Protein AF-A0A7C6DZV4-F1 (afdb_monomer)

Secondary structure (DSSP, 8-state):
-HHHHHHHHHHHHHHHHHHHHHHHHHHHHHHHHHHHHTHHHHT-TTS-HHHHHHHHHHHHHHHHHHHHHHHHHHHHHHHHHHHHHTTHHHHHHHTT--HHHHHHHHHHHHHHHHHHHHHIIIIIHHHHHHHHHHHHHHHHHHHHHSPPPTTS-B--STT-EEEEEEEETTTTEEEEEEEEEEETTTTEEEEEEEEEEEEE-SSSS-EEEEEEEEEEEEEEETTEEEEEEEEEEEEEEE----HHHHHHHHHHSPPPGGG--HHHHHHHHHHS-THHHHHHHHHHHHHHHHHHHHHHHHHHHHHHHHH-TT--HHHHHHHHHHHHHHHHHHHHHHHHHHHTTSS-HHHHTHHHHHHHHHHHHHHHHS---THHHHHHHHHHHHHHHHHHHSTT--S---SS--SS-HHHHHHHHHHHHHHHHHHHHHHHHHHHHHHHHHHHHHTTSTTHHHHHHHHHHHHHHHHHHHHHHHHHHHHHHHHHHHHHHTTHHHHHHHTT--HHHHHHHHHHHHHHHHHHHHHIIIIIHHHHHHHHHHHHHHHHTTTPPP-TTPEEEEEETTEEEEEE-----SSS--EEEEEEEEEE-SSSS-EEEEEEEEEEEEETTEEEEPSPEEEEEEETTEEEEEEES--EEE-SS-TTTTS---GGGS-HHHHHHHHHH---HHHHHHHHHHHHHHHHHHHHHHHHHHHHHHHHHHGGGS-HHHHHHHHHHHHHHHHHHHHHHHHHHHTTSS-HHHHHHHHHHHHHHHHHHHHHHS--

Foldseek 3Di:
DVVLVVLLVVLLVQLVLLLVLQLLVQLVLVLVLVVVVCVVLLLDPQADVVLVVLLSQLVNLVSLLQSLLLSLQLSLLLSLLVCLQVVVVVVCVVVVDALVSSCVSLLVSLLVSLVVSLCSLQPSQLVSLVSNLVSVLVSLLVVQVDQDFAQDFDPLQPQKTKHFPDDDPVVQKTAFIWIWGADPVQRKIKIKTAGMWHFDPPDPFTKIKGAQMKIWIFGDDDPDTDIFIDGDGIDIDGSPRCSVVVCVVSVVPDDPLSNDGLVRLCVQLVVPDDLSVLVSLLSSLQSSLSSNSSSLSSLLLSLVSVQPSDDRSCVSNVVSLVLSLVLLVQLLVLSLCSSVVVDPSNCSSVRSSVVSNVVSCCSRPPDSDCVVVVVVVVVVVVVVVVVVVVPDPDPDDDDDDDDDCPVLVVLLVQLVVQLCVQLVSSLSSSLSVVCVVLVSLLSLADCSVVLSVLLSVLCVLVSCLSCNLVSLLRSLLVRLLVCLQVCVVVVCVVVVHDPVVVLVSSLVSLLVQLVVNLCSQFPRQLVSVVSSVVSSVCSNVSNDDDPQADWDWDDFQQKIKIFGDDDPDPDDFPKTAFIWIWGADPVDSHTAKIKTAGIWTDDQFKIKGAPFIWMWGDDPRDTDTDTDNIDIDGGNDDVVVVPPRQLSNHHLVRLVVCLVPRSGPLSNLNSLLSNLVSVCSSCSSSLSSLQSNLLSNVCNPDDPSVSSVVSVVVVCVLVVQLVVLSSCSSSVVDPSNCSRVVSSVVSNVNSVVSVVVRDD

Nearest PDB structures (foldseek):
  6mjp-assembly1_G  TM=8.714E-01  e=2.049E-13  Vibrio cholerae
  6mit-assembly1_G  TM=8.720E-01  e=1.355E-11  Enterobacter cloacae subsp. cloacae ATCC 13047
  6mit-assembly1_F  TM=6.282E-01  e=1.895E-11  Enterobacter cloacae
  8frn-assembly1_F  TM=7.595E-01  e=9.032E-07  Acinetobacter baylyi ADP1
  6s8g-assembly1_G  TM=7.608E-01  e=4.669E-03  Shigella flexneri

Structure (mmCIF, N/CA/C/O backbone):
data_AF-A0A7C6DZV4-F1
#
_entry.id   AF-A0A7C6DZV4-F1
#
loop_
_atom_site.group_PDB
_atom_site.id
_atom_site.type_symbol
_atom_site.label_atom_id
_atom_site.label_alt_id
_atom_site.label_comp_id
_atom_site.label_asym_id
_atom_site.label_entity_id
_atom_site.label_seq_id
_atom_site.pdbx_PDB_ins_code
_atom_site.Cartn_x
_atom_site.Cartn_y
_atom_site.Cartn_z
_atom_site.occupancy
_atom_site.B_iso_or_equiv
_atom_site.auth_seq_id
_atom_site.auth_comp_id
_atom_site.auth_asym_id
_atom_site.auth_atom_id
_atom_site.pdbx_PDB_model_num
ATOM 1 N N . MET A 1 1 ? -21.980 -21.804 36.982 1.00 50.66 1 MET A N 1
ATOM 2 C CA . MET A 1 1 ? -21.487 -22.069 35.603 1.00 50.66 1 MET A CA 1
ATOM 3 C C . MET A 1 1 ? -22.303 -21.397 34.490 1.00 50.66 1 MET A C 1
ATOM 5 O O . MET A 1 1 ? -21.708 -21.025 33.489 1.00 50.66 1 MET A O 1
ATOM 9 N N . GLN A 1 2 ? -23.626 -21.212 34.608 1.00 54.94 2 GLN A N 1
ATOM 10 C CA . GLN A 1 2 ? -24.410 -20.553 33.543 1.00 54.94 2 GLN A CA 1
ATOM 11 C C . GLN A 1 2 ? -24.094 -19.050 33.392 1.00 54.94 2 GLN A C 1
ATOM 13 O O . GLN A 1 2 ? -23.938 -18.576 32.270 1.00 54.94 2 GLN A O 1
ATOM 18 N N . PHE A 1 3 ? -23.880 -18.328 34.502 1.00 58.84 3 PHE A N 1
ATOM 19 C CA . PHE A 1 3 ? -23.531 -16.898 34.488 1.00 58.84 3 PHE A CA 1
ATOM 20 C C . PHE A 1 3 ? -22.233 -16.597 33.713 1.00 58.84 3 PHE A C 1
ATOM 22 O O . PHE A 1 3 ? -22.189 -15.662 32.915 1.00 58.84 3 PHE A O 1
ATOM 29 N N . SER A 1 4 ? -21.199 -17.438 33.857 1.00 73.50 4 SER A N 1
ATOM 30 C CA . SER A 1 4 ? -19.937 -17.273 33.121 1.00 73.50 4 SER A CA 1
ATOM 31 C C . SER A 1 4 ? -20.082 -17.558 31.623 1.00 73.50 4 SER A C 1
ATOM 33 O O . SER A 1 4 ? -19.454 -16.883 30.813 1.00 73.50 4 SER A O 1
ATOM 35 N N . ARG A 1 5 ? -20.950 -18.499 31.220 1.00 79.81 5 ARG A N 1
ATOM 36 C CA . ARG A 1 5 ? -21.214 -18.782 29.796 1.00 79.81 5 ARG A CA 1
ATOM 37 C C . ARG A 1 5 ? -21.943 -17.630 29.106 1.00 79.81 5 ARG A C 1
ATOM 39 O O . ARG A 1 5 ? -21.552 -17.246 28.004 1.00 79.81 5 ARG A O 1
ATOM 46 N N . THR A 1 6 ? -22.961 -17.057 29.749 1.00 85.38 6 THR A N 1
ATOM 47 C CA . THR A 1 6 ? -23.709 -15.919 29.192 1.00 85.38 6 THR A CA 1
ATOM 48 C C . THR A 1 6 ? -22.819 -14.686 29.060 1.00 85.38 6 THR A C 1
ATOM 50 O O . THR A 1 6 ? -22.813 -14.050 28.006 1.00 85.38 6 THR A O 1
ATOM 53 N N . LEU A 1 7 ? -22.002 -14.400 30.080 1.00 86.75 7 LEU A N 1
ATOM 54 C CA . LEU A 1 7 ? -21.044 -13.296 30.055 1.00 86.75 7 LEU A CA 1
ATOM 55 C C . LEU A 1 7 ? -20.004 -13.462 28.938 1.00 86.75 7 LEU A C 1
ATOM 57 O O . LEU A 1 7 ? -19.790 -12.539 28.153 1.00 86.75 7 LEU A O 1
ATOM 61 N N . ASN A 1 8 ? -19.408 -14.651 28.815 1.00 88.62 8 ASN A N 1
ATOM 62 C CA . ASN A 1 8 ? -18.423 -14.937 27.771 1.00 88.62 8 ASN A CA 1
ATOM 63 C C . ASN A 1 8 ? -19.022 -14.763 26.371 1.00 88.62 8 ASN A C 1
ATOM 65 O O . ASN A 1 8 ? -18.412 -14.126 25.512 1.00 88.62 8 ASN A O 1
ATOM 69 N N . ARG A 1 9 ? -20.241 -15.273 26.148 1.00 89.69 9 ARG A N 1
ATOM 70 C CA . ARG A 1 9 ? -20.955 -15.116 24.873 1.00 89.69 9 ARG A CA 1
ATOM 71 C C . ARG A 1 9 ? -21.269 -13.651 24.574 1.00 89.69 9 ARG A C 1
ATOM 73 O O . ARG A 1 9 ? -21.179 -13.239 23.420 1.00 89.69 9 ARG A O 1
ATOM 80 N N . TYR A 1 10 ? -21.618 -12.868 25.591 1.00 90.94 10 TYR A N 1
ATOM 81 C CA . TYR A 1 10 ? -21.894 -11.443 25.442 1.00 90.94 10 TYR A CA 1
ATOM 82 C C . TYR A 1 10 ? -20.636 -10.644 25.072 1.00 90.94 10 TYR A C 1
ATOM 84 O O . TYR A 1 10 ? -20.668 -9.874 24.109 1.00 90.94 10 TYR A O 1
ATOM 92 N N . ILE A 1 11 ? -19.515 -10.871 25.768 1.00 90.19 11 ILE A N 1
ATOM 93 C CA . ILE A 1 11 ? -18.227 -10.232 25.448 1.00 90.19 11 ILE A CA 1
ATOM 94 C C . ILE A 1 11 ? -17.807 -10.599 24.020 1.00 90.19 11 ILE A C 1
ATOM 96 O O . ILE A 1 11 ? -17.493 -9.713 23.227 1.00 90.19 11 ILE A O 1
ATOM 100 N N . LEU A 1 12 ? -17.890 -11.883 23.655 1.00 90.38 12 LEU A N 1
ATOM 101 C CA . LEU A 1 12 ? -17.569 -12.362 22.310 1.00 90.38 12 LEU A CA 1
ATOM 102 C C . LEU A 1 12 ? -18.432 -11.672 21.243 1.00 90.38 12 LEU A C 1
ATOM 104 O O . LEU A 1 12 ? -17.896 -11.106 20.295 1.00 90.38 12 LEU A O 1
ATOM 108 N N . LYS A 1 13 ? -19.760 -11.645 21.425 1.00 89.94 13 LYS A N 1
ATOM 109 C CA . LYS A 1 13 ? -20.700 -10.994 20.494 1.00 89.94 13 LYS A CA 1
ATOM 110 C C . LYS A 1 13 ? -20.461 -9.486 20.375 1.00 89.94 13 LYS A C 1
ATOM 112 O O . LYS A 1 13 ? -20.758 -8.904 19.336 1.00 89.94 13 LYS A O 1
ATOM 117 N N . THR A 1 14 ? -19.922 -8.862 21.420 1.00 88.06 14 THR A N 1
ATOM 118 C CA . THR A 1 14 ? -19.616 -7.429 21.425 1.00 88.06 14 THR A CA 1
ATOM 119 C C . THR A 1 14 ? -18.292 -7.125 20.734 1.00 88.06 14 THR A C 1
ATOM 121 O O . THR A 1 14 ? -18.221 -6.152 19.992 1.00 88.06 14 THR A O 1
ATOM 124 N N . VAL A 1 15 ? -17.256 -7.943 20.938 1.00 90.31 15 VAL A N 1
ATOM 125 C CA . VAL A 1 15 ? -15.906 -7.711 20.393 1.00 90.31 15 VAL A CA 1
ATOM 126 C C . VAL A 1 15 ? -15.774 -8.174 18.940 1.00 90.31 15 VAL A C 1
ATOM 128 O O . VAL A 1 15 ? -15.169 -7.469 18.132 1.00 90.31 15 VAL A O 1
ATOM 131 N N . LEU A 1 16 ? -16.363 -9.321 18.586 1.00 90.75 16 LEU A N 1
ATOM 132 C CA . LEU A 1 16 ? -16.208 -9.954 17.270 1.00 90.75 16 LEU A CA 1
ATOM 133 C C . LEU A 1 16 ? -16.513 -9.014 16.087 1.00 90.75 16 LEU A C 1
ATOM 135 O O . LEU A 1 16 ? -15.729 -9.001 15.140 1.00 90.75 16 LEU A O 1
ATOM 139 N N . PRO A 1 17 ? -17.568 -8.175 16.120 1.00 87.69 17 PRO A N 1
ATOM 140 C CA . PRO A 1 17 ? -17.861 -7.281 15.007 1.00 87.69 17 PRO A CA 1
ATOM 141 C C . PRO A 1 17 ? -16.800 -6.178 14.824 1.00 87.69 17 PRO A C 1
ATOM 143 O O . PRO A 1 17 ? -16.475 -5.828 13.693 1.00 87.69 17 PRO A O 1
ATOM 146 N N . TYR A 1 18 ? -16.223 -5.649 15.913 1.00 87.56 18 TYR A N 1
ATOM 147 C CA . TYR A 1 18 ? -15.127 -4.668 15.833 1.00 87.56 18 TYR A CA 1
ATOM 148 C C . TYR A 1 18 ? -13.833 -5.297 15.326 1.00 87.56 18 TYR A C 1
ATOM 150 O O . TYR A 1 18 ? -13.059 -4.641 14.632 1.00 87.56 18 TYR A O 1
ATOM 158 N N . LEU A 1 19 ? -13.610 -6.567 15.655 1.00 91.12 19 LEU A N 1
ATOM 159 C CA . LEU A 1 19 ? -12.477 -7.326 15.153 1.00 91.12 19 LEU A CA 1
ATOM 160 C C . LEU A 1 19 ? -12.601 -7.627 13.667 1.00 91.12 19 LEU A C 1
ATOM 162 O O . LEU A 1 19 ? -11.675 -7.329 12.922 1.00 91.12 19 LEU A O 1
ATOM 166 N N . ALA A 1 20 ? -13.747 -8.147 13.228 1.00 90.12 20 ALA A N 1
ATOM 167 C CA . ALA A 1 20 ? -14.018 -8.381 11.813 1.00 90.12 20 ALA A CA 1
ATOM 168 C C . ALA A 1 20 ? -13.895 -7.079 11.006 1.00 90.12 20 ALA A C 1
ATOM 170 O O . ALA A 1 20 ? -13.308 -7.074 9.928 1.00 90.12 20 ALA A O 1
ATOM 171 N N . PHE A 1 21 ? -14.376 -5.964 11.568 1.00 84.62 21 PHE A N 1
ATOM 172 C CA . PHE A 1 21 ? -14.192 -4.636 10.992 1.00 84.62 21 PHE A CA 1
ATOM 173 C C . PHE A 1 21 ? -12.713 -4.259 10.842 1.00 84.62 21 PHE A C 1
ATOM 175 O O . PHE A 1 21 ? -12.281 -3.921 9.742 1.00 84.62 21 PHE A O 1
ATOM 182 N N . ALA A 1 22 ? -11.942 -4.311 11.933 1.00 87.94 22 ALA A N 1
ATOM 183 C CA . ALA A 1 22 ? -10.529 -3.949 11.903 1.00 87.94 22 ALA A CA 1
ATOM 184 C C . ALA A 1 22 ? -9.748 -4.852 10.938 1.00 87.94 22 ALA A C 1
ATOM 186 O O . ALA A 1 22 ? -8.861 -4.377 10.238 1.00 87.94 22 ALA A O 1
ATOM 187 N N . TRP A 1 23 ? -10.104 -6.136 10.869 1.00 92.38 23 TRP A N 1
ATOM 188 C CA . TRP A 1 23 ? -9.473 -7.088 9.966 1.00 92.38 23 TRP A CA 1
ATOM 189 C C . TRP A 1 23 ? -9.761 -6.747 8.511 1.00 92.38 23 TRP A C 1
ATOM 191 O O . TRP A 1 23 ? -8.818 -6.525 7.761 1.00 92.38 23 TRP A O 1
ATOM 201 N N . LEU A 1 24 ? -11.032 -6.591 8.138 1.00 88.75 24 LEU A N 1
ATOM 202 C CA . LEU A 1 24 ? -11.417 -6.267 6.767 1.00 88.75 24 LEU A CA 1
ATOM 203 C C . LEU A 1 24 ? -10.803 -4.938 6.312 1.00 88.75 24 LEU A C 1
ATOM 205 O O . LEU A 1 24 ? -10.200 -4.886 5.245 1.00 88.75 24 LEU A O 1
ATOM 209 N N . LEU A 1 25 ? -10.883 -3.885 7.133 1.00 84.56 25 LEU A N 1
ATOM 210 C CA . LEU A 1 25 ? -10.317 -2.575 6.799 1.00 84.56 25 LEU A CA 1
ATOM 211 C C . LEU A 1 25 ? -8.815 -2.657 6.516 1.00 84.56 25 LEU A C 1
ATOM 213 O O . LEU A 1 25 ? -8.345 -2.166 5.492 1.00 84.56 25 LEU A O 1
ATOM 217 N N . LEU A 1 26 ? -8.063 -3.289 7.417 1.00 88.81 26 LEU A N 1
ATOM 218 C CA . LEU A 1 26 ? -6.618 -3.412 7.270 1.00 88.81 26 LEU A CA 1
ATOM 219 C C . LEU A 1 26 ? -6.247 -4.331 6.103 1.00 88.81 26 LEU A C 1
ATOM 221 O O . LEU A 1 26 ? -5.292 -4.033 5.388 1.00 88.81 26 LEU A O 1
ATOM 225 N N . SER A 1 27 ? -7.002 -5.412 5.874 1.00 90.38 27 SER A N 1
ATOM 226 C CA . SER A 1 27 ? -6.769 -6.328 4.753 1.00 90.38 27 SER A CA 1
ATOM 227 C C . SER A 1 27 ? -6.941 -5.639 3.410 1.00 90.38 27 SER A C 1
ATOM 229 O O . SER A 1 27 ? -6.092 -5.801 2.543 1.00 90.38 27 SER A O 1
ATOM 231 N N . VAL A 1 28 ? -7.976 -4.818 3.243 1.00 85.19 28 VAL A N 1
ATOM 232 C CA . VAL A 1 28 ? -8.182 -4.055 2.005 1.00 85.19 28 VAL A CA 1
ATOM 233 C C . VAL A 1 28 ? -7.020 -3.104 1.744 1.00 85.19 28 VAL A C 1
ATOM 235 O O . VAL A 1 28 ? -6.507 -3.039 0.631 1.00 85.19 28 VAL A O 1
ATOM 238 N N . ILE A 1 29 ? -6.571 -2.393 2.776 1.00 83.12 29 ILE A N 1
ATOM 239 C CA . ILE A 1 29 ? -5.516 -1.387 2.637 1.00 83.12 29 ILE A CA 1
ATOM 240 C C . ILE A 1 29 ? -4.173 -2.042 2.307 1.00 83.12 29 ILE A C 1
ATOM 242 O O . ILE A 1 29 ? -3.512 -1.628 1.354 1.00 83.12 29 ILE A O 1
ATOM 246 N N . LEU A 1 30 ? -3.795 -3.101 3.031 1.00 87.69 30 LEU A N 1
ATOM 247 C CA . LEU A 1 30 ? -2.570 -3.840 2.718 1.00 87.69 30 LEU A CA 1
ATOM 248 C C . LEU A 1 30 ? -2.671 -4.594 1.387 1.00 87.69 30 LEU A C 1
ATOM 250 O O . LEU A 1 30 ? -1.658 -4.765 0.716 1.00 87.69 30 LEU A O 1
ATOM 254 N N . PHE A 1 31 ? -3.863 -5.030 0.973 1.00 87.50 31 PHE A N 1
ATOM 255 C CA . PHE A 1 31 ? -4.047 -5.631 -0.344 1.00 87.50 31 PHE A CA 1
ATOM 256 C C . PHE A 1 31 ? -3.781 -4.626 -1.458 1.00 87.50 31 PHE A C 1
ATOM 258 O O . PHE A 1 31 ? -3.006 -4.932 -2.356 1.00 87.50 31 PHE A O 1
ATOM 265 N N . VAL A 1 32 ? -4.358 -3.423 -1.379 1.00 82.12 32 VAL A N 1
ATOM 266 C CA . VAL A 1 32 ? -4.106 -2.363 -2.366 1.00 82.12 32 VAL A CA 1
ATOM 267 C C . VAL A 1 32 ? -2.615 -2.026 -2.415 1.00 82.12 32 VAL A C 1
ATOM 269 O O . VAL A 1 32 ? -2.042 -1.955 -3.500 1.00 82.12 32 VAL A O 1
ATOM 272 N N . GLN A 1 33 ? -1.960 -1.901 -1.257 1.00 84.06 33 GLN A N 1
ATOM 273 C CA . GLN A 1 33 ? -0.510 -1.712 -1.181 1.00 84.06 33 GLN A CA 1
ATOM 274 C C . GLN A 1 33 ? 0.268 -2.838 -1.881 1.00 84.06 33 GLN A C 1
ATOM 276 O O . GLN A 1 33 ? 1.181 -2.571 -2.662 1.00 84.06 33 GLN A O 1
ATOM 281 N N . GLN A 1 34 ? -0.066 -4.101 -1.602 1.00 83.19 34 GLN A N 1
ATOM 282 C CA . GLN A 1 34 ? 0.625 -5.239 -2.208 1.00 83.19 34 GLN A CA 1
ATOM 283 C C . GLN A 1 34 ? 0.334 -5.369 -3.702 1.00 83.19 34 GLN A C 1
ATOM 285 O O . GLN A 1 34 ? 1.231 -5.732 -4.455 1.00 83.19 34 GLN A O 1
ATOM 290 N N . ALA A 1 35 ? -0.880 -5.051 -4.146 1.00 80.56 35 ALA A N 1
ATOM 291 C CA . ALA A 1 35 ? -1.242 -5.061 -5.556 1.00 80.56 35 ALA A CA 1
ATOM 292 C C . ALA A 1 35 ? -0.417 -4.028 -6.338 1.00 80.56 35 ALA A C 1
ATOM 294 O O . ALA A 1 35 ? 0.140 -4.362 -7.382 1.00 80.56 35 ALA A O 1
ATOM 295 N N . TRP A 1 36 ? -0.228 -2.824 -5.782 1.00 73.50 36 TRP A N 1
ATOM 296 C CA . TRP A 1 36 ? 0.632 -1.788 -6.367 1.00 73.50 36 TRP A CA 1
ATOM 297 C C . TRP A 1 36 ? 2.075 -2.249 -6.588 1.00 73.50 36 TRP A C 1
ATOM 299 O O . TRP A 1 36 ? 2.686 -1.880 -7.588 1.00 73.50 36 TRP A O 1
ATOM 309 N N . ARG A 1 37 ? 2.626 -3.098 -5.709 1.00 70.06 37 ARG A N 1
ATOM 310 C CA . ARG A 1 37 ? 3.973 -3.671 -5.894 1.00 70.06 37 ARG A CA 1
ATOM 311 C C . ARG A 1 37 ? 4.103 -4.456 -7.199 1.00 70.06 37 ARG A C 1
ATOM 313 O O . ARG A 1 37 ? 5.197 -4.509 -7.753 1.00 70.06 37 ARG A O 1
ATOM 320 N N . PHE A 1 38 ? 3.015 -5.061 -7.658 1.00 70.94 38 PHE A N 1
ATOM 321 C CA . PHE A 1 38 ? 2.962 -5.853 -8.881 1.00 70.94 38 PHE A CA 1
ATOM 322 C C . PHE A 1 38 ? 2.216 -5.130 -10.006 1.00 70.94 38 PHE A C 1
ATOM 324 O O . PHE A 1 38 ? 1.798 -5.782 -10.957 1.00 70.94 38 PHE A O 1
ATOM 331 N N . ALA A 1 39 ? 2.055 -3.803 -9.914 1.00 65.81 39 ALA A N 1
ATOM 332 C CA . ALA A 1 39 ? 1.373 -2.990 -10.919 1.00 65.81 39 ALA A CA 1
ATOM 333 C C . ALA A 1 39 ? 1.899 -3.270 -12.336 1.00 65.81 39 ALA A C 1
ATOM 335 O O . ALA A 1 39 ? 1.104 -3.521 -13.233 1.00 65.81 39 ALA A O 1
ATOM 336 N N . ASP A 1 40 ? 3.222 -3.339 -12.513 1.00 62.38 40 ASP A N 1
ATOM 337 C CA . ASP A 1 40 ? 3.850 -3.602 -13.816 1.00 62.38 40 ASP A CA 1
ATOM 338 C C . ASP A 1 40 ? 3.406 -4.957 -14.423 1.00 62.38 40 ASP A C 1
ATOM 340 O O . ASP A 1 40 ? 3.288 -5.084 -15.637 1.00 62.38 40 ASP A O 1
ATOM 344 N N . ILE A 1 41 ? 3.090 -5.955 -13.584 1.00 65.06 41 ILE A N 1
ATOM 345 C CA . ILE A 1 41 ? 2.499 -7.231 -14.018 1.00 65.06 41 ILE A CA 1
ATOM 346 C C . ILE A 1 41 ? 1.005 -7.022 -14.305 1.00 65.06 41 ILE A C 1
ATOM 348 O O . ILE A 1 41 ? 0.552 -7.295 -15.411 1.00 65.06 41 ILE A O 1
ATOM 352 N N . PHE A 1 42 ? 0.247 -6.474 -13.349 1.00 61.84 42 PHE A N 1
ATOM 353 C CA . PHE A 1 42 ? -1.206 -6.260 -13.454 1.00 61.84 42 PHE A CA 1
ATOM 354 C C . PHE A 1 42 ? -1.648 -5.414 -14.659 1.00 61.84 42 PHE A C 1
ATOM 356 O O . PHE A 1 42 ? -2.770 -5.587 -15.127 1.00 61.84 42 PHE A O 1
ATOM 363 N N . PHE A 1 43 ? -0.803 -4.497 -15.131 1.00 56.34 43 PHE A N 1
ATOM 364 C CA . PHE A 1 43 ? -1.103 -3.590 -16.242 1.00 56.34 43 PHE A CA 1
ATOM 365 C C . PHE A 1 43 ? -0.476 -4.013 -17.573 1.00 56.34 43 PHE A C 1
ATOM 367 O O . PHE A 1 43 ? -0.632 -3.306 -18.567 1.00 56.34 43 PHE A O 1
ATOM 374 N N . SER A 1 44 ? 0.215 -5.154 -17.627 1.00 59.16 44 SER A N 1
ATOM 375 C CA . SER A 1 44 ? 0.720 -5.666 -18.900 1.00 59.16 44 SER A CA 1
ATOM 376 C C . SER A 1 44 ? -0.430 -6.258 -19.726 1.00 59.16 44 SER A C 1
ATOM 378 O O . SER A 1 44 ? -1.158 -7.146 -19.282 1.00 59.16 44 SER A O 1
ATOM 380 N N . ILE A 1 45 ? -0.608 -5.728 -20.940 1.00 53.16 45 ILE A N 1
ATOM 381 C CA . ILE A 1 45 ? -1.778 -5.954 -21.814 1.00 53.16 45 ILE A CA 1
ATOM 382 C C . ILE A 1 45 ? -1.966 -7.431 -22.203 1.00 53.16 45 ILE A C 1
ATOM 384 O O . ILE A 1 45 ? -3.064 -7.850 -22.560 1.00 53.16 45 ILE A O 1
ATOM 388 N N . HIS A 1 46 ? -0.916 -8.239 -22.074 1.00 58.78 46 HIS A N 1
ATOM 389 C CA . HIS A 1 46 ? -0.863 -9.613 -22.564 1.00 58.78 46 HIS A CA 1
ATOM 390 C C . HIS A 1 46 ? -1.174 -10.681 -21.500 1.00 58.78 46 HIS A C 1
ATOM 392 O O . HIS A 1 46 ? -1.094 -11.873 -21.797 1.00 58.78 46 HIS A O 1
ATOM 398 N N . ILE A 1 47 ? -1.535 -10.305 -20.264 1.00 64.19 47 ILE A N 1
ATOM 399 C CA . ILE A 1 47 ? -1.837 -11.296 -19.219 1.00 64.19 47 ILE A CA 1
ATOM 400 C C . ILE A 1 47 ? -3.298 -11.760 -19.311 1.00 64.19 47 ILE A C 1
ATOM 402 O O . ILE A 1 47 ? -4.214 -10.938 -19.222 1.00 64.19 47 ILE A O 1
ATOM 406 N N . PRO A 1 48 ? -3.562 -13.081 -19.392 1.00 68.88 48 PRO A N 1
ATOM 407 C CA . PRO A 1 48 ? -4.924 -13.592 -19.339 1.00 68.88 48 PRO A CA 1
ATOM 408 C C . PRO A 1 48 ? -5.577 -13.210 -18.006 1.00 68.88 48 PRO A C 1
ATOM 410 O O . PRO A 1 48 ? -4.985 -13.379 -16.940 1.00 68.88 48 PRO A O 1
ATOM 413 N N . GLY A 1 49 ? -6.833 -12.754 -18.036 1.00 69.88 49 GLY A N 1
ATOM 414 C CA . GLY A 1 49 ? -7.545 -12.315 -16.826 1.00 69.88 49 GLY A CA 1
ATOM 415 C C . GLY A 1 49 ? -7.578 -13.362 -15.698 1.00 69.88 49 GLY A C 1
ATOM 416 O O . GLY A 1 49 ? -7.631 -13.008 -14.521 1.00 69.88 49 GLY A O 1
ATOM 417 N N . SER A 1 50 ? -7.462 -14.654 -16.024 1.00 75.75 50 SER A N 1
ATOM 418 C CA . SER A 1 50 ? -7.300 -15.735 -15.044 1.00 75.75 50 SER A CA 1
ATOM 419 C C . SER A 1 50 ? -6.018 -15.615 -14.208 1.00 75.75 50 SER A C 1
ATOM 421 O O . SER A 1 50 ? -6.056 -15.883 -13.009 1.00 75.75 50 SER A O 1
ATOM 423 N N . ALA A 1 51 ? -4.896 -15.195 -14.799 1.00 75.94 51 ALA A N 1
ATOM 424 C CA . ALA A 1 51 ? -3.625 -15.015 -14.100 1.00 75.94 51 ALA A CA 1
ATOM 425 C C . ALA A 1 51 ? -3.655 -13.785 -13.178 1.00 75.94 51 ALA A C 1
ATOM 427 O O . ALA A 1 51 ? -3.119 -13.843 -12.073 1.00 75.94 51 ALA A O 1
ATOM 428 N N . ILE A 1 52 ? -4.371 -12.723 -13.565 1.00 77.44 52 ILE A N 1
ATOM 429 C CA . ILE A 1 52 ? -4.648 -11.560 -12.704 1.00 77.44 52 ILE A CA 1
ATOM 430 C C . ILE A 1 52 ? -5.397 -11.995 -11.437 1.00 77.44 52 ILE A C 1
ATOM 432 O O . ILE A 1 52 ? -5.005 -11.634 -10.325 1.00 77.44 52 ILE A O 1
ATOM 436 N N . TRP A 1 53 ? -6.440 -12.821 -11.581 1.00 81.44 53 TRP A N 1
ATOM 437 C CA . TRP A 1 53 ? -7.182 -13.364 -10.438 1.00 81.44 53 TRP A CA 1
ATOM 438 C C . TRP A 1 53 ? -6.334 -14.294 -9.567 1.00 81.44 53 TRP A C 1
ATOM 440 O O . TRP A 1 53 ? -6.384 -14.197 -8.340 1.00 81.44 53 TRP A O 1
ATOM 450 N N . GLN A 1 54 ? -5.523 -15.163 -10.176 1.00 85.25 54 GLN A N 1
ATOM 451 C CA . GLN A 1 54 ? -4.586 -16.017 -9.439 1.00 85.25 54 GLN A CA 1
ATOM 452 C C . GLN A 1 54 ? -3.578 -15.186 -8.640 1.00 85.25 54 GLN A C 1
ATOM 454 O O . GLN A 1 54 ? -3.325 -15.494 -7.475 1.00 85.25 54 GLN A O 1
ATOM 459 N N . LEU A 1 55 ? -3.052 -14.110 -9.231 1.00 83.44 55 LEU A N 1
ATOM 460 C CA . LEU A 1 55 ? -2.136 -13.193 -8.566 1.00 83.44 55 LEU A CA 1
ATOM 461 C C . LEU A 1 55 ? -2.830 -12.479 -7.402 1.00 83.44 55 LEU A C 1
ATOM 463 O O . LEU A 1 55 ? -2.306 -12.488 -6.294 1.00 83.44 55 LEU A O 1
ATOM 467 N N . ALA A 1 56 ? -4.037 -11.943 -7.607 1.00 85.44 56 ALA A N 1
ATOM 468 C CA . ALA A 1 56 ? -4.816 -11.295 -6.551 1.00 85.44 56 ALA A CA 1
ATOM 469 C C . ALA A 1 56 ? -5.073 -12.232 -5.354 1.00 85.44 56 ALA A C 1
ATOM 471 O O . ALA A 1 56 ? -4.866 -11.840 -4.203 1.00 85.44 56 ALA A O 1
ATOM 472 N N . ILE A 1 57 ? -5.453 -13.490 -5.613 1.00 89.88 57 ILE A N 1
ATOM 473 C CA . ILE A 1 57 ? -5.634 -14.512 -4.569 1.00 89.88 57 ILE A CA 1
ATOM 474 C C . ILE A 1 57 ? -4.299 -14.836 -3.888 1.00 89.88 57 ILE A C 1
ATOM 476 O O . ILE A 1 57 ? -4.258 -14.971 -2.666 1.00 89.88 57 ILE A O 1
ATOM 480 N N . ALA A 1 58 ? -3.197 -14.903 -4.636 1.00 90.62 58 ALA A N 1
ATOM 481 C CA . ALA A 1 58 ? -1.869 -15.155 -4.082 1.00 90.62 58 ALA A CA 1
ATOM 482 C C . ALA A 1 58 ? -1.358 -14.013 -3.181 1.00 90.62 58 ALA A C 1
ATOM 484 O O . ALA A 1 58 ? -0.509 -14.245 -2.327 1.00 90.62 58 ALA A O 1
ATOM 485 N N . LEU A 1 59 ? -1.888 -12.792 -3.281 1.00 88.25 59 LEU A N 1
ATOM 486 C CA . LEU A 1 59 ? -1.534 -11.714 -2.346 1.00 88.25 59 LEU A CA 1
ATOM 487 C C . LEU A 1 59 ? -2.252 -11.842 -0.989 1.00 88.25 59 LEU A C 1
ATOM 489 O O . LEU A 1 59 ? -1.734 -11.380 0.030 1.00 88.25 59 LEU A O 1
ATOM 493 N N . MET A 1 60 ? -3.415 -12.505 -0.939 1.00 91.88 60 MET A N 1
ATOM 494 C CA . MET A 1 60 ? -4.237 -12.607 0.277 1.00 91.88 60 MET A CA 1
ATOM 495 C C . MET A 1 60 ? -3.514 -13.248 1.475 1.00 91.88 60 MET A C 1
ATOM 497 O O . MET A 1 60 ? -3.619 -12.691 2.569 1.00 91.88 60 MET A O 1
ATOM 501 N N . PRO A 1 61 ? -2.756 -14.356 1.341 1.00 93.38 61 PRO A N 1
ATOM 502 C CA . PRO A 1 61 ? -2.055 -14.956 2.477 1.00 93.38 61 PRO A CA 1
ATOM 503 C C . PRO A 1 61 ? -1.094 -13.995 3.183 1.00 93.38 61 PRO A C 1
ATOM 505 O O . PRO A 1 61 ? -1.118 -13.894 4.409 1.00 93.38 61 PRO A O 1
ATOM 508 N N . ASN A 1 62 ? -0.312 -13.225 2.421 1.00 88.44 62 ASN A N 1
ATOM 509 C CA . ASN A 1 62 ? 0.599 -12.226 2.983 1.00 88.44 62 ASN A CA 1
ATOM 510 C C . ASN A 1 62 ? -0.168 -11.099 3.679 1.00 88.44 62 ASN A C 1
ATOM 512 O O . ASN A 1 62 ? 0.207 -10.663 4.764 1.00 88.44 62 ASN A O 1
ATOM 516 N N . VAL A 1 63 ? -1.270 -10.639 3.085 1.00 91.31 63 VAL A N 1
ATOM 517 C CA . VAL A 1 63 ? -2.150 -9.640 3.706 1.00 91.31 63 VAL A CA 1
ATOM 518 C C . VAL A 1 63 ? -2.714 -10.159 5.033 1.00 91.31 63 VAL A C 1
ATOM 520 O O . VAL A 1 63 ? -2.652 -9.466 6.050 1.00 91.31 63 VAL A O 1
ATOM 523 N N . ILE A 1 64 ? -3.237 -11.384 5.067 1.00 93.31 64 ILE A N 1
ATOM 524 C CA . ILE A 1 64 ? -3.830 -11.981 6.270 1.00 93.31 64 ILE A CA 1
ATOM 525 C C . ILE A 1 64 ? -2.780 -12.158 7.374 1.00 93.31 64 ILE A C 1
ATOM 527 O O . ILE A 1 64 ? -3.063 -11.824 8.525 1.00 93.31 64 ILE A O 1
ATOM 531 N N . ALA A 1 65 ? -1.567 -12.603 7.026 1.00 90.88 65 ALA A N 1
ATOM 532 C CA . ALA A 1 65 ? -0.483 -12.843 7.979 1.00 90.88 65 ALA A CA 1
ATOM 533 C C . ALA A 1 65 ? -0.145 -11.612 8.842 1.00 90.88 65 ALA A C 1
ATOM 535 O O . ALA A 1 65 ? 0.112 -11.755 10.036 1.00 90.88 65 ALA A O 1
ATOM 536 N N . PHE A 1 66 ? -0.200 -10.405 8.266 1.00 88.88 66 PHE A N 1
ATOM 537 C CA . PHE A 1 66 ? 0.057 -9.154 8.990 1.00 88.88 66 PHE A CA 1
ATOM 538 C C . PHE A 1 66 ? -1.210 -8.520 9.573 1.00 88.88 66 PHE A C 1
ATOM 540 O O . PHE A 1 66 ? -1.176 -7.947 10.664 1.00 88.88 66 PHE A O 1
ATOM 547 N N . THR A 1 67 ? -2.352 -8.632 8.891 1.00 92.88 67 THR A N 1
ATOM 548 C CA . THR A 1 67 ? -3.589 -7.955 9.321 1.00 92.88 67 THR A CA 1
ATOM 549 C C . THR A 1 67 ? -4.332 -8.674 10.437 1.00 92.88 67 THR A C 1
ATOM 551 O O . THR A 1 67 ? -4.994 -8.010 11.236 1.00 92.88 67 THR A O 1
ATOM 554 N N . ALA A 1 68 ? -4.196 -9.996 10.570 1.00 93.88 68 ALA A N 1
ATOM 555 C CA . ALA A 1 68 ? -4.809 -10.740 11.669 1.00 93.88 68 ALA A CA 1
ATOM 556 C C . ALA A 1 68 ? -4.260 -10.317 13.055 1.00 93.88 68 ALA A C 1
ATOM 558 O O . ALA A 1 68 ? -5.067 -9.971 13.920 1.00 93.88 68 ALA A O 1
ATOM 559 N N . PRO A 1 69 ? -2.935 -10.213 13.294 1.00 93.25 69 PRO A N 1
ATOM 560 C CA . PRO A 1 69 ? -2.421 -9.674 14.556 1.00 93.25 69 PRO A CA 1
ATOM 561 C C . PRO A 1 69 ? -2.795 -8.205 14.806 1.00 93.25 69 PRO A C 1
ATOM 563 O O . PRO A 1 69 ? -3.133 -7.821 15.927 1.00 93.25 69 PRO A O 1
ATOM 566 N N . MET A 1 70 ? -2.768 -7.371 13.763 1.00 92.25 70 MET A N 1
ATOM 567 C CA . MET A 1 70 ? -3.120 -5.952 13.885 1.00 92.25 70 MET A CA 1
ATOM 568 C C . MET A 1 70 ? -4.593 -5.770 14.273 1.00 92.25 70 MET A C 1
ATOM 570 O O . MET A 1 70 ? -4.921 -5.017 15.193 1.00 92.25 70 MET A O 1
ATOM 574 N N . SER A 1 71 ? -5.484 -6.504 13.608 1.00 93.44 71 SER A N 1
ATOM 575 C CA . SER A 1 71 ? -6.920 -6.490 13.889 1.00 93.44 71 SER A CA 1
ATOM 576 C C . SER A 1 71 ? -7.272 -7.132 15.225 1.00 93.44 71 SER A C 1
ATOM 578 O O . SER A 1 71 ? -8.200 -6.664 15.883 1.00 93.44 71 SER A O 1
ATOM 580 N N . ALA A 1 72 ? -6.504 -8.125 15.680 1.00 94.62 72 ALA A N 1
ATOM 581 C CA . ALA A 1 72 ? -6.627 -8.694 17.015 1.00 94.62 72 ALA A CA 1
ATOM 582 C C . ALA A 1 72 ? -6.449 -7.624 18.103 1.00 94.62 72 ALA A C 1
ATOM 584 O O . ALA A 1 72 ? -7.291 -7.511 18.995 1.00 94.62 72 ALA A O 1
ATOM 585 N N . LEU A 1 73 ? -5.411 -6.784 18.001 1.00 94.31 73 LEU A N 1
ATOM 586 C CA . LEU A 1 73 ? -5.188 -5.685 18.944 1.00 94.31 73 LEU A CA 1
ATOM 587 C C . LEU A 1 73 ? -6.277 -4.612 18.829 1.00 94.31 73 LEU A C 1
ATOM 589 O O . LEU A 1 73 ? -6.945 -4.282 19.808 1.00 94.31 73 LEU A O 1
ATOM 593 N N . VAL A 1 74 ? -6.451 -4.063 17.626 1.00 90.25 74 VAL A N 1
ATOM 594 C CA . VAL A 1 74 ? -7.326 -2.909 17.375 1.00 90.25 74 VAL A CA 1
ATOM 595 C C . VAL A 1 74 ? -8.787 -3.270 17.638 1.00 90.25 74 VAL A C 1
ATOM 597 O O . VAL A 1 74 ? -9.496 -2.537 18.324 1.00 90.25 74 VAL A O 1
ATOM 600 N N . GLY A 1 75 ? -9.233 -4.431 17.162 1.00 90.44 75 GLY A N 1
ATOM 601 C CA . GLY A 1 75 ? -10.595 -4.931 17.320 1.00 90.44 75 GLY A CA 1
ATOM 602 C C . GLY A 1 75 ? -10.976 -5.219 18.767 1.00 90.44 75 GLY A C 1
ATOM 603 O O . GLY A 1 75 ? -12.034 -4.776 19.220 1.00 90.44 75 GLY A O 1
ATOM 604 N N . VAL A 1 76 ? -10.102 -5.903 19.518 1.00 92.62 76 VAL A N 1
ATOM 605 C CA . VAL A 1 76 ? -10.309 -6.141 20.957 1.00 92.62 76 VAL A CA 1
ATOM 606 C C . VAL A 1 76 ? -10.364 -4.820 21.705 1.00 92.62 76 VAL A C 1
ATOM 608 O O . VAL A 1 76 ? -11.300 -4.586 22.468 1.00 92.62 76 VAL A O 1
ATOM 611 N N . VAL A 1 77 ? -9.405 -3.925 21.466 1.00 91.00 77 VAL A N 1
ATOM 612 C CA . VAL A 1 77 ? -9.370 -2.638 22.159 1.00 91.00 77 VAL A CA 1
ATOM 613 C C . VAL A 1 77 ? -10.617 -1.814 21.850 1.00 91.00 77 VAL A C 1
ATOM 615 O O . VAL A 1 77 ? -11.212 -1.275 22.780 1.00 91.00 77 VAL A O 1
ATOM 618 N N . LEU A 1 78 ? -11.072 -1.759 20.596 1.00 85.69 78 LEU A N 1
ATOM 619 C CA . LEU A 1 78 ? -12.302 -1.062 20.207 1.00 85.69 78 LEU A CA 1
ATOM 620 C C . LEU A 1 78 ? -13.545 -1.654 20.882 1.00 85.69 78 LEU A C 1
ATOM 622 O O . LEU A 1 78 ? -14.332 -0.912 21.479 1.00 85.69 78 LEU A O 1
ATOM 626 N N . GLY A 1 79 ? -13.707 -2.978 20.830 1.00 87.06 79 GLY A N 1
ATOM 627 C CA . GLY A 1 79 ? -14.850 -3.668 21.427 1.00 87.06 79 GLY A CA 1
ATOM 628 C C . GLY A 1 79 ? -14.913 -3.487 22.942 1.00 87.06 79 GLY A C 1
ATOM 629 O O . GLY A 1 79 ? -15.952 -3.113 23.489 1.00 87.06 79 GLY A O 1
ATOM 630 N N . LEU A 1 80 ? -13.780 -3.652 23.626 1.00 88.44 80 LEU A N 1
ATOM 631 C CA . LEU A 1 80 ? -13.697 -3.459 25.071 1.00 88.44 80 LEU A CA 1
ATOM 632 C C . LEU A 1 80 ? -13.818 -1.979 25.470 1.00 88.44 80 LEU A C 1
ATOM 634 O O . LEU A 1 80 ? -14.463 -1.668 26.472 1.00 88.44 80 LEU A O 1
ATOM 638 N N . SER A 1 81 ? -13.269 -1.049 24.680 1.00 85.31 81 SER A N 1
ATOM 639 C CA . SER A 1 81 ? -13.414 0.397 24.920 1.00 85.31 81 SER A CA 1
ATOM 640 C C . SER A 1 81 ? -14.864 0.852 24.786 1.00 85.31 81 SER A C 1
ATOM 642 O O . SER A 1 81 ? -15.303 1.726 25.534 1.00 85.31 81 SER A O 1
ATOM 644 N N . LYS A 1 82 ? -15.645 0.241 23.882 1.00 82.31 82 LYS A N 1
ATOM 645 C CA . LYS A 1 82 ? -17.097 0.457 23.815 1.00 82.31 82 LYS A CA 1
ATOM 646 C C . LYS A 1 82 ? -17.750 0.036 25.125 1.00 82.31 82 LYS A C 1
ATOM 648 O O . LYS A 1 82 ? -18.458 0.844 25.719 1.00 82.31 82 LYS A O 1
ATOM 653 N N . MET A 1 83 ? -17.497 -1.191 25.586 1.00 84.94 83 MET A N 1
ATOM 654 C CA . MET A 1 83 ? -18.084 -1.704 26.830 1.00 84.94 83 MET A CA 1
ATOM 655 C C . MET A 1 83 ? -17.707 -0.839 28.039 1.00 84.94 83 MET A C 1
ATOM 657 O O . MET A 1 83 ? -18.535 -0.592 28.912 1.00 84.94 83 MET A O 1
ATOM 661 N N . GLN A 1 84 ? -16.470 -0.336 28.090 1.00 83.31 84 GLN A N 1
ATOM 662 C CA . GLN A 1 84 ? -16.056 0.619 29.119 1.00 83.31 84 GLN A CA 1
ATOM 663 C C . GLN A 1 84 ? -16.782 1.958 29.006 1.00 83.31 84 GLN A C 1
ATOM 665 O O . GLN A 1 84 ? -17.240 2.490 30.017 1.00 83.31 84 GLN A O 1
ATOM 670 N N . GLY A 1 85 ? -16.911 2.491 27.790 1.00 77.94 85 GLY A N 1
ATOM 671 C CA . GLY A 1 85 ? -17.616 3.742 27.526 1.00 77.94 85 GLY A CA 1
ATOM 672 C C . GLY A 1 85 ? -19.103 3.686 27.879 1.00 77.94 85 GLY A C 1
ATOM 673 O O . GLY A 1 85 ? -19.671 4.710 28.246 1.00 77.94 85 GLY A O 1
ATOM 674 N N . ASP A 1 86 ? -19.709 2.502 27.812 1.00 83.25 86 ASP A N 1
ATOM 675 C CA . ASP A 1 86 ? -21.100 2.254 28.204 1.00 83.25 86 ASP A CA 1
ATOM 676 C C . ASP A 1 86 ? -21.210 1.766 29.670 1.00 83.25 86 ASP A C 1
ATOM 678 O O . ASP A 1 86 ? -22.271 1.352 30.119 1.00 83.25 86 ASP A O 1
ATOM 682 N N . ARG A 1 87 ? -20.110 1.844 30.441 1.00 86.06 87 ARG A N 1
ATOM 683 C CA . ARG A 1 87 ? -19.979 1.449 31.860 1.00 86.06 87 ARG A CA 1
ATOM 684 C C . ARG A 1 87 ? -20.281 -0.026 32.172 1.00 86.06 87 ARG A C 1
ATOM 686 O O . ARG A 1 87 ? -20.289 -0.410 33.340 1.00 86.06 87 ARG A O 1
ATOM 693 N N . GLU A 1 88 ? -20.409 -0.879 31.160 1.00 88.56 88 GLU A N 1
ATOM 694 C CA . GLU A 1 88 ? -20.693 -2.313 31.303 1.00 88.56 88 GLU A CA 1
ATOM 695 C C . GLU A 1 88 ? -19.570 -3.040 32.063 1.00 88.56 88 GLU A C 1
ATOM 697 O O . GLU A 1 88 ? -19.826 -3.846 32.953 1.00 88.56 88 GLU A O 1
ATOM 702 N N . VAL A 1 89 ? -18.307 -2.692 31.785 1.00 85.75 89 VAL A N 1
ATOM 703 C CA . VAL A 1 89 ? -17.139 -3.283 32.472 1.00 85.75 89 VAL A CA 1
ATOM 704 C C . VAL A 1 89 ? -17.107 -2.923 33.962 1.00 85.75 89 VAL A C 1
ATOM 706 O O . VAL A 1 89 ? -16.659 -3.722 34.784 1.00 85.75 89 VAL A O 1
ATOM 709 N N . ILE A 1 90 ? -17.573 -1.723 34.324 1.00 84.00 90 ILE A N 1
ATOM 710 C CA . ILE A 1 90 ? -17.638 -1.280 35.723 1.00 84.00 90 ILE A CA 1
ATOM 711 C C . ILE A 1 90 ? -18.726 -2.074 36.451 1.00 84.00 90 ILE A C 1
ATOM 713 O O . ILE A 1 90 ? -18.448 -2.625 37.511 1.00 84.00 90 ILE A O 1
ATOM 717 N N . ALA A 1 91 ? -19.909 -2.213 35.845 1.00 88.31 91 ALA A N 1
ATOM 718 C CA . ALA A 1 91 ? -21.010 -2.998 36.402 1.00 88.31 91 ALA A CA 1
ATOM 719 C C . ALA A 1 91 ? -20.630 -4.475 36.616 1.00 88.31 91 ALA A C 1
ATOM 721 O O . ALA A 1 91 ? -20.875 -5.026 37.686 1.00 88.31 91 ALA A O 1
ATOM 722 N N . MET A 1 92 ? -19.957 -5.101 35.642 1.00 87.44 92 MET A N 1
ATOM 723 C CA . MET A 1 92 ? -19.467 -6.482 35.768 1.00 87.44 92 MET A CA 1
ATOM 724 C C . MET A 1 92 ? -18.499 -6.645 36.944 1.00 87.44 92 MET A C 1
ATOM 726 O O . MET A 1 92 ? -18.607 -7.600 37.709 1.00 87.44 92 MET A O 1
ATOM 730 N N . ARG A 1 93 ? -17.570 -5.697 37.120 1.00 83.94 93 ARG A N 1
ATOM 731 C CA . ARG A 1 93 ? -16.630 -5.714 38.250 1.00 83.94 93 ARG A CA 1
ATOM 732 C C . ARG A 1 93 ? -17.340 -5.533 39.591 1.00 83.94 93 ARG A C 1
ATOM 734 O O . ARG A 1 93 ? -16.987 -6.218 40.544 1.00 83.94 93 ARG A O 1
ATOM 741 N N . SER A 1 94 ? -18.349 -4.665 39.658 1.00 87.19 94 SER A N 1
ATOM 742 C CA . SER A 1 94 ? -19.188 -4.504 40.853 1.00 87.19 94 SER A CA 1
ATOM 743 C C . SER A 1 94 ? -19.984 -5.770 41.192 1.00 87.19 94 SER A C 1
ATOM 745 O O . SER A 1 94 ? -20.238 -6.018 42.363 1.00 87.19 94 SER A O 1
ATOM 747 N N . ALA A 1 95 ? -20.309 -6.602 40.198 1.00 87.19 95 ALA A N 1
ATOM 748 C CA . ALA A 1 95 ? -20.944 -7.910 40.378 1.00 87.19 95 ALA A CA 1
ATOM 749 C C . ALA A 1 95 ? -19.955 -9.051 40.718 1.00 87.19 95 ALA A C 1
ATOM 751 O O . ALA A 1 95 ? -20.330 -10.221 40.683 1.00 87.19 95 ALA A O 1
ATOM 752 N N . GLY A 1 96 ? -18.687 -8.739 41.016 1.00 84.75 96 GLY A N 1
ATOM 753 C CA . GLY A 1 96 ? -17.679 -9.724 41.421 1.00 84.75 96 GLY A CA 1
ATOM 754 C C . GLY A 1 96 ? -16.953 -10.434 40.272 1.00 84.75 96 GLY A C 1
ATOM 755 O O . GLY A 1 96 ? -16.219 -11.391 40.518 1.00 84.75 96 GLY A O 1
ATOM 756 N N . VAL A 1 97 ? -17.105 -9.984 39.019 1.00 85.00 97 VAL A N 1
ATOM 757 C CA . VAL A 1 97 ? -16.369 -10.565 37.882 1.00 85.00 97 VAL A CA 1
ATOM 758 C C . VAL A 1 97 ? -14.887 -10.187 37.965 1.00 85.00 97 VAL A C 1
ATOM 760 O O . VAL A 1 97 ? -14.510 -9.019 37.827 1.00 85.00 97 VAL A O 1
ATOM 763 N N . GLY A 1 98 ? -14.035 -11.195 38.158 1.00 81.69 98 GLY A N 1
ATOM 764 C CA . GLY A 1 98 ? -12.580 -11.035 38.193 1.00 81.69 98 GLY A CA 1
ATOM 765 C C . GLY A 1 98 ? -11.965 -10.747 36.816 1.00 81.69 98 GLY A C 1
ATOM 766 O O . GLY A 1 98 ? -12.532 -11.080 35.774 1.00 81.69 98 GLY A O 1
ATOM 767 N N . ASN A 1 99 ? -10.751 -10.178 36.794 1.00 79.31 99 ASN A N 1
ATOM 768 C CA . ASN A 1 99 ? -10.027 -9.892 35.544 1.00 79.31 99 ASN A CA 1
ATOM 769 C C . ASN A 1 99 ? -9.788 -11.158 34.699 1.00 79.31 99 ASN A C 1
ATOM 771 O O . ASN A 1 99 ? -9.855 -11.091 33.477 1.00 79.31 99 ASN A O 1
ATOM 775 N N . SER A 1 100 ? -9.550 -12.311 35.332 1.00 80.75 100 SER A N 1
ATOM 776 C CA . SER A 1 100 ? -9.325 -13.587 34.641 1.00 80.75 100 SER A CA 1
ATOM 777 C C . SER A 1 100 ? -10.559 -14.060 33.870 1.00 80.75 100 SER A C 1
ATOM 779 O O . SER A 1 100 ? -10.442 -14.438 32.709 1.00 80.75 100 SER A O 1
ATOM 781 N N . GLN A 1 101 ? -11.751 -13.960 34.466 1.00 83.00 101 GLN A N 1
ATOM 782 C CA . GLN A 1 101 ? -13.014 -14.328 33.813 1.00 83.00 101 GLN A CA 1
ATOM 783 C C . GLN A 1 101 ? -13.307 -13.450 32.592 1.00 83.00 101 GLN A C 1
ATOM 785 O O . GLN A 1 101 ? -13.827 -13.936 31.593 1.00 83.00 101 GLN A O 1
ATOM 790 N N . PHE A 1 102 ? -12.918 -12.175 32.648 1.00 83.44 102 PHE A N 1
ATOM 791 C CA . PHE A 1 102 ? -13.064 -11.243 31.534 1.00 83.44 102 PHE A CA 1
ATOM 792 C C . PHE A 1 102 ? -12.118 -11.552 30.358 1.00 83.44 102 PHE A C 1
ATOM 794 O O . PHE A 1 102 ? -12.466 -11.301 29.206 1.00 83.44 102 PHE A O 1
ATOM 801 N N . LEU A 1 103 ? -10.931 -12.108 30.630 1.00 88.06 103 LEU A N 1
ATOM 802 C CA . LEU A 1 103 ? -9.918 -12.412 29.611 1.00 88.06 103 LEU A CA 1
ATOM 803 C C . LEU A 1 103 ? -10.215 -13.687 28.814 1.00 88.06 103 LEU A C 1
ATOM 805 O O . LEU A 1 103 ? -9.855 -13.749 27.642 1.00 88.06 103 LEU A O 1
ATOM 809 N N . ILE A 1 104 ? -10.889 -14.679 29.405 1.00 90.12 104 ILE A N 1
ATOM 810 C CA . ILE A 1 104 ? -11.206 -15.966 28.754 1.00 90.12 104 ILE A CA 1
ATOM 811 C C . ILE A 1 104 ? -11.821 -15.802 27.350 1.00 90.12 104 ILE A C 1
ATOM 813 O O . ILE A 1 104 ? -11.266 -16.366 26.407 1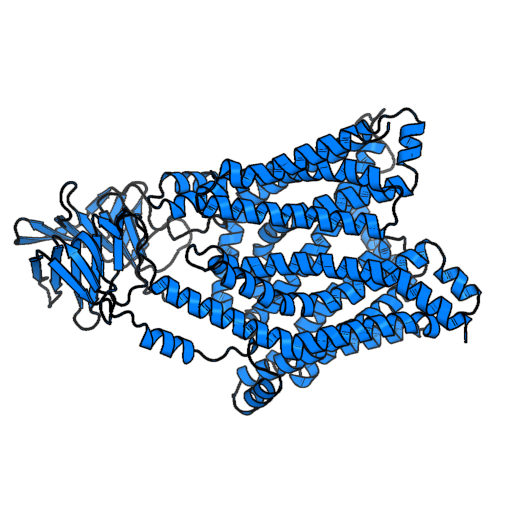.00 90.12 104 ILE A O 1
ATOM 817 N N . PRO A 1 105 ? -12.920 -15.045 27.144 1.00 90.25 105 PRO A N 1
ATOM 818 C CA . PRO A 1 105 ? -13.512 -14.910 25.811 1.00 90.25 105 PRO A CA 1
ATOM 819 C C . PRO A 1 105 ? -12.561 -14.249 24.806 1.00 90.25 105 PRO A C 1
ATOM 821 O O . PRO A 1 105 ? -12.601 -14.580 23.624 1.00 90.25 105 PRO A O 1
ATOM 824 N N . VAL A 1 106 ? -11.677 -13.358 25.259 1.00 91.62 106 VAL A N 1
ATOM 825 C CA . VAL A 1 106 ? -10.691 -12.702 24.392 1.00 91.62 106 VAL A CA 1
ATOM 826 C C . VAL A 1 106 ? -9.528 -13.636 24.045 1.00 91.62 106 VAL A C 1
ATOM 828 O O . VAL A 1 106 ? -9.047 -13.616 22.915 1.00 91.62 106 VAL A O 1
ATOM 831 N N . ILE A 1 107 ? -9.118 -14.509 24.968 1.00 92.94 107 ILE A N 1
ATOM 832 C CA . ILE A 1 107 ? -8.140 -15.574 24.700 1.00 92.94 107 ILE A CA 1
ATOM 833 C C . ILE A 1 107 ? -8.669 -16.524 23.627 1.00 92.94 107 ILE A C 1
ATOM 835 O O . ILE A 1 107 ? -7.924 -16.879 22.722 1.00 92.94 107 ILE A O 1
ATOM 839 N N . VAL A 1 108 ? -9.952 -16.896 23.682 1.00 93.88 108 VAL A N 1
ATOM 840 C CA . VAL A 1 108 ? -10.575 -17.764 22.667 1.00 93.88 108 VAL A CA 1
ATOM 841 C C . VAL A 1 108 ? -10.526 -17.117 21.279 1.00 93.88 108 VAL A C 1
ATOM 843 O O . VAL A 1 108 ? -10.154 -17.780 20.313 1.00 93.88 108 VAL A O 1
ATOM 846 N N . ILE A 1 109 ? -10.834 -15.818 21.179 1.00 93.69 109 ILE A N 1
ATOM 847 C CA . ILE A 1 109 ? -10.689 -15.049 19.930 1.00 93.69 109 ILE A CA 1
ATOM 848 C C . ILE A 1 109 ? -9.234 -15.065 19.448 1.00 93.69 109 ILE A C 1
ATOM 850 O O . ILE A 1 109 ? -8.969 -15.348 18.281 1.00 93.69 109 ILE A O 1
ATOM 854 N N . GLY A 1 110 ? -8.293 -14.771 20.348 1.00 95.12 110 GLY A N 1
ATOM 855 C CA . GLY A 1 110 ? -6.868 -14.729 20.038 1.00 95.12 110 GLY A CA 1
ATOM 856 C C . GLY A 1 110 ? -6.328 -16.076 19.566 1.00 95.12 110 GLY A C 1
ATOM 857 O O . GLY A 1 110 ? -5.571 -16.119 18.603 1.00 95.12 110 GLY A O 1
ATOM 858 N N . LEU A 1 111 ? -6.756 -17.175 20.191 1.00 96.12 111 LEU A N 1
ATOM 859 C CA . LEU A 1 111 ? -6.376 -18.538 19.823 1.00 96.12 111 LEU A CA 1
ATOM 860 C C . LEU A 1 111 ? -6.948 -18.923 18.454 1.00 96.12 111 LEU A C 1
ATOM 862 O O . LEU A 1 111 ? -6.231 -19.482 17.630 1.00 96.12 111 LEU A O 1
ATOM 866 N N . PHE A 1 112 ? -8.201 -18.558 18.173 1.00 95.44 112 PHE A N 1
ATOM 867 C CA . PHE A 1 112 ? -8.810 -18.769 16.860 1.00 95.44 112 PHE A CA 1
ATOM 868 C C . PHE A 1 112 ? -8.069 -18.010 15.745 1.00 95.44 112 PHE A C 1
ATOM 870 O O . PHE A 1 112 ? -7.727 -18.595 14.718 1.00 95.44 112 PHE A O 1
ATOM 877 N N . LEU A 1 113 ? -7.751 -16.728 15.956 1.00 95.56 113 LEU A N 1
ATOM 878 C CA . LEU A 1 113 ? -6.975 -15.936 14.991 1.00 95.56 113 LEU A CA 1
ATOM 879 C C . LEU A 1 113 ? -5.539 -16.430 14.852 1.00 95.56 113 LEU A C 1
ATOM 881 O O . LEU A 1 113 ? -5.000 -16.433 13.748 1.00 95.56 113 LEU A O 1
ATOM 885 N N . SER A 1 114 ? -4.929 -16.855 15.956 1.00 96.62 114 SER A N 1
ATOM 886 C CA . SER A 1 114 ? -3.598 -17.453 15.969 1.00 96.62 114 SER A CA 1
ATOM 887 C C . SER A 1 114 ? -3.574 -18.723 15.123 1.00 96.62 114 SER A C 1
ATOM 889 O O . SER A 1 114 ? -2.711 -18.846 14.262 1.00 96.62 114 SER A O 1
ATOM 891 N N . LEU A 1 115 ? -4.579 -19.597 15.251 1.00 96.31 115 LEU A N 1
ATOM 892 C CA . LEU A 1 115 ? -4.706 -20.805 14.433 1.00 96.31 115 LEU A CA 1
ATOM 893 C C . LEU A 1 115 ? -4.814 -20.482 12.936 1.00 96.31 115 LEU A C 1
ATOM 895 O O . LEU A 1 115 ? -4.073 -21.051 12.136 1.00 96.31 115 LEU A O 1
ATOM 899 N N . ILE A 1 116 ? -5.682 -19.536 12.556 1.00 95.31 116 ILE A N 1
ATOM 900 C CA . ILE A 1 116 ? -5.805 -19.087 11.158 1.00 95.31 116 ILE A CA 1
ATOM 901 C C . ILE A 1 116 ? -4.462 -18.557 10.651 1.00 95.31 116 ILE A C 1
ATOM 903 O O . ILE A 1 116 ? -3.992 -18.950 9.586 1.00 95.31 116 ILE A O 1
ATOM 907 N N . THR A 1 117 ? -3.824 -17.686 11.430 1.00 94.56 117 THR A N 1
ATOM 908 C CA . THR A 1 117 ? -2.562 -17.040 11.052 1.00 94.56 117 THR A CA 1
ATOM 909 C C . THR A 1 117 ? -1.428 -18.056 10.940 1.00 94.56 117 THR A C 1
ATOM 911 O O . THR A 1 117 ? -0.590 -17.940 10.051 1.00 94.56 117 THR A O 1
ATOM 914 N N . PHE A 1 118 ? -1.413 -19.078 11.794 1.00 94.44 118 PHE A N 1
ATOM 915 C CA . PHE A 1 118 ? -0.444 -20.168 11.749 1.00 94.44 118 PHE A CA 1
ATOM 916 C C . PHE A 1 118 ? -0.607 -20.991 10.465 1.00 94.44 118 PHE A C 1
ATOM 918 O O . PHE A 1 118 ? 0.355 -21.159 9.722 1.00 94.44 118 PHE A O 1
ATOM 925 N N . ILE A 1 119 ? -1.835 -21.404 10.125 1.00 94.62 119 ILE A N 1
ATOM 926 C CA . ILE A 1 119 ? -2.124 -22.130 8.874 1.00 94.62 119 ILE A CA 1
ATOM 927 C C . ILE A 1 119 ? -1.706 -21.299 7.652 1.00 94.62 119 ILE A C 1
ATOM 929 O O . ILE A 1 119 ? -1.042 -21.804 6.742 1.00 94.62 119 ILE A O 1
ATOM 933 N N . VAL A 1 120 ? -2.050 -20.009 7.646 1.00 94.12 120 VAL A N 1
ATOM 934 C CA . VAL A 1 120 ? -1.704 -19.089 6.558 1.00 94.12 120 VAL A CA 1
ATOM 935 C C . VAL A 1 120 ? -0.190 -18.917 6.428 1.00 94.12 120 VAL A C 1
ATOM 937 O O . VAL A 1 120 ? 0.312 -18.968 5.314 1.00 94.12 120 VAL A O 1
ATOM 940 N N . ASN A 1 121 ? 0.561 -18.765 7.520 1.00 91.75 121 ASN A N 1
ATOM 941 C CA . ASN A 1 121 ? 2.016 -18.587 7.446 1.00 91.75 121 ASN A CA 1
ATOM 942 C C . ASN A 1 121 ? 2.768 -19.865 7.045 1.00 91.75 121 ASN A C 1
ATOM 944 O O . ASN A 1 121 ? 3.790 -19.776 6.367 1.00 91.75 121 ASN A O 1
ATOM 948 N N . ILE A 1 122 ? 2.285 -21.043 7.453 1.00 91.00 122 ILE A N 1
ATOM 949 C CA . ILE A 1 122 ? 2.945 -22.321 7.148 1.00 91.00 122 ILE A CA 1
ATOM 950 C C . ILE A 1 122 ? 2.676 -22.767 5.716 1.00 91.00 122 ILE A C 1
ATOM 952 O O . ILE A 1 122 ? 3.605 -23.181 5.027 1.00 91.00 122 ILE A O 1
ATOM 956 N N . TYR A 1 123 ? 1.420 -22.693 5.275 1.00 91.19 123 TYR A N 1
ATOM 957 C CA . TYR A 1 123 ? 1.000 -23.242 3.985 1.00 91.19 123 TYR A CA 1
ATOM 958 C C . TYR A 1 123 ? 0.626 -22.150 2.985 1.00 91.19 123 TYR A C 1
ATOM 960 O O . TYR A 1 123 ? 1.040 -22.203 1.830 1.00 91.19 123 TYR A O 1
ATOM 968 N N . GLY A 1 124 ? -0.124 -21.138 3.427 1.00 91.50 124 GLY A N 1
ATOM 969 C CA . GLY A 1 124 ? -0.650 -20.086 2.556 1.00 91.50 124 GLY A CA 1
ATOM 970 C C . GLY A 1 124 ? 0.433 -19.194 1.948 1.00 91.50 124 GLY A C 1
ATOM 971 O O . GLY A 1 124 ? 0.438 -18.996 0.738 1.00 91.50 124 GLY A O 1
ATOM 972 N N . VAL A 1 125 ? 1.353 -18.674 2.764 1.00 90.19 125 VAL A N 1
ATOM 973 C CA . VAL A 1 125 ? 2.419 -17.753 2.337 1.00 90.19 125 VAL A CA 1
ATOM 974 C C . VAL A 1 125 ? 3.386 -18.419 1.346 1.00 90.19 125 VAL A C 1
ATOM 976 O O . VAL A 1 125 ? 3.581 -17.850 0.273 1.00 90.19 125 VAL A O 1
ATOM 979 N N . PRO A 1 126 ? 3.934 -19.627 1.597 1.00 90.62 126 PRO A N 1
ATOM 980 C CA . PRO A 1 126 ? 4.812 -20.287 0.624 1.00 90.62 126 PRO A CA 1
ATOM 981 C C . PRO A 1 126 ? 4.095 -20.623 -0.682 1.00 90.62 126 PRO A C 1
ATOM 983 O O . PRO A 1 126 ? 4.634 -20.406 -1.766 1.00 90.62 126 PRO A O 1
ATOM 986 N N . TYR A 1 127 ? 2.857 -21.117 -0.589 1.00 90.31 127 TYR A N 1
ATOM 987 C CA . TYR A 1 127 ? 2.048 -21.441 -1.760 1.00 90.31 127 TYR A CA 1
ATOM 988 C C . TYR A 1 127 ? 1.766 -20.198 -2.616 1.00 90.31 127 TYR A C 1
ATOM 990 O O . TYR A 1 127 ? 1.939 -20.229 -3.835 1.00 90.31 127 TYR A O 1
ATOM 998 N N . ALA A 1 128 ? 1.416 -19.084 -1.971 1.00 89.38 128 ALA A N 1
ATOM 999 C CA . ALA A 1 128 ? 1.269 -17.782 -2.607 1.00 89.38 128 ALA A CA 1
ATOM 1000 C C . ALA A 1 128 ? 2.549 -17.333 -3.320 1.00 89.38 128 ALA A C 1
ATOM 1002 O O . ALA A 1 128 ? 2.492 -16.974 -4.495 1.00 89.38 128 ALA A O 1
ATOM 1003 N N . SER A 1 129 ? 3.702 -17.393 -2.649 1.00 86.19 129 SER A N 1
ATOM 1004 C CA . SER A 1 129 ? 4.992 -17.009 -3.236 1.00 86.19 129 SER A CA 1
ATOM 1005 C C . SER A 1 129 ? 5.316 -17.825 -4.493 1.00 86.19 129 SER A C 1
ATOM 1007 O O . SER A 1 129 ? 5.751 -17.258 -5.496 1.00 86.19 129 SER A O 1
ATOM 1009 N N . ARG A 1 130 ? 5.023 -19.135 -4.493 1.00 86.62 130 ARG A N 1
ATOM 1010 C CA . ARG A 1 130 ? 5.201 -20.007 -5.669 1.00 86.62 130 ARG A CA 1
ATOM 1011 C C . ARG A 1 130 ? 4.285 -19.609 -6.833 1.00 86.62 130 ARG A C 1
ATOM 1013 O O . ARG A 1 130 ? 4.728 -19.634 -7.981 1.00 86.62 130 ARG A O 1
ATOM 1020 N N . ILE A 1 131 ? 3.032 -19.221 -6.564 1.00 85.94 131 ILE A N 1
ATOM 1021 C CA . ILE A 1 131 ? 2.113 -18.708 -7.599 1.00 85.94 131 ILE A CA 1
ATOM 1022 C C . ILE A 1 131 ? 2.617 -17.378 -8.151 1.00 85.94 131 ILE A C 1
ATOM 1024 O O . ILE A 1 131 ? 2.700 -17.235 -9.366 1.00 85.94 131 ILE A O 1
ATOM 1028 N N . VAL A 1 132 ? 2.986 -16.429 -7.284 1.00 82.38 132 VAL A N 1
ATOM 1029 C CA . VAL A 1 132 ? 3.519 -15.122 -7.700 1.00 82.38 132 VAL A CA 1
ATOM 1030 C C . VAL A 1 132 ? 4.728 -15.315 -8.609 1.00 82.38 132 VAL A C 1
ATOM 1032 O O . VAL A 1 132 ? 4.763 -14.731 -9.689 1.00 82.38 132 VAL A O 1
ATOM 1035 N N . ARG A 1 133 ? 5.682 -16.176 -8.224 1.00 79.38 133 ARG A N 1
ATOM 1036 C CA . ARG A 1 133 ? 6.831 -16.502 -9.074 1.00 79.38 133 ARG A CA 1
ATOM 1037 C C . ARG A 1 133 ? 6.383 -17.117 -10.393 1.00 79.38 133 ARG A C 1
ATOM 1039 O O . ARG A 1 133 ? 6.798 -16.634 -11.434 1.00 79.38 133 ARG A O 1
ATOM 1046 N N . ARG A 1 134 ? 5.526 -18.143 -10.380 1.00 81.75 134 ARG A N 1
ATOM 1047 C CA . ARG A 1 134 ? 5.047 -18.793 -11.612 1.00 81.75 134 ARG A CA 1
ATOM 1048 C C . ARG A 1 134 ? 4.402 -17.792 -12.571 1.00 81.75 134 ARG A C 1
ATOM 1050 O O . ARG A 1 134 ? 4.742 -17.797 -13.747 1.00 81.75 134 ARG A O 1
ATOM 1057 N N . VAL A 1 135 ? 3.514 -16.933 -12.071 1.00 78.56 135 VAL A N 1
ATOM 1058 C CA . VAL A 1 135 ? 2.845 -15.899 -12.872 1.00 78.56 135 VAL A CA 1
ATOM 1059 C C . VAL A 1 135 ? 3.858 -14.879 -13.384 1.00 78.56 135 VAL A C 1
ATOM 1061 O O . VAL A 1 135 ? 3.826 -14.551 -14.564 1.00 78.56 135 VAL A O 1
ATOM 1064 N N . ALA A 1 136 ? 4.797 -14.421 -12.552 1.00 74.81 136 ALA A N 1
ATOM 1065 C CA . ALA A 1 136 ? 5.850 -13.499 -12.978 1.00 74.81 136 ALA A CA 1
ATOM 1066 C C . ALA A 1 136 ? 6.737 -14.102 -14.080 1.00 74.81 136 ALA A C 1
ATOM 1068 O O . ALA A 1 136 ? 7.062 -13.427 -15.049 1.00 74.81 136 ALA A O 1
ATOM 1069 N N . MET A 1 137 ? 7.074 -15.386 -13.968 1.00 72.56 137 MET A N 1
ATOM 1070 C CA . MET A 1 137 ? 7.876 -16.123 -14.948 1.00 72.56 137 MET A CA 1
ATOM 1071 C C . MET A 1 137 ? 7.124 -16.312 -16.263 1.00 72.56 137 MET A C 1
ATOM 1073 O O . MET A 1 137 ? 7.672 -16.055 -17.328 1.00 72.56 137 MET A O 1
ATOM 1077 N N . GLN A 1 138 ? 5.855 -16.718 -16.191 1.00 72.94 138 GLN A N 1
ATOM 1078 C CA . GLN A 1 138 ? 4.985 -16.818 -17.361 1.00 72.94 138 GLN A CA 1
ATOM 1079 C C . GLN A 1 138 ? 4.820 -15.459 -18.037 1.00 72.94 138 GLN A C 1
ATOM 1081 O O . GLN A 1 138 ? 4.912 -15.384 -19.252 1.00 72.94 138 GLN A O 1
ATOM 1086 N N . THR A 1 139 ? 4.653 -14.391 -17.256 1.00 68.06 139 THR A N 1
ATOM 1087 C CA . THR A 1 139 ? 4.564 -13.019 -17.773 1.00 68.06 139 THR A CA 1
ATOM 1088 C C . THR A 1 139 ? 5.862 -12.615 -18.462 1.00 68.06 139 THR A C 1
ATOM 1090 O O . THR A 1 139 ? 5.812 -12.077 -19.558 1.00 68.06 139 THR A O 1
ATOM 1093 N N . ALA A 1 140 ? 7.022 -12.911 -17.870 1.00 65.88 140 ALA A N 1
ATOM 1094 C CA . ALA A 1 140 ? 8.317 -12.629 -18.485 1.00 65.88 140 ALA A CA 1
ATOM 1095 C C . ALA A 1 140 ? 8.494 -13.378 -19.818 1.00 65.88 140 ALA A C 1
ATOM 1097 O O . ALA A 1 140 ? 8.960 -12.791 -20.787 1.00 65.88 140 ALA A O 1
ATOM 1098 N N . VAL A 1 141 ? 8.068 -14.645 -19.898 1.00 66.31 141 VAL A N 1
ATOM 1099 C CA . VAL A 1 141 ? 8.100 -15.430 -21.146 1.00 66.31 141 VAL A CA 1
ATOM 1100 C C . VAL A 1 141 ? 7.092 -14.906 -22.174 1.00 66.31 141 VAL A C 1
ATOM 1102 O O . VAL A 1 141 ? 7.446 -14.737 -23.332 1.00 66.31 141 VAL A O 1
ATOM 1105 N N . MET A 1 142 ? 5.863 -14.586 -21.765 1.00 63.53 142 MET A N 1
ATOM 1106 C CA . MET A 1 142 ? 4.846 -14.005 -22.652 1.00 63.53 142 MET A CA 1
ATOM 1107 C C . MET A 1 142 ? 5.263 -12.632 -23.180 1.00 63.53 142 MET A C 1
ATOM 1109 O O . MET A 1 142 ? 4.983 -12.313 -24.328 1.00 63.53 142 MET A O 1
ATOM 1113 N N . LYS A 1 143 ? 5.966 -11.831 -22.373 1.00 58.56 143 LYS A N 1
ATOM 1114 C CA . LYS A 1 143 ? 6.519 -10.544 -22.803 1.00 58.56 143 LYS A CA 1
ATOM 1115 C C . LYS A 1 143 ? 7.561 -10.718 -23.916 1.00 58.56 143 LYS A C 1
ATOM 1117 O O . LYS A 1 143 ? 7.578 -9.923 -24.847 1.00 58.56 143 LYS A O 1
ATOM 1122 N N . LEU A 1 144 ? 8.344 -11.800 -23.872 1.00 56.16 144 LEU A N 1
ATOM 1123 C CA . LEU A 1 144 ? 9.296 -12.172 -24.929 1.00 56.16 144 LEU A CA 1
ATOM 1124 C C . LEU A 1 144 ? 8.616 -12.693 -26.210 1.00 56.16 144 LEU A C 1
ATOM 1126 O O . LEU A 1 144 ? 9.204 -12.607 -27.283 1.00 56.16 144 LEU A O 1
ATOM 1130 N N . GLU A 1 145 ? 7.409 -13.255 -26.101 1.00 52.47 145 GLU A N 1
ATOM 1131 C CA . GLU A 1 145 ? 6.597 -13.748 -27.229 1.00 52.47 145 GLU A CA 1
ATOM 1132 C C . GLU A 1 145 ? 5.632 -12.675 -27.779 1.00 52.47 145 GLU A C 1
ATOM 1134 O O . GLU A 1 145 ? 4.979 -12.892 -28.801 1.00 52.47 145 GLU A O 1
ATOM 1139 N N . SER A 1 146 ? 5.539 -11.519 -27.112 1.00 53.56 146 SER A N 1
ATOM 1140 C CA . SER A 1 146 ? 4.650 -10.420 -27.485 1.00 53.56 146 SER A CA 1
ATOM 1141 C C . SER A 1 146 ? 5.039 -9.829 -28.846 1.00 53.56 146 SER A C 1
ATOM 1143 O O . SER A 1 146 ? 6.231 -9.638 -29.109 1.00 53.56 146 SER A O 1
ATOM 1145 N N . PRO A 1 147 ? 4.059 -9.457 -29.695 1.00 56.12 147 PRO A N 1
ATOM 1146 C CA . PRO A 1 147 ? 4.315 -8.625 -30.862 1.00 56.12 147 PRO A CA 1
ATOM 1147 C C . PRO A 1 147 ? 5.091 -7.377 -30.442 1.00 56.12 147 PRO A C 1
ATOM 1149 O O . PRO A 1 147 ? 4.818 -6.790 -29.392 1.00 56.12 147 PRO A O 1
ATOM 1152 N N . ILE A 1 148 ? 6.065 -6.989 -31.257 1.00 62.34 148 ILE A N 1
ATOM 1153 C CA . ILE A 1 148 ? 6.857 -5.783 -31.032 1.00 62.34 148 ILE A CA 1
ATOM 1154 C C . ILE A 1 148 ? 5.901 -4.593 -31.050 1.00 62.34 148 ILE A C 1
ATOM 1156 O O . ILE A 1 148 ? 5.196 -4.380 -32.038 1.00 62.34 148 ILE A O 1
ATOM 1160 N N . GLU A 1 149 ? 5.839 -3.858 -29.939 1.00 59.47 149 GLU A N 1
ATOM 1161 C CA . GLU A 1 149 ? 4.983 -2.680 -29.840 1.00 59.47 149 GLU A CA 1
ATOM 1162 C C . GLU A 1 149 ? 5.512 -1.588 -30.786 1.00 59.47 149 GLU A C 1
ATOM 1164 O O . GLU A 1 149 ? 6.699 -1.250 -30.722 1.00 59.47 149 GLU A O 1
ATOM 1169 N N . PRO A 1 150 ? 4.671 -1.038 -31.681 1.00 62.59 150 PRO A N 1
ATOM 1170 C CA . PRO A 1 150 ? 5.089 0.046 -32.558 1.00 62.59 150 PRO A CA 1
ATOM 1171 C C . PRO A 1 150 ? 5.418 1.301 -31.739 1.00 62.59 150 PRO A C 1
ATOM 1173 O O . PRO A 1 150 ? 4.785 1.572 -30.718 1.00 62.59 150 PRO A O 1
ATOM 1176 N N . GLY A 1 151 ? 6.418 2.061 -32.179 1.00 64.94 151 GLY A N 1
ATOM 1177 C CA . GLY A 1 151 ? 6.870 3.293 -31.529 1.00 64.94 151 GLY A CA 1
ATOM 1178 C C . GLY A 1 151 ? 7.757 3.089 -30.294 1.00 64.94 151 GLY A C 1
ATOM 1179 O O . GLY A 1 151 ? 8.192 4.072 -29.699 1.00 64.94 151 GLY A O 1
ATOM 1180 N N . VAL A 1 152 ? 8.070 1.845 -29.904 1.00 64.44 152 VAL A N 1
ATOM 1181 C CA . VAL A 1 152 ? 8.926 1.534 -28.744 1.00 64.44 152 VAL A CA 1
ATOM 1182 C C . VAL A 1 152 ? 10.120 0.681 -29.178 1.00 64.44 152 VAL A C 1
ATOM 1184 O O . VAL A 1 152 ? 9.976 -0.271 -29.944 1.00 64.44 152 VAL A O 1
ATOM 1187 N N . PHE A 1 153 ? 11.321 1.001 -28.683 1.00 64.62 153 PHE A N 1
ATOM 1188 C CA . PHE A 1 153 ? 12.487 0.136 -28.877 1.00 64.62 153 PHE A CA 1
ATOM 1189 C C . PHE A 1 153 ? 12.353 -1.117 -28.023 1.00 64.62 153 PHE A C 1
ATOM 1191 O O . PHE A 1 153 ? 12.336 -1.044 -26.794 1.00 64.62 153 PHE A O 1
ATOM 1198 N N . ASN A 1 154 ? 12.319 -2.270 -28.679 1.00 65.06 154 ASN A N 1
ATOM 1199 C CA . ASN A 1 154 ? 12.335 -3.556 -28.015 1.00 65.06 154 ASN A CA 1
ATOM 1200 C C . ASN A 1 154 ? 13.761 -4.122 -28.025 1.00 65.06 154 ASN A C 1
ATOM 1202 O O . ASN A 1 154 ? 14.291 -4.515 -29.066 1.00 65.06 154 ASN A O 1
ATOM 1206 N N . THR A 1 155 ? 14.393 -4.123 -26.853 1.00 62.75 155 THR A N 1
ATOM 1207 C CA . THR A 1 155 ? 15.740 -4.664 -26.612 1.00 62.75 155 THR A CA 1
ATOM 1208 C C . THR A 1 155 ? 15.707 -6.052 -25.965 1.00 62.75 155 THR A C 1
ATOM 1210 O O . THR A 1 155 ? 16.757 -6.630 -25.690 1.00 62.75 155 THR A O 1
ATOM 1213 N N . GLU A 1 156 ? 14.515 -6.607 -25.713 1.00 55.97 156 GLU A N 1
ATOM 1214 C CA . GLU A 1 156 ? 14.344 -7.884 -25.005 1.00 55.97 156 GLU A CA 1
ATOM 1215 C C . GLU A 1 156 ? 14.617 -9.101 -25.916 1.00 55.97 156 GLU A C 1
ATOM 1217 O O . GLU A 1 156 ? 14.828 -10.217 -25.434 1.00 55.97 156 GLU A O 1
ATOM 1222 N N . VAL A 1 157 ? 14.687 -8.891 -27.236 1.00 58.94 157 VAL A N 1
ATOM 1223 C CA . VAL A 1 157 ? 15.013 -9.926 -28.223 1.00 58.94 157 VAL A CA 1
ATOM 1224 C C . VAL A 1 157 ? 16.531 -10.131 -28.286 1.00 58.94 157 VAL A C 1
ATOM 1226 O O . VAL A 1 157 ? 17.288 -9.274 -28.732 1.00 58.94 157 VAL A O 1
ATOM 1229 N N . ALA A 1 158 ? 17.000 -11.292 -27.818 1.00 54.41 158 ALA A N 1
ATOM 1230 C CA . ALA A 1 158 ? 18.425 -11.581 -27.647 1.00 54.41 158 ALA A CA 1
ATOM 1231 C C . ALA A 1 158 ? 19.256 -11.324 -28.924 1.00 54.41 158 ALA A C 1
ATOM 1233 O O . ALA A 1 158 ? 19.150 -12.054 -29.908 1.00 54.41 158 ALA A O 1
ATOM 1234 N N . GLY A 1 159 ? 20.129 -10.311 -28.866 1.00 62.34 159 GLY A N 1
ATOM 1235 C CA . GLY A 1 159 ? 21.071 -9.962 -29.933 1.00 62.34 159 GLY A CA 1
ATOM 1236 C C . GLY A 1 159 ? 20.543 -8.979 -30.982 1.00 62.34 159 GLY A C 1
ATOM 1237 O O . GLY A 1 159 ? 21.317 -8.620 -31.867 1.00 62.34 159 GLY A O 1
ATOM 1238 N N . TYR A 1 160 ? 19.286 -8.527 -30.881 1.00 71.69 160 TYR A N 1
ATOM 1239 C CA . TYR A 1 160 ? 18.692 -7.544 -31.789 1.00 71.69 160 TYR A CA 1
ATOM 1240 C C . TYR A 1 160 ? 17.929 -6.456 -31.020 1.00 71.69 160 TYR A C 1
ATOM 1242 O O . TYR A 1 160 ? 17.007 -6.751 -30.269 1.00 71.69 160 TYR A O 1
ATOM 1250 N N . THR A 1 161 ? 18.257 -5.190 -31.262 1.00 74.25 161 THR A N 1
ATOM 1251 C CA . THR A 1 161 ? 17.385 -4.061 -30.920 1.00 74.25 161 THR A CA 1
ATOM 1252 C C . THR A 1 161 ? 16.425 -3.838 -32.076 1.00 74.25 161 THR A C 1
ATOM 1254 O O . THR A 1 161 ? 16.878 -3.560 -33.188 1.00 74.25 161 THR A O 1
ATOM 1257 N N . ILE A 1 162 ? 15.122 -3.950 -31.823 1.00 75.81 162 ILE A N 1
ATOM 1258 C CA . ILE A 1 162 ? 14.082 -3.816 -32.847 1.00 75.81 162 ILE A CA 1
ATOM 1259 C C . ILE A 1 162 ? 13.251 -2.566 -32.579 1.00 75.81 162 ILE A C 1
ATOM 1261 O O . ILE A 1 162 ? 12.795 -2.348 -31.460 1.00 75.81 162 ILE A O 1
ATOM 1265 N N . TYR A 1 163 ? 13.026 -1.763 -33.609 1.00 75.62 163 TYR A N 1
ATOM 1266 C CA . TYR A 1 163 ? 12.098 -0.641 -33.595 1.00 75.62 163 TYR A CA 1
ATOM 1267 C C . TYR A 1 163 ? 11.174 -0.758 -34.799 1.00 75.62 163 TYR A C 1
ATOM 1269 O O . TYR A 1 163 ? 11.623 -0.933 -35.931 1.00 75.62 163 TYR A O 1
ATOM 1277 N N . VAL A 1 164 ? 9.874 -0.689 -34.546 1.00 75.50 164 VAL A N 1
ATOM 1278 C CA . VAL A 1 164 ? 8.839 -0.715 -35.578 1.00 75.50 164 VAL A CA 1
ATOM 1279 C C . VAL A 1 164 ? 8.135 0.624 -35.520 1.00 75.50 164 VAL A C 1
ATOM 1281 O O . VAL A 1 164 ? 7.604 0.974 -34.471 1.00 75.50 164 VAL A O 1
ATOM 1284 N N . LYS A 1 165 ? 8.135 1.381 -36.618 1.00 72.75 165 LYS A N 1
ATOM 1285 C CA . LYS A 1 165 ? 7.498 2.701 -36.623 1.00 72.75 165 LYS A CA 1
ATOM 1286 C C . LYS A 1 165 ? 5.976 2.592 -36.629 1.00 72.75 165 LYS A C 1
ATOM 1288 O O . LYS A 1 165 ? 5.313 3.191 -35.797 1.00 72.75 165 LYS A O 1
ATOM 1293 N N . ASP A 1 166 ? 5.442 1.778 -37.536 1.00 71.06 166 ASP A N 1
ATOM 1294 C CA . ASP A 1 166 ? 4.005 1.594 -37.711 1.00 71.06 166 ASP A CA 1
ATOM 1295 C C . ASP A 1 166 ? 3.677 0.098 -37.746 1.00 71.06 166 ASP A C 1
ATOM 1297 O O . ASP A 1 166 ? 4.376 -0.689 -38.386 1.00 71.06 166 ASP A O 1
ATOM 1301 N N . ALA A 1 167 ? 2.589 -0.317 -37.102 1.00 69.06 167 ALA A N 1
ATOM 1302 C CA . ALA A 1 167 ? 2.101 -1.690 -37.180 1.00 69.06 167 ALA A CA 1
ATOM 1303 C C . ALA A 1 167 ? 0.596 -1.712 -37.434 1.00 69.06 167 ALA A C 1
ATOM 1305 O O . ALA A 1 167 ? -0.172 -1.018 -36.769 1.00 69.06 167 ALA A O 1
ATOM 1306 N N . ASP A 1 168 ? 0.163 -2.554 -38.370 1.00 67.81 168 ASP A N 1
ATOM 1307 C CA . ASP A 1 168 ? -1.243 -2.911 -38.490 1.00 67.81 168 ASP A CA 1
ATOM 1308 C C . ASP A 1 168 ? -1.528 -4.088 -37.549 1.00 67.81 168 ASP A C 1
ATOM 1310 O O . ASP A 1 168 ? -1.257 -5.251 -37.859 1.00 67.81 168 ASP A O 1
ATOM 1314 N N . LEU A 1 169 ? -2.076 -3.764 -36.375 1.00 59.56 169 LEU A N 1
ATOM 1315 C CA . LEU A 1 169 ? -2.425 -4.724 -35.324 1.00 59.56 169 LEU A CA 1
ATOM 1316 C C . LEU A 1 169 ? -3.469 -5.763 -35.772 1.00 59.56 169 LEU A C 1
ATOM 1318 O O . LEU A 1 169 ? -3.550 -6.828 -35.165 1.00 59.56 169 LEU A O 1
ATOM 1322 N N . LYS A 1 170 ? -4.272 -5.482 -36.810 1.00 58.47 170 LYS A N 1
ATOM 1323 C CA . LYS A 1 170 ? -5.285 -6.422 -37.320 1.00 58.47 170 LYS A CA 1
ATOM 1324 C C . LYS A 1 170 ? -4.709 -7.382 -38.354 1.00 58.47 170 LYS A C 1
ATOM 1326 O O . LYS A 1 170 ? -5.119 -8.538 -38.391 1.00 58.47 170 LYS A O 1
ATOM 1331 N N . ALA A 1 171 ? -3.784 -6.904 -39.185 1.00 60.09 171 ALA A N 1
ATOM 1332 C CA . ALA A 1 171 ? -3.129 -7.709 -40.214 1.00 60.09 171 ALA A CA 1
ATOM 1333 C C . ALA A 1 171 ? -1.868 -8.437 -39.709 1.00 60.09 171 ALA A C 1
ATOM 1335 O O . ALA A 1 171 ? -1.370 -9.331 -40.389 1.00 60.09 171 ALA A O 1
ATOM 1336 N N . GLY A 1 172 ? -1.338 -8.064 -38.536 1.00 64.69 172 GLY A N 1
ATOM 1337 C CA . GLY A 1 172 ? -0.094 -8.624 -37.997 1.00 64.69 172 GLY A CA 1
ATOM 1338 C C . GLY A 1 172 ? 1.147 -8.223 -38.802 1.00 64.69 172 GLY A C 1
ATOM 1339 O O . GLY A 1 172 ? 2.178 -8.887 -38.717 1.00 64.69 172 GLY A O 1
ATOM 1340 N N . THR A 1 173 ? 1.045 -7.155 -39.599 1.00 73.31 173 THR A N 1
ATOM 1341 C CA . THR A 1 173 ? 2.120 -6.656 -40.462 1.00 73.31 173 THR A CA 1
ATOM 1342 C C . THR A 1 173 ? 2.696 -5.363 -39.909 1.00 73.31 173 THR A C 1
ATOM 1344 O O . THR A 1 173 ? 1.968 -4.413 -39.614 1.00 73.31 173 THR A O 1
ATOM 1347 N N . TRP A 1 174 ? 4.011 -5.305 -39.823 1.00 79.12 174 TRP A N 1
ATOM 1348 C CA . TRP A 1 174 ? 4.797 -4.145 -39.439 1.00 79.12 174 TRP A CA 1
ATOM 1349 C C . TRP A 1 174 ? 5.242 -3.375 -40.670 1.00 79.12 174 TRP A C 1
ATOM 1351 O O . TRP A 1 174 ? 5.401 -3.955 -41.743 1.00 79.12 174 TRP A O 1
ATOM 1361 N N . ARG A 1 175 ? 5.458 -2.073 -40.513 1.00 78.12 175 ARG A N 1
ATOM 1362 C CA . ARG A 1 175 ? 5.974 -1.179 -41.544 1.00 78.12 175 ARG A CA 1
ATOM 1363 C C . ARG A 1 175 ? 7.123 -0.352 -40.988 1.00 78.12 175 ARG A C 1
ATOM 1365 O O . ARG A 1 175 ? 7.061 0.101 -39.846 1.00 78.12 175 ARG A O 1
ATOM 1372 N N . ARG A 1 176 ? 8.144 -0.127 -41.822 1.00 76.94 176 ARG A N 1
ATOM 1373 C CA . ARG A 1 176 ? 9.363 0.631 -41.482 1.00 76.94 176 ARG A CA 1
ATOM 1374 C C . ARG A 1 176 ? 10.019 0.094 -40.212 1.00 76.94 176 ARG A C 1
ATOM 1376 O O . ARG A 1 176 ? 9.932 0.676 -39.130 1.00 76.94 176 ARG A O 1
ATOM 1383 N N . ILE A 1 177 ? 10.653 -1.056 -40.374 1.00 81.12 177 ILE A N 1
ATOM 1384 C CA . ILE A 1 177 ? 11.322 -1.787 -39.305 1.00 81.12 177 ILE A CA 1
ATOM 1385 C C . ILE A 1 177 ? 12.791 -1.391 -39.304 1.00 81.12 177 ILE A C 1
ATOM 1387 O O . ILE A 1 177 ? 13.426 -1.325 -40.354 1.00 81.12 177 ILE A O 1
ATOM 1391 N N . PHE A 1 178 ? 13.326 -1.168 -38.115 1.00 81.81 178 PHE A N 1
ATOM 1392 C CA . PHE A 1 178 ? 14.734 -0.966 -37.846 1.00 81.81 178 PHE A CA 1
ATOM 1393 C C . PHE A 1 178 ? 15.221 -2.048 -36.888 1.00 81.81 178 PHE A C 1
ATOM 1395 O O . PHE A 1 178 ? 14.606 -2.315 -35.858 1.00 81.81 178 PHE A O 1
ATOM 1402 N N . LEU A 1 179 ? 16.334 -2.675 -37.236 1.00 81.00 179 LEU A N 1
ATOM 1403 C CA . LEU A 1 179 ? 16.950 -3.776 -36.516 1.00 81.00 179 LEU A CA 1
ATOM 1404 C C . LEU A 1 179 ? 18.441 -3.504 -36.393 1.00 81.00 179 LEU A C 1
ATOM 1406 O O . LEU A 1 179 ? 19.109 -3.260 -37.394 1.00 81.00 179 LEU A O 1
ATOM 1410 N N . VAL A 1 180 ? 18.986 -3.602 -35.186 1.00 80.56 180 VAL A N 1
ATOM 1411 C CA . VAL A 1 180 ? 20.437 -3.561 -34.973 1.00 80.56 180 VAL A CA 1
ATOM 1412 C C . VAL A 1 180 ? 20.883 -4.770 -34.184 1.00 80.56 180 VAL A C 1
ATOM 1414 O O . VAL A 1 180 ? 20.362 -5.036 -33.109 1.00 80.56 180 VAL A O 1
ATOM 1417 N N . SER A 1 181 ? 21.892 -5.462 -34.701 1.00 75.94 181 SER A N 1
ATOM 1418 C CA . SER A 1 181 ? 22.622 -6.508 -34.001 1.00 75.94 181 SER A CA 1
ATOM 1419 C C . SER A 1 181 ? 24.078 -6.098 -33.840 1.00 75.94 181 SER A C 1
ATOM 1421 O O . SER A 1 181 ? 24.720 -5.661 -34.796 1.00 75.94 181 SER A O 1
ATOM 1423 N N . GLU A 1 182 ? 24.599 -6.229 -32.627 1.00 70.50 182 GLU A N 1
ATOM 1424 C CA . GLU A 1 182 ? 26.005 -5.990 -32.321 1.00 70.50 182 GLU A CA 1
ATOM 1425 C C . GLU A 1 182 ? 26.646 -7.310 -31.904 1.00 70.50 182 GLU A C 1
ATOM 1427 O O . GLU A 1 182 ? 26.300 -7.884 -30.869 1.00 70.50 182 GLU A O 1
ATOM 1432 N N . ASP A 1 183 ? 27.572 -7.803 -32.724 1.00 63.88 183 ASP A N 1
ATOM 1433 C CA . ASP A 1 183 ? 28.339 -8.998 -32.392 1.00 63.88 183 ASP A CA 1
ATOM 1434 C C . ASP A 1 183 ? 29.547 -8.603 -31.534 1.00 63.88 183 ASP A C 1
ATOM 1436 O O . ASP A 1 183 ? 30.524 -8.020 -32.018 1.00 63.88 183 ASP A O 1
ATOM 1440 N N . GLY A 1 184 ? 29.463 -8.900 -30.235 1.00 53.09 184 GLY A N 1
ATOM 1441 C CA . GLY A 1 184 ? 30.471 -8.530 -29.241 1.00 53.09 184 GLY A CA 1
ATOM 1442 C C . GLY A 1 184 ? 31.837 -9.197 -29.434 1.00 53.09 184 GLY A C 1
ATOM 1443 O O . GLY A 1 184 ? 32.805 -8.749 -28.826 1.00 53.09 184 GLY A O 1
ATOM 1444 N N . VAL A 1 185 ? 31.940 -10.238 -30.271 1.00 51.84 185 VAL A N 1
ATOM 1445 C CA . VAL A 1 185 ? 33.206 -10.955 -30.515 1.00 51.84 185 VAL A CA 1
ATOM 1446 C C . VAL A 1 185 ? 34.036 -10.290 -31.618 1.00 51.84 185 VAL A C 1
ATOM 1448 O O . VAL A 1 185 ? 35.256 -10.216 -31.500 1.00 51.84 185 VAL A O 1
ATOM 1451 N N . ASN A 1 186 ? 33.384 -9.761 -32.659 1.00 52.09 186 ASN A N 1
ATOM 1452 C CA . ASN A 1 186 ? 34.052 -9.198 -33.841 1.00 52.09 186 ASN A CA 1
ATOM 1453 C C . ASN A 1 186 ? 33.881 -7.677 -33.995 1.00 52.09 186 ASN A C 1
ATOM 1455 O O . ASN A 1 186 ? 34.440 -7.095 -34.924 1.00 52.09 186 ASN A O 1
ATOM 1459 N N . GLY A 1 187 ? 33.094 -7.020 -33.132 1.00 57.22 187 GLY A N 1
ATOM 1460 C CA . GLY A 1 187 ? 32.821 -5.581 -33.242 1.00 57.22 187 GLY A CA 1
ATOM 1461 C C . GLY A 1 187 ? 32.091 -5.202 -34.537 1.00 57.22 187 GLY A C 1
ATOM 1462 O O . GLY A 1 187 ? 32.191 -4.064 -35.005 1.00 57.22 187 GLY A O 1
ATOM 1463 N N . THR A 1 188 ? 31.395 -6.164 -35.149 1.00 65.38 188 THR A N 1
ATOM 1464 C CA . THR A 1 188 ? 30.596 -5.966 -36.359 1.00 65.38 188 THR A CA 1
ATOM 1465 C C . THR A 1 188 ? 29.187 -5.545 -35.969 1.00 65.38 188 THR A C 1
ATOM 1467 O O . THR A 1 188 ? 28.477 -6.288 -35.289 1.00 65.38 188 THR A O 1
ATOM 1470 N N . LEU A 1 189 ? 28.779 -4.361 -36.420 1.00 73.19 189 LEU A N 1
ATOM 1471 C CA . LEU A 1 189 ? 27.420 -3.861 -36.262 1.00 73.19 189 LEU A CA 1
ATOM 1472 C C . LEU A 1 189 ? 26.631 -4.195 -37.529 1.00 73.19 189 LEU A C 1
ATOM 1474 O O . LEU A 1 189 ? 26.976 -3.742 -38.620 1.00 73.19 189 LEU A O 1
ATOM 1478 N N . ARG A 1 190 ? 25.572 -4.989 -37.393 1.00 78.06 190 ARG A N 1
ATOM 1479 C CA . ARG A 1 190 ? 24.632 -5.282 -38.473 1.00 78.06 190 ARG A CA 1
ATOM 1480 C C . ARG A 1 190 ? 23.371 -4.466 -38.265 1.00 78.06 190 ARG A C 1
ATOM 1482 O O . ARG A 1 190 ? 22.665 -4.661 -37.284 1.00 78.06 190 ARG A O 1
ATOM 1489 N N . LEU A 1 191 ? 23.089 -3.581 -39.203 1.00 79.88 191 LEU A N 1
ATOM 1490 C CA . LEU A 1 191 ? 21.888 -2.767 -39.242 1.00 79.88 191 LEU A CA 1
ATOM 1491 C C . LEU A 1 191 ? 21.001 -3.298 -40.364 1.00 79.88 191 LEU A C 1
ATOM 1493 O O . LEU A 1 191 ? 21.467 -3.489 -41.481 1.00 79.88 191 LEU A O 1
ATOM 1497 N N . ILE A 1 192 ? 19.747 -3.596 -40.064 1.00 83.12 192 ILE A N 1
ATOM 1498 C CA . ILE A 1 192 ? 18.765 -4.077 -41.028 1.00 83.12 192 ILE A CA 1
ATOM 1499 C C . ILE A 1 192 ? 17.592 -3.107 -40.989 1.00 83.12 192 ILE A C 1
ATOM 1501 O O . ILE A 1 192 ? 17.022 -2.860 -39.929 1.00 83.12 192 ILE A O 1
ATOM 1505 N N . THR A 1 193 ? 17.226 -2.551 -42.135 1.00 84.00 193 THR A N 1
ATOM 1506 C CA . THR A 1 193 ? 15.985 -1.790 -42.289 1.00 84.00 193 THR A CA 1
ATOM 1507 C C . THR A 1 193 ? 15.062 -2.493 -43.263 1.00 84.00 193 THR A C 1
ATOM 1509 O O . THR A 1 193 ? 15.542 -3.129 -44.192 1.00 84.00 193 THR A O 1
ATOM 1512 N N . ALA A 1 194 ? 13.749 -2.430 -43.059 1.00 84.88 194 ALA A N 1
ATOM 1513 C CA . ALA A 1 194 ? 12.787 -3.074 -43.954 1.00 84.88 194 ALA A CA 1
ATOM 1514 C C . ALA A 1 194 ? 11.500 -2.261 -44.093 1.00 84.88 194 ALA A C 1
ATOM 1516 O O . ALA A 1 194 ? 11.071 -1.600 -43.143 1.00 84.88 194 ALA A O 1
ATOM 1517 N N . ASP A 1 195 ? 10.873 -2.329 -45.267 1.00 82.38 195 ASP A N 1
ATOM 1518 C CA . ASP A 1 195 ? 9.614 -1.628 -45.533 1.00 82.38 195 ASP A CA 1
ATOM 1519 C C . ASP A 1 195 ? 8.430 -2.299 -44.847 1.00 82.38 195 ASP A C 1
ATOM 1521 O O . ASP A 1 195 ? 7.585 -1.603 -44.281 1.00 82.38 195 ASP A O 1
ATOM 1525 N N . ALA A 1 196 ? 8.389 -3.631 -44.868 1.00 80.94 196 ALA A N 1
ATOM 1526 C CA . ALA A 1 196 ? 7.363 -4.415 -44.205 1.00 80.94 196 ALA A CA 1
ATOM 1527 C C . ALA A 1 196 ? 7.961 -5.625 -43.486 1.00 80.94 196 ALA A C 1
ATOM 1529 O O . ALA A 1 196 ? 9.064 -6.076 -43.789 1.00 80.94 196 ALA A O 1
ATOM 1530 N N . GLY A 1 197 ? 7.231 -6.166 -42.520 1.00 81.38 197 GLY A N 1
ATOM 1531 C CA . GLY A 1 197 ? 7.609 -7.429 -41.906 1.00 81.38 197 GLY A CA 1
ATOM 1532 C C . GLY A 1 197 ? 6.488 -8.058 -41.106 1.00 81.38 197 GLY A C 1
ATOM 1533 O O . GLY A 1 197 ? 5.483 -7.423 -40.799 1.00 81.38 197 GLY A O 1
ATOM 1534 N N . ARG A 1 198 ? 6.648 -9.337 -40.801 1.00 79.19 198 ARG A N 1
ATOM 1535 C CA . ARG A 1 198 ? 5.686 -10.151 -40.062 1.00 79.19 198 ARG A CA 1
ATOM 1536 C C . ARG A 1 198 ? 6.427 -11.181 -39.223 1.00 79.19 198 ARG A C 1
ATOM 1538 O O . ARG A 1 198 ? 7.516 -11.618 -39.595 1.00 79.19 198 ARG A O 1
ATOM 1545 N N . ILE A 1 199 ? 5.816 -11.600 -38.123 1.00 74.12 199 ILE A N 1
ATOM 1546 C CA . ILE A 1 199 ? 6.283 -12.776 -37.387 1.00 74.12 199 ILE A CA 1
ATOM 1547 C C . ILE A 1 199 ? 5.579 -13.996 -37.973 1.00 74.12 199 ILE A C 1
ATOM 1549 O O . ILE A 1 199 ? 4.354 -14.093 -37.921 1.00 74.12 199 ILE A O 1
ATOM 1553 N N . ASP A 1 200 ? 6.356 -14.936 -38.495 1.00 72.38 200 ASP A N 1
ATOM 1554 C CA . ASP A 1 200 ? 5.881 -16.265 -38.843 1.00 72.38 200 ASP A CA 1
ATOM 1555 C C . ASP A 1 200 ? 6.117 -17.209 -37.654 1.00 72.38 200 ASP A C 1
ATOM 1557 O O . ASP A 1 200 ? 7.245 -17.417 -37.209 1.00 72.38 200 ASP A O 1
ATOM 1561 N N . THR A 1 201 ? 5.032 -17.746 -37.097 1.00 65.19 201 THR A N 1
ATOM 1562 C CA . THR A 1 201 ? 5.044 -18.687 -35.959 1.00 65.19 201 THR A CA 1
ATOM 1563 C C . THR A 1 201 ? 4.731 -20.123 -36.383 1.00 65.19 201 THR A C 1
ATOM 1565 O O . THR A 1 201 ? 4.563 -20.993 -35.534 1.00 65.19 201 THR A O 1
ATOM 1568 N N . THR A 1 202 ? 4.651 -20.395 -37.690 1.00 63.81 202 THR A N 1
ATOM 1569 C CA . THR A 1 202 ? 4.222 -21.698 -38.227 1.00 63.81 202 THR A CA 1
ATOM 1570 C C . THR A 1 202 ? 5.313 -22.780 -38.116 1.00 63.81 202 THR A C 1
ATOM 1572 O O . THR A 1 202 ? 5.022 -23.969 -38.244 1.00 63.81 202 THR A O 1
ATOM 1575 N N . GLY A 1 203 ? 6.570 -22.383 -37.874 1.00 61.38 203 GLY A N 1
ATOM 1576 C CA . GLY A 1 203 ? 7.725 -23.269 -37.694 1.00 61.38 203 GLY A CA 1
ATOM 1577 C C . GLY A 1 203 ? 8.046 -23.615 -36.231 1.00 61.38 203 GLY A C 1
ATOM 1578 O O . GLY A 1 203 ? 7.378 -23.185 -35.297 1.00 61.38 203 GLY A O 1
ATOM 1579 N N . GLN A 1 204 ? 9.117 -24.390 -36.012 1.00 57.84 204 GLN A N 1
ATOM 1580 C CA . GLN A 1 204 ? 9.607 -24.744 -34.665 1.00 57.84 204 GLN A CA 1
ATOM 1581 C C . GLN A 1 204 ? 10.160 -23.530 -33.887 1.00 57.84 204 GLN A C 1
ATOM 1583 O O . GLN A 1 204 ? 10.215 -23.552 -32.658 1.00 57.84 204 GLN A O 1
ATOM 1588 N N . PHE A 1 205 ? 10.548 -22.470 -34.599 1.00 58.91 205 PHE A N 1
ATOM 1589 C CA . PHE A 1 205 ? 10.986 -21.188 -34.053 1.00 58.91 205 PHE A CA 1
ATOM 1590 C C . PHE A 1 205 ? 10.144 -20.071 -34.671 1.00 58.91 205 PHE A C 1
ATOM 1592 O O . PHE A 1 205 ? 9.747 -20.176 -35.831 1.00 58.91 205 PHE A O 1
ATOM 1599 N N . SER A 1 206 ? 9.909 -18.995 -33.919 1.00 63.97 206 SER A N 1
ATOM 1600 C CA . SER A 1 206 ? 9.334 -17.776 -34.486 1.00 63.97 206 SER A CA 1
ATOM 1601 C C . SER A 1 206 ? 10.360 -17.124 -35.413 1.00 63.97 206 SER A C 1
ATOM 1603 O O . SER A 1 206 ? 11.460 -16.761 -34.985 1.00 63.97 206 SER A O 1
ATOM 1605 N N . GLU A 1 207 ? 10.013 -16.970 -36.684 1.00 72.81 207 GLU A N 1
ATOM 1606 C CA . GLU A 1 207 ? 10.843 -16.293 -37.675 1.00 72.81 207 GLU A CA 1
ATOM 1607 C C . GLU A 1 207 ? 10.318 -14.881 -37.904 1.00 72.81 207 GLU A C 1
ATOM 1609 O O . GLU A 1 207 ? 9.128 -14.655 -38.116 1.00 72.81 207 GLU A O 1
ATOM 1614 N N . LEU A 1 208 ? 11.220 -13.908 -37.871 1.00 78.00 208 LEU A N 1
ATOM 1615 C CA . LEU A 1 208 ? 10.931 -12.568 -38.339 1.00 78.00 208 LEU A CA 1
ATOM 1616 C C . LEU A 1 208 ? 11.166 -12.523 -39.844 1.00 78.00 208 LEU A C 1
ATOM 1618 O O . LEU A 1 208 ? 12.307 -12.613 -40.299 1.00 78.00 208 LEU A O 1
ATOM 1622 N N . VAL A 1 209 ? 10.085 -12.385 -40.602 1.00 82.94 209 VAL A N 1
ATOM 1623 C CA . VAL A 1 209 ? 10.117 -12.238 -42.055 1.00 82.94 209 VAL A CA 1
ATOM 1624 C C . VAL A 1 209 ? 10.042 -10.753 -42.374 1.00 82.94 209 VAL A C 1
ATOM 1626 O O . VAL A 1 209 ? 9.053 -10.099 -42.055 1.00 82.94 209 VAL A O 1
ATOM 1629 N N . LEU A 1 210 ? 11.093 -10.219 -42.982 1.00 84.62 210 LEU A N 1
ATOM 1630 C CA . LEU A 1 210 ? 11.189 -8.830 -43.415 1.00 84.62 210 LEU A CA 1
ATOM 1631 C C . LEU A 1 210 ? 11.148 -8.788 -44.937 1.00 84.62 210 LEU A C 1
ATOM 1633 O O . LEU A 1 210 ? 11.922 -9.480 -45.596 1.00 84.62 210 LEU A O 1
ATOM 1637 N N . GLU A 1 211 ? 10.278 -7.956 -45.486 1.00 84.06 211 GLU A N 1
ATOM 1638 C CA . GLU A 1 211 ? 10.128 -7.742 -46.921 1.00 84.06 211 GLU A CA 1
ATOM 1639 C C . GLU A 1 211 ? 10.832 -6.443 -47.328 1.00 84.06 211 GLU A C 1
ATOM 1641 O O . GLU A 1 211 ? 10.730 -5.418 -46.645 1.00 84.06 211 GLU A O 1
ATOM 1646 N N . SER A 1 212 ? 11.543 -6.492 -48.456 1.00 82.56 212 SER A N 1
ATOM 1647 C CA . SER A 1 212 ? 12.339 -5.383 -48.996 1.00 82.56 212 SER A CA 1
ATOM 1648 C C . SER A 1 212 ? 13.327 -4.829 -47.964 1.00 82.56 212 SER A C 1
ATOM 1650 O O . SER A 1 212 ? 13.316 -3.646 -47.622 1.00 82.56 212 SER A O 1
ATOM 1652 N N . GLY A 1 213 ? 14.168 -5.715 -47.430 1.00 81.44 213 GLY A N 1
ATOM 1653 C CA . GLY A 1 213 ? 15.153 -5.383 -46.412 1.00 81.44 213 GLY A CA 1
ATOM 1654 C C . GLY A 1 213 ? 16.467 -4.854 -46.993 1.00 81.44 213 GLY A C 1
ATOM 1655 O O . GLY A 1 213 ? 16.965 -5.341 -48.005 1.00 81.44 213 GLY A O 1
ATOM 1656 N N . VAL A 1 214 ? 17.089 -3.890 -46.325 1.00 82.12 214 VAL A N 1
ATOM 1657 C CA . VAL A 1 214 ? 18.461 -3.446 -46.582 1.00 82.12 214 VAL A CA 1
ATOM 1658 C C . VAL A 1 214 ? 19.312 -3.837 -45.381 1.00 82.12 214 VAL A C 1
ATOM 1660 O O . VAL A 1 214 ? 19.073 -3.373 -44.271 1.00 82.12 214 VAL A O 1
ATOM 1663 N N . SER A 1 215 ? 20.296 -4.713 -45.588 1.00 81.38 215 SER A N 1
ATOM 1664 C CA . SER A 1 215 ? 21.259 -5.111 -44.558 1.00 81.38 215 SER A CA 1
ATOM 1665 C C . SER A 1 215 ? 22.552 -4.325 -44.748 1.00 81.38 215 SER A C 1
ATOM 1667 O O . SER A 1 215 ? 23.299 -4.569 -45.692 1.00 81.38 215 SER A O 1
ATOM 1669 N N . THR A 1 216 ? 22.847 -3.423 -43.822 1.00 78.25 216 THR A N 1
ATOM 1670 C CA . THR A 1 216 ? 24.100 -2.675 -43.728 1.00 78.25 216 THR A CA 1
ATOM 1671 C C . THR A 1 216 ? 24.996 -3.299 -42.659 1.00 78.25 216 THR A C 1
ATOM 1673 O O . THR A 1 216 ? 24.728 -3.222 -41.462 1.00 78.25 216 THR A O 1
ATOM 1676 N N . LEU A 1 217 ? 26.084 -3.933 -43.086 1.00 75.81 217 LEU A N 1
ATOM 1677 C CA . LEU A 1 217 ? 27.137 -4.455 -42.220 1.00 75.81 217 LEU A CA 1
ATOM 1678 C C . LEU A 1 217 ? 28.240 -3.413 -42.073 1.00 75.81 217 LEU A C 1
ATOM 1680 O O . LEU A 1 217 ? 28.857 -3.025 -43.061 1.00 75.81 217 LEU A O 1
ATOM 1684 N N . ILE A 1 218 ? 28.511 -2.996 -40.842 1.00 72.56 218 ILE A N 1
ATOM 1685 C CA . ILE A 1 218 ? 29.603 -2.096 -40.479 1.00 72.56 218 ILE A CA 1
ATOM 1686 C C . ILE A 1 218 ? 30.633 -2.923 -39.710 1.00 72.56 218 ILE A C 1
ATOM 1688 O O . ILE A 1 218 ? 30.422 -3.287 -38.552 1.00 72.56 218 ILE A O 1
ATOM 1692 N N . ALA A 1 219 ? 31.743 -3.249 -40.368 1.00 67.38 219 ALA A N 1
ATOM 1693 C CA . ALA A 1 219 ? 32.855 -3.974 -39.769 1.00 67.38 219 ALA A CA 1
ATOM 1694 C C . ALA A 1 219 ? 33.984 -3.003 -39.407 1.00 67.38 219 ALA A C 1
ATOM 1696 O O . ALA A 1 219 ? 34.566 -2.347 -40.278 1.00 67.38 219 ALA A O 1
ATOM 1697 N N . THR A 1 220 ? 34.314 -2.942 -38.117 1.00 60.81 220 THR A N 1
ATOM 1698 C CA . THR A 1 220 ? 35.422 -2.130 -37.603 1.00 60.81 220 THR A CA 1
ATOM 1699 C C . THR A 1 220 ? 36.684 -2.992 -37.547 1.00 60.81 220 THR A C 1
ATOM 1701 O O . THR A 1 220 ? 37.006 -3.571 -36.516 1.00 60.81 220 THR A O 1
ATOM 1704 N N . ALA A 1 221 ? 37.387 -3.129 -38.674 1.00 49.91 221 ALA A N 1
ATOM 1705 C CA . ALA A 1 221 ? 38.652 -3.862 -38.747 1.00 49.91 221 ALA A CA 1
ATOM 1706 C C . ALA A 1 221 ? 39.831 -2.876 -38.864 1.00 49.91 221 ALA A C 1
ATOM 1708 O O . ALA A 1 221 ? 40.191 -2.447 -39.960 1.00 49.91 221 ALA A O 1
ATOM 1709 N N . GLY A 1 222 ? 40.434 -2.504 -37.729 1.00 57.09 222 GLY A N 1
ATOM 1710 C CA . GLY A 1 222 ? 41.549 -1.545 -37.680 1.00 57.09 222 GLY A CA 1
ATOM 1711 C C . GLY A 1 222 ? 41.111 -0.088 -37.908 1.00 57.09 222 GLY A C 1
ATOM 1712 O O . GLY A 1 222 ? 40.074 0.330 -37.404 1.00 57.09 222 GLY A O 1
ATOM 1713 N N . GLU A 1 223 ? 41.891 0.700 -38.659 1.00 45.88 223 GLU A N 1
ATOM 1714 C CA . GLU A 1 223 ? 41.612 2.129 -38.932 1.00 45.88 223 GLU A CA 1
ATOM 1715 C C . GLU A 1 223 ? 40.565 2.386 -40.035 1.00 45.88 223 GLU A C 1
ATOM 1717 O O . GLU A 1 223 ? 40.125 3.522 -40.214 1.00 45.88 223 GLU A O 1
ATOM 1722 N N . LYS A 1 224 ? 40.150 1.358 -40.790 1.00 53.91 224 LYS A N 1
ATOM 1723 C CA . LYS A 1 224 ? 39.199 1.500 -41.903 1.00 53.91 224 LYS A CA 1
ATOM 1724 C C . LYS A 1 224 ? 37.899 0.766 -41.595 1.00 53.91 224 LYS A C 1
ATOM 1726 O O . LYS A 1 224 ? 37.856 -0.462 -41.595 1.00 53.91 224 LYS A O 1
ATOM 1731 N N . GLU A 1 225 ? 36.829 1.528 -41.386 1.00 59.69 225 GLU A N 1
ATOM 1732 C CA . GLU A 1 225 ? 35.475 0.979 -41.334 1.00 59.69 225 GLU A CA 1
ATOM 1733 C C . GLU A 1 225 ? 35.069 0.529 -42.740 1.00 59.69 225 GLU A C 1
ATOM 1735 O O . GLU A 1 225 ? 35.050 1.325 -43.682 1.00 59.69 225 GLU A O 1
ATOM 1740 N N . LYS A 1 226 ? 34.778 -0.766 -42.888 1.00 66.38 226 LYS A N 1
ATOM 1741 C CA . LYS A 1 226 ? 34.172 -1.304 -44.105 1.00 66.38 226 LYS A CA 1
ATOM 1742 C C . LYS A 1 226 ? 32.678 -1.384 -43.878 1.00 66.38 226 LYS A C 1
ATOM 1744 O O . LYS A 1 226 ? 32.225 -2.101 -42.988 1.00 66.38 226 LYS A O 1
ATOM 1749 N N . VAL A 1 227 ? 31.935 -0.664 -44.704 1.00 67.88 227 VAL A N 1
ATOM 1750 C CA . VAL A 1 227 ? 30.481 -0.711 -44.698 1.00 67.88 227 VAL A CA 1
ATOM 1751 C C . VAL A 1 227 ? 30.022 -1.375 -45.982 1.00 67.88 227 VAL A C 1
ATOM 1753 O O . VAL A 1 227 ? 30.377 -0.947 -47.078 1.00 67.88 227 VAL A O 1
ATOM 1756 N N . VAL A 1 228 ? 29.247 -2.438 -45.839 1.00 72.69 228 VAL A N 1
ATOM 1757 C CA . VAL A 1 228 ? 28.664 -3.181 -46.953 1.00 72.69 228 VAL A CA 1
ATOM 1758 C C . VAL A 1 228 ? 27.159 -3.096 -46.798 1.00 72.69 228 VAL A C 1
ATOM 1760 O O . VAL A 1 228 ? 26.631 -3.518 -45.776 1.00 72.69 228 VAL A O 1
ATOM 1763 N N . SER A 1 229 ? 26.476 -2.523 -47.786 1.00 71.06 229 SER A N 1
ATOM 1764 C CA . SER A 1 229 ? 25.013 -2.495 -47.821 1.00 71.06 229 SER A CA 1
ATOM 1765 C C . SER A 1 229 ? 24.512 -3.409 -48.924 1.00 71.06 229 SER A C 1
ATOM 1767 O O . SER A 1 229 ? 24.936 -3.287 -50.071 1.00 71.06 229 SER A O 1
ATOM 1769 N N . GLU A 1 230 ? 23.608 -4.310 -48.568 1.00 78.19 230 GLU A N 1
ATOM 1770 C CA . GLU A 1 230 ? 23.002 -5.276 -49.475 1.00 78.19 230 GLU A CA 1
ATOM 1771 C C . GLU A 1 230 ? 21.480 -5.116 -49.448 1.00 78.19 230 GLU A C 1
ATOM 1773 O O . GLU A 1 230 ? 20.875 -5.070 -48.374 1.00 78.19 230 GLU A O 1
ATOM 1778 N N . LYS A 1 231 ? 20.861 -5.023 -50.631 1.00 78.81 231 LYS A N 1
ATOM 1779 C CA . LYS A 1 231 ? 19.401 -5.060 -50.778 1.00 78.81 231 LYS A CA 1
ATOM 1780 C C . LYS A 1 231 ? 18.965 -6.512 -50.893 1.00 78.81 231 LYS A C 1
ATOM 1782 O O . LYS A 1 231 ? 19.368 -7.203 -51.823 1.00 78.81 231 LYS A O 1
ATOM 1787 N N . ILE A 1 232 ? 18.133 -6.953 -49.961 1.00 80.62 232 ILE A N 1
ATOM 1788 C CA . ILE A 1 232 ? 17.651 -8.325 -49.859 1.00 80.62 232 ILE A CA 1
ATOM 1789 C C . ILE A 1 232 ? 16.124 -8.288 -49.955 1.00 80.62 232 ILE A C 1
ATOM 1791 O O . ILE A 1 232 ? 15.459 -7.611 -49.175 1.00 80.62 232 ILE A O 1
ATOM 1795 N N . GLY A 1 233 ? 15.557 -9.009 -50.924 1.00 76.50 233 GLY A N 1
ATOM 1796 C CA . GLY A 1 233 ? 14.107 -9.010 -51.154 1.00 76.50 233 GLY A CA 1
ATOM 1797 C C . GLY A 1 233 ? 13.308 -9.548 -49.965 1.00 76.50 233 GLY A C 1
ATOM 1798 O O . GLY A 1 233 ? 12.306 -8.954 -49.582 1.00 76.50 233 GLY A O 1
ATOM 1799 N N . GLU A 1 234 ? 13.778 -10.628 -49.345 1.00 81.56 234 GLU A N 1
ATOM 1800 C CA . GLU A 1 234 ? 13.163 -11.218 -48.155 1.00 81.56 234 GLU A CA 1
ATOM 1801 C C . GLU A 1 234 ? 14.264 -11.636 -47.175 1.00 81.56 234 GLU A C 1
ATOM 1803 O O . GLU A 1 234 ? 15.139 -12.433 -47.517 1.00 81.56 234 GLU A O 1
ATOM 1808 N N . ILE A 1 235 ? 14.244 -11.089 -45.960 1.00 81.88 235 ILE A N 1
ATOM 1809 C CA . ILE A 1 235 ? 15.166 -11.471 -44.887 1.00 81.88 235 ILE A CA 1
ATOM 1810 C C . ILE A 1 235 ? 14.372 -12.261 -43.856 1.00 81.88 235 ILE A C 1
ATOM 1812 O O . ILE A 1 235 ? 13.481 -11.720 -43.206 1.00 81.88 235 ILE A O 1
ATOM 1816 N N . ARG A 1 236 ? 14.729 -13.533 -43.669 1.00 78.94 236 ARG A N 1
ATOM 1817 C CA . ARG A 1 236 ? 14.210 -14.358 -42.576 1.00 78.94 236 ARG A CA 1
ATOM 1818 C C . ARG A 1 236 ? 15.234 -14.416 -41.460 1.00 78.94 236 ARG A C 1
ATOM 1820 O O . ARG A 1 236 ? 16.304 -15.004 -41.610 1.00 78.94 236 ARG A O 1
ATOM 1827 N N . LEU A 1 237 ? 14.917 -13.778 -40.345 1.00 73.56 237 LEU A N 1
ATOM 1828 C CA . LEU A 1 237 ? 15.710 -13.859 -39.130 1.00 73.56 237 LEU A CA 1
ATOM 1829 C C . LEU A 1 237 ? 15.022 -14.848 -38.202 1.00 73.56 237 LEU A C 1
ATOM 1831 O O . LEU A 1 237 ? 13.952 -14.564 -37.668 1.00 73.56 237 LEU A O 1
ATOM 1835 N N . ALA A 1 238 ? 15.645 -16.003 -37.983 1.00 67.50 238 ALA A N 1
ATOM 1836 C CA . ALA A 1 238 ? 15.223 -16.873 -36.901 1.00 67.50 238 ALA A CA 1
ATOM 1837 C C . ALA A 1 238 ? 15.419 -16.104 -35.593 1.00 67.50 238 ALA A C 1
ATOM 1839 O O . ALA A 1 238 ? 16.558 -15.870 -35.168 1.00 67.50 238 ALA A O 1
ATOM 1840 N N . ILE A 1 239 ? 14.319 -15.708 -34.950 1.00 63.31 239 ILE A N 1
ATOM 1841 C CA . ILE A 1 239 ? 14.391 -15.223 -33.585 1.00 63.31 239 ILE A CA 1
ATOM 1842 C C . ILE A 1 239 ? 14.646 -16.476 -32.761 1.00 63.31 239 ILE A C 1
ATOM 1844 O O . ILE A 1 239 ? 13.728 -17.166 -32.321 1.00 63.31 239 ILE A O 1
ATOM 1848 N N . ARG A 1 240 ? 15.926 -16.795 -32.556 1.00 56.53 240 ARG A N 1
ATOM 1849 C CA . ARG A 1 240 ? 16.327 -17.671 -31.463 1.00 56.53 240 ARG A CA 1
ATOM 1850 C C . ARG A 1 240 ? 16.026 -16.900 -30.191 1.00 56.53 240 ARG A C 1
ATOM 1852 O O . ARG A 1 240 ? 16.916 -16.313 -29.579 1.00 56.53 240 ARG A O 1
ATOM 1859 N N . THR A 1 241 ? 14.752 -16.854 -29.808 1.00 54.97 241 THR A N 1
ATOM 1860 C CA . THR A 1 241 ? 14.405 -16.533 -28.440 1.00 54.97 241 THR A CA 1
ATOM 1861 C C . THR A 1 241 ? 15.256 -17.500 -27.638 1.00 54.97 241 THR A C 1
ATOM 1863 O O . THR A 1 241 ? 15.227 -18.713 -27.855 1.00 54.97 241 THR A O 1
ATOM 1866 N N . ARG A 1 242 ? 16.094 -16.979 -26.745 1.00 54.00 242 ARG A N 1
ATOM 1867 C CA . ARG A 1 242 ? 16.767 -17.783 -25.725 1.00 54.00 242 ARG A CA 1
ATOM 1868 C C . ARG A 1 242 ? 15.706 -18.353 -24.781 1.00 54.00 242 ARG A C 1
ATOM 1870 O O . ARG A 1 242 ? 15.870 -18.278 -23.585 1.00 54.00 242 ARG A O 1
ATOM 1877 N N . ARG A 1 243 ? 14.569 -18.834 -25.278 1.00 55.12 243 ARG A N 1
ATOM 1878 C CA . ARG A 1 243 ? 13.419 -19.288 -24.521 1.00 55.12 243 ARG A CA 1
ATOM 1879 C C . ARG A 1 243 ? 13.869 -20.399 -23.606 1.00 55.12 243 ARG A C 1
ATOM 1881 O O . ARG A 1 243 ? 13.724 -20.259 -22.405 1.00 55.12 243 ARG A O 1
ATOM 1888 N N . ASP A 1 244 ? 14.534 -21.406 -24.156 1.00 56.19 244 ASP A N 1
ATOM 1889 C CA . ASP A 1 244 ? 15.035 -22.526 -23.372 1.00 56.19 244 ASP A CA 1
ATOM 1890 C C . ASP A 1 244 ? 16.164 -22.088 -22.435 1.00 56.19 244 ASP A C 1
ATOM 1892 O O . ASP A 1 244 ? 16.113 -22.420 -21.264 1.00 56.19 244 ASP A O 1
ATOM 1896 N N . GLU A 1 245 ? 17.103 -21.240 -22.872 1.00 56.38 245 GLU A N 1
ATOM 1897 C CA . GLU A 1 245 ? 18.185 -20.723 -22.012 1.00 56.38 245 GLU A CA 1
ATOM 1898 C C . GLU A 1 245 ? 17.707 -19.752 -20.913 1.00 56.38 245 GLU A C 1
ATOM 1900 O O . GLU A 1 245 ? 18.304 -19.693 -19.843 1.00 56.38 245 GLU A O 1
ATOM 1905 N N . ILE A 1 246 ? 16.666 -18.952 -21.157 1.00 55.47 246 ILE A N 1
ATOM 1906 C CA . ILE A 1 246 ? 16.068 -17.984 -20.226 1.00 55.47 246 ILE A CA 1
ATOM 1907 C C . ILE A 1 246 ? 15.140 -18.725 -19.282 1.00 55.47 246 ILE A C 1
ATOM 1909 O O . ILE A 1 246 ? 15.233 -18.498 -18.086 1.00 55.47 246 ILE A O 1
ATOM 1913 N N . ILE A 1 247 ? 14.305 -19.643 -19.774 1.00 59.62 247 ILE A N 1
ATOM 1914 C CA . ILE A 1 247 ? 13.526 -20.563 -18.941 1.00 59.62 247 ILE A CA 1
ATOM 1915 C C . ILE A 1 247 ? 14.4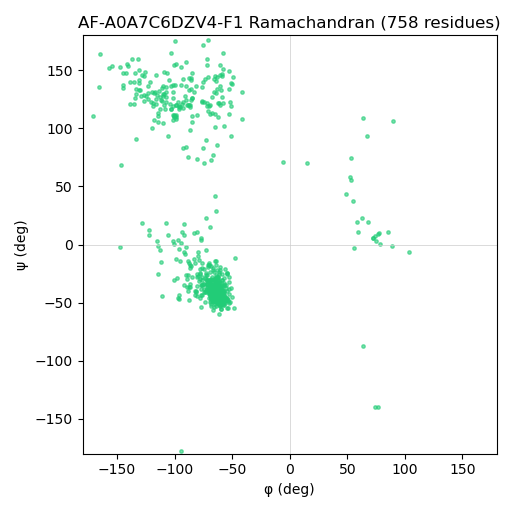81 -21.391 -18.088 1.00 59.62 247 ILE A C 1
ATOM 1917 O O . ILE A 1 247 ? 14.251 -21.524 -16.896 1.00 59.62 247 ILE A O 1
ATOM 1921 N N . GLU A 1 248 ? 15.589 -21.879 -18.637 1.00 57.91 248 GLU A N 1
ATOM 1922 C CA . GLU A 1 248 ? 16.607 -22.604 -17.888 1.00 57.91 248 GLU A CA 1
ATOM 1923 C C . GLU A 1 248 ? 17.330 -21.693 -16.891 1.00 57.91 248 GLU A C 1
ATOM 1925 O O . GLU A 1 248 ? 17.456 -22.075 -15.735 1.00 57.91 248 GLU A O 1
ATOM 1930 N N . LYS A 1 249 ? 17.727 -20.465 -17.250 1.00 56.53 249 LYS A N 1
ATOM 1931 C CA . LYS A 1 249 ? 18.299 -19.479 -16.309 1.00 56.53 249 LYS A CA 1
ATOM 1932 C C . LYS A 1 249 ? 17.317 -19.057 -15.221 1.00 56.53 249 LYS A C 1
ATOM 1934 O O . LYS A 1 249 ? 17.736 -18.857 -14.092 1.00 56.53 249 LYS A O 1
ATOM 1939 N N . LEU A 1 250 ? 16.035 -18.925 -15.534 1.00 57.16 250 LEU A N 1
ATOM 1940 C CA . LEU A 1 250 ? 14.968 -18.544 -14.612 1.00 57.16 250 LEU A CA 1
ATOM 1941 C C . LEU A 1 250 ? 14.523 -19.728 -13.728 1.00 57.16 250 LEU A C 1
ATOM 1943 O O . LEU A 1 250 ? 14.135 -19.539 -12.572 1.00 57.16 250 LEU A O 1
ATOM 1947 N N . ASN A 1 251 ? 14.599 -20.955 -14.246 1.00 56.31 251 ASN A N 1
ATOM 1948 C CA . ASN A 1 251 ? 14.397 -22.189 -13.485 1.00 56.31 251 ASN A CA 1
ATOM 1949 C C . ASN A 1 251 ? 15.613 -22.495 -12.600 1.00 56.31 251 ASN A C 1
ATOM 1951 O O . ASN A 1 251 ? 15.441 -22.992 -11.490 1.00 56.31 251 ASN A O 1
ATOM 1955 N N . ARG A 1 252 ? 16.826 -22.159 -13.063 1.00 52.66 252 ARG A N 1
ATOM 1956 C CA . ARG A 1 252 ? 18.072 -22.175 -12.282 1.00 52.66 252 ARG A CA 1
ATOM 1957 C C . ARG A 1 252 ? 18.180 -20.987 -11.325 1.00 52.66 252 ARG A C 1
ATOM 1959 O O . ARG A 1 252 ? 18.948 -21.079 -10.373 1.00 52.66 252 ARG A O 1
ATOM 1966 N N . ALA A 1 253 ? 17.440 -19.895 -11.552 1.00 50.94 253 ALA A N 1
ATOM 1967 C CA . ALA A 1 253 ? 17.376 -18.779 -10.618 1.00 50.94 253 ALA A CA 1
ATOM 1968 C C . ALA A 1 253 ? 16.880 -19.326 -9.281 1.00 50.94 253 ALA A C 1
ATOM 1970 O O . ALA A 1 253 ? 15.828 -19.975 -9.208 1.00 50.94 253 ALA A O 1
ATOM 1971 N N . GLU A 1 254 ? 17.700 -19.134 -8.251 1.00 55.28 254 GLU A N 1
ATOM 1972 C CA . GLU A 1 254 ? 17.503 -19.777 -6.965 1.00 55.28 254 GLU A CA 1
ATOM 1973 C C . GLU A 1 254 ? 16.091 -19.526 -6.438 1.00 55.28 254 GLU A C 1
ATOM 1975 O O . GLU A 1 254 ? 15.581 -18.404 -6.467 1.00 55.28 254 GLU A O 1
ATOM 1980 N N . VAL A 1 255 ? 15.455 -20.598 -5.956 1.00 59.53 255 VAL A N 1
ATOM 1981 C CA . VAL A 1 255 ? 14.190 -20.517 -5.222 1.00 59.53 255 VAL A CA 1
ATOM 1982 C C . VAL A 1 255 ? 14.359 -19.481 -4.119 1.00 59.53 255 VAL A C 1
ATOM 1984 O O . VAL A 1 255 ? 15.226 -19.631 -3.254 1.00 59.53 255 VAL A O 1
ATOM 1987 N N . THR A 1 256 ? 13.549 -18.423 -4.153 1.00 67.69 256 THR A N 1
ATOM 1988 C CA . THR A 1 256 ? 13.631 -17.400 -3.114 1.00 67.69 256 THR A CA 1
ATOM 1989 C C . THR A 1 256 ? 13.203 -18.015 -1.785 1.00 67.69 256 THR A C 1
ATOM 1991 O O . THR A 1 256 ? 12.271 -18.819 -1.732 1.00 67.69 256 THR A O 1
ATOM 1994 N N . LEU A 1 257 ? 13.861 -17.639 -0.683 1.00 69.88 257 LEU A N 1
ATOM 1995 C CA . LEU A 1 257 ? 13.569 -18.206 0.644 1.00 69.88 257 LEU A CA 1
ATOM 1996 C C . LEU A 1 257 ? 12.086 -18.045 1.057 1.00 69.88 257 LEU A C 1
ATOM 1998 O O . LEU A 1 257 ? 11.575 -18.808 1.875 1.00 69.88 257 LEU A O 1
ATOM 2002 N N . ASP A 1 258 ? 11.361 -17.092 0.459 1.00 70.12 258 ASP A N 1
ATOM 2003 C CA . ASP A 1 258 ? 9.932 -16.866 0.700 1.00 70.12 258 ASP A CA 1
ATOM 2004 C C . ASP A 1 258 ? 9.016 -17.960 0.112 1.00 70.12 258 ASP A C 1
ATOM 2006 O O . ASP A 1 258 ? 7.871 -18.087 0.552 1.00 70.12 258 ASP A O 1
ATOM 2010 N N . GLU A 1 259 ? 9.495 -18.752 -0.853 1.00 78.88 259 GLU A N 1
ATOM 2011 C CA . GLU A 1 259 ? 8.774 -19.873 -1.488 1.00 78.88 259 GLU A CA 1
ATOM 2012 C C . GLU A 1 259 ? 8.903 -21.189 -0.717 1.00 78.88 259 GLU A C 1
ATOM 2014 O O . GLU A 1 259 ? 8.119 -22.122 -0.936 1.00 78.88 259 GLU A O 1
ATOM 2019 N N . LEU A 1 260 ? 9.906 -21.271 0.159 1.00 81.31 260 LEU A N 1
ATOM 2020 C CA . LEU A 1 260 ? 10.246 -22.495 0.865 1.00 81.31 260 LEU A CA 1
ATOM 2021 C C . LEU A 1 260 ? 9.234 -22.776 1.973 1.00 81.31 260 LEU A C 1
ATOM 2023 O O . LEU A 1 260 ? 8.795 -21.859 2.669 1.00 81.31 260 LEU A O 1
ATOM 2027 N N . GLY A 1 261 ? 8.861 -24.042 2.152 1.00 83.62 261 GLY A N 1
ATOM 2028 C CA . GLY A 1 261 ? 8.102 -24.504 3.321 1.00 83.62 261 GLY A CA 1
ATOM 2029 C C . GLY A 1 261 ? 8.953 -24.505 4.600 1.00 83.62 261 GLY A C 1
ATOM 2030 O O . GLY A 1 261 ? 10.149 -24.248 4.555 1.00 83.62 261 GLY A O 1
ATOM 2031 N N . ILE A 1 262 ? 8.370 -24.824 5.763 1.00 83.75 262 ILE A N 1
ATOM 2032 C CA . ILE A 1 262 ? 9.140 -24.883 7.028 1.00 83.75 262 ILE A CA 1
ATOM 2033 C C . ILE A 1 262 ? 10.257 -25.932 6.973 1.00 83.75 262 ILE A C 1
ATOM 2035 O O . ILE A 1 262 ? 11.378 -25.645 7.384 1.00 83.75 262 ILE A O 1
ATOM 2039 N N . ALA A 1 263 ? 9.962 -27.132 6.466 1.00 84.25 263 ALA A N 1
ATOM 2040 C CA . ALA A 1 263 ? 10.951 -28.205 6.369 1.00 84.25 263 ALA A CA 1
ATOM 2041 C C . ALA A 1 263 ? 12.100 -27.825 5.420 1.00 84.25 263 ALA A C 1
ATOM 2043 O O . ALA A 1 263 ? 13.269 -27.979 5.760 1.00 84.25 263 ALA A O 1
ATOM 2044 N N . GLU A 1 264 ? 11.754 -27.243 4.271 1.00 84.56 264 GLU A N 1
ATOM 2045 C CA . GLU A 1 264 ? 12.717 -26.750 3.286 1.00 84.56 264 GLU A CA 1
ATOM 2046 C C . GLU A 1 264 ? 13.548 -25.574 3.838 1.00 84.56 264 GLU A C 1
ATOM 2048 O O . GLU A 1 264 ? 14.741 -25.501 3.568 1.00 84.56 264 GLU A O 1
ATOM 2053 N N . LEU A 1 265 ? 12.966 -24.685 4.659 1.00 83.81 265 LEU A N 1
ATOM 2054 C CA . LEU A 1 265 ? 13.693 -23.605 5.344 1.00 83.81 265 LEU A CA 1
ATOM 2055 C C . LEU A 1 265 ? 14.678 -24.135 6.390 1.00 83.81 265 LEU A C 1
ATOM 2057 O O . LEU A 1 265 ? 15.793 -23.631 6.485 1.00 83.81 265 LEU A O 1
ATOM 2061 N N . ALA A 1 266 ? 14.286 -25.148 7.167 1.00 85.38 266 ALA A N 1
ATOM 2062 C CA . ALA A 1 266 ? 15.175 -25.783 8.139 1.00 85.38 266 ALA A CA 1
ATOM 2063 C C . ALA A 1 266 ? 16.351 -26.493 7.444 1.00 85.38 266 ALA A C 1
ATOM 2065 O O . ALA A 1 266 ? 17.491 -26.424 7.908 1.00 85.38 266 ALA A O 1
ATOM 2066 N N . GLN A 1 267 ? 16.089 -27.119 6.294 1.00 86.25 267 GLN A N 1
ATOM 2067 C CA . GLN A 1 267 ? 17.136 -27.688 5.453 1.00 86.25 267 GLN A CA 1
ATOM 2068 C C . GLN A 1 267 ? 18.026 -26.591 4.857 1.00 86.25 267 GLN A C 1
ATOM 2070 O O . GLN A 1 267 ? 19.241 -26.674 4.979 1.00 86.25 267 GLN A O 1
ATOM 2075 N N . ALA A 1 268 ? 17.451 -25.520 4.305 1.00 82.81 268 ALA A N 1
ATOM 2076 C CA . ALA A 1 268 ? 18.208 -24.395 3.757 1.00 82.81 268 ALA A CA 1
ATOM 2077 C C . ALA A 1 268 ? 19.108 -23.727 4.810 1.00 82.81 268 ALA A C 1
ATOM 2079 O O . ALA A 1 268 ? 20.233 -23.356 4.498 1.00 82.81 268 ALA A O 1
ATOM 2080 N N . ALA A 1 269 ? 18.651 -23.633 6.062 1.00 83.62 269 ALA A N 1
ATOM 2081 C CA . ALA A 1 269 ? 19.433 -23.101 7.176 1.00 83.62 269 ALA A CA 1
ATOM 2082 C C . ALA A 1 269 ? 20.652 -23.961 7.556 1.00 83.62 269 ALA A C 1
ATOM 2084 O O . ALA A 1 269 ? 21.587 -23.448 8.165 1.00 83.62 269 ALA A O 1
ATOM 2085 N N . THR A 1 270 ? 20.640 -25.257 7.235 1.00 84.00 270 THR A N 1
ATOM 2086 C CA . THR A 1 270 ? 21.753 -26.180 7.517 1.00 84.00 270 THR A CA 1
ATOM 2087 C C . THR A 1 270 ? 22.627 -26.433 6.293 1.00 84.00 270 THR A C 1
ATOM 2089 O O . THR A 1 270 ? 23.825 -26.656 6.439 1.00 84.00 270 THR A O 1
ATOM 2092 N N . SER A 1 271 ? 22.050 -26.383 5.090 1.00 79.62 271 SER A N 1
ATOM 2093 C CA . SER A 1 271 ? 22.747 -26.658 3.834 1.00 79.62 271 SER A CA 1
ATOM 2094 C C . SER A 1 271 ? 23.402 -25.425 3.209 1.00 79.62 271 SER A C 1
ATOM 2096 O O . SER A 1 271 ? 24.385 -25.569 2.488 1.00 79.62 271 SER A O 1
ATOM 2098 N N . ARG A 1 272 ? 22.851 -24.222 3.428 1.00 77.56 272 ARG A N 1
ATOM 2099 C CA . ARG A 1 272 ? 23.423 -22.958 2.937 1.00 77.56 272 ARG A CA 1
ATOM 2100 C C . ARG A 1 272 ? 24.334 -22.366 4.015 1.00 77.56 272 ARG A C 1
ATOM 2102 O O . ARG A 1 272 ? 24.037 -22.478 5.198 1.00 77.56 272 ARG A O 1
ATOM 2109 N N . GLY A 1 273 ? 25.451 -21.757 3.621 1.00 75.69 273 GLY A N 1
ATOM 2110 C CA . GLY A 1 273 ? 26.411 -21.129 4.539 1.00 75.69 273 GLY A CA 1
ATOM 2111 C C . GLY A 1 273 ? 26.265 -19.605 4.604 1.00 75.69 273 GLY A C 1
ATOM 2112 O O . GLY A 1 273 ? 25.814 -18.975 3.652 1.00 75.69 273 GLY A O 1
ATOM 2113 N N . GLY A 1 274 ? 26.678 -18.994 5.719 1.00 81.06 274 GLY A N 1
ATOM 2114 C CA . GLY A 1 274 ? 26.760 -17.533 5.861 1.00 81.06 274 GLY A CA 1
ATOM 2115 C C . GLY A 1 274 ? 25.411 -16.832 6.083 1.00 81.06 274 GLY A C 1
ATOM 2116 O O . GLY A 1 274 ? 24.561 -17.316 6.831 1.00 81.06 274 GLY A O 1
ATOM 2117 N N . ASN A 1 275 ? 25.222 -15.667 5.452 1.00 78.00 275 ASN A N 1
ATOM 2118 C CA . ASN A 1 275 ? 24.057 -14.793 5.671 1.00 78.00 275 ASN A CA 1
ATOM 2119 C C . ASN A 1 275 ? 22.728 -15.430 5.236 1.00 78.00 275 ASN A C 1
ATOM 2121 O O . ASN A 1 275 ? 21.693 -15.168 5.846 1.00 78.00 275 ASN A O 1
ATOM 2125 N N . GLU A 1 276 ? 22.738 -16.307 4.230 1.00 79.50 276 GLU A N 1
ATOM 2126 C CA . GLU A 1 276 ? 21.523 -16.991 3.771 1.00 79.50 276 GLU A CA 1
ATOM 2127 C C . GLU A 1 276 ? 20.963 -17.965 4.811 1.00 79.50 276 GLU A C 1
ATOM 2129 O O . GLU A 1 276 ? 19.745 -18.075 4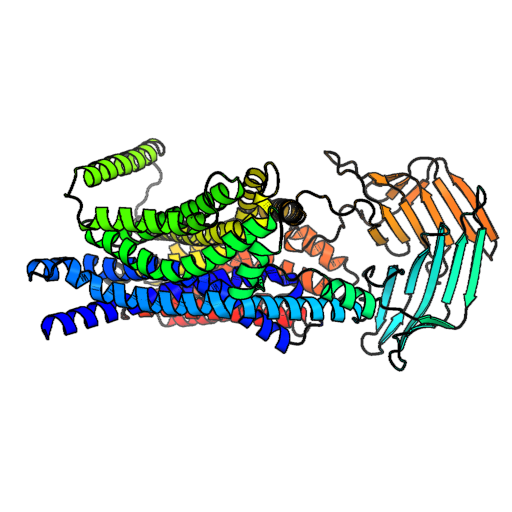.957 1.00 79.50 276 GLU A O 1
ATOM 2134 N N . ALA A 1 277 ? 21.834 -18.626 5.581 1.00 84.31 277 ALA A N 1
ATOM 2135 C CA . ALA A 1 277 ? 21.421 -19.490 6.685 1.00 84.31 277 ALA A CA 1
ATOM 2136 C C . ALA A 1 277 ? 20.724 -18.684 7.787 1.00 84.31 277 ALA A C 1
ATOM 2138 O O . ALA A 1 277 ? 19.676 -19.078 8.303 1.00 84.31 277 ALA A O 1
ATOM 2139 N N . ILE A 1 278 ? 21.294 -17.519 8.115 1.00 84.94 278 ILE A N 1
ATOM 2140 C CA . ILE A 1 278 ? 20.743 -16.587 9.101 1.00 84.94 278 ILE A CA 1
ATOM 2141 C C . ILE A 1 278 ? 19.365 -16.098 8.647 1.00 84.94 278 ILE A C 1
ATOM 2143 O O . ILE A 1 278 ? 18.417 -16.142 9.430 1.00 84.94 278 ILE A O 1
ATOM 2147 N N . GLU A 1 279 ? 19.221 -15.696 7.383 1.00 84.19 279 GLU A N 1
ATOM 2148 C CA . GLU A 1 279 ? 17.932 -15.263 6.836 1.00 84.19 279 GLU A CA 1
ATOM 2149 C C . GLU A 1 279 ? 16.904 -16.401 6.817 1.00 84.19 279 GLU A C 1
ATOM 2151 O O . GLU A 1 279 ? 15.756 -16.186 7.203 1.00 84.19 279 GLU A O 1
ATOM 2156 N N . ALA A 1 280 ? 17.293 -17.630 6.459 1.00 86.50 280 ALA A N 1
ATOM 2157 C CA . ALA A 1 280 ? 16.396 -18.786 6.508 1.00 86.50 280 ALA A CA 1
ATOM 2158 C C . ALA A 1 280 ? 15.870 -19.051 7.933 1.00 86.50 280 ALA A C 1
ATOM 2160 O O . ALA A 1 280 ? 14.670 -19.280 8.117 1.00 86.50 280 ALA A O 1
ATOM 2161 N N . LEU A 1 281 ? 16.734 -18.949 8.952 1.00 88.88 281 LEU A N 1
ATOM 2162 C CA . LEU A 1 281 ? 16.339 -19.076 10.360 1.00 88.88 281 LEU A CA 1
ATOM 2163 C C . LEU A 1 281 ? 15.419 -17.937 10.815 1.00 88.88 281 LEU A C 1
ATOM 2165 O O . LEU A 1 281 ? 14.421 -18.201 11.487 1.00 88.88 281 LEU A O 1
ATOM 2169 N N . ILE A 1 282 ? 15.715 -16.689 10.434 1.00 89.12 282 ILE A N 1
ATOM 2170 C CA . ILE A 1 282 ? 14.859 -15.532 10.742 1.00 89.12 282 ILE A CA 1
ATOM 2171 C C . ILE A 1 282 ? 13.476 -15.721 10.115 1.00 89.12 282 ILE A C 1
ATOM 2173 O O . ILE A 1 282 ? 12.465 -15.523 10.785 1.00 89.12 282 ILE A O 1
ATOM 2177 N N . LEU A 1 283 ? 13.408 -16.156 8.855 1.00 87.44 283 LEU A N 1
ATOM 2178 C CA . LEU A 1 283 ? 12.149 -16.392 8.146 1.00 87.44 283 LEU A CA 1
ATOM 2179 C C . LEU A 1 283 ? 11.323 -17.515 8.774 1.00 87.44 283 LEU A C 1
ATOM 2181 O O . LEU A 1 283 ? 10.110 -17.355 8.949 1.00 87.44 283 LEU A O 1
ATOM 2185 N N . LEU A 1 284 ? 11.966 -18.629 9.136 1.00 89.56 284 LEU A N 1
ATOM 2186 C CA . LEU A 1 284 ? 11.326 -19.733 9.851 1.00 89.56 284 LEU A CA 1
ATOM 2187 C C . LEU A 1 284 ? 10.711 -19.219 11.152 1.00 89.56 284 LEU A C 1
ATOM 2189 O O . LEU A 1 284 ? 9.516 -19.399 11.403 1.00 89.56 284 LEU A O 1
ATOM 2193 N N . GLN A 1 285 ? 11.517 -18.516 11.941 1.00 90.44 285 GLN A N 1
ATOM 2194 C CA . GLN A 1 285 ? 11.117 -17.995 13.234 1.00 90.44 285 GLN A CA 1
ATOM 2195 C C . GLN A 1 285 ? 9.986 -16.966 13.115 1.00 90.44 285 GLN A C 1
ATOM 2197 O O . GLN A 1 285 ? 9.009 -17.037 13.858 1.00 90.44 285 GLN A O 1
ATOM 2202 N N . ARG A 1 286 ? 10.065 -16.060 12.136 1.00 89.25 286 ARG A N 1
ATOM 2203 C CA . ARG A 1 286 ? 9.038 -15.055 11.837 1.00 89.25 286 ARG A CA 1
ATOM 2204 C C . ARG A 1 286 ? 7.688 -15.686 11.515 1.00 89.25 286 ARG A C 1
ATOM 2206 O O . ARG A 1 286 ? 6.660 -15.204 11.981 1.00 89.25 286 ARG A O 1
ATOM 2213 N N . ARG A 1 287 ? 7.657 -16.772 10.738 1.00 89.00 287 ARG A N 1
ATOM 2214 C CA . ARG A 1 287 ? 6.398 -17.458 10.396 1.00 89.00 287 ARG A CA 1
ATOM 2215 C C . ARG A 1 287 ? 5.735 -18.085 11.619 1.00 89.00 287 ARG A C 1
ATOM 2217 O O . ARG A 1 287 ? 4.516 -17.990 11.762 1.00 89.00 287 ARG A O 1
ATOM 2224 N N . LEU A 1 288 ? 6.528 -18.674 12.516 1.00 90.12 288 LEU A N 1
ATOM 2225 C CA . LEU A 1 288 ? 6.025 -19.220 13.779 1.00 90.12 288 LEU A CA 1
ATOM 2226 C C . LEU A 1 288 ? 5.520 -18.107 14.705 1.00 90.12 288 LEU A C 1
ATOM 2228 O O . LEU A 1 288 ? 4.423 -18.206 15.259 1.00 90.12 288 LEU A O 1
ATOM 2232 N N . THR A 1 289 ? 6.290 -17.028 14.850 1.00 92.44 289 THR A N 1
ATOM 2233 C CA . THR A 1 289 ? 5.961 -15.938 15.775 1.00 92.44 289 THR A CA 1
ATOM 2234 C C . THR A 1 289 ? 4.764 -15.135 15.298 1.00 92.44 289 THR A C 1
ATOM 2236 O O . THR A 1 289 ? 3.873 -14.896 16.107 1.00 92.44 289 THR A O 1
ATOM 2239 N N . LEU A 1 290 ? 4.660 -14.813 14.001 1.00 89.62 290 LEU A N 1
ATOM 2240 C CA . LEU A 1 290 ? 3.476 -14.166 13.422 1.00 89.62 290 LEU A CA 1
ATOM 2241 C C . LEU A 1 290 ? 2.202 -14.979 13.665 1.00 89.62 290 LEU A C 1
ATOM 2243 O O . LEU A 1 290 ? 1.154 -14.391 13.922 1.00 89.62 290 LEU A O 1
ATOM 2247 N N . GLY A 1 291 ? 2.297 -16.311 13.664 1.00 92.38 291 GLY A N 1
ATOM 2248 C CA . GLY A 1 291 ? 1.196 -17.188 14.048 1.00 92.38 291 GLY A CA 1
ATOM 2249 C C . GLY A 1 291 ? 0.771 -17.040 15.513 1.00 92.38 291 GLY A C 1
ATOM 2250 O O . GLY A 1 291 ? -0.421 -17.086 15.794 1.00 92.38 291 GLY A O 1
ATOM 2251 N N . LEU A 1 292 ? 1.699 -16.799 16.444 1.00 94.12 292 LEU A N 1
ATOM 2252 C CA . LEU A 1 292 ? 1.426 -16.606 17.881 1.00 94.12 292 LEU A CA 1
ATOM 2253 C C . LEU A 1 292 ? 1.077 -15.156 18.257 1.00 94.12 292 LEU A C 1
ATOM 2255 O O . LEU A 1 292 ? 0.501 -14.900 19.315 1.00 94.12 292 LEU A O 1
ATOM 2259 N N . THR A 1 293 ? 1.393 -14.184 17.408 1.00 94.81 293 THR A N 1
ATOM 2260 C CA . THR A 1 293 ? 1.158 -12.765 17.693 1.00 94.81 293 THR A CA 1
ATOM 2261 C C . THR A 1 293 ? -0.305 -12.409 18.006 1.00 94.81 293 THR A C 1
ATOM 2263 O O . THR A 1 293 ? -0.513 -11.647 18.955 1.00 94.81 293 THR A O 1
ATOM 2266 N N . PRO A 1 294 ? -1.342 -12.933 17.311 1.00 95.88 294 PRO A N 1
ATOM 2267 C CA . PRO A 1 294 ? -2.729 -12.542 17.568 1.00 95.88 294 PRO A CA 1
ATOM 2268 C C . PRO A 1 294 ? -3.182 -12.786 19.009 1.00 95.88 294 PRO A C 1
ATOM 2270 O O . PRO A 1 294 ? -3.823 -11.919 19.598 1.00 95.88 294 PRO A O 1
ATOM 2273 N N . ILE A 1 295 ? -2.813 -13.921 19.614 1.00 95.94 295 ILE A N 1
ATOM 2274 C CA . ILE A 1 295 ? -3.197 -14.226 20.999 1.00 95.94 295 ILE A CA 1
ATOM 2275 C C . ILE A 1 295 ? -2.501 -13.293 21.997 1.00 95.94 295 ILE A C 1
ATOM 2277 O O . ILE A 1 295 ? -3.154 -12.765 22.901 1.00 95.94 295 ILE A O 1
ATOM 2281 N N . VAL A 1 296 ? -1.209 -13.014 21.795 1.00 95.62 296 VAL A N 1
ATOM 2282 C CA . VAL A 1 296 ? -0.445 -12.087 22.645 1.00 95.62 296 VAL A CA 1
ATOM 2283 C C . VAL A 1 296 ? -1.002 -10.669 22.531 1.00 95.62 296 VAL A C 1
ATOM 2285 O O . VAL A 1 296 ? -1.207 -10.006 23.546 1.00 95.62 296 VAL A O 1
ATOM 2288 N N . LEU A 1 297 ? -1.327 -10.214 21.320 1.00 94.94 297 LEU A N 1
ATOM 2289 C CA . LEU A 1 297 ? -1.883 -8.882 21.094 1.00 94.94 297 LEU A CA 1
ATOM 2290 C C . LEU A 1 297 ? -3.335 -8.738 21.574 1.00 94.94 297 LEU A C 1
ATOM 2292 O O . LEU A 1 297 ? -3.693 -7.684 22.099 1.00 94.94 297 LEU A O 1
ATOM 2296 N N . CYS A 1 298 ? -4.161 -9.785 21.487 1.00 94.69 298 CYS A N 1
ATOM 2297 C CA . CYS A 1 298 ? -5.485 -9.811 22.118 1.00 94.69 298 CYS A CA 1
ATOM 2298 C C . CYS A 1 298 ? -5.386 -9.631 23.642 1.00 94.69 298 CYS A C 1
ATOM 2300 O O . CYS A 1 298 ? -6.136 -8.848 24.239 1.00 94.69 298 CYS A O 1
ATOM 2302 N N . LEU A 1 299 ? -4.448 -10.336 24.281 1.00 94.06 299 LEU A N 1
ATOM 2303 C CA . LEU A 1 299 ? -4.195 -10.224 25.717 1.00 94.06 299 LEU A CA 1
ATOM 2304 C C . LEU A 1 299 ? -3.658 -8.839 26.092 1.00 94.06 299 LEU A C 1
ATOM 2306 O O . LEU A 1 299 ? -4.177 -8.208 27.015 1.00 94.06 299 LEU A O 1
ATOM 2310 N N . PHE A 1 300 ? -2.680 -8.338 25.339 1.00 93.81 300 PHE A N 1
ATOM 2311 C CA . PHE A 1 300 ? -2.100 -7.011 25.528 1.00 93.81 300 PHE A CA 1
ATOM 2312 C C . PHE A 1 300 ? -3.150 -5.901 25.392 1.00 93.81 300 PHE A C 1
ATOM 2314 O O . PHE A 1 300 ? -3.275 -5.048 26.274 1.00 93.81 300 PHE A O 1
ATOM 2321 N N . GLY A 1 301 ? -3.979 -5.958 24.345 1.00 91.25 301 GLY A N 1
ATOM 2322 C CA . GLY A 1 301 ? -5.089 -5.031 24.131 1.00 91.25 301 GLY A CA 1
ATOM 2323 C C . GLY A 1 301 ? -6.114 -5.060 25.263 1.00 91.25 301 GLY A C 1
ATOM 2324 O O . GLY A 1 301 ? -6.559 -4.014 25.740 1.00 91.25 301 GLY A O 1
ATOM 2325 N N . SER A 1 302 ? -6.437 -6.254 25.762 1.00 90.62 302 SER A N 1
ATOM 2326 C CA . SER A 1 302 ? -7.323 -6.408 26.919 1.00 90.62 302 SER A CA 1
ATOM 2327 C C . SER A 1 302 ? -6.729 -5.792 28.182 1.00 90.62 302 SER A C 1
ATOM 2329 O O . SER A 1 302 ? -7.422 -5.074 28.904 1.00 90.62 302 SER A O 1
ATOM 2331 N N . ALA A 1 303 ? -5.443 -6.030 28.442 1.00 90.06 303 ALA A N 1
ATOM 2332 C CA . ALA A 1 303 ? -4.746 -5.503 29.608 1.00 90.06 303 ALA A CA 1
ATOM 2333 C C . ALA A 1 303 ? -4.663 -3.968 29.591 1.00 90.06 303 ALA A C 1
ATOM 2335 O O . ALA A 1 303 ? -4.934 -3.328 30.611 1.00 90.06 303 ALA A O 1
ATOM 2336 N N . LEU A 1 304 ? -4.375 -3.378 28.426 1.00 87.38 304 LEU A N 1
ATOM 2337 C CA . LEU A 1 304 ? -4.409 -1.931 28.199 1.00 87.38 304 LEU A CA 1
ATOM 2338 C C . LEU A 1 304 ? -5.768 -1.342 28.592 1.00 87.38 304 LEU A C 1
ATOM 2340 O O . LEU A 1 304 ? -5.842 -0.452 29.441 1.00 87.38 304 LEU A O 1
ATOM 2344 N N . VAL A 1 305 ? -6.854 -1.877 28.031 1.00 84.75 305 VAL A N 1
ATOM 2345 C CA . VAL A 1 305 ? -8.203 -1.367 28.302 1.00 84.75 305 VAL A CA 1
ATOM 2346 C C . VAL A 1 305 ? -8.564 -1.550 29.777 1.00 84.75 305 VAL A C 1
ATOM 2348 O O . VAL A 1 305 ? -8.980 -0.602 30.441 1.00 84.75 305 VAL A O 1
ATOM 2351 N N . LEU A 1 306 ? -8.346 -2.734 30.352 1.00 83.50 306 LEU A N 1
ATOM 2352 C CA . LEU A 1 306 ? -8.723 -3.035 31.738 1.00 83.50 306 LEU A CA 1
ATOM 2353 C C . LEU A 1 306 ? -7.991 -2.192 32.794 1.00 83.50 306 LEU A C 1
ATOM 2355 O O . LEU A 1 306 ? -8.569 -1.966 33.873 1.00 83.50 306 LEU A O 1
ATOM 2359 N N . ARG A 1 307 ? -6.760 -1.745 32.502 1.00 81.62 307 ARG A N 1
ATOM 2360 C CA . ARG A 1 307 ? -5.934 -0.907 33.386 1.00 81.62 307 ARG A CA 1
ATOM 2361 C C . ARG A 1 307 ? -6.305 0.574 33.297 1.00 81.62 307 ARG A C 1
ATOM 2363 O O . ARG A 1 307 ? -6.448 1.226 34.335 1.00 81.62 307 ARG A O 1
ATOM 2370 N N . PHE A 1 308 ? -6.528 1.112 32.100 1.00 75.44 308 PHE A N 1
ATOM 2371 C CA . PHE A 1 308 ? -6.819 2.537 31.904 1.00 75.44 308 PHE A CA 1
ATOM 2372 C C . PHE A 1 308 ? -8.326 2.853 32.004 1.00 75.44 308 PHE A C 1
ATOM 2374 O O . PHE A 1 308 ? -8.997 3.143 31.023 1.00 75.44 308 PHE A O 1
ATOM 2381 N N . ARG A 1 309 ? -8.853 2.858 33.240 1.00 63.09 309 ARG A N 1
ATOM 2382 C CA . ARG A 1 309 ? -10.295 2.985 33.573 1.00 63.09 309 ARG A CA 1
ATOM 2383 C C . ARG A 1 309 ? -10.995 4.308 33.191 1.00 63.09 309 ARG A C 1
ATOM 2385 O O . ARG A 1 309 ? -12.215 4.372 33.295 1.00 63.09 309 ARG A O 1
ATOM 2392 N N . ARG A 1 310 ? -10.265 5.383 32.859 1.00 57.06 310 ARG A N 1
ATOM 2393 C CA . ARG A 1 310 ? -10.818 6.757 32.711 1.00 57.06 310 ARG A CA 1
ATOM 2394 C C . ARG A 1 310 ? -10.466 7.451 31.386 1.00 57.06 310 ARG A C 1
ATOM 2396 O O . ARG A 1 310 ? -10.556 8.672 31.292 1.00 57.06 310 ARG A O 1
ATOM 2403 N N . GLY A 1 311 ? -10.060 6.699 30.366 1.00 52.84 311 GLY A N 1
ATOM 2404 C CA . GLY A 1 311 ? -9.893 7.249 29.021 1.00 52.84 311 GLY A CA 1
ATOM 2405 C C . GLY A 1 311 ? -11.248 7.443 28.337 1.00 52.84 311 GLY A C 1
ATOM 2406 O O . GLY A 1 311 ? -12.095 6.556 28.394 1.00 52.84 311 GLY A O 1
ATOM 2407 N N . GLY A 1 312 ? -11.471 8.585 27.678 1.00 56.00 312 GLY A N 1
ATOM 2408 C CA . GLY A 1 312 ? -12.610 8.735 26.765 1.00 56.00 312 GLY A CA 1
ATOM 2409 C C . GLY A 1 312 ? -12.568 7.684 25.645 1.00 56.00 312 GLY A C 1
ATOM 2410 O O . GLY A 1 312 ? -11.528 7.077 25.398 1.00 56.00 312 GLY A O 1
ATOM 2411 N N . ARG A 1 313 ? -13.679 7.482 24.925 1.00 57.41 313 ARG A N 1
ATOM 2412 C CA . ARG A 1 313 ? -13.834 6.408 23.916 1.00 57.41 313 ARG A CA 1
ATOM 2413 C C . ARG A 1 313 ? -12.718 6.359 22.845 1.00 57.41 313 ARG A C 1
ATOM 2415 O O . ARG A 1 313 ? -12.425 5.281 22.345 1.00 57.41 313 ARG A O 1
ATOM 2422 N N . GLY A 1 314 ? -12.069 7.486 22.526 1.00 63.62 314 GLY A N 1
ATOM 2423 C CA . GLY A 1 314 ? -10.934 7.552 21.586 1.00 63.62 314 GLY A CA 1
ATOM 2424 C C . GLY A 1 314 ? -9.560 7.184 22.173 1.00 63.62 314 GLY A C 1
ATOM 2425 O O . GLY A 1 314 ? -8.631 6.901 21.422 1.00 63.62 314 GLY A O 1
ATOM 2426 N N . PHE A 1 315 ? -9.418 7.149 23.501 1.00 68.38 315 PHE A N 1
ATOM 2427 C CA . PHE A 1 315 ? -8.142 6.873 24.172 1.00 68.38 315 PHE A CA 1
ATOM 2428 C C . PHE A 1 315 ? -7.676 5.426 23.967 1.00 68.38 315 PHE A C 1
ATOM 2430 O O . PHE A 1 315 ? -6.489 5.188 23.762 1.00 68.38 315 PHE A O 1
ATOM 2437 N N . GLY A 1 316 ? -8.610 4.467 23.954 1.00 73.38 316 GLY A N 1
ATOM 2438 C CA . GLY A 1 316 ? -8.300 3.070 23.647 1.00 73.38 316 GLY A CA 1
ATOM 2439 C C . GLY A 1 316 ? -7.718 2.905 22.242 1.00 73.38 316 GLY A C 1
ATOM 2440 O O . GLY A 1 316 ? -6.699 2.246 22.072 1.00 73.38 316 GLY A O 1
ATOM 2441 N N . VAL A 1 317 ? -8.296 3.576 21.242 1.00 73.88 317 VAL A N 1
ATOM 2442 C CA . VAL A 1 317 ? -7.810 3.506 19.852 1.00 73.88 317 VAL A CA 1
ATOM 2443 C C . VAL A 1 317 ? -6.375 4.016 19.747 1.00 73.88 317 VAL A C 1
ATOM 2445 O O . VAL A 1 317 ? -5.526 3.337 19.176 1.00 73.88 317 VAL A O 1
ATOM 2448 N N . LEU A 1 318 ? -6.079 5.158 20.374 1.00 79.56 318 LEU A N 1
ATOM 2449 C CA . LEU A 1 318 ? -4.726 5.715 20.410 1.00 79.56 318 LEU A CA 1
ATOM 2450 C C . LEU A 1 318 ? -3.735 4.754 21.087 1.00 79.56 318 LEU A C 1
ATOM 2452 O O . LEU A 1 318 ? -2.657 4.515 20.551 1.00 79.56 318 LEU A O 1
ATOM 2456 N N . LEU A 1 319 ? -4.107 4.145 22.217 1.00 80.44 319 LEU A N 1
ATOM 2457 C CA . LEU A 1 319 ? -3.272 3.140 22.883 1.00 80.44 319 LEU A CA 1
ATOM 2458 C C . LEU A 1 319 ? -3.025 1.904 22.009 1.00 80.44 319 LEU A C 1
ATOM 2460 O O . LEU A 1 319 ? -1.902 1.407 21.975 1.00 80.44 319 LEU A O 1
ATOM 2464 N N . SER A 1 320 ? -4.046 1.419 21.293 1.00 85.56 320 SER A N 1
ATOM 2465 C CA . SER A 1 320 ? -3.884 0.294 20.364 1.00 85.56 320 SER A CA 1
ATOM 2466 C C . SER A 1 320 ? -2.930 0.642 19.227 1.00 85.56 320 SER A C 1
ATOM 2468 O O . SER A 1 320 ? -2.087 -0.173 18.872 1.00 85.56 320 SER A O 1
ATOM 2470 N N . PHE A 1 321 ? -2.998 1.872 18.718 1.00 86.31 321 PHE A N 1
ATOM 2471 C CA . PHE A 1 321 ? -2.117 2.355 17.668 1.00 86.31 321 PHE A CA 1
ATOM 2472 C C . PHE A 1 321 ? -0.656 2.435 18.126 1.00 86.31 321 PHE A C 1
ATOM 2474 O O . PHE A 1 321 ? 0.221 1.849 17.494 1.00 86.31 321 PHE A O 1
ATOM 2481 N N . VAL A 1 322 ? -0.396 3.089 19.262 1.00 87.25 322 VAL A N 1
ATOM 2482 C CA . VAL A 1 322 ? 0.958 3.196 19.833 1.00 87.25 322 VAL A CA 1
ATOM 2483 C C . VAL A 1 322 ? 1.516 1.816 20.178 1.00 87.25 322 VAL A C 1
ATOM 2485 O O . VAL A 1 322 ? 2.679 1.526 19.895 1.00 87.25 322 VAL A O 1
ATOM 2488 N N . GLY A 1 323 ? 0.682 0.948 20.756 1.00 89.19 323 GLY A N 1
ATOM 2489 C CA . GLY A 1 323 ? 1.039 -0.431 21.071 1.00 89.19 323 GLY A CA 1
ATOM 2490 C C . GLY A 1 323 ? 1.406 -1.245 19.830 1.00 89.19 323 GLY A C 1
ATOM 2491 O O . GLY A 1 323 ? 2.408 -1.954 19.847 1.00 89.19 323 GLY A O 1
ATOM 2492 N N . LEU A 1 324 ? 0.648 -1.092 18.741 1.00 90.62 324 LEU A N 1
ATOM 2493 C CA . LEU A 1 324 ? 0.912 -1.744 17.458 1.00 90.62 324 LEU A CA 1
ATOM 2494 C C . LEU A 1 324 ? 2.243 -1.287 16.862 1.00 90.62 324 LEU A C 1
ATOM 2496 O O . LEU A 1 324 ? 3.072 -2.127 16.520 1.00 90.62 324 LEU A O 1
ATOM 2500 N N . ILE A 1 325 ? 2.474 0.029 16.789 1.00 89.69 325 ILE A N 1
ATOM 2501 C CA . ILE A 1 325 ? 3.740 0.585 16.292 1.00 89.69 325 ILE A CA 1
ATOM 2502 C C . ILE A 1 325 ? 4.907 0.067 17.130 1.00 89.69 325 ILE A C 1
ATOM 2504 O O . ILE A 1 325 ? 5.901 -0.394 16.582 1.00 89.69 325 ILE A O 1
ATOM 2508 N N . THR A 1 326 ? 4.776 0.099 18.456 1.00 90.31 326 THR A N 1
ATOM 2509 C CA . THR A 1 326 ? 5.848 -0.321 19.364 1.00 90.31 326 THR A CA 1
ATOM 2510 C C . THR A 1 326 ? 6.164 -1.805 19.199 1.00 90.31 326 THR A C 1
ATOM 2512 O O . THR A 1 326 ? 7.335 -2.169 19.147 1.00 90.31 326 THR A O 1
ATOM 2515 N N . PHE A 1 327 ? 5.144 -2.658 19.062 1.00 92.69 327 PHE A N 1
ATOM 2516 C CA . PHE A 1 327 ? 5.331 -4.086 18.811 1.00 92.69 327 PHE A CA 1
ATOM 2517 C C . PHE A 1 327 ? 6.110 -4.341 17.515 1.00 92.69 327 PHE A C 1
ATOM 2519 O O . PHE A 1 327 ? 7.106 -5.063 17.523 1.00 92.69 327 PHE A O 1
ATOM 2526 N N . TYR A 1 328 ? 5.684 -3.729 16.409 1.00 89.62 328 TYR A N 1
ATOM 2527 C CA . TYR A 1 328 ? 6.310 -3.953 15.108 1.00 89.62 328 TYR A CA 1
ATOM 2528 C C . TYR A 1 328 ? 7.696 -3.310 14.999 1.00 89.62 328 TYR A C 1
ATOM 2530 O O . TYR A 1 328 ? 8.591 -3.916 14.421 1.00 89.62 328 TYR A O 1
ATOM 2538 N N . LEU A 1 329 ? 7.922 -2.144 15.610 1.00 88.12 329 LEU A N 1
ATOM 2539 C CA . LEU A 1 329 ? 9.266 -1.572 15.724 1.00 88.12 329 LEU A CA 1
ATOM 2540 C C . LEU A 1 329 ? 10.187 -2.466 16.562 1.00 88.12 329 LEU A C 1
ATOM 2542 O O . LEU A 1 329 ? 11.341 -2.662 16.193 1.00 88.12 329 LEU A O 1
ATOM 2546 N N . ALA A 1 330 ? 9.691 -3.047 17.658 1.00 91.00 330 ALA A N 1
ATOM 2547 C CA . ALA A 1 330 ? 10.471 -3.983 18.464 1.00 91.00 330 ALA A CA 1
ATOM 2548 C C . ALA A 1 330 ? 10.816 -5.262 17.685 1.00 91.00 330 ALA A C 1
ATOM 2550 O O . ALA A 1 330 ? 11.952 -5.721 17.766 1.00 91.00 330 ALA A O 1
ATOM 2551 N N . ALA A 1 331 ? 9.870 -5.804 16.911 1.00 90.06 331 ALA A N 1
ATOM 2552 C CA . ALA A 1 331 ? 10.105 -6.965 16.052 1.00 90.06 331 ALA A CA 1
ATOM 2553 C C . ALA A 1 331 ? 11.126 -6.670 14.944 1.00 90.06 331 ALA A C 1
ATOM 2555 O O . ALA A 1 331 ? 12.022 -7.464 14.680 1.00 90.06 331 ALA A O 1
ATOM 2556 N N . PHE A 1 332 ? 11.043 -5.486 14.345 1.00 85.12 332 PHE A N 1
ATOM 2557 C CA . PHE A 1 332 ? 12.002 -5.028 13.348 1.00 85.12 332 PHE A CA 1
ATOM 2558 C C . PHE A 1 332 ? 13.420 -4.890 13.927 1.00 85.12 332 PHE A C 1
ATOM 2560 O O . PHE A 1 332 ? 14.394 -5.385 13.357 1.00 85.12 332 PHE A O 1
ATOM 2567 N N . LEU A 1 333 ? 13.541 -4.259 15.099 1.00 86.19 333 LEU A N 1
ATOM 2568 C CA . LEU A 1 333 ? 14.820 -4.105 15.792 1.00 86.19 333 LEU A CA 1
ATOM 2569 C C . LEU A 1 333 ? 15.406 -5.457 16.218 1.00 86.19 333 LEU A C 1
ATOM 2571 O O . LEU A 1 333 ? 16.617 -5.646 16.123 1.00 86.19 333 LEU A O 1
ATOM 2575 N N . SER A 1 334 ? 14.581 -6.407 16.665 1.00 90.12 334 SER A N 1
ATOM 2576 C CA . SER A 1 334 ? 15.066 -7.721 17.094 1.00 90.12 334 SER A CA 1
ATOM 2577 C C . SER A 1 334 ? 15.569 -8.576 15.929 1.00 90.12 334 SER A C 1
ATOM 2579 O O . SER A 1 334 ? 16.608 -9.223 16.069 1.00 90.12 334 SER A O 1
ATOM 2581 N N . GLU A 1 335 ? 14.909 -8.533 14.768 1.00 87.12 335 GLU A N 1
ATOM 2582 C CA . GLU A 1 335 ? 15.414 -9.162 13.539 1.00 87.12 335 GLU A CA 1
ATOM 2583 C C . GLU A 1 335 ? 16.756 -8.546 13.109 1.00 87.12 335 GLU A C 1
ATOM 2585 O O . GLU A 1 335 ? 17.680 -9.262 12.723 1.00 87.12 335 GLU A O 1
ATOM 2590 N N . GLN A 1 336 ? 16.930 -7.230 13.263 1.00 83.56 336 GLN A N 1
ATOM 2591 C CA . GLN A 1 336 ? 18.196 -6.566 12.931 1.00 83.56 336 GLN A CA 1
ATOM 2592 C C . GLN A 1 336 ? 19.348 -6.934 13.859 1.00 83.56 336 GLN A C 1
ATOM 2594 O O . GLN A 1 336 ? 20.489 -7.114 13.425 1.00 83.56 336 GLN A O 1
ATOM 2599 N N . LEU A 1 337 ? 19.064 -7.047 15.154 1.00 87.19 337 LEU A N 1
ATOM 2600 C CA . LEU A 1 337 ? 20.049 -7.517 16.120 1.00 87.19 337 LEU A CA 1
ATOM 2601 C C . LEU A 1 337 ? 20.481 -8.957 15.816 1.00 87.19 337 LEU A C 1
ATOM 2603 O O . LEU A 1 337 ? 21.633 -9.300 16.066 1.00 87.19 337 LEU A O 1
ATOM 2607 N N . ALA A 1 338 ? 19.604 -9.773 15.227 1.00 88.19 338 ALA A N 1
ATOM 2608 C CA . ALA A 1 338 ? 19.970 -11.112 14.783 1.00 88.19 338 ALA A CA 1
ATOM 2609 C C . ALA A 1 338 ? 20.838 -11.136 13.526 1.00 88.19 338 ALA A C 1
ATOM 2611 O O . ALA A 1 338 ? 21.811 -11.882 13.478 1.00 88.19 338 ALA A O 1
ATOM 2612 N N . ARG A 1 339 ? 20.552 -10.281 12.541 1.00 83.75 339 ARG A N 1
ATOM 2613 C CA . ARG A 1 339 ? 21.386 -10.167 11.332 1.00 83.75 339 ARG A CA 1
ATOM 2614 C C . ARG A 1 339 ? 22.784 -9.647 11.618 1.00 83.75 339 ARG A C 1
ATOM 2616 O O . ARG A 1 339 ? 23.750 -10.121 11.042 1.00 83.75 339 ARG A O 1
ATOM 2623 N N . THR A 1 340 ? 22.896 -8.714 12.560 1.00 83.44 340 THR A N 1
ATOM 2624 C CA . THR A 1 340 ? 24.192 -8.195 13.027 1.00 83.44 340 THR A CA 1
ATOM 2625 C C . THR A 1 340 ? 24.924 -9.154 13.974 1.00 83.44 340 THR A C 1
ATOM 2627 O O . THR A 1 340 ? 25.967 -8.797 14.514 1.00 83.44 340 THR A O 1
ATOM 2630 N N . GLY A 1 341 ? 24.379 -10.353 14.220 1.00 84.12 341 GLY A N 1
ATOM 2631 C CA . GLY A 1 341 ? 24.983 -11.373 15.079 1.00 84.12 341 GLY A CA 1
ATOM 2632 C C . GLY A 1 341 ? 24.950 -11.059 16.579 1.00 84.12 341 GLY A C 1
ATOM 2633 O O . GLY A 1 341 ? 25.508 -11.816 17.367 1.00 84.12 341 GLY A O 1
ATOM 2634 N N . LYS A 1 342 ? 24.293 -9.971 17.008 1.00 87.25 342 LYS A N 1
ATOM 2635 C CA . LYS A 1 342 ? 24.188 -9.588 18.430 1.00 87.25 342 LYS A CA 1
ATOM 2636 C C . LYS A 1 342 ? 23.231 -10.483 19.215 1.00 87.25 342 LYS A C 1
ATOM 2638 O O . LYS A 1 342 ? 23.379 -10.625 20.426 1.00 87.25 342 LYS A O 1
ATOM 2643 N N . ILE A 1 343 ? 22.225 -11.045 18.546 1.00 90.12 343 ILE A N 1
ATOM 2644 C CA . ILE A 1 343 ? 21.249 -11.978 19.119 1.00 90.12 343 ILE A CA 1
ATOM 2645 C C . ILE A 1 343 ? 21.198 -13.224 18.233 1.00 90.12 343 ILE A C 1
ATOM 2647 O O . ILE A 1 343 ? 21.326 -13.132 17.018 1.00 90.12 343 ILE A O 1
ATOM 2651 N N . SER A 1 344 ? 20.987 -14.402 18.821 1.00 90.38 344 SER A N 1
ATOM 2652 C CA . SER A 1 344 ? 20.798 -15.616 18.022 1.00 90.38 344 SER A CA 1
ATOM 2653 C C . SER A 1 344 ? 19.525 -15.515 17.153 1.00 90.38 344 SER A C 1
ATOM 2655 O O . SER A 1 344 ? 18.462 -15.143 17.673 1.00 90.38 344 SER A O 1
ATOM 2657 N N . PRO A 1 345 ? 19.586 -15.882 15.854 1.00 86.44 345 PRO A N 1
ATOM 2658 C CA . PRO A 1 345 ? 18.445 -15.827 14.935 1.00 86.44 345 PRO A CA 1
ATOM 2659 C C . PRO A 1 345 ? 17.192 -16.539 15.450 1.00 86.44 345 PRO A C 1
ATOM 2661 O O . PRO A 1 345 ? 16.080 -16.060 15.228 1.00 86.44 345 PRO A O 1
ATOM 2664 N N . LEU A 1 346 ? 17.369 -17.614 16.224 1.00 86.31 346 LEU A N 1
ATOM 2665 C CA . LEU A 1 346 ? 16.281 -18.402 16.808 1.00 86.31 346 LEU A CA 1
ATOM 2666 C C . LEU A 1 346 ? 15.445 -17.617 17.832 1.00 86.31 346 LEU A C 1
ATOM 2668 O O . LEU A 1 346 ? 14.246 -17.850 17.961 1.00 86.31 346 LEU A O 1
ATOM 2672 N N . PHE A 1 347 ? 16.045 -16.663 18.549 1.00 88.19 347 PHE A N 1
ATOM 2673 C CA . PHE A 1 347 ? 15.346 -15.886 19.584 1.00 88.19 347 PHE A CA 1
ATOM 2674 C C . PHE A 1 347 ? 14.805 -14.547 19.080 1.00 88.19 347 PHE A C 1
ATOM 2676 O O . PHE A 1 347 ? 13.952 -13.940 19.733 1.00 88.19 347 PHE A O 1
ATOM 2683 N N . SER A 1 348 ? 15.259 -14.103 17.907 1.00 88.56 348 SER A N 1
ATOM 2684 C CA . SER A 1 348 ? 14.948 -12.792 17.329 1.00 88.56 348 SER A CA 1
ATOM 2685 C C . SER A 1 348 ? 13.446 -12.497 17.270 1.00 88.56 348 SER A C 1
ATOM 2687 O O . SER A 1 348 ? 12.994 -11.468 17.773 1.00 88.56 348 SER A O 1
ATOM 2689 N N . GLY A 1 349 ? 12.646 -13.428 16.748 1.00 86.62 349 GLY A N 1
ATOM 2690 C CA . GLY A 1 349 ? 11.200 -13.253 16.631 1.00 86.62 349 GLY A CA 1
ATOM 2691 C C . GLY A 1 349 ? 10.422 -13.460 17.939 1.00 86.62 349 GLY A C 1
ATOM 2692 O O . GLY A 1 349 ? 9.304 -12.963 18.061 1.00 86.62 349 GLY A O 1
ATOM 2693 N N . PHE A 1 350 ? 10.976 -14.170 18.932 1.00 93.25 350 PHE A N 1
ATOM 2694 C CA . PHE A 1 350 ? 10.304 -14.366 20.229 1.00 93.25 350 PHE A CA 1
ATOM 2695 C C . PHE A 1 350 ? 10.453 -13.159 21.157 1.00 93.25 350 PHE A C 1
ATOM 2697 O O . PHE A 1 350 ? 9.591 -12.935 22.005 1.00 93.25 350 PHE A O 1
ATOM 2704 N N . LEU A 1 351 ? 11.507 -12.361 20.989 1.00 93.12 351 LEU A N 1
ATOM 2705 C CA . LEU A 1 351 ? 11.783 -11.179 21.803 1.00 93.12 351 LEU A CA 1
ATOM 2706 C C . LEU A 1 351 ? 10.598 -10.184 21.868 1.00 93.12 351 LEU A C 1
ATOM 2708 O O . LEU A 1 351 ? 10.144 -9.898 22.980 1.00 93.12 351 LEU A O 1
ATOM 2712 N N . PRO A 1 352 ? 10.024 -9.687 20.751 1.00 93.81 352 PRO A N 1
ATOM 2713 C CA . PRO A 1 352 ? 8.888 -8.756 20.797 1.00 93.81 352 PRO A CA 1
ATOM 2714 C C . PRO A 1 352 ? 7.630 -9.370 21.435 1.00 93.81 352 PRO A C 1
ATOM 2716 O O . PRO A 1 352 ? 6.891 -8.678 22.143 1.00 93.81 352 PRO A O 1
ATOM 2719 N N . LEU A 1 353 ? 7.394 -10.672 21.234 1.00 94.19 353 LEU A N 1
ATOM 2720 C CA . LEU A 1 353 ? 6.288 -11.399 21.866 1.00 94.19 353 LEU A CA 1
ATOM 2721 C C . LEU A 1 353 ? 6.486 -11.512 23.377 1.00 94.19 353 LEU A C 1
ATOM 2723 O O . LEU A 1 353 ? 5.565 -11.216 24.137 1.00 94.19 353 LEU A O 1
ATOM 2727 N N . GLY A 1 354 ? 7.691 -11.886 23.809 1.00 94.50 354 GLY A N 1
ATOM 2728 C CA . GLY A 1 354 ? 8.067 -11.985 25.215 1.00 94.50 354 GLY A CA 1
ATOM 2729 C C . GLY A 1 354 ? 7.931 -10.645 25.929 1.00 94.50 354 GLY A C 1
ATOM 2730 O O . GLY A 1 354 ? 7.272 -10.573 26.964 1.00 94.50 354 GLY A O 1
ATOM 2731 N N . LEU A 1 355 ? 8.452 -9.561 25.340 1.00 93.81 355 LEU A N 1
ATOM 2732 C CA . LEU A 1 355 ? 8.285 -8.205 25.873 1.00 93.81 355 LEU A CA 1
ATOM 2733 C C . LEU A 1 355 ? 6.807 -7.827 26.009 1.00 93.81 355 LEU A C 1
ATOM 2735 O O . LEU A 1 355 ? 6.384 -7.347 27.060 1.00 93.81 355 LEU A O 1
ATOM 2739 N N . SER A 1 356 ? 6.003 -8.091 24.979 1.00 94.12 356 SER A N 1
ATOM 2740 C CA . SER A 1 356 ? 4.568 -7.792 25.004 1.00 94.12 356 SER A CA 1
ATOM 2741 C C . SER A 1 356 ? 3.839 -8.591 26.081 1.00 94.12 356 SER A C 1
ATOM 2743 O O . SER A 1 356 ? 2.978 -8.049 26.776 1.00 94.12 356 SER A O 1
ATOM 2745 N N . LEU A 1 357 ? 4.204 -9.858 26.276 1.00 94.38 357 LEU A N 1
ATOM 2746 C CA . LEU A 1 357 ? 3.637 -10.714 27.313 1.00 94.38 357 LEU A CA 1
ATOM 2747 C C . LEU A 1 357 ? 4.035 -10.240 28.719 1.00 94.38 357 LEU A C 1
ATOM 2749 O O . LEU A 1 357 ? 3.172 -10.141 29.589 1.00 94.38 357 LEU A O 1
ATOM 2753 N N . ILE A 1 358 ? 5.302 -9.871 28.931 1.00 94.00 358 ILE A N 1
ATOM 2754 C CA . ILE A 1 358 ? 5.794 -9.312 30.200 1.00 94.00 358 ILE A CA 1
ATOM 2755 C C . ILE A 1 358 ? 5.032 -8.031 30.541 1.00 94.00 358 ILE A C 1
ATOM 2757 O O . ILE A 1 358 ? 4.504 -7.898 31.648 1.00 94.00 358 ILE A O 1
ATOM 2761 N N . VAL A 1 359 ? 4.903 -7.110 29.579 1.00 91.88 359 VAL A N 1
ATOM 2762 C CA . VAL A 1 359 ? 4.131 -5.875 29.768 1.00 91.88 359 VAL A CA 1
ATOM 2763 C C . VAL A 1 359 ? 2.665 -6.199 30.045 1.00 91.88 359 VAL A C 1
ATOM 2765 O O . VAL A 1 359 ? 2.069 -5.594 30.928 1.00 91.88 359 VAL A O 1
ATOM 2768 N N . THR A 1 360 ? 2.079 -7.183 29.362 1.00 91.81 360 THR A N 1
ATOM 2769 C CA . THR A 1 360 ? 0.695 -7.622 29.595 1.00 91.81 360 THR A CA 1
ATOM 2770 C C . THR A 1 360 ? 0.489 -8.138 31.021 1.00 91.81 360 THR A C 1
ATOM 2772 O O . THR A 1 360 ? -0.442 -7.708 31.702 1.00 91.81 360 THR A O 1
ATOM 2775 N N . ILE A 1 361 ? 1.368 -9.019 31.504 1.00 90.94 361 ILE A N 1
ATOM 2776 C CA . ILE A 1 361 ? 1.314 -9.568 32.866 1.00 90.94 361 ILE A CA 1
ATOM 2777 C C . ILE A 1 361 ? 1.472 -8.439 33.887 1.00 90.94 361 ILE A C 1
ATOM 2779 O O . ILE A 1 361 ? 0.675 -8.328 34.821 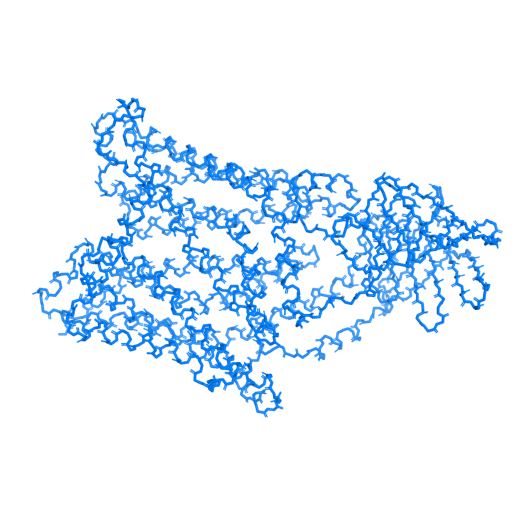1.00 90.94 361 ILE A O 1
ATOM 2783 N N . TRP A 1 362 ? 2.436 -7.542 33.671 1.00 89.75 362 TRP A N 1
ATOM 2784 C CA . TRP A 1 362 ? 2.626 -6.363 34.510 1.00 89.75 362 TRP A CA 1
ATOM 2785 C C . TRP A 1 362 ? 1.403 -5.433 34.494 1.00 89.75 362 TRP A C 1
ATOM 2787 O O . TRP A 1 362 ? 1.022 -4.897 35.536 1.00 89.75 362 TRP A O 1
ATOM 2797 N N . LEU A 1 363 ? 0.741 -5.259 33.345 1.00 87.38 363 LEU A N 1
ATOM 2798 C CA . LEU A 1 363 ? -0.491 -4.480 33.215 1.00 87.38 363 LEU A CA 1
ATOM 2799 C C . LEU A 1 363 ? -1.656 -5.093 34.004 1.00 87.38 363 LEU A C 1
ATOM 2801 O O . LEU A 1 363 ? -2.420 -4.341 34.608 1.00 87.38 363 LEU A O 1
ATOM 2805 N N . LEU A 1 364 ? -1.770 -6.422 34.038 1.00 85.50 364 LEU A N 1
ATOM 2806 C CA . LEU A 1 364 ? -2.869 -7.133 34.698 1.00 85.50 364 LEU A CA 1
ATOM 2807 C C . LEU A 1 364 ? -2.692 -7.297 36.213 1.00 85.50 364 LEU A C 1
ATOM 2809 O O . LEU A 1 364 ? -3.677 -7.167 36.941 1.00 85.50 364 LEU A O 1
ATOM 2813 N N . TYR A 1 365 ? -1.470 -7.584 36.674 1.00 84.00 365 TYR A N 1
ATOM 2814 C CA . TYR A 1 365 ? -1.181 -7.943 38.071 1.00 84.00 365 TYR A CA 1
ATOM 2815 C C . TYR A 1 365 ? -0.370 -6.897 38.838 1.00 84.00 365 TYR A C 1
ATOM 2817 O O . TYR A 1 365 ? -0.307 -6.949 40.066 1.00 84.00 365 TYR A O 1
ATOM 2825 N N . GLY A 1 366 ? 0.257 -5.943 38.147 1.00 75.62 366 GLY A N 1
ATOM 2826 C CA . GLY A 1 366 ? 1.020 -4.891 38.806 1.00 75.62 366 GLY A CA 1
ATOM 2827 C C . GLY A 1 366 ? 0.135 -4.080 39.754 1.00 75.62 366 GLY A C 1
ATOM 2828 O O . GLY A 1 366 ? -0.955 -3.645 39.369 1.00 75.62 366 GLY A O 1
ATOM 2829 N N . LYS A 1 367 ? 0.618 -3.839 40.986 1.00 68.50 367 LYS A N 1
ATOM 2830 C CA . LYS A 1 367 ? -0.006 -2.875 41.910 1.00 68.50 367 LYS A CA 1
ATOM 2831 C C . LYS A 1 367 ? -0.231 -1.563 41.158 1.00 68.50 367 LYS A C 1
ATOM 2833 O O . LYS A 1 367 ? 0.580 -1.195 40.307 1.00 68.50 367 LYS A O 1
ATOM 2838 N N . GLN A 1 368 ? -1.333 -0.876 41.451 1.00 60.25 368 GLN A N 1
ATOM 2839 C CA . GLN A 1 368 ? -1.748 0.361 40.787 1.00 60.25 368 GLN A CA 1
ATOM 2840 C C . GLN A 1 368 ? -0.765 1.495 41.142 1.00 60.25 368 GLN A C 1
ATOM 2842 O O . GLN A 1 368 ? -1.039 2.352 41.970 1.00 60.25 368 GLN A O 1
ATOM 2847 N N . THR A 1 369 ? 0.442 1.443 40.583 1.00 53.19 369 THR A N 1
ATOM 2848 C CA . THR A 1 369 ? 1.537 2.356 40.892 1.00 53.19 369 THR A CA 1
ATOM 2849 C C . THR A 1 369 ? 1.261 3.736 40.302 1.00 53.19 369 THR A C 1
ATOM 2851 O O . THR A 1 369 ? 0.570 3.881 39.283 1.00 53.19 369 THR A O 1
ATOM 2854 N N . HIS A 1 370 ? 1.865 4.757 40.9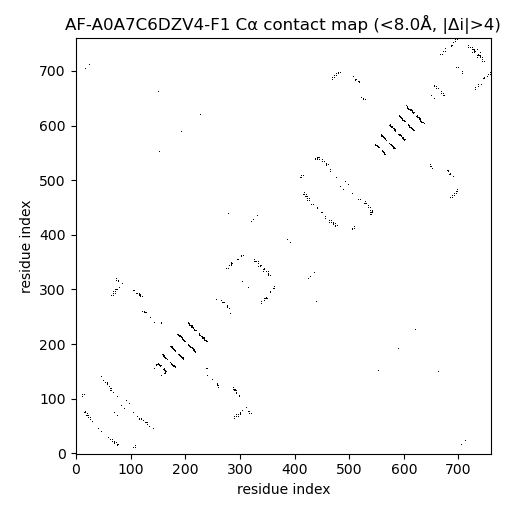20 1.00 54.94 370 HIS A N 1
ATOM 2855 C CA . HIS A 1 370 ? 1.881 6.165 40.495 1.00 54.94 370 HIS A CA 1
ATOM 2856 C C . HIS A 1 370 ? 2.225 6.383 39.005 1.00 54.94 370 HIS A C 1
ATOM 2858 O O . HIS A 1 370 ? 1.997 7.465 38.482 1.00 54.94 370 HIS A O 1
ATOM 2864 N N . PHE A 1 371 ? 2.701 5.368 38.281 1.00 49.22 371 PHE A N 1
ATOM 2865 C CA . PHE A 1 371 ? 3.006 5.402 36.850 1.00 49.22 371 PHE A CA 1
ATOM 2866 C C . PHE A 1 371 ? 1.856 5.910 35.963 1.00 49.22 371 PHE A C 1
ATOM 2868 O O . PHE A 1 371 ? 2.089 6.667 35.026 1.00 49.22 371 PHE A O 1
ATOM 2875 N N . SER A 1 372 ? 0.601 5.554 36.269 1.00 55.22 372 SER A N 1
ATOM 2876 C CA . SER A 1 372 ? -0.551 6.090 35.517 1.00 55.22 372 SER A CA 1
ATOM 2877 C C . SER A 1 372 ? -0.754 7.595 35.733 1.00 55.22 372 SER A C 1
ATOM 2879 O O . SER A 1 372 ? -1.241 8.280 34.835 1.00 55.22 372 SER A O 1
ATOM 2881 N N . ARG A 1 373 ? -0.342 8.110 36.899 1.00 59.56 373 ARG A N 1
ATOM 2882 C CA . ARG A 1 373 ? -0.335 9.535 37.236 1.00 59.56 373 ARG A CA 1
ATOM 2883 C C . ARG A 1 373 ? 0.848 10.247 36.568 1.00 59.56 373 ARG A C 1
ATOM 2885 O O . ARG A 1 373 ? 0.617 11.251 35.916 1.00 59.56 373 ARG A O 1
ATOM 2892 N N . VAL A 1 374 ? 2.046 9.654 36.580 1.00 62.03 374 VAL A N 1
ATOM 2893 C CA . VAL A 1 374 ? 3.253 10.193 35.917 1.00 62.03 374 VAL A CA 1
ATOM 2894 C C . VAL A 1 374 ? 3.102 10.273 34.394 1.00 62.03 374 VAL A C 1
ATOM 2896 O O . VAL A 1 374 ? 3.435 11.294 33.803 1.00 62.03 374 VAL A O 1
ATOM 2899 N N . ILE A 1 375 ? 2.570 9.234 33.733 1.00 57.78 375 ILE A N 1
ATOM 2900 C CA . ILE A 1 375 ? 2.283 9.296 32.286 1.00 57.78 375 ILE A CA 1
ATOM 2901 C C . ILE A 1 375 ? 1.238 10.368 31.998 1.00 57.78 375 ILE A C 1
ATOM 2903 O O . ILE A 1 375 ? 1.373 11.100 31.023 1.00 57.78 375 ILE A O 1
ATOM 2907 N N . ARG A 1 376 ? 0.197 10.471 32.830 1.00 59.62 376 ARG A N 1
ATOM 2908 C CA . ARG A 1 376 ? -0.830 11.500 32.663 1.00 59.62 376 ARG A CA 1
ATOM 2909 C C . ARG A 1 376 ? -0.240 12.900 32.803 1.00 59.62 376 ARG A C 1
ATOM 2911 O O . ARG A 1 376 ? -0.566 13.728 31.969 1.00 59.62 376 ARG A O 1
ATOM 2918 N N . GLU A 1 377 ? 0.628 13.121 33.788 1.00 67.31 377 GLU A N 1
ATOM 2919 C CA . GLU A 1 377 ? 1.326 14.389 34.039 1.00 67.31 377 GLU A CA 1
ATOM 2920 C C . GLU A 1 377 ? 2.330 14.725 32.920 1.00 67.31 377 GLU A C 1
ATOM 2922 O O . GLU A 1 377 ? 2.401 15.870 32.488 1.00 67.31 377 GLU A O 1
ATOM 2927 N N . ARG A 1 378 ? 3.046 13.734 32.364 1.00 65.25 378 ARG A N 1
ATOM 2928 C CA . ARG A 1 378 ? 3.920 13.932 31.191 1.00 65.25 378 ARG A CA 1
ATOM 2929 C C . ARG A 1 378 ? 3.149 14.183 29.901 1.00 65.25 378 ARG A C 1
ATOM 2931 O O . ARG A 1 378 ? 3.557 15.006 29.097 1.00 65.25 378 ARG A O 1
ATOM 2938 N N . ILE A 1 379 ? 2.056 13.463 29.662 1.00 56.06 379 ILE A N 1
ATOM 2939 C CA . ILE A 1 379 ? 1.226 13.689 28.473 1.00 56.06 379 ILE A CA 1
ATOM 2940 C C . ILE A 1 379 ? 0.500 15.027 28.603 1.00 56.06 379 ILE A C 1
ATOM 2942 O O . ILE A 1 379 ? 0.421 15.745 27.614 1.00 56.06 379 ILE A O 1
ATOM 2946 N N . SER A 1 380 ? 0.011 15.399 29.792 1.00 63.06 380 SER A N 1
ATOM 2947 C CA . SER A 1 380 ? -0.575 16.723 30.004 1.00 63.06 380 SER A CA 1
ATOM 2948 C C . SER A 1 380 ? 0.463 17.822 29.837 1.00 63.06 380 SER A C 1
ATOM 2950 O O . SER A 1 380 ? 0.137 18.799 29.189 1.00 63.06 380 SER A O 1
ATOM 2952 N N . SER A 1 381 ? 1.707 17.645 30.296 1.00 60.91 381 SER A N 1
ATOM 2953 C CA . SER A 1 381 ? 2.768 18.638 30.086 1.00 60.91 381 SER A CA 1
ATOM 2954 C C . SER A 1 381 ? 3.266 18.703 28.638 1.00 60.91 381 SER A C 1
ATOM 2956 O O . SER A 1 381 ? 3.639 19.771 28.164 1.00 60.91 381 SER A O 1
ATOM 2958 N N . VAL A 1 382 ? 3.241 17.598 27.883 1.00 60.53 382 VAL A N 1
ATOM 2959 C CA . VAL A 1 382 ? 3.479 17.613 26.426 1.00 60.53 382 VAL A CA 1
ATOM 2960 C C . VAL A 1 382 ? 2.323 18.296 25.692 1.00 60.53 382 VAL A C 1
ATOM 2962 O O . VAL A 1 382 ? 2.552 19.114 24.811 1.00 60.53 382 VAL A O 1
ATOM 2965 N N . ILE A 1 383 ? 1.076 18.016 26.073 1.00 54.78 383 ILE A N 1
ATOM 2966 C CA . ILE A 1 383 ? -0.098 18.699 25.517 1.00 54.78 383 ILE A CA 1
ATOM 2967 C C . ILE A 1 383 ? -0.054 20.185 25.865 1.00 54.78 383 ILE A C 1
ATOM 2969 O O . ILE A 1 383 ? -0.292 20.996 24.983 1.00 54.78 383 ILE A O 1
ATOM 2973 N N . GLU A 1 384 ? 0.284 20.548 27.102 1.00 57.66 384 GLU A N 1
ATOM 2974 C CA . GLU A 1 384 ? 0.451 21.930 27.547 1.00 57.66 384 GLU A CA 1
ATOM 2975 C C . GLU A 1 384 ? 1.631 22.590 26.850 1.00 57.66 384 GLU A C 1
ATOM 2977 O O . GLU A 1 384 ? 1.464 23.690 26.368 1.00 57.66 384 GLU A O 1
ATOM 2982 N N . SER A 1 385 ? 2.780 21.936 26.677 1.00 53.25 385 SER A N 1
ATOM 2983 C CA . SER A 1 385 ? 3.905 22.510 25.921 1.00 53.25 385 SER A CA 1
ATOM 2984 C C . SER A 1 385 ? 3.605 22.672 24.429 1.00 53.25 385 SER A C 1
ATOM 2986 O O . SER A 1 385 ? 4.069 23.635 23.823 1.00 53.25 385 SER A O 1
ATOM 2988 N N . ILE A 1 386 ? 2.773 21.809 23.836 1.00 48.75 386 ILE A N 1
ATOM 2989 C CA . ILE A 1 386 ? 2.206 22.024 22.496 1.00 48.75 386 ILE A CA 1
ATOM 2990 C C . ILE A 1 386 ? 1.227 23.207 22.522 1.00 48.75 386 ILE A C 1
ATOM 2992 O O . ILE A 1 386 ? 1.263 24.035 21.619 1.00 48.75 386 ILE A O 1
ATOM 2996 N N . LYS A 1 387 ? 0.419 23.341 23.580 1.00 49.62 387 LYS A N 1
ATOM 2997 C CA . LYS A 1 387 ? -0.486 24.475 23.841 1.00 49.62 387 LYS A CA 1
ATOM 2998 C C . LYS A 1 387 ? 0.236 25.780 24.212 1.00 49.62 387 LYS A C 1
ATOM 3000 O O . LYS A 1 387 ? -0.385 26.823 24.170 1.00 49.62 387 LYS A O 1
ATOM 3005 N N . ILE A 1 388 ? 1.506 25.710 24.610 1.00 47.81 388 ILE A N 1
ATOM 3006 C CA . ILE A 1 388 ? 2.373 26.839 24.981 1.00 47.81 388 ILE A CA 1
ATOM 3007 C C . ILE A 1 388 ? 3.254 27.230 23.782 1.00 47.81 388 ILE A C 1
ATOM 3009 O O . ILE A 1 388 ? 3.576 28.402 23.623 1.00 47.81 388 ILE A O 1
ATOM 3013 N N . ARG A 1 389 ? 3.602 26.287 22.886 1.00 43.28 389 ARG A N 1
ATOM 3014 C CA . ARG A 1 389 ? 4.204 26.582 21.567 1.00 43.28 389 ARG A CA 1
ATOM 3015 C C . ARG A 1 389 ? 3.187 27.096 20.549 1.00 43.28 389 ARG A C 1
ATOM 3017 O O . ARG A 1 389 ? 3.547 27.889 19.688 1.00 43.28 389 ARG A O 1
ATOM 3024 N N . LEU A 1 390 ? 1.929 26.677 20.658 1.00 40.91 390 LEU A N 1
ATOM 3025 C CA . LEU A 1 390 ? 0.779 27.390 20.105 1.00 40.91 390 LEU A CA 1
ATOM 3026 C C . LEU A 1 390 ? 0.442 28.514 21.083 1.00 40.91 390 LEU A C 1
ATOM 3028 O O . LEU A 1 390 ? -0.482 28.365 21.872 1.00 40.91 390 LEU A O 1
ATOM 3032 N N . GLY A 1 391 ? 1.267 29.564 21.095 1.00 33.62 391 GLY A N 1
ATOM 3033 C CA . GLY A 1 391 ? 1.172 30.665 22.050 1.00 33.62 391 GLY A CA 1
ATOM 3034 C C . GLY A 1 391 ? -0.272 31.091 22.308 1.00 33.62 391 GLY A C 1
ATOM 3035 O O . GLY A 1 391 ? -1.047 31.244 21.368 1.00 33.62 391 GLY A O 1
ATOM 3036 N N . ASP A 1 392 ? -0.591 31.200 23.596 1.00 35.81 392 ASP A N 1
ATOM 3037 C CA . ASP A 1 392 ? -1.717 31.914 24.193 1.00 35.81 392 ASP A CA 1
ATOM 3038 C C . ASP A 1 392 ? -2.842 32.316 23.220 1.00 35.81 392 ASP A C 1
ATOM 3040 O O . ASP A 1 392 ? -3.092 33.492 22.968 1.00 35.81 392 ASP A O 1
ATOM 3044 N N . PHE A 1 393 ? -3.602 31.336 22.721 1.00 36.69 393 PHE A N 1
ATOM 3045 C CA . PHE A 1 393 ? -5.014 31.584 22.427 1.00 36.69 393 PHE A CA 1
ATOM 3046 C C . PHE A 1 393 ? -5.747 31.622 23.766 1.00 36.69 393 PHE A C 1
ATOM 3048 O O . PHE A 1 393 ? -6.484 30.707 24.153 1.00 36.69 393 PHE A O 1
ATOM 3055 N N . GLY A 1 394 ? -5.451 32.694 24.497 1.00 35.16 394 GLY A N 1
ATOM 3056 C CA . GLY A 1 394 ? -6.191 33.134 25.650 1.00 35.16 394 GLY A CA 1
ATOM 3057 C C . GLY A 1 394 ? -7.662 33.252 25.284 1.00 35.16 394 GLY A C 1
ATOM 3058 O O . GLY A 1 394 ? -8.051 33.536 24.150 1.00 35.16 394 GLY A O 1
ATOM 3059 N N . GLN A 1 395 ? -8.495 33.019 26.285 1.00 42.94 395 GLN A N 1
ATOM 3060 C CA . GLN A 1 395 ? -9.945 33.129 26.238 1.00 42.94 395 GLN A CA 1
ATOM 3061 C C . GLN A 1 395 ? -10.459 34.559 25.977 1.00 42.94 395 GLN A C 1
ATOM 3063 O O . GLN A 1 395 ? -11.553 34.883 26.428 1.00 42.94 395 GLN A O 1
ATOM 3068 N N . HIS A 1 396 ? -9.739 35.431 25.271 1.00 34.47 396 HIS A N 1
ATOM 3069 C CA . HIS A 1 396 ? -10.246 36.735 24.847 1.00 34.47 396 HIS A CA 1
ATOM 3070 C C . HIS A 1 396 ? -10.227 36.847 23.325 1.00 34.47 396 HIS A C 1
ATOM 3072 O O . HIS A 1 396 ? -9.209 37.090 22.683 1.00 34.47 396 HIS A O 1
ATOM 3078 N N . SER A 1 397 ? -11.427 36.641 22.787 1.00 41.91 397 SER A N 1
ATOM 3079 C CA . SER A 1 397 ? -11.865 36.929 21.432 1.00 41.91 397 SER A CA 1
ATOM 3080 C C . SER A 1 397 ? -11.529 38.364 21.023 1.00 41.91 397 SER A C 1
ATOM 3082 O O . SER A 1 397 ? -12.327 39.265 21.244 1.00 41.91 397 SER A O 1
ATOM 3084 N N . TYR A 1 398 ? -10.382 38.566 20.381 1.00 41.34 398 TYR A N 1
ATOM 3085 C CA . TYR A 1 398 ? -10.101 39.760 19.584 1.00 41.34 398 TYR A CA 1
ATOM 3086 C C . TYR A 1 398 ? -9.217 39.376 18.405 1.00 41.34 398 TYR A C 1
ATOM 3088 O O . TYR A 1 398 ? -8.042 39.709 18.375 1.00 41.34 398 TYR A O 1
ATOM 3096 N N . LEU A 1 399 ? -9.775 38.620 17.462 1.00 35.09 399 LEU A N 1
ATOM 3097 C CA . LEU A 1 399 ? -9.442 38.702 16.040 1.00 35.09 399 LEU A CA 1
ATOM 3098 C C . LEU A 1 399 ? -10.462 37.844 15.287 1.00 35.09 399 LEU A C 1
ATOM 3100 O O . LEU A 1 399 ? -10.441 36.618 15.366 1.00 35.09 399 LEU A O 1
ATOM 3104 N N . ILE A 1 400 ? -11.319 38.546 14.545 1.00 36.72 400 ILE A N 1
ATOM 3105 C CA . ILE A 1 400 ? -12.474 38.083 13.765 1.00 36.72 400 ILE A CA 1
ATOM 3106 C C . ILE A 1 400 ? -13.762 38.064 14.595 1.00 36.72 400 ILE A C 1
ATOM 3108 O O . ILE A 1 400 ? -13.978 37.229 15.468 1.00 36.72 400 ILE A O 1
ATOM 3112 N N . ASP A 1 401 ? -14.612 39.042 14.297 1.00 33.66 401 ASP A N 1
ATOM 3113 C CA . ASP A 1 401 ? -15.941 39.228 14.861 1.00 33.66 401 ASP A CA 1
ATOM 3114 C C . ASP A 1 401 ? -16.870 38.103 14.359 1.00 33.66 401 ASP A C 1
ATOM 3116 O O . ASP A 1 401 ? -17.134 37.963 13.162 1.00 33.66 401 ASP A O 1
ATOM 3120 N N . VAL A 1 402 ? -17.278 37.228 15.282 1.00 47.88 402 VAL A N 1
ATOM 3121 C CA . VAL A 1 402 ? -18.020 35.980 15.051 1.00 47.88 402 VAL A CA 1
ATOM 3122 C C . VAL A 1 402 ? -19.362 36.085 15.760 1.00 47.88 402 VAL A C 1
ATOM 3124 O O . VAL A 1 402 ? -19.436 35.919 16.975 1.00 47.88 402 VAL A O 1
ATOM 3127 N N . THR A 1 403 ? -20.446 36.257 15.005 1.00 38.97 403 THR A N 1
ATOM 3128 C CA . THR A 1 403 ? -21.812 36.202 15.563 1.00 38.97 403 THR A CA 1
ATOM 3129 C C . THR A 1 403 ? -22.724 35.148 14.916 1.00 38.97 403 THR A C 1
ATOM 3131 O O . THR A 1 403 ? -23.908 35.089 15.227 1.00 38.97 403 THR A O 1
ATOM 3134 N N . ALA A 1 404 ? -22.192 34.204 14.118 1.00 48.78 404 ALA A N 1
ATOM 3135 C CA . ALA A 1 404 ? -22.991 33.069 13.607 1.00 48.78 404 ALA A CA 1
ATOM 3136 C C . ALA A 1 404 ? -22.264 31.711 13.397 1.00 48.78 404 ALA A C 1
ATOM 3138 O O . ALA A 1 404 ? -22.923 30.745 13.013 1.00 48.78 404 ALA A O 1
ATOM 3139 N N . GLY A 1 405 ? -20.943 31.601 13.633 1.00 56.19 405 GLY A N 1
ATOM 3140 C CA . GLY A 1 405 ? -20.101 30.503 13.098 1.00 56.19 405 GLY A CA 1
ATOM 3141 C C . GLY A 1 405 ? -19.452 29.512 14.085 1.00 56.19 405 GLY A C 1
ATOM 3142 O O . GLY A 1 405 ? -18.719 28.624 13.650 1.00 56.19 405 GLY A O 1
ATOM 3143 N N . LEU A 1 406 ? -19.698 29.611 15.400 1.00 64.81 406 LEU A N 1
ATOM 3144 C CA . LEU A 1 406 ? -19.005 28.795 16.423 1.00 64.81 406 LEU A CA 1
ATOM 3145 C C . LEU A 1 406 ? -19.106 27.271 16.206 1.00 64.81 406 LEU A C 1
ATOM 3147 O O . LEU A 1 406 ? -18.158 26.540 16.488 1.00 64.81 406 LEU A O 1
ATOM 3151 N N . ARG A 1 407 ? -20.240 26.779 15.695 1.00 69.75 407 ARG A N 1
ATOM 3152 C CA . ARG A 1 407 ? -20.478 25.334 15.525 1.00 69.75 407 ARG A CA 1
ATOM 3153 C C . ARG A 1 407 ? -19.911 24.779 14.213 1.00 69.75 407 ARG A C 1
ATOM 3155 O O . ARG A 1 407 ? -19.523 23.614 14.172 1.00 69.75 407 ARG A O 1
ATOM 3162 N N . ASP A 1 408 ? -19.805 25.607 13.175 1.00 77.62 408 ASP A N 1
ATOM 3163 C CA . ASP A 1 408 ? -19.231 25.220 11.878 1.00 77.62 408 ASP A CA 1
ATOM 3164 C C . ASP A 1 408 ? -17.718 24.990 12.007 1.00 77.62 408 ASP A C 1
ATOM 3166 O O . ASP A 1 408 ? -17.183 23.993 11.514 1.00 77.62 408 ASP A O 1
ATOM 3170 N N . PHE A 1 409 ? -17.041 25.852 12.775 1.00 79.88 409 PHE A N 1
ATOM 3171 C CA . PHE A 1 409 ? -15.621 25.703 13.093 1.00 79.88 409 PHE A CA 1
ATOM 3172 C C . PHE A 1 409 ? -15.337 24.428 13.899 1.00 79.88 409 PHE A C 1
ATOM 3174 O O . PHE A 1 409 ? -14.363 23.721 13.639 1.00 79.88 409 PHE A O 1
ATOM 3181 N N . GLU A 1 410 ? -16.220 24.077 14.835 1.00 83.69 410 GLU A N 1
ATOM 3182 C CA . GLU A 1 410 ? -16.098 22.842 15.611 1.00 83.69 41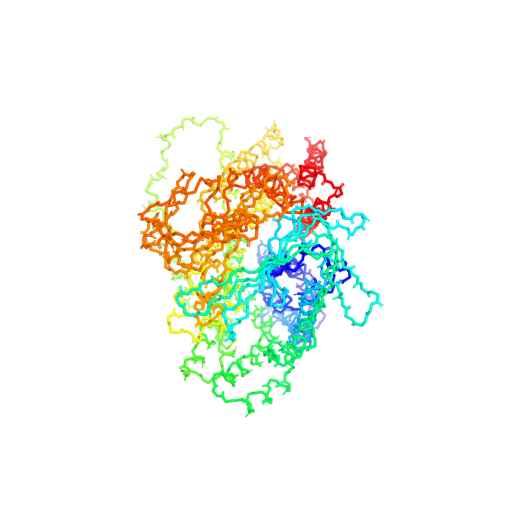0 GLU A CA 1
ATOM 3183 C C . GLU A 1 410 ? -16.229 21.586 14.728 1.00 83.69 410 GLU A C 1
ATOM 3185 O O . GLU A 1 410 ? -15.517 20.598 14.934 1.00 83.69 410 GLU A O 1
ATOM 3190 N N . ILE A 1 411 ? -17.114 21.602 13.722 1.00 87.69 411 ILE A N 1
ATOM 3191 C CA . ILE A 1 411 ? -17.246 20.499 12.756 1.00 87.69 411 ILE A CA 1
ATOM 3192 C C . ILE A 1 411 ? -15.956 20.355 11.940 1.00 87.69 411 ILE A C 1
ATOM 3194 O O . ILE A 1 411 ? -15.430 19.246 11.851 1.00 87.69 411 ILE A O 1
ATOM 3198 N N . ILE A 1 412 ? -15.411 21.455 11.407 1.00 89.38 412 ILE A N 1
ATOM 3199 C CA . ILE A 1 412 ? -14.152 21.438 10.641 1.00 89.38 412 ILE A CA 1
ATOM 3200 C C . ILE A 1 412 ? -12.998 20.933 11.505 1.00 89.38 412 ILE A C 1
ATOM 3202 O O . ILE A 1 412 ? -12.243 20.065 11.073 1.00 89.38 412 ILE A O 1
ATOM 3206 N N . LEU A 1 413 ? -12.877 21.415 12.743 1.00 85.75 413 LEU A N 1
ATOM 3207 C CA . LEU A 1 413 ? -11.810 20.993 13.646 1.00 85.75 413 LEU A CA 1
ATOM 3208 C C . LEU A 1 413 ? -11.882 19.488 13.940 1.00 85.75 413 LEU A C 1
ATOM 3210 O O . LEU A 1 413 ? -10.858 18.802 13.938 1.00 85.75 413 LEU A O 1
ATOM 3214 N N . ASN A 1 414 ? -13.089 18.955 14.151 1.00 86.88 414 ASN A N 1
ATOM 3215 C CA . ASN A 1 414 ? -13.293 17.520 14.333 1.00 86.88 414 ASN A CA 1
ATOM 3216 C C . ASN A 1 414 ? -12.946 16.729 13.059 1.00 86.88 414 ASN A C 1
ATOM 3218 O O . ASN A 1 414 ? -12.250 15.717 13.158 1.00 86.88 414 ASN A O 1
ATOM 3222 N N . LEU A 1 415 ? -13.340 17.214 11.876 1.00 90.69 415 LEU A N 1
ATOM 3223 C CA . LEU A 1 415 ? -12.982 16.606 10.589 1.00 90.69 415 LEU A CA 1
ATOM 3224 C C . LEU A 1 415 ? -11.463 16.572 10.376 1.00 90.69 415 LEU A C 1
ATOM 3226 O O . LEU A 1 415 ? -10.901 15.524 10.058 1.00 90.69 415 LEU A O 1
ATOM 3230 N N . VAL A 1 416 ? -10.766 17.682 10.614 1.00 92.31 416 VAL A N 1
ATOM 3231 C CA . VAL A 1 416 ? -9.301 17.751 10.513 1.00 92.31 416 VAL A CA 1
ATOM 3232 C C . VAL A 1 416 ? -8.656 16.784 11.507 1.00 92.31 416 VAL A C 1
ATOM 3234 O O . VAL A 1 416 ? -7.776 16.005 11.142 1.00 92.31 416 VAL A O 1
ATOM 3237 N N . ARG A 1 417 ? -9.128 16.764 12.759 1.00 86.94 417 ARG A N 1
ATOM 3238 C CA . ARG A 1 417 ? -8.593 15.890 13.810 1.00 86.94 417 ARG A CA 1
ATOM 3239 C C . ARG A 1 417 ? -8.749 14.409 13.471 1.00 86.94 417 ARG A C 1
ATOM 3241 O O . ARG A 1 417 ? -7.789 13.652 13.616 1.00 86.94 417 ARG A O 1
ATOM 3248 N N . TYR A 1 418 ? -9.935 13.977 13.040 1.00 87.00 418 TYR A N 1
ATOM 3249 C CA . TYR A 1 418 ? -10.166 12.580 12.663 1.00 87.00 418 TYR A CA 1
ATOM 3250 C C . TYR A 1 418 ? -9.469 12.212 11.350 1.00 87.00 418 TYR A C 1
ATOM 3252 O O . TYR A 1 418 ? -9.026 11.071 11.207 1.00 87.00 418 TYR A O 1
ATOM 3260 N N . TYR A 1 419 ? -9.300 13.164 10.429 1.00 94.00 419 TYR A N 1
ATOM 3261 C CA . TYR A 1 419 ? -8.523 12.968 9.207 1.00 94.00 419 TYR A CA 1
ATOM 3262 C C . TYR A 1 419 ? -7.050 12.716 9.521 1.00 94.00 419 TYR A C 1
ATOM 3264 O O . TYR A 1 419 ? -6.527 11.676 9.144 1.00 94.00 419 TYR A O 1
ATOM 3272 N N . ILE A 1 420 ? -6.402 13.592 10.297 1.00 91.88 420 ILE A N 1
ATOM 3273 C CA . ILE A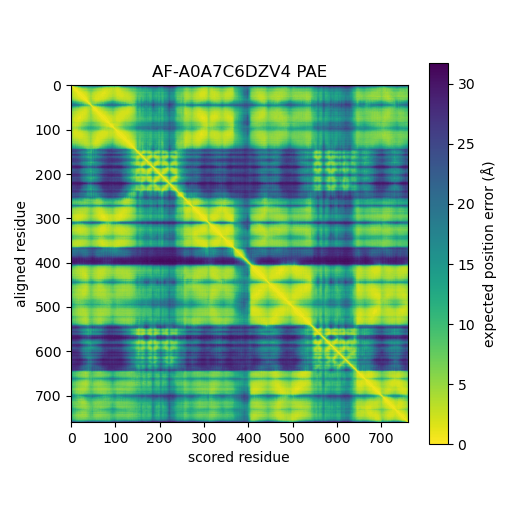 1 420 ? -4.994 13.423 10.690 1.00 91.88 420 ILE A CA 1
ATOM 3274 C C . ILE A 1 420 ? -4.801 12.117 11.467 1.00 91.88 420 ILE A C 1
ATOM 3276 O O . ILE A 1 420 ? -3.842 11.389 11.223 1.00 91.88 420 ILE A O 1
ATOM 3280 N N . PHE A 1 421 ? -5.721 11.792 12.380 1.00 85.75 421 PHE A N 1
ATOM 3281 C CA . PHE A 1 421 ? -5.646 10.554 13.152 1.00 85.75 421 PHE A CA 1
ATOM 3282 C C . PHE A 1 421 ? -5.751 9.304 12.267 1.00 85.75 421 PHE A C 1
ATOM 3284 O O . PHE A 1 421 ? -4.921 8.405 12.383 1.00 85.75 421 PHE A O 1
ATOM 3291 N N . SER A 1 422 ? -6.753 9.241 11.383 1.00 87.81 422 SER A N 1
ATOM 3292 C CA . SER A 1 422 ? -6.941 8.096 10.479 1.00 87.81 422 SER A CA 1
ATOM 3293 C C . SER A 1 422 ? -5.806 7.977 9.462 1.00 87.81 422 SER A C 1
ATOM 3295 O O . SER A 1 422 ? -5.270 6.886 9.285 1.00 87.81 422 SER A O 1
ATOM 3297 N N . LEU A 1 423 ? -5.372 9.093 8.879 1.00 93.25 423 LEU A N 1
ATOM 3298 C CA . LEU A 1 423 ? -4.247 9.152 7.953 1.00 93.25 423 LEU A CA 1
ATOM 3299 C C . LEU A 1 423 ? -2.948 8.686 8.615 1.00 93.25 423 LEU A C 1
ATOM 3301 O O . LEU A 1 423 ? -2.262 7.835 8.063 1.00 93.25 423 LEU A O 1
ATOM 3305 N N . SER A 1 424 ? -2.626 9.190 9.811 1.00 90.44 424 SER A N 1
ATOM 3306 C CA . SER A 1 424 ? -1.434 8.769 10.556 1.00 90.44 424 SER A CA 1
ATOM 3307 C C . SER A 1 424 ? -1.485 7.280 10.892 1.00 90.44 424 SER A C 1
ATOM 3309 O O . SER A 1 424 ? -0.495 6.580 10.688 1.00 90.44 424 SER A O 1
ATOM 3311 N N . PHE A 1 425 ? -2.642 6.782 11.339 1.00 87.69 425 PHE A N 1
ATOM 3312 C CA . PHE A 1 425 ? -2.838 5.368 11.646 1.00 87.69 425 PHE A CA 1
ATOM 3313 C C . PHE A 1 425 ? -2.572 4.472 10.431 1.00 87.69 425 PHE A C 1
ATOM 3315 O O . PHE A 1 425 ? -1.779 3.531 10.508 1.00 87.69 425 PHE A O 1
ATOM 3322 N N . LEU A 1 426 ? -3.199 4.790 9.297 1.00 89.06 426 LEU A N 1
ATOM 3323 C CA . LEU A 1 426 ? -3.064 4.016 8.067 1.00 89.06 426 LEU A CA 1
ATOM 3324 C C . LEU A 1 426 ? -1.665 4.143 7.453 1.00 89.06 426 LEU A C 1
ATOM 3326 O O . LEU A 1 426 ? -1.088 3.134 7.048 1.00 89.06 426 LEU A O 1
ATOM 3330 N N . ALA A 1 427 ? -1.093 5.349 7.439 1.00 92.50 427 ALA A N 1
ATOM 3331 C CA . ALA A 1 427 ? 0.242 5.596 6.905 1.00 92.50 427 ALA A CA 1
ATOM 3332 C C . ALA A 1 427 ? 1.314 4.857 7.711 1.00 92.50 427 ALA A C 1
ATOM 3334 O O . ALA A 1 427 ? 2.188 4.229 7.126 1.00 92.50 427 ALA A O 1
ATOM 3335 N N . SER A 1 428 ? 1.234 4.852 9.046 1.00 89.69 428 SER A N 1
ATOM 3336 C CA . SER A 1 428 ? 2.175 4.088 9.870 1.00 89.69 428 SER A CA 1
ATOM 3337 C C . SER A 1 428 ? 2.117 2.591 9.576 1.00 89.69 428 SER A C 1
ATOM 3339 O O . SER A 1 428 ? 3.166 1.965 9.471 1.00 89.69 428 SER A O 1
ATOM 3341 N N . ILE A 1 429 ? 0.924 2.017 9.396 1.00 86.69 429 ILE A N 1
ATOM 3342 C CA . ILE A 1 429 ? 0.783 0.598 9.037 1.00 86.69 429 ILE A CA 1
ATOM 3343 C C . ILE A 1 429 ? 1.398 0.320 7.661 1.00 86.69 429 ILE A C 1
ATOM 3345 O O . ILE A 1 429 ? 2.178 -0.623 7.525 1.00 86.69 429 ILE A O 1
ATOM 3349 N N . TYR A 1 430 ? 1.109 1.169 6.672 1.00 90.00 430 TYR A N 1
ATOM 3350 C CA . TYR A 1 430 ? 1.678 1.067 5.329 1.00 90.00 430 TYR A CA 1
ATOM 3351 C C . TYR A 1 430 ? 3.216 1.117 5.357 1.00 90.00 430 TYR A C 1
ATOM 3353 O O . TYR A 1 430 ? 3.887 0.279 4.747 1.00 90.00 430 TYR A O 1
ATOM 3361 N N . LEU A 1 431 ? 3.788 2.087 6.080 1.00 90.62 431 LEU A N 1
ATOM 3362 C CA . LEU A 1 431 ? 5.235 2.292 6.176 1.00 90.62 431 LEU A CA 1
ATOM 3363 C C . LEU A 1 431 ? 5.923 1.154 6.924 1.00 90.62 431 LEU A C 1
ATOM 3365 O O . LEU A 1 431 ? 6.946 0.670 6.455 1.00 90.62 431 LEU A O 1
ATOM 3369 N N . ILE A 1 432 ? 5.353 0.694 8.043 1.00 87.38 432 ILE A N 1
ATOM 3370 C CA . ILE A 1 432 ? 5.874 -0.455 8.794 1.00 87.38 432 ILE A CA 1
ATOM 3371 C C . ILE A 1 432 ? 5.911 -1.685 7.892 1.00 87.38 432 ILE A C 1
ATOM 3373 O O . ILE A 1 432 ? 6.947 -2.335 7.793 1.00 87.38 432 ILE A O 1
ATOM 3377 N N . PHE A 1 433 ? 4.810 -1.982 7.196 1.00 85.62 433 PHE A N 1
ATOM 3378 C CA . PHE A 1 433 ? 4.762 -3.120 6.283 1.00 85.62 433 PHE A CA 1
ATOM 3379 C C . PHE A 1 433 ? 5.820 -3.000 5.175 1.00 85.62 433 PHE A C 1
ATOM 3381 O O . PHE A 1 433 ? 6.551 -3.953 4.916 1.00 85.62 433 PHE A O 1
ATOM 3388 N N . THR A 1 434 ? 5.957 -1.813 4.572 1.00 87.50 434 THR A N 1
ATOM 3389 C CA . THR A 1 434 ? 6.969 -1.568 3.531 1.00 87.50 434 THR A CA 1
ATOM 3390 C C . THR A 1 434 ? 8.390 -1.740 4.071 1.00 87.50 434 THR A C 1
ATOM 3392 O O . THR A 1 434 ? 9.236 -2.343 3.412 1.00 87.50 434 THR A O 1
ATOM 3395 N N . ALA A 1 435 ? 8.651 -1.246 5.284 1.00 87.31 435 ALA A N 1
ATOM 3396 C CA . ALA A 1 435 ? 9.937 -1.388 5.949 1.00 87.31 435 ALA A CA 1
ATOM 3397 C C . ALA A 1 435 ? 10.289 -2.867 6.144 1.00 87.31 435 ALA A C 1
ATOM 3399 O O . ALA A 1 435 ? 11.390 -3.268 5.781 1.00 87.31 435 ALA A O 1
ATOM 3400 N N . PHE A 1 436 ? 9.347 -3.683 6.635 1.00 82.50 436 PHE A N 1
ATOM 3401 C CA . PHE A 1 436 ? 9.535 -5.129 6.799 1.00 82.50 436 PHE A CA 1
ATOM 3402 C C . PHE A 1 436 ? 9.819 -5.852 5.477 1.00 82.50 436 PHE A C 1
ATOM 3404 O O . PHE A 1 436 ? 10.682 -6.729 5.443 1.00 82.50 436 PHE A O 1
ATOM 3411 N N . ASP A 1 437 ? 9.129 -5.484 4.392 1.00 80.56 437 ASP A N 1
ATOM 3412 C CA . ASP A 1 437 ? 9.311 -6.109 3.073 1.00 80.56 437 ASP A CA 1
ATOM 3413 C C . ASP A 1 437 ? 10.714 -5.844 2.499 1.00 80.56 437 ASP A C 1
ATOM 3415 O O . ASP A 1 437 ? 11.386 -6.752 2.004 1.00 80.56 437 ASP A O 1
ATOM 3419 N N . LEU A 1 438 ? 11.195 -4.602 2.612 1.00 81.12 438 LEU A N 1
ATOM 3420 C CA . LEU A 1 438 ? 12.505 -4.203 2.091 1.00 81.12 438 LEU A CA 1
ATOM 3421 C C . LEU A 1 438 ? 13.667 -4.524 3.036 1.00 81.12 438 LEU A C 1
ATOM 3423 O O . LEU A 1 438 ? 14.827 -4.491 2.618 1.00 81.12 438 LEU A O 1
ATOM 3427 N N . TRP A 1 439 ? 13.384 -4.868 4.293 1.00 78.62 439 TRP A N 1
ATOM 3428 C CA . TRP A 1 439 ? 14.422 -4.997 5.309 1.00 78.62 439 TRP A CA 1
ATOM 3429 C C . TRP A 1 439 ? 15.461 -6.057 4.985 1.00 78.62 439 TRP A C 1
ATOM 3431 O O . TRP A 1 439 ? 16.637 -5.844 5.250 1.00 78.62 439 TRP A O 1
ATOM 3441 N N . ARG A 1 440 ? 15.064 -7.206 4.426 1.00 75.19 440 ARG A N 1
ATOM 3442 C CA . ARG A 1 440 ? 16.006 -8.287 4.059 1.00 75.19 440 ARG A CA 1
ATOM 3443 C C . ARG A 1 440 ? 17.083 -7.857 3.066 1.00 75.19 440 ARG A C 1
ATOM 3445 O O . ARG A 1 440 ? 18.162 -8.432 3.030 1.00 75.19 440 ARG A O 1
ATOM 3452 N N . PHE A 1 441 ? 16.793 -6.838 2.270 1.00 76.81 441 PHE A N 1
ATOM 3453 C CA . PHE A 1 441 ? 17.741 -6.301 1.311 1.00 76.81 441 PHE A CA 1
ATOM 3454 C C . PHE A 1 441 ? 18.610 -5.235 1.979 1.00 76.81 441 PHE A C 1
ATOM 3456 O O . PHE A 1 441 ? 19.832 -5.309 1.933 1.00 76.81 441 PHE A O 1
ATOM 3463 N N . ALA A 1 442 ? 17.977 -4.311 2.707 1.00 77.88 442 ALA A N 1
ATOM 3464 C CA . ALA A 1 442 ? 18.662 -3.227 3.404 1.00 77.88 442 ALA A CA 1
ATOM 3465 C C . ALA A 1 442 ? 19.603 -3.711 4.525 1.00 77.88 442 ALA A C 1
ATOM 3467 O O . ALA A 1 442 ? 20.651 -3.116 4.745 1.00 77.88 442 ALA A O 1
ATOM 3468 N N . GLY A 1 443 ? 19.257 -4.786 5.236 1.00 71.50 443 GLY A N 1
ATOM 3469 C CA . GLY A 1 443 ? 20.038 -5.289 6.371 1.00 71.50 443 GLY A CA 1
ATOM 3470 C C . GLY A 1 443 ? 21.398 -5.886 5.997 1.00 71.50 443 GLY A C 1
ATOM 3471 O O . GLY A 1 443 ? 22.256 -5.990 6.867 1.00 71.50 443 GLY A O 1
ATOM 3472 N N . ASN A 1 444 ? 21.591 -6.247 4.725 1.00 69.38 444 ASN A N 1
ATOM 3473 C CA . ASN A 1 444 ? 22.825 -6.836 4.198 1.00 69.38 444 ASN A CA 1
ATOM 3474 C C . ASN A 1 444 ? 23.778 -5.793 3.583 1.00 69.38 444 ASN A C 1
ATOM 3476 O O . ASN A 1 444 ? 24.825 -6.161 3.058 1.00 69.38 444 ASN A O 1
ATOM 3480 N N . ILE A 1 445 ? 23.408 -4.508 3.616 1.00 76.19 445 ILE A N 1
ATOM 3481 C CA . ILE A 1 445 ? 24.175 -3.396 3.043 1.00 76.19 445 ILE A CA 1
ATOM 3482 C C . ILE A 1 445 ? 24.720 -2.534 4.185 1.00 76.19 445 ILE A C 1
ATOM 3484 O O . ILE A 1 445 ? 23.972 -2.149 5.091 1.00 76.19 445 ILE A O 1
ATOM 3488 N N . ASP A 1 446 ? 25.994 -2.155 4.114 1.00 71.88 446 ASP A N 1
ATOM 3489 C CA . ASP A 1 446 ? 26.577 -1.178 5.034 1.00 71.88 446 ASP A CA 1
ATOM 3490 C C . ASP A 1 446 ? 25.865 0.177 4.894 1.00 71.88 446 ASP A C 1
ATOM 3492 O O . ASP A 1 446 ? 25.771 0.753 3.813 1.00 71.88 446 ASP A O 1
ATOM 3496 N N . GLY A 1 447 ? 25.288 0.680 5.991 1.00 78.31 447 GLY A N 1
ATOM 3497 C CA . GLY A 1 447 ? 24.445 1.884 5.963 1.00 78.31 447 GLY A CA 1
ATOM 3498 C C . GLY A 1 447 ? 23.046 1.679 5.357 1.00 78.31 447 GLY A C 1
ATOM 3499 O O . GLY A 1 447 ? 22.289 2.642 5.217 1.00 78.31 447 GLY A O 1
ATOM 3500 N N . GLY A 1 448 ? 22.642 0.441 5.055 1.00 81.19 448 GLY A N 1
ATOM 3501 C CA . GLY A 1 448 ? 21.339 0.141 4.459 1.00 81.19 448 GLY A CA 1
ATOM 3502 C C . GLY A 1 448 ? 20.137 0.539 5.322 1.00 81.19 448 GLY A C 1
ATOM 3503 O O . GLY A 1 448 ? 19.068 0.839 4.795 1.00 81.19 448 GLY A O 1
ATOM 3504 N N . THR A 1 449 ? 20.306 0.648 6.644 1.00 83.69 449 THR A N 1
ATOM 3505 C CA . THR A 1 449 ? 19.270 1.177 7.547 1.00 83.69 449 THR A CA 1
ATOM 3506 C C . THR A 1 449 ? 18.956 2.647 7.270 1.00 83.69 449 THR A C 1
ATOM 3508 O O . THR A 1 449 ? 17.786 3.028 7.226 1.00 83.69 449 THR A O 1
ATOM 3511 N N . TYR A 1 450 ? 19.986 3.462 7.036 1.00 87.25 450 TYR A N 1
ATOM 3512 C CA . TYR A 1 450 ? 19.839 4.862 6.656 1.00 87.25 450 TYR A CA 1
ATOM 3513 C C . TYR A 1 450 ? 19.189 4.980 5.275 1.00 87.25 450 TYR A C 1
ATOM 3515 O O . TYR A 1 450 ? 18.237 5.742 5.122 1.00 87.25 450 TYR A O 1
ATOM 3523 N N . LEU A 1 451 ? 19.625 4.164 4.307 1.00 87.88 451 LEU A N 1
ATOM 3524 C CA . LEU A 1 451 ? 19.010 4.109 2.976 1.00 87.88 451 LEU A CA 1
ATOM 3525 C C . LEU A 1 451 ? 17.524 3.745 3.046 1.00 87.88 451 LEU A C 1
ATOM 3527 O O . LEU A 1 451 ? 16.709 4.389 2.388 1.00 87.88 451 LEU A O 1
ATOM 3531 N N . LEU A 1 452 ? 17.147 2.765 3.876 1.00 89.38 452 LEU A N 1
ATOM 3532 C CA . LEU A 1 452 ? 15.743 2.403 4.054 1.00 89.38 452 LEU A CA 1
ATOM 3533 C C . LEU A 1 452 ? 14.941 3.544 4.691 1.00 89.38 452 LEU A C 1
ATOM 3535 O O . LEU A 1 452 ? 13.837 3.830 4.239 1.00 89.38 452 LEU A O 1
ATOM 3539 N N . LEU A 1 453 ? 15.469 4.208 5.722 1.00 90.81 453 LEU A N 1
ATOM 3540 C CA . LEU A 1 453 ? 14.786 5.347 6.343 1.00 90.81 453 LEU A CA 1
ATOM 3541 C C . LEU A 1 453 ? 14.600 6.503 5.356 1.00 90.81 453 LEU A C 1
ATOM 3543 O O . LEU A 1 453 ? 13.522 7.095 5.304 1.00 90.81 453 LEU A O 1
ATOM 3547 N N . LEU A 1 454 ? 15.619 6.788 4.544 1.00 92.50 454 LEU A N 1
ATOM 3548 C CA . LEU A 1 454 ? 15.553 7.794 3.491 1.00 92.50 454 LEU A CA 1
ATOM 3549 C C . LEU A 1 454 ? 14.509 7.416 2.429 1.00 92.50 454 LEU A C 1
ATOM 3551 O O . LEU A 1 454 ? 13.696 8.253 2.041 1.00 92.50 454 LEU A O 1
ATOM 3555 N N . TYR A 1 455 ? 14.473 6.146 2.019 1.00 93.00 455 TYR A N 1
ATOM 3556 C CA . TYR A 1 455 ? 13.448 5.611 1.122 1.00 93.00 455 TYR A CA 1
ATOM 3557 C C . TYR A 1 455 ? 12.037 5.806 1.696 1.00 93.00 455 TYR A C 1
ATOM 3559 O O . TYR A 1 455 ? 11.165 6.351 1.021 1.00 93.00 455 TYR A O 1
ATOM 3567 N N . LEU A 1 456 ? 11.812 5.424 2.958 1.00 93.19 456 LEU A N 1
ATOM 3568 C CA . LEU A 1 456 ? 10.511 5.563 3.620 1.00 93.19 456 LEU A CA 1
ATOM 3569 C C . LEU A 1 456 ? 10.078 7.032 3.744 1.00 93.19 456 LEU A C 1
ATOM 3571 O O . LEU A 1 456 ? 8.884 7.317 3.671 1.00 93.19 456 LEU A O 1
ATOM 3575 N N . LEU A 1 457 ? 11.027 7.961 3.900 1.00 95.38 457 LEU A N 1
ATOM 3576 C CA . LEU A 1 457 ? 10.754 9.398 3.925 1.00 95.38 457 LEU A CA 1
ATOM 3577 C C . LEU A 1 457 ? 10.264 9.900 2.559 1.00 95.38 457 LEU A C 1
ATOM 3579 O O . LEU A 1 457 ? 9.233 10.568 2.490 1.00 95.38 457 LEU A O 1
ATOM 3583 N N . PHE A 1 458 ? 10.955 9.544 1.471 1.00 95.19 458 PHE A N 1
ATOM 3584 C CA . PHE A 1 458 ? 10.541 9.905 0.107 1.00 95.19 458 PHE A CA 1
ATOM 3585 C C . PHE A 1 458 ? 9.281 9.165 -0.361 1.00 95.19 458 PHE A C 1
ATOM 3587 O O . PHE A 1 458 ? 8.595 9.620 -1.269 1.00 95.19 458 PHE A O 1
ATOM 3594 N N . LEU A 1 459 ? 8.917 8.066 0.293 1.00 93.94 459 LEU A N 1
ATOM 3595 C CA . LEU A 1 459 ? 7.667 7.356 0.051 1.00 93.94 459 LEU A CA 1
ATOM 3596 C C . LEU A 1 459 ? 6.442 8.096 0.639 1.00 93.94 459 LEU A C 1
ATOM 3598 O O . LEU A 1 459 ? 5.324 7.886 0.170 1.00 93.94 459 LEU A O 1
ATOM 3602 N N . LEU A 1 460 ? 6.612 8.995 1.624 1.00 94.50 460 LEU A N 1
ATOM 3603 C CA . LEU A 1 460 ? 5.500 9.654 2.335 1.00 94.50 460 LEU A CA 1
ATOM 3604 C C . LEU A 1 460 ? 4.474 10.369 1.436 1.00 94.50 460 LEU A C 1
ATOM 3606 O O . LEU A 1 460 ? 3.280 10.166 1.671 1.00 94.50 460 LEU A O 1
ATOM 3610 N N . PRO A 1 461 ? 4.856 11.172 0.420 1.00 95.69 461 PRO A N 1
ATOM 3611 C CA . PRO A 1 461 ? 3.880 11.830 -0.454 1.00 95.69 461 PRO A CA 1
ATOM 3612 C C . PRO A 1 461 ? 2.990 10.829 -1.199 1.00 95.69 461 PRO A C 1
ATOM 3614 O O . PRO A 1 461 ? 1.782 11.033 -1.315 1.00 95.69 461 PRO A O 1
ATOM 3617 N N . PHE A 1 462 ? 3.559 9.705 -1.639 1.00 92.38 462 PHE A N 1
ATOM 3618 C CA . PHE A 1 462 ? 2.807 8.629 -2.281 1.00 92.38 462 PHE A CA 1
ATOM 3619 C C . PHE A 1 462 ? 1.838 7.947 -1.303 1.00 92.38 462 PHE A C 1
ATOM 3621 O O . PHE A 1 462 ? 0.663 7.737 -1.624 1.00 92.38 462 PHE A O 1
ATOM 3628 N N . VAL A 1 463 ? 2.297 7.646 -0.082 1.00 92.69 463 VAL A N 1
ATOM 3629 C CA . VAL A 1 463 ? 1.443 7.080 0.983 1.00 92.69 463 VAL A CA 1
ATOM 3630 C C . VAL A 1 463 ? 0.296 8.023 1.326 1.00 92.69 463 VAL A C 1
ATOM 3632 O O . VAL A 1 463 ? -0.840 7.587 1.488 1.00 92.69 463 VAL A O 1
ATOM 3635 N N . TYR A 1 464 ? 0.569 9.324 1.396 1.00 94.88 464 TYR A N 1
ATOM 3636 C CA . TYR A 1 464 ? -0.450 10.331 1.654 1.00 94.88 464 TYR A CA 1
ATOM 3637 C C . TYR A 1 464 ? -1.547 10.315 0.584 1.00 94.88 464 TYR A C 1
ATOM 3639 O O . TYR A 1 464 ? -2.716 10.135 0.919 1.00 94.88 464 TYR A O 1
ATOM 3647 N N . ILE A 1 465 ? -1.179 10.445 -0.695 1.00 93.06 465 ILE A N 1
ATOM 3648 C CA . ILE A 1 465 ? -2.147 10.523 -1.802 1.00 93.06 465 ILE A CA 1
ATOM 3649 C C . ILE A 1 465 ? -2.972 9.234 -1.900 1.00 93.06 465 ILE A C 1
ATOM 3651 O O . ILE A 1 465 ? -4.185 9.286 -2.105 1.00 93.06 465 ILE A O 1
ATOM 3655 N N . SER A 1 466 ? -2.337 8.076 -1.709 1.00 88.31 466 SER A N 1
ATOM 3656 C CA . SER A 1 466 ? -3.019 6.777 -1.775 1.00 88.31 466 SER A CA 1
ATOM 3657 C C . SER A 1 466 ? -3.993 6.538 -0.611 1.00 88.31 466 SER A C 1
ATOM 3659 O O . SER A 1 466 ? -5.029 5.902 -0.807 1.00 88.31 466 SER A O 1
ATOM 3661 N N . LEU A 1 467 ? -3.713 7.069 0.586 1.00 90.94 467 LEU A N 1
ATOM 3662 C CA . LEU A 1 467 ? -4.540 6.871 1.785 1.00 90.94 467 LEU A CA 1
ATOM 3663 C C . LEU A 1 467 ? -5.501 8.029 2.092 1.00 90.94 467 LEU A C 1
ATOM 3665 O O . LEU A 1 467 ? -6.409 7.862 2.917 1.00 90.94 467 LEU A O 1
ATOM 3669 N N . ALA A 1 468 ? -5.348 9.185 1.444 1.00 92.31 468 ALA A N 1
ATOM 3670 C CA . ALA A 1 468 ? -6.207 10.349 1.649 1.00 92.31 468 ALA A CA 1
ATOM 3671 C C . ALA A 1 468 ? -7.706 10.034 1.440 1.00 92.31 468 ALA A C 1
ATOM 3673 O O . ALA A 1 468 ? -8.483 10.336 2.348 1.00 92.31 468 ALA A O 1
ATOM 3674 N N . PRO A 1 469 ? -8.150 9.350 0.360 1.00 89.94 469 PRO A N 1
ATOM 3675 C CA . PRO A 1 469 ? -9.570 9.028 0.155 1.00 89.94 469 PRO A CA 1
ATOM 3676 C C . PRO A 1 469 ? -10.186 8.215 1.304 1.00 89.94 469 PRO A C 1
ATOM 3678 O O . PRO A 1 469 ? -11.269 8.536 1.799 1.00 89.94 469 PRO A O 1
ATOM 3681 N N . ALA A 1 470 ? -9.460 7.196 1.776 1.00 87.56 470 ALA A N 1
ATOM 3682 C CA . ALA A 1 470 ? -9.864 6.360 2.905 1.00 87.56 470 ALA A CA 1
ATOM 3683 C C . ALA A 1 470 ? -9.993 7.183 4.195 1.00 87.56 470 ALA A C 1
ATOM 3685 O O . ALA A 1 470 ? -10.958 7.053 4.950 1.00 87.56 470 ALA A O 1
ATOM 3686 N N . SER A 1 471 ? -9.021 8.065 4.426 1.00 91.00 471 SER A N 1
ATOM 3687 C CA . SER A 1 471 ? -8.934 8.898 5.626 1.00 91.00 471 SER A CA 1
ATOM 3688 C C . SER A 1 471 ? -10.037 9.963 5.663 1.00 91.00 471 SER A C 1
ATOM 3690 O O . SER A 1 471 ? -10.617 10.213 6.721 1.00 91.00 471 SER A O 1
ATOM 3692 N N . VAL A 1 472 ? -10.396 10.553 4.513 1.00 93.44 472 VAL A N 1
ATOM 3693 C CA . VAL A 1 472 ? -11.530 11.491 4.397 1.00 93.44 472 VAL A CA 1
ATOM 3694 C C . VAL A 1 472 ? -12.841 10.801 4.741 1.00 93.44 472 VAL A C 1
ATOM 3696 O O . VAL A 1 472 ? -13.585 11.289 5.590 1.00 93.44 472 VAL A O 1
ATOM 3699 N N . LEU A 1 473 ? -13.104 9.641 4.135 1.00 90.75 473 LEU A N 1
ATOM 3700 C CA . LEU A 1 473 ? -14.315 8.865 4.390 1.00 90.75 473 LEU A CA 1
ATOM 3701 C C . LEU A 1 473 ? -14.459 8.535 5.885 1.00 90.75 473 LEU A C 1
ATOM 3703 O O . LEU A 1 473 ? -15.493 8.823 6.495 1.00 90.75 473 LEU A O 1
ATOM 3707 N N . LEU A 1 474 ? -13.400 7.994 6.498 1.00 86.62 474 LEU A N 1
ATOM 3708 C CA . LEU A 1 474 ? -13.376 7.668 7.927 1.00 86.62 474 LEU A CA 1
ATOM 3709 C C . LEU A 1 474 ? -13.565 8.904 8.812 1.00 86.62 474 LEU A C 1
ATOM 3711 O O . LEU A 1 474 ? -14.274 8.823 9.816 1.00 86.62 474 LEU A O 1
ATOM 3715 N N . SER A 1 475 ? -12.974 10.042 8.442 1.00 89.88 475 SER A N 1
ATOM 3716 C CA . SER A 1 475 ? -13.120 11.300 9.176 1.00 89.88 475 SER A CA 1
ATOM 3717 C C . SER A 1 475 ? -14.561 11.819 9.181 1.00 89.88 475 SER A C 1
ATOM 3719 O O . SER A 1 475 ? -15.110 12.145 10.240 1.00 89.88 475 SER A O 1
ATOM 3721 N N . ILE A 1 476 ? -15.202 11.840 8.011 1.00 91.94 476 ILE A N 1
ATOM 3722 C CA . ILE A 1 476 ? -16.583 12.309 7.842 1.00 91.94 476 ILE A CA 1
ATOM 3723 C C . ILE A 1 476 ? -17.538 11.430 8.646 1.00 91.94 476 ILE A C 1
ATOM 3725 O O . ILE A 1 476 ? -18.356 11.931 9.420 1.00 91.94 476 ILE A O 1
ATOM 3729 N N . LEU A 1 477 ? -17.384 10.111 8.538 1.00 87.38 477 LEU A N 1
ATOM 3730 C CA . LEU A 1 477 ? -18.186 9.160 9.301 1.00 87.38 477 LEU A CA 1
ATOM 3731 C C . LEU A 1 477 ? -17.970 9.300 10.799 1.00 87.38 477 LEU A C 1
ATOM 3733 O O . LEU A 1 477 ? -18.945 9.361 11.544 1.00 87.38 477 LEU A O 1
ATOM 3737 N N . ALA A 1 478 ? -16.716 9.365 11.252 1.00 80.94 478 ALA A N 1
ATOM 3738 C CA . ALA A 1 478 ? -16.413 9.541 12.664 1.00 80.94 478 ALA A CA 1
ATOM 3739 C C . ALA A 1 478 ? -17.078 10.812 13.206 1.00 80.94 478 ALA A C 1
ATOM 3741 O O . ALA A 1 478 ? -17.749 10.751 14.234 1.00 80.94 478 ALA A O 1
ATOM 3742 N N . THR A 1 479 ? -16.974 11.928 12.481 1.00 86.56 479 THR A N 1
ATOM 3743 C CA . THR A 1 479 ? -17.555 13.214 12.884 1.00 86.56 479 THR A CA 1
ATOM 3744 C C . THR A 1 479 ? -19.076 13.138 12.999 1.00 86.56 479 THR A C 1
ATOM 3746 O O . THR A 1 479 ? -19.633 13.351 14.079 1.00 86.56 479 THR A O 1
ATOM 3749 N N . TYR A 1 480 ? -19.769 12.797 11.912 1.00 87.12 480 TYR A N 1
ATOM 3750 C CA . TYR A 1 480 ? -21.229 12.867 11.871 1.00 87.12 480 TYR A CA 1
ATOM 3751 C C . TYR A 1 480 ? -21.908 11.739 12.647 1.00 87.12 480 TYR A C 1
ATOM 3753 O O . TYR A 1 480 ? -22.922 11.983 13.299 1.00 87.12 480 TYR A O 1
ATOM 3761 N N . VAL A 1 481 ? -21.342 10.528 12.683 1.00 80.81 481 VAL A N 1
ATOM 3762 C CA . VAL A 1 481 ? -21.903 9.430 13.491 1.00 80.81 481 VAL A CA 1
ATOM 3763 C C . VAL A 1 481 ? -21.756 9.719 14.986 1.00 80.81 481 VAL A C 1
ATOM 3765 O O . VAL A 1 481 ? -22.674 9.423 15.755 1.00 80.81 481 VAL A O 1
ATOM 3768 N N . LEU A 1 482 ? -20.633 10.300 15.429 1.00 76.88 482 LEU A N 1
ATOM 3769 C CA . LEU A 1 482 ? -20.463 10.676 16.836 1.00 76.88 482 LEU A CA 1
ATOM 3770 C C . LEU A 1 482 ? -21.398 11.827 17.223 1.00 76.88 482 LEU A C 1
ATOM 3772 O O . LEU A 1 482 ? -22.095 11.700 18.230 1.00 76.88 482 LEU A O 1
ATOM 3776 N N . LYS A 1 483 ? -21.497 12.882 16.401 1.00 82.31 483 LYS A N 1
ATOM 3777 C CA . LYS A 1 483 ? -22.432 13.997 16.639 1.00 82.31 483 LYS A CA 1
ATOM 3778 C C . LYS A 1 483 ? -23.896 13.551 16.609 1.00 82.31 483 LYS A C 1
ATOM 3780 O O . LYS A 1 483 ? -24.683 13.963 17.459 1.00 82.31 483 LYS A O 1
ATOM 3785 N N . SER A 1 484 ? -24.261 12.655 15.689 1.00 82.44 484 SER A N 1
ATOM 3786 C CA . SER A 1 484 ? -25.601 12.055 15.626 1.00 82.44 484 SER A CA 1
ATOM 3787 C C . SER A 1 484 ? -25.944 11.338 16.934 1.00 82.44 484 SER A C 1
ATOM 3789 O O . SER A 1 484 ? -27.003 11.559 17.514 1.00 82.44 484 SER A O 1
ATOM 3791 N N . ARG A 1 485 ? -25.007 10.541 17.461 1.00 74.00 485 ARG A N 1
ATOM 3792 C CA . ARG A 1 485 ? -25.195 9.758 18.694 1.00 74.00 485 ARG A CA 1
ATOM 3793 C C . ARG A 1 485 ? -25.195 10.577 19.973 1.00 74.00 485 ARG A C 1
ATOM 3795 O O . ARG A 1 485 ? -25.822 10.164 20.942 1.00 74.00 485 ARG A O 1
ATOM 3802 N N . ASN A 1 486 ? -24.479 11.692 19.994 1.00 80.69 486 ASN A N 1
ATOM 3803 C CA . ASN A 1 486 ? -24.520 12.633 21.107 1.00 80.69 486 ASN A CA 1
ATOM 3804 C C . ASN A 1 486 ? -25.789 13.505 21.081 1.00 80.69 486 ASN A C 1
ATOM 3806 O O . ASN A 1 486 ? -25.906 14.421 21.886 1.00 80.69 486 ASN A O 1
ATOM 3810 N N . ASN A 1 487 ? -26.732 13.240 20.165 1.00 83.69 487 ASN A N 1
ATOM 3811 C CA . ASN A 1 487 ? -27.931 14.044 19.927 1.00 83.69 487 ASN A CA 1
ATOM 3812 C C . ASN A 1 487 ? -27.628 15.511 19.558 1.00 83.69 487 ASN A C 1
ATOM 3814 O O . ASN A 1 487 ? -28.509 16.367 19.609 1.00 83.69 487 ASN A O 1
ATOM 3818 N N . GLU A 1 488 ? -26.406 15.821 19.117 1.00 85.00 488 GLU A N 1
ATOM 3819 C CA . GLU A 1 488 ? -26.021 17.172 18.685 1.00 85.00 488 GLU A CA 1
ATOM 3820 C C . GLU A 1 488 ? -26.709 17.558 17.368 1.00 85.00 488 GLU A C 1
ATOM 3822 O O . GLU A 1 488 ? -27.026 18.721 17.144 1.00 85.00 488 GLU A O 1
ATOM 3827 N N . ILE A 1 489 ? -26.986 16.572 16.510 1.00 83.50 489 ILE A N 1
ATOM 3828 C CA . ILE A 1 489 ? -27.705 16.784 15.244 1.00 83.50 489 ILE A CA 1
ATOM 3829 C C . ILE A 1 489 ? -29.204 16.955 15.496 1.00 83.50 489 ILE A C 1
ATOM 3831 O O . ILE A 1 489 ? -29.834 17.810 14.891 1.00 83.50 489 ILE A O 1
ATOM 3835 N N . VAL A 1 490 ? -29.771 16.194 16.436 1.00 83.25 490 VAL A N 1
ATOM 3836 C CA . VAL A 1 490 ? -31.187 16.333 16.815 1.00 83.25 490 VAL A CA 1
ATOM 3837 C C . VAL A 1 490 ? -31.435 17.691 17.473 1.00 83.25 490 VAL A C 1
ATOM 3839 O O . VAL A 1 490 ? -32.424 18.351 17.177 1.00 83.25 490 VAL A O 1
ATOM 3842 N N . THR A 1 491 ? -30.517 18.146 18.331 1.00 84.75 491 THR A N 1
ATOM 3843 C CA . THR A 1 491 ? -30.590 19.494 18.921 1.00 84.75 491 THR A CA 1
ATOM 3844 C C . THR A 1 491 ? -30.381 20.596 17.882 1.00 84.75 491 THR A C 1
ATOM 3846 O O . THR A 1 491 ? -30.987 21.655 18.002 1.00 84.75 491 THR A O 1
ATOM 3849 N N . TRP A 1 492 ? -29.570 20.359 16.844 1.00 82.62 492 TRP A N 1
ATOM 3850 C CA . TRP A 1 492 ? -29.415 21.275 15.709 1.00 82.62 492 TRP A CA 1
ATOM 3851 C C . TRP A 1 492 ? -30.728 21.472 14.948 1.00 82.62 492 TRP A C 1
ATOM 3853 O O . TRP A 1 492 ? -31.169 22.606 14.768 1.00 82.62 492 TRP A O 1
ATOM 3863 N N . THR A 1 493 ? -31.384 20.378 14.557 1.00 83.88 493 THR A N 1
ATOM 3864 C CA . THR A 1 493 ? -32.655 20.439 13.822 1.00 83.88 493 THR A CA 1
ATOM 3865 C C . THR A 1 493 ? -33.791 20.970 14.691 1.00 83.88 493 THR A C 1
ATOM 3867 O O . THR A 1 493 ? -34.601 21.760 14.221 1.00 83.88 493 THR A O 1
ATOM 3870 N N . ALA A 1 494 ? -33.818 20.621 15.983 1.00 85.81 494 ALA A N 1
ATOM 3871 C CA . ALA A 1 494 ? -34.795 21.154 16.935 1.00 85.81 494 ALA A CA 1
ATOM 3872 C C . ALA A 1 494 ? -34.658 22.673 17.154 1.00 85.81 494 ALA A C 1
ATOM 3874 O O . ALA A 1 494 ? -35.642 23.334 17.466 1.00 85.81 494 ALA A O 1
ATOM 3875 N N . ALA A 1 495 ? -33.463 23.238 16.950 1.00 84.75 495 ALA A N 1
ATOM 3876 C CA . ALA A 1 495 ? -33.223 24.682 16.979 1.00 84.75 495 ALA A CA 1
ATOM 3877 C C . ALA A 1 495 ? -33.619 25.399 15.668 1.00 84.75 495 ALA A C 1
ATOM 3879 O O . ALA A 1 495 ? -33.250 26.556 15.467 1.00 84.75 495 ALA A O 1
ATOM 3880 N N . GLY A 1 496 ? -34.320 24.719 14.753 1.00 81.81 496 GLY A N 1
ATOM 3881 C CA . GLY A 1 496 ? -34.770 25.272 13.472 1.00 81.81 496 GLY A CA 1
ATOM 3882 C C . GLY A 1 496 ? -33.674 25.387 12.410 1.00 81.81 496 GLY A C 1
ATOM 3883 O O . GLY A 1 496 ? -33.893 25.995 11.364 1.00 81.81 496 GLY A O 1
ATOM 3884 N N . GLN A 1 497 ? -32.484 24.826 12.650 1.00 82.69 497 GLN A N 1
ATOM 3885 C CA . GLN A 1 497 ? -31.394 24.860 11.678 1.00 82.69 497 GLN A CA 1
ATOM 3886 C C . GLN A 1 497 ? -31.483 23.675 10.713 1.00 82.69 497 GLN A C 1
ATOM 3888 O O . GLN A 1 497 ? -31.609 22.518 11.114 1.00 82.69 497 GLN A O 1
ATOM 3893 N N . SER A 1 498 ? -31.352 23.969 9.419 1.00 82.88 498 SER A N 1
ATOM 3894 C CA . SER A 1 498 ? -31.376 22.959 8.360 1.00 82.88 498 SER A CA 1
ATOM 3895 C C . SER A 1 498 ? -30.210 21.970 8.477 1.00 82.88 498 SER A C 1
ATOM 3897 O O . SER A 1 498 ? -29.077 22.350 8.795 1.00 82.88 498 SER A O 1
ATOM 3899 N N . ILE A 1 499 ? -30.467 20.703 8.137 1.00 81.00 499 ILE A N 1
ATOM 3900 C CA . ILE A 1 499 ? -29.438 19.657 8.039 1.00 81.00 499 ILE A CA 1
ATOM 3901 C C . ILE A 1 499 ? -28.455 19.953 6.900 1.00 81.00 499 ILE A C 1
ATOM 3903 O O . ILE A 1 499 ? -27.273 19.633 7.008 1.00 81.00 499 ILE A O 1
ATOM 3907 N N . TYR A 1 500 ? -28.897 20.629 5.837 1.00 83.69 500 TYR A N 1
ATOM 3908 C CA . TYR A 1 500 ? -28.015 21.006 4.729 1.00 83.69 500 TYR A CA 1
ATOM 3909 C C . TYR A 1 500 ? -26.915 21.977 5.175 1.00 83.69 500 TYR A C 1
ATOM 3911 O O . TYR A 1 500 ? -25.780 21.868 4.715 1.00 83.69 500 TYR A O 1
ATOM 3919 N N . ARG A 1 501 ? -27.200 22.855 6.148 1.00 83.62 501 ARG A N 1
ATOM 3920 C CA . ARG A 1 501 ? -26.196 23.764 6.726 1.00 83.62 501 ARG A CA 1
ATOM 3921 C C . ARG A 1 501 ? -25.084 23.006 7.453 1.00 83.62 501 ARG A C 1
ATOM 3923 O O . ARG A 1 501 ? -23.928 23.398 7.377 1.00 83.62 501 ARG A O 1
ATOM 3930 N N . LEU A 1 502 ? -25.416 21.879 8.079 1.00 83.62 502 LEU A N 1
ATOM 3931 C CA . LEU A 1 502 ? -24.469 21.021 8.794 1.00 83.62 502 LEU A CA 1
ATOM 3932 C C . LEU A 1 502 ? -23.498 20.283 7.847 1.00 83.62 502 LEU A C 1
ATOM 3934 O O . LEU A 1 502 ? -22.455 19.810 8.299 1.00 83.62 502 LEU A O 1
ATOM 3938 N N . LEU A 1 503 ? -23.797 20.214 6.542 1.00 87.88 503 LEU A N 1
ATOM 3939 C CA . LEU A 1 503 ? -22.934 19.621 5.509 1.00 87.88 503 LEU A CA 1
ATOM 3940 C C . LEU A 1 503 ? -21.933 20.615 4.897 1.00 87.88 503 LEU A C 1
ATOM 3942 O O . LEU A 1 503 ? -20.864 20.195 4.452 1.00 87.88 503 LEU A O 1
ATOM 3946 N N . ILE A 1 504 ? -22.235 21.919 4.904 1.00 89.19 504 ILE A N 1
ATOM 3947 C CA . ILE A 1 504 ? -21.389 22.961 4.289 1.00 89.19 504 ILE A CA 1
ATOM 3948 C C . ILE A 1 504 ? -19.935 22.910 4.796 1.00 89.19 504 ILE A C 1
ATOM 3950 O O . ILE A 1 504 ? -19.029 22.868 3.959 1.00 89.19 504 ILE A O 1
ATOM 3954 N N . PRO A 1 505 ? -19.662 22.825 6.116 1.00 89.94 505 PRO A N 1
ATOM 3955 C CA . PRO A 1 505 ? -18.285 22.808 6.608 1.00 89.94 505 PRO A CA 1
ATOM 3956 C C . PRO A 1 505 ? -17.513 21.561 6.149 1.00 89.94 505 PRO A C 1
ATOM 3958 O O . PRO A 1 505 ? -16.305 21.619 5.922 1.00 89.94 505 PRO A O 1
ATOM 3961 N N . CYS A 1 506 ? -18.207 20.437 5.947 1.00 92.81 506 CYS A N 1
ATOM 3962 C CA . CYS A 1 506 ? -17.614 19.219 5.401 1.00 92.81 506 CYS A CA 1
ATOM 3963 C C . CYS A 1 506 ? -17.260 19.359 3.921 1.00 92.81 506 CYS A C 1
ATOM 3965 O O . CYS A 1 506 ? -16.198 18.900 3.505 1.00 92.81 506 CYS A O 1
ATOM 3967 N N . PHE A 1 507 ? -18.111 20.004 3.126 1.00 93.94 507 PHE A N 1
ATOM 3968 C CA . PHE A 1 507 ? -17.810 20.277 1.722 1.00 93.94 507 PHE A CA 1
ATOM 3969 C C . PHE A 1 507 ? -16.653 21.263 1.565 1.00 93.94 507 PHE A C 1
ATOM 3971 O O . PHE A 1 507 ? -15.763 21.014 0.756 1.00 93.94 507 PHE A O 1
ATOM 3978 N N . MET A 1 508 ? -16.596 22.313 2.389 1.00 92.44 508 MET A N 1
ATOM 3979 C CA . MET A 1 508 ? -15.453 23.233 2.417 1.00 92.44 508 MET A CA 1
ATOM 3980 C C . MET A 1 508 ? -14.152 22.513 2.782 1.00 92.44 508 MET A C 1
ATOM 3982 O O . MET A 1 508 ? -13.141 22.674 2.101 1.00 92.44 508 MET A O 1
ATOM 3986 N N . PHE A 1 509 ? -14.188 21.672 3.820 1.00 95.12 509 PHE A N 1
ATOM 3987 C CA . PHE A 1 509 ? -13.053 20.837 4.207 1.00 95.12 509 PHE A CA 1
ATOM 3988 C C . PHE A 1 509 ? -12.601 19.919 3.061 1.00 95.12 509 PHE A C 1
ATOM 3990 O O . PHE A 1 509 ? -11.408 19.820 2.783 1.00 95.12 509 PHE A O 1
ATOM 3997 N N . ALA A 1 510 ? -13.544 19.288 2.359 1.00 96.06 510 ALA A N 1
ATOM 3998 C CA . ALA A 1 510 ? -13.247 18.394 1.248 1.00 96.06 510 ALA A CA 1
ATOM 3999 C C . ALA A 1 510 ? -12.626 19.119 0.042 1.00 96.06 510 ALA A C 1
ATOM 4001 O O . ALA A 1 510 ? -11.656 18.624 -0.525 1.00 96.06 510 ALA A O 1
ATOM 4002 N N . VAL A 1 511 ? -13.125 20.306 -0.318 1.00 96.25 511 VAL A N 1
ATOM 4003 C CA . VAL A 1 511 ? -12.518 21.139 -1.372 1.00 96.25 511 VAL A CA 1
ATOM 4004 C C . VAL A 1 511 ? -11.097 21.553 -0.982 1.00 96.25 511 VAL A C 1
ATOM 4006 O O . VAL A 1 511 ? -10.176 21.403 -1.782 1.00 96.25 511 VAL A O 1
ATOM 4009 N N . GLY A 1 512 ? -10.891 21.989 0.266 1.00 96.31 512 GLY A N 1
ATOM 4010 C CA . GLY A 1 512 ? -9.560 22.322 0.782 1.00 96.31 512 GLY A CA 1
ATOM 4011 C C . GLY A 1 512 ? -8.589 21.139 0.718 1.00 96.31 512 GLY A C 1
ATOM 4012 O O . GLY A 1 512 ? -7.455 21.291 0.268 1.00 96.31 512 GLY A O 1
ATOM 4013 N N . LEU A 1 513 ? -9.043 19.938 1.088 1.00 97.00 513 LEU A N 1
ATOM 4014 C CA . LEU A 1 513 ? -8.249 18.717 0.939 1.00 97.00 513 LEU A CA 1
ATOM 4015 C C . LEU A 1 513 ? -7.953 18.368 -0.522 1.00 97.00 513 LEU A C 1
ATOM 4017 O O . LEU A 1 513 ? -6.855 17.905 -0.808 1.00 97.00 513 LEU A O 1
ATOM 4021 N N . GLY A 1 514 ? -8.891 18.596 -1.443 1.00 96.94 514 GLY A N 1
ATOM 4022 C CA . GLY A 1 514 ? -8.663 18.423 -2.879 1.00 96.94 514 GLY A CA 1
ATOM 4023 C C . GLY A 1 514 ? -7.500 19.278 -3.379 1.00 96.94 514 GLY A C 1
ATOM 4024 O O . GLY A 1 514 ? -6.606 18.773 -4.055 1.00 96.94 514 GLY A O 1
ATOM 4025 N N . ILE A 1 515 ? -7.464 20.551 -2.975 1.00 97.25 515 ILE A N 1
ATOM 4026 C CA . ILE A 1 515 ? -6.381 21.483 -3.324 1.00 97.25 515 ILE A CA 1
ATOM 4027 C C . ILE A 1 515 ? -5.045 21.018 -2.728 1.00 97.25 515 ILE A C 1
ATOM 4029 O O . ILE A 1 515 ? -4.027 21.017 -3.422 1.00 97.25 515 ILE A O 1
ATOM 4033 N N . ILE A 1 516 ? -5.036 20.576 -1.466 1.00 96.56 516 ILE A N 1
ATOM 4034 C CA . ILE A 1 516 ? -3.829 20.041 -0.814 1.00 96.56 516 ILE A CA 1
ATOM 4035 C C . ILE A 1 516 ? -3.325 18.784 -1.539 1.00 96.56 516 ILE A C 1
ATOM 4037 O O . ILE A 1 516 ? -2.138 18.696 -1.852 1.00 96.56 516 ILE A O 1
ATOM 4041 N N . ASN A 1 517 ? -4.218 17.839 -1.850 1.00 96.19 517 ASN A N 1
ATOM 4042 C CA . ASN A 1 517 ? -3.884 16.613 -2.575 1.00 96.19 517 ASN A CA 1
ATOM 4043 C C . ASN A 1 517 ? -3.275 16.924 -3.943 1.00 96.19 517 ASN A C 1
ATOM 4045 O O . ASN A 1 517 ? -2.227 16.376 -4.278 1.00 96.19 517 ASN A O 1
ATOM 4049 N N . PHE A 1 518 ? -3.902 17.826 -4.701 1.00 95.62 518 PHE A N 1
ATOM 4050 C CA . PHE A 1 518 ? -3.416 18.249 -6.010 1.00 95.62 518 PHE A CA 1
ATOM 4051 C C . PHE A 1 518 ? -2.040 18.924 -5.909 1.00 95.62 518 PHE A C 1
ATOM 4053 O O . PHE A 1 518 ? -1.128 18.596 -6.660 1.00 95.62 518 PHE A O 1
ATOM 4060 N N . THR A 1 519 ? -1.837 19.788 -4.911 1.00 95.94 519 THR A N 1
ATOM 4061 C CA . THR A 1 519 ? -0.554 20.473 -4.687 1.00 95.94 519 THR A CA 1
ATOM 4062 C C . THR A 1 519 ? 0.569 19.485 -4.356 1.00 95.94 519 THR A C 1
ATOM 4064 O O . THR A 1 519 ? 1.655 19.562 -4.928 1.00 95.94 519 THR A O 1
ATOM 4067 N N . ILE A 1 520 ? 0.318 18.521 -3.461 1.00 95.81 520 ILE A N 1
ATOM 4068 C CA . ILE A 1 520 ? 1.298 17.479 -3.115 1.00 95.81 520 ILE A CA 1
ATOM 4069 C C . ILE A 1 520 ? 1.587 16.596 -4.333 1.00 95.81 520 ILE A C 1
ATOM 4071 O O . ILE A 1 520 ? 2.745 16.261 -4.578 1.00 95.81 520 ILE A O 1
ATOM 4075 N N . GLN A 1 521 ? 0.562 16.248 -5.110 1.00 94.75 521 GLN A N 1
ATOM 4076 C CA . GLN A 1 521 ? 0.694 15.443 -6.322 1.00 94.75 521 GLN A CA 1
ATOM 4077 C C . GLN A 1 521 ? 1.518 16.129 -7.416 1.00 94.75 521 GLN A C 1
ATOM 4079 O O . GLN A 1 521 ? 2.230 15.439 -8.140 1.00 94.75 521 GLN A O 1
ATOM 4084 N N . GLU A 1 522 ? 1.416 17.449 -7.560 1.00 93.50 522 GLU A N 1
ATOM 4085 C CA . GLU A 1 522 ? 2.101 18.183 -8.628 1.00 93.50 522 GLU A CA 1
ATOM 4086 C C . GLU A 1 522 ? 3.505 18.651 -8.238 1.00 93.50 522 GLU A C 1
ATOM 4088 O O . GLU A 1 522 ? 4.408 18.608 -9.068 1.00 93.50 522 GLU A O 1
ATOM 4093 N N . LEU A 1 523 ? 3.720 19.051 -6.979 1.00 91.56 523 LEU A N 1
ATOM 4094 C CA . LEU A 1 523 ? 5.005 19.609 -6.540 1.00 91.56 523 LEU A CA 1
ATOM 4095 C C . LEU A 1 523 ? 5.911 18.575 -5.865 1.00 91.56 523 LEU A C 1
ATOM 4097 O O . LEU A 1 523 ? 7.105 18.515 -6.148 1.00 91.56 523 LEU A O 1
ATOM 4101 N N . ALA A 1 524 ? 5.367 17.770 -4.949 1.00 93.56 524 ALA A N 1
ATOM 4102 C CA . ALA A 1 524 ? 6.176 16.906 -4.089 1.00 93.56 524 ALA A CA 1
ATOM 4103 C C . ALA A 1 524 ? 6.292 15.474 -4.628 1.00 93.56 524 ALA A C 1
ATOM 4105 O O . ALA A 1 524 ? 7.377 14.891 -4.617 1.00 93.56 524 ALA A O 1
ATOM 4106 N N . ALA A 1 525 ? 5.184 14.898 -5.097 1.00 92.19 525 ALA A N 1
ATOM 4107 C CA . ALA A 1 525 ? 5.119 13.498 -5.498 1.00 92.19 525 ALA A CA 1
ATOM 4108 C C . ALA A 1 525 ? 6.048 13.129 -6.669 1.00 92.19 525 ALA A C 1
ATOM 4110 O O . ALA A 1 525 ? 6.693 12.091 -6.550 1.00 92.19 525 ALA A O 1
ATOM 4111 N N . PRO A 1 526 ? 6.200 13.921 -7.753 1.00 91.50 526 PRO A N 1
ATOM 4112 C CA . PRO A 1 526 ? 7.014 13.515 -8.902 1.00 91.50 526 PRO A CA 1
ATOM 4113 C C . PRO A 1 526 ? 8.488 13.335 -8.520 1.00 91.50 526 PRO A C 1
ATOM 4115 O O . PRO A 1 526 ? 9.073 12.277 -8.755 1.00 91.50 526 PRO A O 1
ATOM 4118 N N . TYR A 1 527 ? 9.059 14.331 -7.832 1.00 90.00 527 TYR A N 1
ATOM 4119 C CA . TYR A 1 527 ? 10.437 14.288 -7.341 1.00 90.00 527 TYR A CA 1
ATOM 4120 C C . TYR A 1 527 ? 10.641 13.177 -6.303 1.00 90.00 527 TYR A C 1
ATOM 4122 O O . TYR A 1 527 ? 11.596 12.401 -6.383 1.00 90.00 527 TYR A O 1
ATOM 4130 N N . ALA A 1 528 ? 9.719 13.068 -5.344 1.00 92.69 528 ALA A N 1
ATOM 4131 C CA . ALA A 1 528 ? 9.803 12.059 -4.300 1.00 92.69 528 ALA A CA 1
ATOM 4132 C C . ALA A 1 528 ? 9.707 10.637 -4.874 1.00 92.69 528 ALA A C 1
ATOM 4134 O O . ALA A 1 528 ? 10.495 9.782 -4.479 1.00 92.69 528 ALA A O 1
ATOM 4135 N N . ASN A 1 529 ? 8.828 10.403 -5.857 1.00 90.56 529 ASN A N 1
ATOM 4136 C CA . ASN A 1 529 ? 8.658 9.118 -6.540 1.00 90.56 529 ASN A CA 1
ATOM 4137 C C . ASN A 1 529 ? 9.900 8.695 -7.331 1.00 90.56 529 ASN A C 1
ATOM 4139 O O . ASN A 1 529 ? 10.295 7.537 -7.254 1.00 90.56 529 ASN A O 1
ATOM 4143 N N . GLN A 1 530 ? 10.563 9.621 -8.026 1.00 86.19 530 GLN A N 1
ATOM 4144 C CA . GLN A 1 530 ? 11.829 9.311 -8.695 1.00 86.19 530 GLN A CA 1
ATOM 4145 C C . GLN A 1 530 ? 12.905 8.897 -7.679 1.00 86.19 530 GLN A C 1
ATOM 4147 O O . GLN A 1 530 ? 13.564 7.872 -7.846 1.00 86.19 530 GLN A O 1
ATOM 4152 N N . LYS A 1 531 ? 13.053 9.657 -6.583 1.00 86.62 531 LYS A N 1
ATOM 4153 C CA . LYS A 1 531 ? 14.031 9.351 -5.528 1.00 86.62 531 LYS A CA 1
ATOM 4154 C C . LYS A 1 531 ? 13.728 8.043 -4.798 1.00 86.62 531 LYS A C 1
ATOM 4156 O O . LYS A 1 531 ? 14.658 7.279 -4.546 1.00 86.62 531 LYS A O 1
ATOM 4161 N N . GLN A 1 532 ? 12.468 7.758 -4.461 1.00 89.06 532 GLN A N 1
ATOM 4162 C CA . GLN A 1 532 ? 12.129 6.502 -3.785 1.00 89.06 532 GLN A CA 1
ATOM 4163 C C . GLN A 1 532 ? 12.335 5.280 -4.690 1.00 89.06 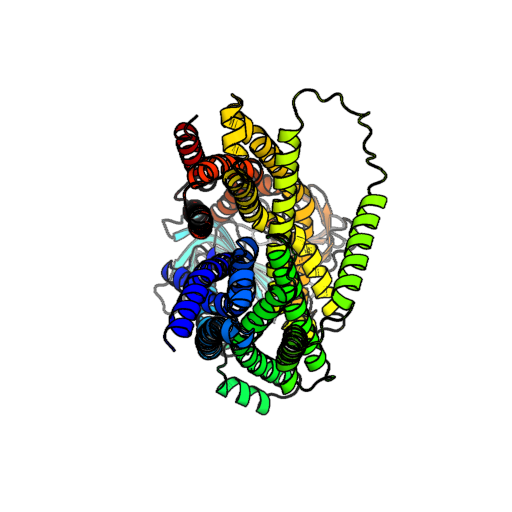532 GLN A C 1
ATOM 4165 O O . GLN A 1 532 ? 12.827 4.271 -4.193 1.00 89.06 532 GLN A O 1
ATOM 4170 N N . ASP A 1 533 ? 12.054 5.356 -5.995 1.00 82.56 533 ASP A N 1
ATOM 4171 C CA . ASP A 1 533 ? 12.307 4.232 -6.906 1.00 82.56 533 ASP A CA 1
ATOM 4172 C C . ASP A 1 533 ? 13.815 3.981 -7.076 1.00 82.56 533 ASP A C 1
ATOM 4174 O O . ASP A 1 533 ? 14.255 2.841 -6.932 1.00 82.56 533 ASP A O 1
ATOM 4178 N N . GLN A 1 534 ? 14.626 5.038 -7.219 1.00 80.88 534 GLN A N 1
ATOM 4179 C CA . GLN A 1 534 ? 16.094 4.932 -7.237 1.00 80.88 534 GLN A CA 1
ATOM 4180 C C . GLN A 1 534 ? 16.646 4.272 -5.964 1.00 80.88 534 GLN A C 1
ATOM 4182 O O . GLN A 1 534 ? 17.451 3.343 -6.028 1.00 80.88 534 GLN A O 1
ATOM 4187 N N . LEU A 1 535 ? 16.200 4.728 -4.787 1.00 82.25 535 LEU A N 1
ATOM 4188 C CA . LEU A 1 535 ? 16.627 4.156 -3.506 1.00 82.25 535 LEU A CA 1
ATOM 4189 C C . LEU A 1 535 ? 16.161 2.705 -3.355 1.00 82.25 535 LEU A C 1
ATOM 4191 O O . LEU A 1 535 ? 16.894 1.865 -2.836 1.00 82.25 535 LEU A O 1
ATOM 4195 N N . ARG A 1 536 ? 14.954 2.385 -3.826 1.00 82.69 536 ARG A N 1
ATOM 4196 C CA . ARG A 1 536 ? 14.415 1.025 -3.793 1.00 82.69 536 ARG A CA 1
ATOM 4197 C C . ARG A 1 536 ? 15.230 0.075 -4.660 1.00 82.69 536 ARG A C 1
ATOM 4199 O O . ARG A 1 536 ? 15.481 -1.052 -4.236 1.00 82.69 536 ARG A O 1
ATOM 4206 N N . GLU A 1 537 ? 15.631 0.505 -5.848 1.00 74.88 537 GLU A N 1
ATOM 4207 C CA . GLU A 1 537 ? 16.494 -0.273 -6.739 1.00 74.88 537 GLU A CA 1
ATOM 4208 C C . GLU A 1 537 ? 17.872 -0.503 -6.121 1.00 74.88 537 GLU A C 1
ATOM 4210 O O . GLU A 1 537 ? 18.326 -1.646 -6.067 1.00 74.88 537 GLU A O 1
ATOM 4215 N N . GLN A 1 538 ? 18.487 0.540 -5.554 1.00 76.19 538 GLN A N 1
ATOM 4216 C CA . GLN A 1 538 ? 19.746 0.414 -4.813 1.00 76.19 538 GLN A CA 1
ATOM 4217 C C . GLN A 1 538 ? 19.626 -0.589 -3.662 1.00 76.19 538 GLN A C 1
ATOM 4219 O O . GLN A 1 538 ? 20.488 -1.449 -3.507 1.00 76.19 538 GLN A O 1
ATOM 4224 N N . ILE A 1 539 ? 18.542 -0.531 -2.884 1.00 78.25 539 ILE A N 1
ATOM 4225 C CA . ILE A 1 539 ? 18.293 -1.481 -1.795 1.00 78.25 539 ILE A CA 1
ATOM 4226 C C . ILE A 1 539 ? 18.160 -2.907 -2.349 1.00 78.25 539 ILE A C 1
ATOM 4228 O O . ILE A 1 539 ? 18.828 -3.810 -1.854 1.00 78.25 539 ILE A O 1
ATOM 4232 N N . ARG A 1 540 ? 17.341 -3.131 -3.386 1.00 74.31 540 ARG A N 1
ATOM 4233 C CA . ARG A 1 540 ? 17.097 -4.475 -3.948 1.00 74.31 540 ARG A CA 1
ATOM 4234 C C . ARG A 1 540 ? 18.332 -5.094 -4.605 1.00 74.31 540 ARG A C 1
ATOM 4236 O O . ARG A 1 540 ? 18.489 -6.307 -4.527 1.00 74.31 540 ARG A O 1
ATOM 4243 N N . ASN A 1 541 ? 19.199 -4.282 -5.204 1.00 67.94 541 ASN A N 1
ATOM 4244 C CA . ASN A 1 541 ? 20.406 -4.736 -5.896 1.00 67.94 541 ASN A CA 1
ATOM 4245 C C . ASN A 1 541 ? 21.651 -4.767 -4.988 1.00 67.94 541 ASN A C 1
ATOM 4247 O O . ASN A 1 541 ? 22.775 -4.792 -5.489 1.00 67.94 541 ASN A O 1
ATOM 4251 N N . TYR A 1 542 ? 21.480 -4.757 -3.659 1.00 62.50 542 TYR A N 1
ATOM 4252 C CA . TYR A 1 542 ? 22.580 -4.753 -2.682 1.00 62.50 542 TYR A CA 1
ATOM 4253 C C . TYR A 1 542 ? 23.574 -3.595 -2.886 1.00 62.50 542 TYR A C 1
ATOM 4255 O O . TYR A 1 542 ? 24.785 -3.761 -2.760 1.00 62.50 542 TYR A O 1
ATOM 4263 N N . GLY A 1 543 ? 23.069 -2.420 -3.263 1.00 50.84 543 GLY A N 1
ATOM 4264 C CA . GLY A 1 543 ? 23.868 -1.226 -3.534 1.00 50.84 543 GLY A CA 1
ATOM 4265 C C . GLY A 1 543 ? 24.625 -1.253 -4.864 1.00 50.84 543 GLY A C 1
ATOM 4266 O O . GLY A 1 543 ? 25.344 -0.300 -5.158 1.00 50.84 543 GLY A O 1
ATOM 4267 N N . ARG A 1 544 ? 24.473 -2.300 -5.690 1.00 44.22 544 ARG A N 1
ATOM 4268 C CA . ARG A 1 544 ? 25.078 -2.330 -7.025 1.00 44.22 544 ARG A CA 1
ATOM 4269 C C . ARG A 1 544 ? 24.270 -1.432 -7.967 1.00 44.22 544 ARG A C 1
ATOM 4271 O O . ARG A 1 544 ? 23.065 -1.661 -8.115 1.00 44.22 544 ARG A O 1
ATOM 4278 N N . PRO A 1 545 ? 24.890 -0.423 -8.606 1.00 45.94 545 PRO A N 1
ATOM 4279 C CA . PRO A 1 545 ? 24.230 0.296 -9.684 1.00 45.94 545 PRO A CA 1
ATOM 4280 C C . PRO A 1 545 ? 23.868 -0.696 -10.796 1.00 45.94 545 PRO A C 1
ATOM 4282 O O . PRO A 1 545 ? 24.593 -1.665 -11.033 1.00 45.94 545 PRO A O 1
ATOM 4285 N N . ILE A 1 546 ? 22.734 -0.459 -11.459 1.00 48.59 546 ILE A N 1
ATOM 4286 C CA . ILE A 1 546 ? 22.378 -1.145 -12.708 1.00 48.59 546 ILE A CA 1
ATOM 4287 C C . ILE A 1 546 ? 23.584 -1.040 -13.652 1.00 48.59 546 ILE A C 1
ATOM 4289 O O . ILE A 1 546 ? 24.232 0.009 -13.680 1.00 48.59 546 ILE A O 1
ATOM 4293 N N . ASN A 1 547 ? 23.910 -2.130 -14.361 1.00 44.66 547 ASN A N 1
ATOM 4294 C CA . ASN A 1 547 ? 25.021 -2.193 -15.313 1.00 44.66 547 ASN A CA 1
ATOM 4295 C C . ASN A 1 547 ? 25.072 -0.906 -16.149 1.00 44.66 547 ASN A C 1
ATOM 4297 O O . ASN A 1 547 ? 24.249 -0.699 -17.036 1.00 44.66 547 ASN A O 1
ATOM 4301 N N . SER A 1 548 ? 26.071 -0.060 -15.892 1.00 47.88 548 SER A N 1
ATOM 4302 C CA . SER A 1 548 ? 26.304 1.222 -16.574 1.00 47.88 548 SER A CA 1
ATOM 4303 C C . SER A 1 548 ? 26.741 1.061 -18.036 1.00 47.88 548 SER A C 1
ATOM 4305 O O . SER A 1 548 ? 27.309 1.976 -18.621 1.00 47.88 548 SER A O 1
ATOM 4307 N N . ASP A 1 549 ? 26.569 -0.132 -18.595 1.00 52.53 549 ASP A N 1
ATOM 4308 C CA . ASP A 1 549 ? 27.022 -0.512 -19.928 1.00 52.53 549 ASP A CA 1
ATOM 4309 C C . ASP A 1 549 ? 25.843 -0.807 -20.875 1.00 52.53 549 ASP A C 1
ATOM 4311 O O . ASP A 1 549 ? 26.050 -1.087 -22.058 1.00 52.53 549 ASP A O 1
ATOM 4315 N N . GLU A 1 550 ? 24.600 -0.708 -20.376 1.00 57.50 550 GLU A N 1
ATOM 4316 C CA . GLU A 1 550 ? 23.395 -0.770 -21.206 1.00 57.50 550 GLU A CA 1
ATOM 4317 C C . GLU A 1 550 ? 23.318 0.445 -22.146 1.00 57.50 550 GLU A C 1
ATOM 4319 O O . GLU A 1 550 ? 23.498 1.600 -21.743 1.00 57.50 550 GLU A O 1
ATOM 4324 N N . ARG A 1 551 ? 23.071 0.170 -23.434 1.00 66.06 551 ARG A N 1
ATOM 4325 C CA . ARG A 1 551 ? 22.822 1.196 -24.453 1.00 66.06 551 ARG A CA 1
ATOM 4326 C C . ARG A 1 551 ? 21.352 1.588 -24.452 1.00 66.06 551 ARG A C 1
ATOM 4328 O O . ARG A 1 551 ? 20.486 0.739 -24.645 1.00 66.06 551 ARG A O 1
ATOM 4335 N N . PHE A 1 552 ? 21.097 2.881 -24.320 1.00 69.62 552 PHE A N 1
ATOM 4336 C CA . PHE A 1 552 ? 19.784 3.484 -24.511 1.00 69.62 552 PHE A CA 1
ATOM 4337 C C . PHE A 1 552 ? 19.560 3.790 -25.990 1.00 69.62 552 PHE A C 1
ATOM 4339 O O . PHE A 1 552 ? 20.515 4.117 -26.695 1.00 69.62 552 PHE A O 1
ATOM 4346 N N . TRP A 1 553 ? 18.308 3.693 -26.438 1.00 70.50 553 TRP A N 1
ATOM 4347 C CA . TRP A 1 553 ? 17.880 3.942 -27.816 1.00 70.50 553 TRP A CA 1
ATOM 4348 C C . TRP A 1 553 ? 16.692 4.901 -27.818 1.00 70.50 553 TRP A C 1
ATOM 4350 O O . TRP A 1 553 ? 15.754 4.708 -27.046 1.00 70.50 553 TRP A O 1
ATOM 4360 N N . VAL A 1 554 ? 16.733 5.925 -28.670 1.00 72.12 554 VAL A N 1
ATOM 4361 C CA . VAL A 1 554 ? 15.663 6.918 -28.839 1.00 72.12 554 VAL A CA 1
ATOM 4362 C C . VAL A 1 554 ? 15.426 7.169 -30.324 1.00 72.12 554 VAL A C 1
ATOM 4364 O O . VAL A 1 554 ? 16.376 7.229 -31.101 1.00 72.12 554 VAL A O 1
ATOM 4367 N N . ALA A 1 555 ? 14.160 7.296 -30.714 1.00 71.25 555 ALA A N 1
ATOM 4368 C CA . ALA A 1 555 ? 13.737 7.623 -32.069 1.00 71.25 555 ALA A CA 1
ATOM 4369 C C . ALA A 1 555 ? 13.190 9.046 -32.054 1.00 71.25 555 ALA A C 1
ATOM 4371 O O . ALA A 1 555 ? 12.350 9.376 -31.222 1.00 71.25 555 ALA A O 1
ATOM 4372 N N . ASP A 1 556 ? 13.676 9.870 -32.972 1.00 70.56 556 ASP A N 1
ATOM 4373 C CA . ASP A 1 556 ? 13.259 11.254 -33.147 1.00 70.56 556 ASP A CA 1
ATOM 4374 C C . ASP A 1 556 ? 13.006 11.504 -34.638 1.00 70.56 556 ASP A C 1
ATOM 4376 O O . ASP A 1 556 ? 13.915 11.802 -35.419 1.00 70.56 556 ASP A O 1
ATOM 4380 N N . GLY A 1 557 ? 11.758 11.282 -35.058 1.00 73.69 557 GLY A N 1
ATOM 4381 C CA . GLY A 1 557 ? 11.302 11.450 -36.435 1.00 73.69 557 GLY A CA 1
ATOM 4382 C C . GLY A 1 557 ? 11.978 10.500 -37.429 1.00 73.69 557 GLY A C 1
ATOM 4383 O O . GLY A 1 557 ? 11.434 9.444 -37.768 1.00 73.69 557 GLY A O 1
ATOM 4384 N N . ASN A 1 558 ? 13.127 10.924 -37.953 1.00 76.50 558 ASN A N 1
ATOM 4385 C CA . ASN A 1 558 ? 13.934 10.215 -38.949 1.00 76.50 558 ASN A CA 1
ATOM 4386 C C . ASN A 1 558 ? 15.371 9.938 -38.457 1.00 76.50 558 ASN A C 1
ATOM 4388 O O . ASN A 1 558 ? 16.237 9.514 -39.223 1.00 76.50 558 ASN A O 1
ATOM 4392 N N . LEU A 1 559 ? 15.620 10.209 -37.175 1.00 76.19 559 LEU A N 1
ATOM 4393 C CA . LEU A 1 559 ? 16.863 9.941 -36.471 1.00 76.19 559 LEU A CA 1
ATOM 4394 C C . LEU A 1 559 ? 16.629 8.809 -35.469 1.00 76.19 559 LEU A C 1
ATOM 4396 O O . LEU A 1 559 ? 15.635 8.808 -34.745 1.00 76.19 559 LEU A O 1
ATOM 4400 N N . ILE A 1 560 ? 17.563 7.867 -35.389 1.00 76.75 560 ILE A N 1
ATOM 4401 C CA . ILE A 1 560 ? 17.646 6.918 -34.275 1.00 76.75 560 ILE A CA 1
ATOM 4402 C C . ILE A 1 560 ? 18.960 7.172 -33.552 1.00 76.75 560 ILE A C 1
ATOM 4404 O O . ILE A 1 560 ? 20.026 7.161 -34.157 1.00 76.75 560 ILE A O 1
ATOM 4408 N N . ILE A 1 561 ? 18.898 7.418 -32.251 1.00 77.62 561 ILE A N 1
ATOM 4409 C CA . ILE A 1 561 ? 20.038 7.791 -31.420 1.00 77.62 561 ILE A CA 1
ATOM 4410 C C . ILE A 1 561 ? 20.273 6.674 -30.411 1.00 77.62 561 ILE A C 1
ATOM 4412 O O . ILE A 1 561 ? 19.358 6.276 -29.695 1.00 77.62 561 ILE A O 1
ATOM 4416 N N . SER A 1 562 ? 21.507 6.184 -30.329 1.00 78.00 562 SER A N 1
ATOM 4417 C CA . SER A 1 562 ? 21.935 5.214 -29.321 1.00 78.00 562 SER A CA 1
ATOM 4418 C C . SER A 1 562 ? 23.089 5.760 -28.491 1.00 78.00 562 SER A C 1
ATOM 4420 O O . SER A 1 562 ? 23.975 6.414 -29.035 1.00 78.00 562 SER A O 1
ATOM 4422 N N . PHE A 1 563 ? 23.095 5.521 -27.180 1.00 76.25 563 PHE A N 1
ATOM 4423 C CA . PHE A 1 563 ? 24.136 6.042 -26.290 1.00 76.25 563 PHE A CA 1
ATOM 4424 C C . PHE A 1 563 ? 24.325 5.189 -25.031 1.00 76.25 563 PHE A C 1
ATOM 4426 O O . PHE A 1 563 ? 23.398 4.520 -24.582 1.00 76.25 563 PHE A O 1
ATOM 4433 N N . LYS A 1 564 ? 25.529 5.215 -24.445 1.00 73.31 564 LYS A N 1
ATOM 4434 C CA . LYS A 1 564 ? 25.837 4.611 -23.137 1.00 73.31 564 LYS A CA 1
ATOM 4435 C C . LYS A 1 564 ? 25.918 5.705 -22.072 1.00 73.31 564 LYS A C 1
ATOM 4437 O O . LYS A 1 564 ? 26.497 6.769 -22.293 1.00 73.31 564 LYS A O 1
ATOM 4442 N N . SER A 1 565 ? 25.336 5.467 -20.903 1.00 64.50 565 SER A N 1
ATOM 4443 C CA . SER A 1 565 ? 25.356 6.448 -19.813 1.00 64.50 565 SER A CA 1
ATOM 4444 C C . SER A 1 565 ? 26.570 6.255 -18.902 1.00 64.50 565 SER A C 1
ATOM 4446 O O . SER A 1 565 ? 26.851 5.138 -18.472 1.00 64.50 565 SER A O 1
ATOM 4448 N N . LYS A 1 566 ? 27.230 7.355 -18.513 1.00 48.41 566 LYS A N 1
ATOM 4449 C CA . LYS A 1 566 ? 27.844 7.447 -17.185 1.00 48.41 566 LYS A CA 1
ATOM 4450 C C . LYS A 1 566 ? 27.745 8.873 -16.630 1.00 48.41 566 LYS A C 1
ATOM 4452 O O . LYS A 1 566 ? 28.018 9.826 -17.343 1.00 48.41 566 LYS A O 1
ATOM 4457 N N . GLU A 1 567 ? 27.409 8.930 -15.339 1.00 44.44 567 GLU A N 1
ATOM 4458 C CA . GLU A 1 567 ? 27.441 10.070 -14.408 1.00 44.44 567 GLU A CA 1
ATOM 4459 C C . GLU A 1 567 ? 26.445 11.213 -14.680 1.00 44.44 567 GLU A C 1
ATOM 4461 O O . GLU A 1 567 ? 26.727 12.194 -15.357 1.00 44.44 567 GLU A O 1
ATOM 4466 N N . PHE A 1 568 ? 25.281 11.120 -14.019 1.00 44.59 568 PHE A N 1
ATOM 4467 C CA . PHE A 1 568 ? 24.490 12.291 -13.637 1.00 44.59 568 PHE A CA 1
ATOM 4468 C C . PHE A 1 568 ? 25.317 13.134 -12.652 1.00 44.59 568 PHE A C 1
ATOM 4470 O O . PHE A 1 568 ? 25.224 12.955 -11.435 1.00 44.59 568 PHE A O 1
ATOM 4477 N N . GLY A 1 569 ? 26.171 14.011 -13.177 1.00 37.72 569 GLY A N 1
ATOM 4478 C CA . GLY A 1 569 ? 26.763 15.096 -12.403 1.00 37.72 569 GLY A CA 1
ATOM 4479 C C . GLY A 1 569 ? 25.676 16.028 -11.862 1.00 37.72 569 GLY A C 1
ATOM 4480 O O . GLY A 1 569 ? 24.569 16.103 -12.400 1.00 37.72 569 GLY A O 1
ATOM 4481 N N . SER A 1 570 ? 25.975 16.720 -10.763 1.00 36.78 570 SER A N 1
ATOM 4482 C CA . SER A 1 570 ? 25.114 17.777 -10.233 1.00 36.78 570 SER A CA 1
ATOM 4483 C C . SER A 1 570 ? 24.921 18.882 -11.279 1.00 36.78 570 SER A C 1
ATOM 4485 O O . SER A 1 570 ? 25.907 19.427 -11.763 1.00 36.78 570 SER A O 1
ATOM 4487 N N . ASP A 1 571 ? 23.657 19.208 -11.549 1.00 39.88 571 ASP A N 1
ATOM 4488 C CA . ASP A 1 571 ? 23.146 20.272 -12.423 1.00 39.88 571 ASP A CA 1
ATOM 4489 C C . ASP A 1 571 ? 23.454 20.187 -13.932 1.00 39.88 571 ASP A C 1
ATOM 4491 O O . ASP A 1 571 ? 24.543 20.486 -14.405 1.00 39.88 571 ASP A O 1
ATOM 4495 N N . ASN A 1 572 ? 22.391 19.885 -14.695 1.00 46.28 572 ASN A N 1
ATOM 4496 C CA . ASN A 1 572 ? 22.148 20.204 -16.113 1.00 46.28 572 ASN A CA 1
ATOM 4497 C C . ASN A 1 572 ? 23.162 19.781 -17.197 1.00 46.28 572 ASN A C 1
ATOM 4499 O O . ASN A 1 572 ? 22.852 19.976 -18.372 1.00 46.28 572 ASN A O 1
ATOM 4503 N N . ASP A 1 573 ? 24.300 19.166 -16.876 1.00 47.91 573 ASP A N 1
ATOM 4504 C CA . ASP A 1 573 ? 25.268 18.718 -17.887 1.00 47.91 573 ASP A CA 1
ATOM 4505 C C . ASP A 1 573 ? 24.961 17.275 -18.339 1.00 47.91 573 ASP A C 1
ATOM 4507 O O . ASP A 1 573 ? 25.488 16.290 -17.820 1.00 47.91 573 ASP A O 1
ATOM 4511 N N . TYR A 1 574 ? 24.037 17.134 -19.295 1.00 57.97 574 TYR A N 1
ATOM 4512 C CA . TYR A 1 574 ? 23.686 15.842 -19.893 1.00 57.97 574 TYR A CA 1
ATOM 4513 C C . TYR A 1 574 ? 24.775 15.395 -20.871 1.00 57.97 574 TYR A C 1
ATOM 4515 O O . TYR A 1 574 ? 24.666 15.609 -22.080 1.00 57.97 574 TYR A O 1
ATOM 4523 N N . SER A 1 575 ? 25.835 14.784 -20.344 1.00 61.03 575 SER A N 1
ATOM 4524 C CA . SER A 1 575 ? 26.863 14.144 -21.164 1.00 61.03 575 SER A CA 1
ATOM 4525 C C . SER A 1 575 ? 26.536 12.662 -21.364 1.00 61.03 575 SER A C 1
ATOM 4527 O O . SER A 1 575 ? 26.371 11.917 -20.398 1.00 61.03 575 SER A O 1
ATOM 4529 N N . ALA A 1 576 ? 26.414 12.214 -22.615 1.00 66.19 576 ALA A N 1
ATOM 4530 C CA . ALA A 1 576 ? 26.425 10.781 -22.913 1.00 66.19 576 ALA A CA 1
ATOM 4531 C C . ALA A 1 576 ? 27.796 10.345 -23.381 1.00 66.19 576 ALA A C 1
ATOM 4533 O O . ALA A 1 576 ? 28.528 11.131 -23.979 1.00 66.19 576 ALA A O 1
ATOM 4534 N N . ARG A 1 577 ? 28.083 9.060 -23.186 1.00 71.06 577 ARG A N 1
ATOM 4535 C CA . ARG A 1 577 ? 29.266 8.401 -23.715 1.00 71.06 577 ARG A CA 1
ATOM 4536 C C . ARG A 1 577 ? 28.880 7.476 -24.870 1.00 71.06 577 ARG A C 1
ATOM 4538 O O . ARG A 1 577 ? 27.808 6.877 -24.871 1.00 71.06 577 ARG A O 1
ATOM 4545 N N . SER A 1 578 ? 29.769 7.328 -25.846 1.00 74.88 578 SER A N 1
ATOM 4546 C CA . SER A 1 578 ? 29.614 6.409 -26.981 1.00 74.88 578 SER A CA 1
ATOM 4547 C C . SER A 1 578 ? 28.283 6.594 -27.722 1.00 74.88 578 SER A C 1
ATOM 4549 O O . SER A 1 578 ? 27.488 5.656 -27.820 1.00 74.88 578 SER A O 1
ATOM 4551 N N . VAL A 1 579 ? 28.037 7.809 -28.215 1.00 76.94 579 VAL A N 1
ATOM 4552 C CA . VAL A 1 579 ? 26.798 8.164 -28.919 1.00 76.94 579 VAL A CA 1
ATOM 4553 C C . VAL A 1 579 ? 26.916 7.814 -30.396 1.00 76.94 579 VAL A C 1
ATOM 4555 O O . VAL A 1 579 ? 27.912 8.138 -31.050 1.00 76.94 579 VAL A O 1
ATOM 4558 N N . VAL A 1 580 ? 25.879 7.172 -30.926 1.00 81.56 580 VAL A N 1
ATOM 4559 C CA . VAL A 1 580 ? 25.718 6.877 -32.348 1.00 81.56 580 VAL A CA 1
ATOM 4560 C C . VAL A 1 580 ? 24.364 7.397 -32.813 1.00 81.56 580 VAL A C 1
ATOM 4562 O O . VAL A 1 580 ? 23.344 7.009 -32.249 1.00 81.56 580 VAL A O 1
ATOM 4565 N N . VAL A 1 581 ? 24.351 8.252 -33.833 1.00 81.94 581 VAL A N 1
ATOM 4566 C CA . VAL A 1 581 ? 23.132 8.779 -34.461 1.00 81.94 581 VAL A CA 1
ATOM 4567 C C . VAL A 1 581 ? 23.017 8.217 -35.870 1.00 81.94 581 VAL A C 1
ATOM 4569 O O . VAL A 1 581 ? 23.933 8.364 -36.675 1.00 81.94 581 VAL A O 1
ATOM 4572 N N . TYR A 1 582 ? 21.892 7.575 -36.152 1.00 82.75 582 TYR A N 1
ATOM 4573 C CA . TYR A 1 582 ? 21.517 7.008 -37.439 1.00 82.75 582 TYR A CA 1
ATOM 4574 C C . TYR A 1 582 ? 20.493 7.934 -38.098 1.00 82.75 582 TYR A C 1
ATOM 4576 O O . TYR A 1 582 ? 19.409 8.132 -37.556 1.00 82.75 582 TYR A O 1
ATOM 4584 N N . GLU A 1 583 ? 20.837 8.508 -39.245 1.00 82.50 583 GLU A N 1
ATOM 4585 C CA . GLU A 1 583 ? 19.966 9.375 -40.039 1.00 82.50 583 GLU A CA 1
ATOM 4586 C C . GLU A 1 583 ? 19.445 8.609 -41.255 1.00 82.50 583 GLU A C 1
ATOM 4588 O O . GLU A 1 583 ? 20.227 8.124 -42.080 1.00 82.50 583 GLU A O 1
ATOM 4593 N N . PHE A 1 584 ? 18.122 8.491 -41.364 1.00 78.12 584 PHE A N 1
ATOM 4594 C CA . PHE A 1 584 ? 17.459 7.788 -42.464 1.00 78.12 584 PHE A CA 1
ATOM 4595 C C . PHE A 1 584 ? 16.943 8.768 -43.525 1.00 78.12 584 PHE A C 1
ATOM 4597 O O . PHE A 1 584 ? 17.027 9.984 -43.383 1.00 78.12 584 PHE A O 1
ATOM 4604 N N . SER A 1 585 ? 16.412 8.257 -44.632 1.00 75.81 585 SER A N 1
ATOM 4605 C CA . SER A 1 585 ? 15.747 9.056 -45.667 1.00 75.81 585 SER A CA 1
ATOM 4606 C C . SER A 1 585 ? 14.267 9.289 -45.330 1.00 75.81 585 SER A C 1
ATOM 4608 O O . SER A 1 585 ? 13.562 8.381 -44.908 1.00 75.81 585 SER A O 1
ATOM 4610 N N . ASN A 1 586 ? 13.737 10.487 -45.604 1.00 68.25 586 ASN A N 1
ATOM 4611 C CA . ASN A 1 586 ? 12.312 10.788 -45.370 1.00 68.25 586 ASN A CA 1
ATOM 4612 C C . ASN A 1 586 ? 11.348 9.947 -46.239 1.00 68.25 586 ASN A C 1
ATOM 4614 O O . ASN A 1 586 ? 10.150 9.904 -45.957 1.00 68.25 586 ASN A O 1
ATOM 4618 N N . LYS A 1 587 ? 11.833 9.333 -47.331 1.00 64.94 587 LYS A N 1
ATOM 4619 C CA . LYS A 1 587 ? 11.005 8.617 -48.323 1.00 64.94 587 LYS A CA 1
ATOM 4620 C C . LYS A 1 587 ? 11.256 7.109 -48.386 1.00 64.94 587 LYS A C 1
ATOM 4622 O O . LYS A 1 587 ? 10.355 6.386 -48.797 1.00 64.94 587 LYS A O 1
ATOM 4627 N N . THR A 1 588 ? 12.444 6.649 -48.002 1.00 63.69 588 THR A N 1
ATOM 4628 C CA . THR A 1 588 ? 12.870 5.241 -48.057 1.00 63.69 588 THR A CA 1
ATOM 4629 C C . THR A 1 588 ? 13.463 4.840 -46.707 1.00 63.69 588 THR A C 1
ATOM 4631 O O . THR A 1 588 ? 14.065 5.686 -46.050 1.00 63.69 588 THR A O 1
ATOM 4634 N N . PRO A 1 589 ? 13.373 3.572 -46.277 1.00 63.97 589 PRO A N 1
ATOM 4635 C CA . PRO A 1 589 ? 13.999 3.100 -45.037 1.00 63.97 589 PRO A CA 1
ATOM 4636 C C . PRO A 1 589 ? 15.535 2.984 -45.161 1.00 63.97 589 PRO A C 1
ATOM 4638 O O . PRO A 1 589 ? 16.173 2.223 -44.440 1.00 63.97 589 PRO A O 1
ATOM 4641 N N . GLU A 1 590 ? 16.155 3.702 -46.097 1.00 71.31 590 GLU A N 1
ATOM 4642 C CA . GLU A 1 590 ? 17.592 3.657 -46.343 1.00 71.31 590 GLU A CA 1
ATOM 4643 C C . GLU A 1 590 ? 18.326 4.590 -45.373 1.00 71.31 590 GLU A C 1
ATOM 4645 O O . GLU A 1 590 ? 17.963 5.757 -45.199 1.00 71.31 590 GLU A O 1
ATOM 4650 N N . LEU A 1 591 ? 19.375 4.058 -44.749 1.00 73.62 591 LEU A N 1
ATOM 4651 C CA . LEU A 1 591 ? 20.296 4.797 -43.894 1.00 73.62 591 LEU A CA 1
ATOM 4652 C C . LEU A 1 591 ? 21.182 5.707 -44.758 1.00 73.62 591 LEU A C 1
ATOM 4654 O O . LEU A 1 591 ? 21.889 5.214 -45.636 1.00 73.62 591 LEU A O 1
ATOM 4658 N N . GLN A 1 592 ? 21.162 7.017 -44.508 1.00 78.50 592 GLN A N 1
ATOM 4659 C CA . GLN A 1 592 ? 21.965 8.002 -45.243 1.00 78.50 592 GLN A CA 1
ATOM 4660 C C . GLN A 1 592 ? 23.269 8.333 -44.521 1.00 78.50 592 GLN A C 1
ATOM 4662 O O . GLN A 1 592 ? 24.336 8.339 -45.138 1.00 78.50 592 GLN A O 1
ATOM 4667 N N . THR A 1 593 ? 23.196 8.588 -43.215 1.00 77.06 593 THR A N 1
ATOM 4668 C CA . THR A 1 593 ? 24.352 9.050 -42.442 1.00 77.06 593 THR A CA 1
ATOM 4669 C C . THR A 1 593 ? 24.413 8.359 -41.086 1.00 77.06 593 THR A C 1
ATOM 4671 O O . THR A 1 593 ? 23.399 8.195 -40.411 1.00 77.06 593 THR A O 1
ATOM 4674 N N . VAL A 1 594 ? 25.618 7.985 -40.658 1.00 78.69 594 VAL A N 1
ATOM 4675 C CA . VAL A 1 594 ? 25.895 7.547 -39.285 1.00 78.69 594 VAL A CA 1
ATOM 4676 C C . VAL A 1 594 ? 26.906 8.491 -38.655 1.00 78.69 594 VAL A C 1
ATOM 4678 O O . VAL A 1 594 ? 28.022 8.635 -39.155 1.00 78.69 594 VAL A O 1
ATOM 4681 N N . TYR A 1 595 ? 26.528 9.104 -37.540 1.00 80.62 595 TYR A N 1
ATOM 4682 C CA . TYR A 1 595 ? 27.407 9.915 -36.706 1.00 80.62 595 TYR A CA 1
ATOM 4683 C C . TYR A 1 595 ? 27.835 9.086 -35.499 1.00 80.62 595 TYR A C 1
ATOM 4685 O O . TYR A 1 595 ? 26.984 8.575 -34.780 1.00 80.62 595 TYR A O 1
ATOM 4693 N N . ARG A 1 596 ? 29.137 8.957 -35.245 1.00 78.62 596 ARG A N 1
ATOM 4694 C CA . ARG A 1 596 ? 29.685 8.272 -34.068 1.00 78.62 596 ARG A CA 1
ATOM 4695 C C . ARG A 1 596 ? 30.621 9.213 -33.319 1.00 78.62 596 ARG A C 1
ATOM 4697 O O . ARG A 1 596 ? 31.555 9.758 -33.906 1.00 78.62 596 ARG A O 1
ATOM 4704 N N . CYS A 1 597 ? 30.396 9.374 -32.022 1.00 79.38 597 CYS A N 1
ATOM 4705 C CA . CYS A 1 597 ? 31.240 10.198 -31.159 1.00 79.38 597 CYS A CA 1
ATOM 4706 C C . CYS A 1 597 ? 31.422 9.562 -29.775 1.00 79.38 597 CYS A C 1
ATOM 4708 O O . CYS A 1 597 ? 30.613 8.748 -29.319 1.00 79.38 597 CYS A O 1
ATOM 4710 N N . GLU A 1 598 ? 32.522 9.913 -29.110 1.00 76.19 598 GLU A N 1
ATOM 4711 C CA . GLU A 1 598 ? 32.816 9.401 -27.769 1.00 76.19 598 GLU A CA 1
ATOM 4712 C C . GLU A 1 598 ? 31.996 10.083 -26.686 1.00 76.19 598 GLU A C 1
ATOM 4714 O O . GLU A 1 598 ? 31.602 9.408 -25.738 1.00 76.19 598 GLU A O 1
ATOM 4719 N N . ALA A 1 599 ? 31.704 11.373 -26.838 1.00 73.75 599 ALA A N 1
ATOM 4720 C CA . ALA A 1 599 ? 30.770 12.073 -25.981 1.00 73.75 599 ALA A CA 1
ATOM 4721 C C . ALA A 1 599 ? 29.894 13.053 -26.769 1.00 73.75 599 ALA A C 1
ATOM 4723 O O . ALA A 1 599 ? 30.263 13.551 -27.834 1.00 73.75 599 ALA A O 1
ATOM 4724 N N . ALA A 1 600 ? 28.707 13.321 -26.241 1.00 75.50 600 ALA A N 1
ATOM 4725 C CA . ALA A 1 600 ? 27.832 14.365 -26.753 1.00 75.50 600 ALA A CA 1
ATOM 4726 C C . ALA A 1 600 ? 27.134 15.070 -25.595 1.00 75.50 600 ALA A C 1
ATOM 4728 O O . ALA A 1 600 ? 26.835 14.443 -24.574 1.00 75.50 600 ALA A O 1
ATOM 4729 N N . LYS A 1 601 ? 26.878 16.364 -25.771 1.00 75.88 601 LYS A N 1
ATOM 4730 C CA . LYS A 1 601 ? 26.054 17.178 -24.885 1.00 75.88 601 LYS A CA 1
ATOM 4731 C C . LYS A 1 601 ? 24.733 17.486 -25.576 1.00 75.88 601 LYS A C 1
ATOM 4733 O O . LYS A 1 601 ? 24.704 17.828 -26.755 1.00 75.88 601 LYS A O 1
ATOM 4738 N N . TRP A 1 602 ? 23.634 17.365 -24.842 1.00 71.19 602 TRP A N 1
ATOM 4739 C CA . TRP A 1 602 ? 22.310 17.706 -25.359 1.00 71.19 602 TRP A CA 1
ATOM 4740 C C . TRP A 1 602 ? 21.926 19.120 -24.956 1.00 71.19 602 TRP A C 1
ATOM 4742 O O . TRP A 1 602 ? 21.745 19.398 -23.770 1.00 71.19 602 TRP A O 1
ATOM 4752 N N . ASN A 1 603 ? 21.723 19.979 -25.952 1.00 68.12 603 ASN A N 1
ATOM 4753 C CA . ASN A 1 603 ? 21.141 21.303 -25.780 1.00 68.12 603 ASN A CA 1
ATOM 4754 C C . ASN A 1 603 ? 19.676 21.296 -26.243 1.00 68.12 603 ASN A C 1
ATOM 4756 O O . ASN A 1 603 ? 19.203 20.366 -26.899 1.00 68.12 603 ASN A O 1
ATOM 4760 N N . SER A 1 604 ? 18.912 22.326 -25.879 1.00 60.97 604 SER A N 1
ATOM 4761 C CA . SER A 1 604 ? 17.515 22.461 -26.304 1.00 60.97 604 SER A CA 1
ATOM 4762 C C . SER A 1 604 ? 17.428 22.654 -27.824 1.00 60.97 604 SER A C 1
ATOM 4764 O O . SER A 1 604 ? 17.650 23.760 -28.315 1.00 60.97 604 SER A O 1
ATOM 4766 N N . GLY A 1 605 ? 17.103 21.584 -28.554 1.00 66.25 605 GLY A N 1
ATOM 4767 C CA . GLY A 1 605 ? 16.884 21.600 -30.004 1.00 66.25 605 GLY A CA 1
ATOM 4768 C C . GLY A 1 605 ? 18.025 21.032 -30.857 1.00 66.25 605 GLY A C 1
ATOM 4769 O O . GLY A 1 605 ? 17.855 20.921 -32.069 1.00 66.25 605 GLY A O 1
ATOM 4770 N N . TYR A 1 606 ? 19.176 20.677 -30.274 1.00 71.38 606 TYR A N 1
ATOM 4771 C CA . TYR A 1 606 ? 20.277 20.034 -31.002 1.00 71.38 606 TYR A CA 1
ATOM 4772 C C . TYR A 1 606 ? 21.211 19.228 -30.090 1.00 71.38 606 TYR A C 1
ATOM 4774 O O . TYR A 1 606 ? 21.420 19.559 -28.920 1.00 71.38 606 TYR A O 1
ATOM 4782 N N . ILE A 1 607 ? 21.831 18.196 -30.660 1.00 73.38 607 ILE A N 1
ATOM 4783 C CA . ILE A 1 607 ? 22.930 17.451 -30.042 1.00 73.38 607 ILE A CA 1
ATOM 4784 C C . ILE A 1 607 ? 24.238 18.107 -30.447 1.00 73.38 607 ILE A C 1
ATOM 4786 O O . ILE A 1 607 ? 24.512 18.234 -31.636 1.00 73.38 607 ILE A O 1
ATOM 4790 N N . GLU A 1 608 ? 25.052 18.495 -29.474 1.00 79.19 608 GLU A N 1
ATOM 4791 C CA . GLU A 1 608 ? 26.408 18.984 -29.684 1.00 79.19 608 GLU A CA 1
ATOM 4792 C C . GLU A 1 608 ? 27.398 17.846 -29.429 1.00 79.19 608 GLU A C 1
ATOM 4794 O O . GLU A 1 608 ? 27.569 17.374 -28.303 1.00 79.19 608 GLU A O 1
ATOM 4799 N N . PHE A 1 609 ? 28.036 17.355 -30.488 1.00 77.81 609 PHE A N 1
ATOM 4800 C CA . PHE A 1 609 ? 28.995 16.263 -30.362 1.00 77.81 609 PHE A CA 1
ATOM 4801 C C . PHE A 1 609 ? 30.369 16.778 -29.913 1.00 77.81 609 PHE A C 1
ATOM 4803 O O . PHE A 1 609 ? 30.879 17.758 -30.458 1.00 77.81 609 PHE A O 1
ATOM 4810 N N . SER A 1 610 ? 31.010 16.084 -28.968 1.00 70.38 610 SER A N 1
ATOM 4811 C CA . SER A 1 610 ? 32.402 16.363 -28.606 1.00 70.38 610 SER A CA 1
ATOM 4812 C C . SER A 1 610 ? 33.345 15.860 -29.699 1.00 70.38 610 SER A C 1
ATOM 4814 O O . SER A 1 610 ? 33.125 14.788 -30.271 1.00 70.38 610 SER A O 1
ATOM 4816 N N . THR A 1 611 ? 34.416 16.598 -29.963 1.00 63.69 611 THR A N 1
ATOM 4817 C CA . THR A 1 611 ? 35.409 16.245 -30.978 1.00 63.69 611 THR A CA 1
ATOM 4818 C C . THR A 1 611 ? 36.270 15.048 -30.576 1.00 63.69 611 THR A C 1
ATOM 4820 O O . THR A 1 611 ? 36.641 14.946 -29.407 1.00 63.69 611 THR A O 1
ATOM 4823 N N . PRO A 1 612 ? 36.664 14.168 -31.521 1.00 71.00 612 PRO A N 1
ATOM 4824 C CA . PRO A 1 612 ? 36.314 14.122 -32.950 1.00 71.00 612 PRO A CA 1
ATOM 4825 C C . PRO A 1 612 ? 35.019 13.334 -33.250 1.00 71.00 612 PRO A C 1
ATOM 4827 O O . PRO A 1 612 ? 34.768 12.277 -32.671 1.00 71.00 612 PRO A O 1
ATOM 4830 N N . VAL A 1 613 ? 34.230 13.802 -34.227 1.00 73.19 613 VAL A N 1
ATOM 4831 C CA . VAL A 1 613 ? 33.011 13.116 -34.702 1.00 73.19 613 VAL A CA 1
ATOM 4832 C C . VAL A 1 613 ? 33.326 12.333 -35.968 1.00 73.19 613 VAL A C 1
ATOM 4834 O O . VAL A 1 613 ? 33.717 12.918 -36.977 1.00 73.19 613 VAL A O 1
ATOM 4837 N N . LYS A 1 614 ? 33.131 11.014 -35.949 1.00 76.75 614 LYS A N 1
ATOM 4838 C CA . LYS A 1 614 ? 33.244 10.178 -37.149 1.00 76.75 614 LYS A CA 1
ATOM 4839 C C . LYS A 1 614 ? 31.906 10.179 -37.873 1.00 76.75 614 LYS A C 1
ATOM 4841 O O . LYS A 1 614 ? 30.908 9.734 -37.309 1.00 76.75 614 LYS A O 1
ATOM 4846 N N . VAL A 1 615 ? 31.884 10.667 -39.108 1.00 74.94 615 VAL A N 1
ATOM 4847 C CA . VAL A 1 615 ? 30.685 10.666 -39.947 1.00 74.94 615 VAL A CA 1
ATOM 4848 C C . VAL A 1 615 ? 30.894 9.719 -41.113 1.00 74.94 615 VAL A C 1
ATOM 4850 O O . VAL A 1 615 ? 31.881 9.823 -41.839 1.00 74.94 615 VAL A O 1
ATOM 4853 N N . THR A 1 616 ? 29.950 8.802 -41.275 1.00 75.69 616 THR A N 1
ATOM 4854 C CA . THR A 1 616 ? 29.902 7.843 -42.376 1.00 75.69 616 THR A CA 1
ATOM 4855 C C . THR A 1 616 ? 28.677 8.164 -43.215 1.00 75.69 616 THR A C 1
ATOM 4857 O O . THR A 1 616 ? 27.554 7.901 -42.782 1.00 75.69 616 THR A O 1
ATOM 4860 N N . LYS A 1 617 ? 28.871 8.759 -44.395 1.00 77.06 617 LYS A N 1
ATOM 4861 C CA . LYS A 1 617 ? 27.788 8.952 -45.369 1.00 77.06 617 LYS A CA 1
ATOM 4862 C C . LYS A 1 617 ? 27.724 7.758 -46.309 1.00 77.06 617 LYS A C 1
ATOM 4864 O O . LYS A 1 617 ? 28.731 7.395 -46.917 1.00 77.06 617 LYS A O 1
ATOM 4869 N N . LEU A 1 618 ? 26.539 7.176 -46.436 1.00 71.62 618 LEU A N 1
ATOM 4870 C CA . LEU A 1 618 ? 26.226 6.114 -47.378 1.00 71.62 618 LEU A CA 1
ATOM 4871 C C . LEU A 1 618 ? 25.483 6.723 -48.571 1.00 71.62 618 LEU A C 1
ATOM 4873 O O . LEU A 1 618 ? 24.342 7.164 -48.447 1.00 71.62 618 LEU A O 1
ATOM 4877 N N . LYS A 1 619 ? 26.129 6.749 -49.740 1.00 64.56 619 LYS A N 1
ATOM 4878 C CA . LYS A 1 619 ? 25.510 7.205 -50.992 1.00 64.56 619 LYS A CA 1
ATOM 4879 C C . LYS A 1 619 ? 25.867 6.234 -52.115 1.00 64.56 619 LYS A C 1
ATOM 4881 O O . LYS A 1 619 ? 27.044 5.995 -52.367 1.00 64.56 619 LYS A O 1
ATOM 4886 N N . ASP A 1 620 ? 24.858 5.639 -52.752 1.00 56.66 620 ASP A N 1
ATOM 4887 C CA . ASP A 1 620 ? 25.006 4.719 -53.896 1.00 56.66 620 ASP A CA 1
ATOM 4888 C C . ASP A 1 620 ? 26.044 3.593 -53.687 1.00 56.66 620 ASP A C 1
ATOM 4890 O O . ASP A 1 620 ? 26.871 3.305 -54.553 1.00 56.66 620 ASP A O 1
ATOM 4894 N N . GLY A 1 621 ? 26.047 2.970 -52.502 1.00 54.91 621 GLY A N 1
ATOM 4895 C CA . GLY A 1 621 ? 26.965 1.870 -52.172 1.00 54.91 621 GLY A CA 1
ATOM 4896 C C . GLY A 1 621 ? 28.427 2.287 -51.956 1.00 54.91 621 GLY A C 1
ATOM 4897 O O . GLY A 1 621 ? 29.281 1.423 -51.761 1.00 54.91 621 GLY A O 1
ATOM 4898 N N . ARG A 1 622 ? 28.730 3.592 -51.960 1.00 59.72 622 ARG A N 1
ATOM 4899 C CA . ARG A 1 622 ? 30.029 4.155 -51.572 1.00 59.72 622 ARG A CA 1
ATOM 4900 C C . ARG A 1 622 ? 29.930 4.800 -50.196 1.00 59.72 622 ARG A C 1
ATOM 4902 O O . ARG A 1 622 ? 28.933 5.442 -49.865 1.00 59.72 622 ARG A O 1
ATOM 4909 N N . THR A 1 623 ? 30.984 4.625 -49.404 1.00 62.66 623 THR A N 1
ATOM 4910 C CA . THR A 1 623 ? 31.093 5.220 -48.071 1.00 62.66 623 THR A CA 1
ATOM 4911 C C . THR A 1 623 ? 32.119 6.323 -48.052 1.00 62.66 623 THR A C 1
ATOM 4913 O O . THR A 1 623 ? 33.302 6.090 -48.305 1.00 62.66 623 THR A O 1
ATOM 4916 N N . GLU A 1 624 ? 31.654 7.516 -47.716 1.00 68.94 624 GLU A N 1
ATOM 4917 C CA . GLU A 1 624 ? 32.509 8.662 -47.459 1.00 68.94 624 GLU A CA 1
ATOM 4918 C C . GLU A 1 624 ? 32.658 8.815 -45.948 1.00 68.94 624 GLU A C 1
ATOM 4920 O O . GLU A 1 624 ? 31.701 9.148 -45.244 1.00 68.94 624 GLU A O 1
ATOM 4925 N N . ASN A 1 625 ? 33.870 8.544 -45.461 1.00 67.75 625 ASN A N 1
ATOM 4926 C CA . ASN A 1 625 ? 34.229 8.698 -44.059 1.00 67.75 625 ASN A CA 1
ATOM 4927 C C . ASN A 1 625 ? 34.960 10.027 -43.891 1.00 67.75 625 ASN A C 1
ATOM 4929 O O . ASN A 1 625 ? 36.023 10.226 -44.481 1.00 67.75 625 ASN A O 1
ATOM 4933 N N . PHE A 1 626 ? 34.422 10.919 -43.070 1.00 74.25 626 PHE A N 1
ATOM 4934 C CA . PHE A 1 626 ? 35.084 12.171 -42.716 1.00 74.25 626 PHE A CA 1
ATOM 4935 C C . PHE A 1 626 ? 34.997 12.411 -41.212 1.00 74.25 626 PHE A C 1
ATOM 4937 O O . PHE A 1 626 ? 34.053 11.993 -40.539 1.00 74.25 626 PHE A O 1
ATOM 4944 N N . GLN A 1 627 ? 36.028 13.058 -40.674 1.00 71.12 627 GLN A N 1
ATOM 4945 C CA . GLN A 1 627 ? 36.059 13.484 -39.282 1.00 71.12 627 GLN A CA 1
ATOM 4946 C C . GLN A 1 627 ? 35.643 14.949 -39.216 1.00 71.12 627 GLN A C 1
ATOM 4948 O O . GLN A 1 627 ? 36.251 15.796 -39.870 1.00 71.12 627 GLN A O 1
ATOM 4953 N N . LEU A 1 628 ? 34.600 15.246 -38.444 1.00 70.88 628 LEU A N 1
ATOM 4954 C CA . LEU A 1 628 ? 34.186 16.616 -38.161 1.00 70.88 628 LEU A CA 1
ATOM 4955 C C . LEU A 1 628 ? 34.706 17.051 -36.787 1.00 70.88 628 LEU A C 1
ATOM 4957 O O . LEU A 1 628 ? 34.636 16.306 -35.806 1.00 70.88 628 LEU A O 1
ATOM 4961 N N . TYR A 1 629 ? 35.200 18.289 -36.737 1.00 58.25 629 TYR A N 1
ATOM 4962 C CA . TYR A 1 629 ? 35.645 18.977 -35.518 1.00 58.25 629 TYR A CA 1
ATOM 4963 C C . TYR A 1 629 ? 34.523 19.773 -34.835 1.00 58.25 629 TYR A C 1
ATOM 4965 O O . TYR A 1 629 ? 34.726 20.376 -33.792 1.00 58.25 629 TYR A O 1
ATOM 4973 N N . SER A 1 630 ? 33.331 19.792 -35.408 1.00 56.41 630 SER A N 1
ATOM 4974 C CA . SER A 1 630 ? 32.099 20.164 -34.726 1.00 56.41 630 SER A CA 1
ATOM 4975 C C . SER A 1 630 ? 30.950 19.723 -35.616 1.00 56.41 630 SER A C 1
ATOM 4977 O O . SER A 1 630 ? 30.993 19.861 -36.840 1.00 56.41 630 SER A O 1
ATOM 4979 N N . ALA A 1 631 ? 29.941 19.119 -35.012 1.00 62.12 631 ALA A N 1
ATOM 4980 C CA . ALA A 1 631 ? 28.701 18.805 -35.690 1.00 62.12 631 ALA A CA 1
ATOM 4981 C C . ALA A 1 631 ? 27.577 18.977 -34.679 1.00 62.12 631 ALA A C 1
ATOM 4983 O O . ALA A 1 631 ? 27.696 18.544 -33.530 1.00 62.12 631 ALA A O 1
ATOM 4984 N N . SER A 1 632 ? 26.510 19.633 -35.119 1.00 67.12 632 SER A N 1
ATOM 4985 C CA . SER A 1 632 ? 25.254 19.671 -34.396 1.00 67.12 632 SER A CA 1
ATOM 4986 C C . SER A 1 632 ? 24.173 19.035 -35.250 1.00 67.12 632 SER A C 1
ATOM 4988 O O . SER A 1 632 ? 24.046 19.334 -36.438 1.00 67.12 632 SER A O 1
ATOM 4990 N N . VAL A 1 633 ? 23.426 18.111 -34.655 1.00 70.81 633 VAL A N 1
ATOM 4991 C CA . VAL A 1 633 ? 22.258 17.503 -35.298 1.00 70.81 633 VAL A CA 1
ATOM 4992 C C . VAL A 1 633 ? 21.025 18.063 -34.605 1.00 70.81 633 VAL A C 1
ATOM 4994 O O . VAL A 1 633 ? 20.948 17.955 -33.378 1.00 70.81 633 VAL A O 1
ATOM 4997 N N . PRO A 1 634 ? 20.092 18.695 -35.338 1.00 68.12 634 PRO A N 1
ATOM 4998 C CA . PRO A 1 634 ? 18.857 19.178 -34.746 1.00 68.12 634 PRO A CA 1
ATOM 4999 C C . PRO A 1 634 ? 18.047 17.987 -34.234 1.00 68.12 634 PRO A C 1
ATOM 5001 O O . PRO A 1 634 ? 17.842 17.015 -34.958 1.00 68.12 634 PRO A O 1
ATOM 5004 N N . THR A 1 635 ? 17.589 18.074 -32.992 1.00 63.91 635 THR A N 1
ATOM 5005 C CA . THR A 1 635 ? 16.752 17.053 -32.356 1.00 63.91 635 THR A CA 1
ATOM 5006 C C . THR A 1 635 ? 15.554 17.720 -31.715 1.00 63.91 635 THR A C 1
ATOM 5008 O O . THR A 1 635 ? 15.697 18.734 -31.028 1.00 63.91 635 THR A O 1
ATOM 5011 N N . SER A 1 636 ? 14.370 17.163 -31.948 1.00 60.03 636 SER A N 1
ATOM 5012 C CA . SER A 1 636 ? 13.114 17.669 -31.404 1.00 60.03 636 SER A CA 1
ATOM 5013 C C . SER A 1 636 ? 12.981 17.388 -29.904 1.00 60.03 636 SER A C 1
ATOM 5015 O O . SER A 1 636 ? 12.317 18.154 -29.203 1.00 60.03 636 SER A O 1
ATOM 5017 N N . SER A 1 637 ? 13.672 16.361 -29.387 1.00 57.72 637 SER A N 1
ATOM 5018 C CA . SER A 1 637 ? 13.613 15.960 -27.979 1.00 57.72 637 SER A CA 1
ATOM 5019 C C . SER A 1 637 ? 14.988 15.744 -27.327 1.00 57.72 637 SER A C 1
ATOM 5021 O O . SER A 1 637 ? 16.014 15.576 -27.990 1.00 57.72 637 SER A O 1
ATOM 5023 N N . ASN A 1 638 ? 15.024 15.793 -25.986 1.00 58.84 638 ASN A N 1
ATOM 5024 C CA . ASN A 1 638 ? 16.204 15.438 -25.195 1.00 58.84 638 ASN A CA 1
ATOM 5025 C C . ASN A 1 638 ? 16.028 14.014 -24.617 1.00 58.84 638 ASN A C 1
ATOM 5027 O O . ASN A 1 638 ? 15.296 13.853 -23.634 1.00 58.84 638 ASN A O 1
ATOM 5031 N N . PRO A 1 639 ? 16.751 13.005 -25.132 1.00 55.53 639 PRO A N 1
ATOM 5032 C CA . PRO A 1 639 ? 16.612 11.603 -24.755 1.00 55.53 639 PRO A CA 1
ATOM 5033 C C . PRO A 1 639 ? 16.966 11.322 -23.286 1.00 55.53 639 PRO A C 1
ATOM 5035 O O . PRO A 1 639 ? 16.488 10.351 -22.703 1.00 55.53 639 PRO A O 1
ATOM 5038 N N . PHE A 1 640 ? 17.757 12.183 -22.635 1.00 52.69 640 PHE A N 1
ATOM 5039 C CA . PHE A 1 640 ? 18.059 12.054 -21.208 1.00 52.69 640 PHE A CA 1
ATOM 5040 C C . PHE A 1 640 ? 16.921 12.501 -20.297 1.00 52.69 640 PHE A C 1
ATOM 5042 O O . PHE A 1 640 ? 16.783 11.975 -19.192 1.00 52.69 640 PHE A O 1
ATOM 5049 N N . LYS A 1 641 ? 16.080 13.438 -20.751 1.00 50.28 641 LYS A N 1
ATOM 5050 C CA . LYS A 1 641 ? 14.816 13.743 -20.066 1.00 50.28 641 LYS A CA 1
ATOM 5051 C C . LYS A 1 641 ? 13.783 12.630 -20.269 1.00 50.28 641 LYS A C 1
ATOM 5053 O O . LYS A 1 641 ? 12.925 12.464 -19.402 1.00 50.28 641 LYS A O 1
ATOM 5058 N N . GLU A 1 642 ? 13.902 11.880 -21.366 1.00 48.97 642 GLU A N 1
ATOM 5059 C CA . GLU A 1 642 ? 12.969 10.848 -21.844 1.00 48.97 642 GLU A CA 1
ATOM 5060 C C . GLU A 1 642 ? 13.266 9.420 -21.366 1.00 48.97 642 GLU A C 1
ATOM 5062 O O . GLU A 1 642 ? 12.598 8.487 -21.808 1.00 48.97 642 GLU A O 1
ATOM 5067 N N . THR A 1 643 ? 14.213 9.212 -20.443 1.00 52.41 643 THR A N 1
ATOM 5068 C CA . THR A 1 643 ? 14.399 7.896 -19.805 1.00 52.41 643 THR A CA 1
ATOM 5069 C C . THR A 1 643 ? 13.093 7.469 -19.136 1.00 52.41 643 THR A C 1
ATOM 5071 O O . THR A 1 643 ? 12.776 8.002 -18.082 1.00 52.41 643 THR A O 1
ATOM 5074 N N . LEU A 1 644 ? 12.342 6.562 -19.782 1.00 56.16 644 LEU A N 1
ATOM 5075 C CA . LEU A 1 644 ? 11.050 5.948 -19.412 1.00 56.16 644 LEU A CA 1
ATOM 5076 C C . LEU A 1 644 ? 10.540 6.323 -18.008 1.00 56.16 644 LEU A C 1
ATOM 5078 O O . LEU A 1 644 ? 10.538 5.514 -17.077 1.00 56.16 644 LEU A O 1
ATOM 5082 N N . LYS A 1 645 ? 10.104 7.576 -17.842 1.00 61.53 645 LYS A N 1
ATOM 5083 C CA . LYS A 1 645 ? 9.564 8.055 -16.572 1.00 61.53 645 LYS A CA 1
ATOM 5084 C C . LYS A 1 645 ? 8.158 7.502 -16.443 1.00 61.53 645 LYS A C 1
ATOM 5086 O O . LYS A 1 645 ? 7.309 7.733 -17.304 1.00 61.53 645 LYS A O 1
ATOM 5091 N N . LYS A 1 646 ? 7.899 6.774 -15.355 1.00 74.31 646 LYS A N 1
ATOM 5092 C CA . LYS A 1 646 ? 6.549 6.291 -15.045 1.00 74.31 646 LYS A CA 1
ATOM 5093 C C . LYS A 1 646 ? 5.608 7.500 -14.938 1.00 74.31 646 LYS A C 1
ATOM 5095 O O . LYS A 1 646 ? 6.050 8.559 -14.493 1.00 74.31 646 LYS A O 1
ATOM 5100 N N . PRO A 1 647 ? 4.302 7.378 -15.234 1.00 83.75 647 PRO A N 1
ATOM 5101 C CA . PRO A 1 647 ? 3.369 8.497 -15.060 1.00 83.75 647 PRO A CA 1
ATOM 5102 C C . PRO A 1 647 ? 3.367 9.096 -13.639 1.00 83.75 647 PRO A C 1
ATOM 5104 O O . PRO A 1 647 ? 3.043 10.264 -13.446 1.00 83.75 647 PRO A O 1
ATOM 5107 N N . SER A 1 648 ? 3.765 8.315 -12.628 1.00 83.12 648 SER A N 1
ATOM 5108 C CA . SER A 1 648 ? 3.947 8.758 -11.240 1.00 83.12 648 SER A CA 1
ATOM 5109 C C . SER A 1 648 ? 5.156 9.679 -11.015 1.00 83.12 648 SER A C 1
ATOM 5111 O O . SER A 1 648 ? 5.226 10.336 -9.975 1.00 83.12 648 SER A O 1
ATOM 5113 N N . HIS A 1 649 ? 6.113 9.719 -11.945 1.00 85.88 649 HIS A N 1
ATOM 5114 C CA . HIS A 1 649 ? 7.335 10.532 -11.896 1.00 85.88 649 HIS A CA 1
ATOM 5115 C C . HIS A 1 649 ? 7.173 11.901 -12.547 1.00 85.88 649 HIS A C 1
ATOM 5117 O O . HIS A 1 649 ? 8.098 12.706 -12.457 1.00 85.88 649 HIS A O 1
ATOM 5123 N N . LEU A 1 650 ? 6.047 12.145 -13.217 1.00 86.50 650 LEU A N 1
ATOM 5124 C CA . LEU A 1 650 ? 5.806 13.337 -14.020 1.00 86.50 650 LEU A CA 1
ATOM 5125 C C . LEU A 1 650 ? 4.774 14.249 -13.358 1.00 86.50 650 LEU A C 1
ATOM 5127 O O . LEU A 1 650 ? 3.831 13.791 -12.698 1.00 86.50 650 LEU A O 1
ATOM 5131 N N . ASN A 1 651 ? 4.920 15.555 -13.568 1.00 90.69 651 ASN A N 1
ATOM 5132 C CA . ASN A 1 651 ? 3.839 16.502 -13.295 1.00 90.69 651 ASN A CA 1
ATOM 5133 C C . ASN A 1 651 ? 2.760 16.411 -14.397 1.00 90.69 651 ASN A C 1
ATOM 5135 O O . ASN A 1 651 ? 2.918 15.704 -15.392 1.00 90.69 651 ASN A O 1
ATOM 5139 N N . ILE A 1 652 ? 1.623 17.077 -14.222 1.00 91.56 652 ILE A N 1
ATOM 5140 C CA . ILE A 1 652 ? 0.495 16.993 -15.156 1.00 91.56 652 ILE A CA 1
ATOM 5141 C C . ILE A 1 652 ? 0.832 17.522 -16.551 1.00 91.56 652 ILE A C 1
ATOM 5143 O O . ILE A 1 652 ? 0.382 16.940 -17.535 1.00 91.56 652 ILE A O 1
ATOM 5147 N N . PHE A 1 653 ? 1.644 18.577 -16.639 1.00 89.25 653 PHE A N 1
ATOM 5148 C CA . PHE A 1 653 ? 2.046 19.181 -17.907 1.00 89.25 653 PHE A CA 1
ATOM 5149 C C . PHE A 1 653 ? 2.958 18.241 -18.694 1.00 89.25 653 PHE A C 1
ATOM 5151 O O . PHE A 1 653 ? 2.659 17.935 -19.842 1.00 89.25 653 PHE A O 1
ATOM 5158 N N . GLU A 1 654 ? 3.983 17.694 -18.045 1.00 87.44 654 GLU A N 1
ATOM 5159 C CA . GLU A 1 654 ? 4.888 16.685 -18.600 1.00 87.44 654 GLU A CA 1
ATOM 5160 C C . GLU A 1 654 ? 4.130 15.410 -18.992 1.00 87.44 654 GLU A C 1
ATOM 5162 O O . GLU A 1 654 ? 4.379 14.832 -20.046 1.00 87.44 654 GLU A O 1
ATOM 5167 N N . THR A 1 655 ? 3.159 14.978 -18.177 1.00 87.81 655 THR A N 1
ATOM 5168 C CA . THR A 1 655 ? 2.314 13.809 -18.488 1.00 87.81 655 THR A CA 1
ATOM 5169 C C . THR A 1 655 ? 1.456 14.073 -19.731 1.00 87.81 655 THR A C 1
ATOM 5171 O O . THR A 1 655 ? 1.308 13.199 -20.582 1.00 87.81 655 THR A O 1
ATOM 5174 N N . MET A 1 656 ? 0.890 15.277 -19.854 1.00 89.44 656 MET A N 1
ATOM 5175 C CA . MET A 1 656 ? 0.064 15.673 -20.996 1.00 89.44 656 MET A CA 1
ATOM 5176 C C . MET A 1 656 ? 0.891 15.837 -22.272 1.00 89.44 656 MET A C 1
ATOM 5178 O O . MET A 1 656 ? 0.443 15.445 -23.347 1.00 89.44 656 MET A O 1
ATOM 5182 N N . GLU A 1 657 ? 2.092 16.398 -22.161 1.00 85.44 657 GLU A N 1
ATOM 5183 C CA . GLU A 1 657 ? 3.053 16.488 -23.256 1.00 85.44 657 GLU A CA 1
ATOM 5184 C C . GLU A 1 657 ? 3.456 15.087 -23.725 1.00 85.44 657 GLU A C 1
ATOM 5186 O O . GLU A 1 657 ? 3.352 14.790 -24.914 1.00 85.44 657 GLU A O 1
ATOM 5191 N N . ARG A 1 658 ? 3.766 14.174 -22.794 1.00 82.06 658 ARG A N 1
ATOM 5192 C CA . ARG A 1 658 ? 4.093 12.783 -23.126 1.00 82.06 658 ARG A CA 1
ATOM 5193 C C . ARG A 1 658 ? 2.937 12.054 -23.807 1.00 82.06 658 ARG A C 1
ATOM 5195 O O . ARG A 1 658 ? 3.166 11.352 -24.784 1.00 82.06 658 ARG A O 1
ATOM 5202 N N . ALA A 1 659 ? 1.699 12.267 -23.360 1.00 84.62 659 ALA A N 1
ATOM 5203 C CA . ALA A 1 659 ? 0.516 11.712 -24.020 1.00 84.62 659 ALA A CA 1
ATOM 5204 C C . ALA A 1 659 ? 0.343 12.214 -25.468 1.00 84.62 659 ALA A C 1
ATOM 5206 O O . ALA A 1 659 ? -0.181 11.486 -26.304 1.00 84.62 659 ALA A O 1
ATOM 5207 N N . ARG A 1 660 ? 0.763 13.452 -25.772 1.00 84.19 660 ARG A N 1
ATOM 5208 C CA . ARG A 1 660 ? 0.672 14.035 -27.123 1.00 84.19 660 ARG A CA 1
ATOM 5209 C C . ARG A 1 660 ? 1.792 13.577 -28.052 1.00 84.19 660 ARG A C 1
ATOM 5211 O O . ARG A 1 660 ? 1.548 13.459 -29.246 1.00 84.19 660 ARG A O 1
ATOM 5218 N N . VAL A 1 661 ? 2.993 13.387 -27.510 1.00 76.94 661 VAL A N 1
ATOM 5219 C CA . VAL A 1 661 ? 4.199 13.020 -28.272 1.00 76.94 661 VAL A CA 1
ATOM 5220 C C . VAL A 1 661 ? 4.323 11.502 -28.456 1.00 76.94 661 VAL A C 1
ATOM 5222 O O . VAL A 1 661 ? 5.018 11.057 -29.360 1.00 76.94 661 VAL A O 1
ATOM 5225 N N . SER A 1 662 ? 3.652 10.697 -27.626 1.00 75.25 662 SER A N 1
ATOM 5226 C CA . SER A 1 662 ? 3.724 9.237 -27.716 1.00 75.25 662 SER A CA 1
ATOM 5227 C C . SER A 1 662 ? 3.180 8.715 -29.053 1.00 75.25 662 SER A C 1
ATOM 5229 O O . SER A 1 662 ? 2.021 8.948 -29.401 1.00 75.25 662 SER A O 1
ATOM 5231 N N . GLU A 1 663 ? 4.033 7.990 -29.784 1.00 67.81 663 GLU A N 1
ATOM 5232 C CA . GLU A 1 663 ? 3.696 7.330 -31.054 1.00 67.81 663 GLU A CA 1
ATOM 5233 C C . GLU A 1 663 ? 2.908 6.023 -30.835 1.00 67.81 663 GLU A C 1
ATOM 5235 O O . GLU A 1 663 ? 2.152 5.600 -31.707 1.00 67.81 663 GLU A O 1
ATOM 5240 N N . SER A 1 664 ? 3.046 5.394 -29.661 1.00 69.38 664 SER A N 1
ATOM 5241 C CA . SER A 1 664 ? 2.347 4.153 -29.313 1.00 69.38 664 SER A CA 1
ATOM 5242 C C . SER A 1 664 ? 0.959 4.435 -28.736 1.00 69.38 664 SER A C 1
ATOM 5244 O O . SER A 1 664 ? 0.820 5.083 -27.699 1.00 69.38 664 SER A O 1
ATOM 5246 N N . ASP A 1 665 ? -0.085 3.857 -29.339 1.00 72.81 665 ASP A N 1
ATOM 5247 C CA . ASP A 1 665 ? -1.463 3.945 -28.829 1.00 72.81 665 ASP A CA 1
ATOM 5248 C C . ASP A 1 665 ? -1.601 3.416 -27.390 1.00 72.81 665 ASP A C 1
ATOM 5250 O O . ASP A 1 665 ? -2.427 3.891 -26.607 1.00 72.81 665 ASP A O 1
ATOM 5254 N N . VAL A 1 666 ? -0.802 2.410 -27.027 1.00 71.38 666 VAL A N 1
ATOM 5255 C CA . VAL A 1 666 ? -0.784 1.829 -25.679 1.00 71.38 666 VAL A CA 1
ATOM 5256 C C . VAL A 1 666 ? -0.216 2.823 -24.678 1.00 71.38 666 VAL A C 1
ATOM 5258 O O . VAL A 1 666 ? -0.857 3.123 -23.667 1.00 71.38 666 VAL A O 1
ATOM 5261 N N . GLU A 1 667 ? 0.971 3.345 -24.970 1.00 75.44 667 GLU A N 1
ATOM 5262 C CA . GLU A 1 667 ? 1.653 4.297 -24.106 1.00 75.44 667 GLU A CA 1
ATOM 5263 C C . GLU A 1 667 ? 0.817 5.580 -23.971 1.00 75.44 667 GLU A C 1
ATOM 5265 O O . GLU A 1 667 ? 0.554 6.037 -22.853 1.00 75.44 667 GLU A O 1
ATOM 5270 N N . ARG A 1 668 ? 0.275 6.088 -25.082 1.00 83.81 668 ARG A N 1
ATOM 5271 C CA . ARG A 1 668 ? -0.653 7.219 -25.096 1.00 83.81 668 ARG A CA 1
ATOM 5272 C C . ARG A 1 668 ? -1.845 7.011 -24.160 1.00 83.81 668 ARG A C 1
ATOM 5274 O O . ARG A 1 668 ? -2.118 7.889 -23.341 1.00 83.81 668 ARG A O 1
ATOM 5281 N N . ARG A 1 669 ? -2.524 5.855 -24.208 1.00 84.62 669 ARG A N 1
ATOM 5282 C CA . ARG A 1 669 ? -3.653 5.547 -23.303 1.00 84.62 669 ARG A CA 1
ATOM 5283 C C . ARG A 1 669 ? -3.245 5.569 -21.830 1.00 84.62 669 ARG A C 1
ATOM 5285 O O . ARG A 1 669 ? -3.978 6.119 -21.008 1.00 84.62 669 ARG A O 1
ATOM 5292 N N . ILE A 1 670 ? -2.083 5.007 -21.490 1.00 83.38 670 ILE A N 1
ATOM 5293 C CA . ILE A 1 670 ? -1.563 5.001 -20.113 1.00 83.38 670 ILE A CA 1
ATOM 5294 C C . ILE A 1 670 ? -1.385 6.439 -19.602 1.00 83.38 670 ILE A C 1
ATOM 5296 O O . ILE A 1 670 ? -1.832 6.762 -18.496 1.00 83.38 670 ILE A O 1
ATOM 5300 N N . PHE A 1 671 ? -0.783 7.322 -20.407 1.00 88.50 671 PHE A N 1
ATOM 5301 C CA . PHE A 1 671 ? -0.577 8.721 -20.024 1.00 88.50 671 PHE A CA 1
ATOM 5302 C C . PHE A 1 671 ? -1.877 9.540 -20.024 1.00 88.50 671 PHE A C 1
ATOM 5304 O O . PHE A 1 671 ? -2.088 10.323 -19.098 1.00 88.50 671 PHE A O 1
ATOM 5311 N N . GLU A 1 672 ? -2.794 9.335 -20.975 1.00 91.12 672 GLU A N 1
ATOM 5312 C CA . GLU A 1 672 ? -4.108 10.000 -20.977 1.00 91.12 672 GLU A CA 1
ATOM 5313 C C . GLU A 1 672 ? -4.932 9.643 -19.726 1.00 91.12 672 GLU A C 1
ATOM 5315 O O . GLU A 1 672 ? -5.523 10.521 -19.087 1.00 91.12 672 GLU A O 1
ATOM 5320 N N . ILE A 1 673 ? -4.923 8.369 -19.317 1.00 91.12 673 ILE A N 1
ATOM 5321 C CA . ILE A 1 673 ? -5.565 7.913 -18.074 1.00 91.12 673 ILE A CA 1
ATOM 5322 C C . ILE A 1 673 ? -4.884 8.537 -16.858 1.00 91.12 673 ILE A C 1
ATOM 5324 O O . ILE A 1 673 ? -5.567 8.997 -15.940 1.00 91.12 673 ILE A O 1
ATOM 5328 N N . ALA A 1 674 ? -3.552 8.612 -16.844 1.00 90.44 674 ALA A N 1
ATOM 5329 C CA . ALA A 1 674 ? -2.821 9.254 -15.759 1.00 90.44 674 ALA A CA 1
ATOM 5330 C C . ALA A 1 674 ? -3.173 10.746 -15.623 1.00 90.44 674 ALA A C 1
ATOM 5332 O O . ALA A 1 674 ? -3.411 11.208 -14.505 1.00 90.44 674 ALA A O 1
ATOM 5333 N N . VAL A 1 675 ? -3.288 11.486 -16.733 1.00 93.94 675 VAL A N 1
ATOM 5334 C CA . VAL A 1 675 ? -3.755 12.886 -16.732 1.00 93.94 675 VAL A CA 1
ATOM 5335 C C . VAL A 1 675 ? -5.161 12.982 -16.142 1.00 93.94 675 VAL A C 1
ATOM 5337 O O . VAL A 1 675 ? -5.406 13.803 -15.256 1.00 93.94 675 VAL A O 1
ATOM 5340 N N . ALA A 1 676 ? -6.084 12.118 -16.572 1.00 94.12 676 ALA A N 1
ATOM 5341 C CA . ALA A 1 676 ? -7.443 12.108 -16.038 1.00 94.12 676 ALA A CA 1
ATOM 5342 C C . ALA A 1 676 ? -7.468 11.799 -14.526 1.00 94.12 676 ALA A C 1
ATOM 5344 O O . ALA A 1 676 ? -8.195 12.454 -13.777 1.00 94.12 676 ALA A O 1
ATOM 5345 N N . LYS A 1 677 ? -6.629 10.869 -14.040 1.00 91.81 677 LYS A N 1
ATOM 5346 C CA . LYS A 1 677 ? -6.486 10.565 -12.601 1.00 91.81 677 LYS A CA 1
ATOM 5347 C C . LYS A 1 677 ? -5.947 11.758 -11.823 1.00 91.81 677 LYS A C 1
ATOM 5349 O O . LYS A 1 677 ? -6.473 12.056 -10.752 1.00 91.81 677 LYS A O 1
ATOM 5354 N N . LYS A 1 678 ? -4.956 12.465 -12.370 1.00 92.50 678 LYS A N 1
ATOM 5355 C CA . LYS A 1 678 ? -4.381 13.670 -11.760 1.00 92.50 678 LYS A CA 1
ATOM 5356 C C . LYS A 1 678 ? -5.407 14.792 -11.590 1.00 92.50 678 LYS A C 1
ATOM 5358 O O . LYS A 1 678 ? -5.369 15.475 -10.575 1.00 92.50 678 LYS A O 1
ATOM 5363 N N . TRP A 1 679 ? -6.335 14.962 -12.533 1.00 93.06 679 TRP A N 1
ATOM 5364 C CA . TRP A 1 679 ? -7.464 15.889 -12.375 1.00 93.06 679 TRP A CA 1
ATOM 5365 C C . TRP A 1 679 ? -8.504 15.377 -11.379 1.00 93.06 679 TRP A C 1
ATOM 5367 O O . TRP A 1 679 ? -9.039 16.146 -10.578 1.00 93.06 679 TRP A O 1
ATOM 5377 N N . ALA A 1 680 ? -8.779 14.072 -11.393 1.00 92.44 680 ALA A N 1
ATOM 5378 C CA . ALA A 1 680 ? -9.747 13.471 -10.488 1.00 92.44 680 ALA A CA 1
ATOM 5379 C C . ALA A 1 680 ? -9.362 13.658 -9.012 1.00 92.44 680 ALA A C 1
ATOM 5381 O O . ALA A 1 680 ? -10.257 13.848 -8.192 1.00 92.44 680 ALA A O 1
ATOM 5382 N N . THR A 1 681 ? -8.071 13.674 -8.653 1.00 91.69 681 THR A N 1
ATOM 5383 C CA . THR A 1 681 ? -7.633 13.838 -7.250 1.00 91.69 681 THR A CA 1
ATOM 5384 C C . THR A 1 681 ? -8.050 15.162 -6.608 1.00 91.69 681 THR A C 1
ATOM 5386 O O . THR A 1 681 ? -8.235 15.198 -5.389 1.00 91.69 681 THR A O 1
ATOM 5389 N N . LEU A 1 682 ? -8.277 16.213 -7.404 1.00 94.75 682 LEU A N 1
ATOM 5390 C CA . LEU A 1 682 ? -8.798 17.499 -6.934 1.00 94.75 682 LEU A CA 1
ATOM 5391 C C . LEU A 1 682 ? -10.272 17.394 -6.505 1.00 94.75 682 LEU A C 1
ATOM 5393 O O . LEU A 1 682 ? -10.677 17.952 -5.487 1.00 94.75 682 LEU A O 1
ATOM 5397 N N . ILE A 1 683 ? -11.078 16.654 -7.268 1.00 93.94 683 ILE A N 1
ATOM 5398 C CA . ILE A 1 683 ? -12.537 16.553 -7.089 1.00 93.94 683 ILE A CA 1
ATOM 5399 C C . ILE A 1 683 ? -12.908 15.398 -6.142 1.00 93.94 683 ILE A C 1
ATOM 5401 O O . ILE A 1 683 ? -13.945 15.423 -5.474 1.00 93.94 683 ILE A O 1
ATOM 5405 N N . LEU A 1 684 ? -12.048 14.384 -6.052 1.00 92.75 684 LEU A N 1
ATOM 5406 C CA . LEU A 1 684 ? -12.305 13.131 -5.351 1.00 92.75 684 LEU A CA 1
ATOM 5407 C C . LEU A 1 684 ? -12.736 13.305 -3.883 1.00 92.75 684 LEU A C 1
ATOM 5409 O O . LEU A 1 684 ? -13.737 12.695 -3.501 1.00 92.75 684 LEU A O 1
ATOM 5413 N N . PRO A 1 685 ? -12.076 14.135 -3.045 1.00 95.00 685 PRO A N 1
ATOM 5414 C CA . PRO A 1 685 ? -12.497 14.300 -1.654 1.00 95.00 685 PRO A CA 1
ATOM 5415 C C . PRO A 1 685 ? -13.898 14.903 -1.540 1.00 95.00 685 PRO A C 1
ATOM 5417 O O . PRO A 1 685 ? -14.659 14.520 -0.651 1.00 95.00 685 PRO A O 1
ATOM 5420 N N . PHE A 1 686 ? -14.258 15.814 -2.450 1.00 95.56 686 PHE A N 1
ATOM 5421 C CA . PHE A 1 686 ? -15.585 16.424 -2.485 1.00 95.56 686 PHE A CA 1
ATOM 5422 C C . PHE A 1 686 ? -16.660 15.403 -2.853 1.00 95.56 686 PHE A C 1
ATOM 5424 O O . PHE A 1 686 ? -17.670 15.317 -2.162 1.00 95.56 686 PHE A O 1
ATOM 5431 N N . VAL A 1 687 ? -16.422 14.570 -3.871 1.00 94.25 687 VAL A N 1
ATOM 5432 C CA . VAL A 1 687 ? -17.338 13.473 -4.228 1.00 94.25 687 VAL A CA 1
ATOM 5433 C C . VAL A 1 687 ? -17.510 12.512 -3.056 1.00 94.25 687 VAL A C 1
ATOM 5435 O O . VAL A 1 687 ? -18.635 12.131 -2.730 1.00 94.25 687 VAL A O 1
ATOM 5438 N N . ILE A 1 688 ? -16.413 12.177 -2.366 1.00 93.12 688 ILE A N 1
ATOM 5439 C CA . ILE A 1 688 ? -16.462 11.339 -1.166 1.00 93.12 688 ILE A CA 1
ATOM 5440 C C . ILE A 1 688 ? -17.324 11.985 -0.088 1.00 93.12 688 ILE A C 1
ATOM 5442 O O . ILE A 1 688 ? -18.186 11.318 0.484 1.00 93.12 688 ILE A O 1
ATOM 5446 N N . ALA A 1 689 ? -17.150 13.279 0.167 1.00 93.56 689 ALA A N 1
ATOM 5447 C CA . ALA A 1 689 ? -17.972 13.998 1.127 1.00 93.56 689 ALA A CA 1
ATOM 5448 C C . ALA A 1 689 ? -19.450 14.047 0.724 1.00 93.56 689 ALA A C 1
ATOM 5450 O O . ALA A 1 689 ? -20.317 13.843 1.578 1.00 93.56 689 ALA A O 1
ATOM 5451 N N . LEU A 1 690 ? -19.730 14.255 -0.564 1.00 92.44 690 LEU A N 1
ATOM 5452 C CA . LEU A 1 690 ? -21.075 14.363 -1.123 1.00 92.44 690 LEU A CA 1
ATOM 5453 C C . LEU A 1 690 ? -21.904 13.103 -0.891 1.00 92.44 690 LEU A C 1
ATOM 5455 O O . LEU A 1 690 ? -23.086 13.215 -0.581 1.00 92.44 690 LEU A O 1
ATOM 5459 N N . PHE A 1 691 ? -21.304 11.915 -0.982 1.00 89.75 691 PHE A N 1
ATOM 5460 C CA . PHE A 1 691 ? -22.021 10.683 -0.655 1.00 89.75 691 PHE A CA 1
ATOM 5461 C C . PHE A 1 691 ? -21.921 10.306 0.825 1.00 89.75 691 PHE A C 1
ATOM 5463 O O . PHE A 1 691 ? -22.909 9.879 1.423 1.00 89.75 691 PHE A O 1
ATOM 5470 N N . THR A 1 692 ? -20.750 10.473 1.444 1.00 89.69 692 THR A N 1
ATOM 5471 C CA . THR A 1 692 ? -20.482 9.941 2.788 1.00 89.69 692 THR A CA 1
ATOM 5472 C C . THR A 1 692 ? -21.210 10.726 3.866 1.00 89.69 692 THR A C 1
ATOM 5474 O O . THR A 1 692 ? -21.737 10.127 4.803 1.00 89.69 692 THR A O 1
ATOM 5477 N N . ALA A 1 693 ? -21.263 12.056 3.760 1.00 89.50 693 ALA A N 1
ATOM 5478 C CA . ALA A 1 693 ? -21.859 12.878 4.802 1.00 89.50 693 ALA A CA 1
ATOM 5479 C C . ALA A 1 693 ? -23.387 12.666 4.896 1.00 89.50 693 ALA A C 1
ATOM 5481 O O . ALA A 1 693 ? -23.843 12.279 5.974 1.00 89.50 693 ALA A O 1
ATOM 5482 N N . PRO A 1 694 ? -24.189 12.751 3.812 1.00 87.88 694 PRO A N 1
ATOM 5483 C CA . PRO A 1 694 ? -25.621 12.425 3.869 1.00 87.88 694 PRO A CA 1
ATOM 5484 C C . PRO A 1 694 ? -25.889 10.980 4.301 1.00 87.88 694 PRO A C 1
ATOM 5486 O O . PRO A 1 694 ? -26.769 10.717 5.125 1.00 87.88 694 PRO A O 1
ATOM 5489 N N . PHE A 1 695 ? -25.082 10.037 3.806 1.00 85.81 695 PHE A N 1
ATOM 5490 C CA . PHE A 1 695 ? -25.185 8.636 4.195 1.00 85.81 695 PHE A CA 1
ATOM 5491 C C . PHE A 1 695 ? -24.945 8.443 5.700 1.00 85.81 695 PHE A C 1
ATOM 5493 O O . PHE A 1 695 ? -25.725 7.768 6.375 1.00 85.81 695 PHE A O 1
ATOM 5500 N N . SER A 1 696 ? -23.931 9.102 6.263 1.00 84.31 696 SER A N 1
ATOM 5501 C CA . SER A 1 696 ? -23.609 9.033 7.693 1.00 84.31 696 SER A CA 1
ATOM 5502 C C . SER A 1 696 ? -24.737 9.547 8.595 1.00 84.31 696 SER A C 1
ATOM 5504 O O . SER A 1 696 ? -24.958 8.999 9.676 1.00 84.31 696 SER A O 1
ATOM 5506 N N . LEU A 1 697 ? -25.498 10.543 8.132 1.00 83.06 697 LEU A N 1
ATOM 5507 C CA . LEU A 1 697 ? -26.652 11.088 8.845 1.00 83.06 697 LEU A CA 1
ATOM 5508 C C . LEU A 1 697 ? -27.823 10.099 8.866 1.00 83.06 697 LEU A C 1
ATOM 5510 O O . LEU A 1 697 ? -28.469 9.927 9.900 1.00 83.06 697 LEU A O 1
ATOM 5514 N N . SER A 1 698 ? -28.054 9.387 7.758 1.00 78.06 698 SER A N 1
ATOM 5515 C CA . SER A 1 698 ? -29.092 8.347 7.675 1.00 78.06 698 SER A CA 1
ATOM 5516 C C . SER A 1 698 ? -28.827 7.160 8.615 1.00 78.06 698 SER A C 1
ATOM 5518 O O . SER A 1 698 ? -29.748 6.514 9.118 1.00 78.06 698 SER A O 1
ATOM 5520 N N . LEU A 1 699 ? -27.551 6.911 8.915 1.00 72.31 699 LEU A N 1
ATOM 5521 C CA . LEU A 1 699 ? -27.073 5.781 9.704 1.00 72.31 699 LEU A CA 1
ATOM 5522 C C . LEU A 1 699 ? -27.225 5.949 11.224 1.00 72.31 699 LEU A C 1
ATOM 5524 O O . LEU A 1 699 ? -26.983 4.988 11.958 1.00 72.31 699 LEU A O 1
ATOM 5528 N N . GLY A 1 700 ? -27.648 7.119 11.717 1.00 60.97 700 GLY A N 1
ATOM 5529 C CA . GLY A 1 700 ? -27.720 7.428 13.154 1.00 60.97 700 GLY A CA 1
ATOM 5530 C C . GLY A 1 700 ? -28.533 6.432 13.998 1.00 60.97 700 GLY A C 1
ATOM 5531 O O . GLY A 1 700 ? -28.262 6.266 15.188 1.00 60.97 700 GLY A O 1
ATOM 5532 N N . ARG A 1 701 ? -29.482 5.712 13.379 1.00 63.16 701 ARG A N 1
ATOM 5533 C CA . ARG A 1 701 ? -30.347 4.709 14.033 1.00 63.16 701 ARG A CA 1
ATOM 5534 C C . ARG A 1 701 ? -29.759 3.292 14.081 1.00 63.16 701 ARG A C 1
ATOM 5536 O O . ARG A 1 701 ? -30.243 2.467 14.851 1.00 63.16 701 ARG A O 1
ATOM 5543 N N . HIS A 1 702 ? -28.724 2.992 13.296 1.00 64.50 702 HIS A N 1
ATOM 5544 C CA . HIS A 1 702 ? -28.109 1.662 13.247 1.00 64.50 702 HIS A CA 1
ATOM 5545 C C . HIS A 1 702 ? -26.965 1.504 14.272 1.00 64.50 702 HIS A C 1
ATOM 5547 O O . HIS A 1 702 ? -26.357 2.467 14.752 1.00 64.50 702 HIS A O 1
ATOM 5553 N N . GLY A 1 703 ? -26.651 0.256 14.645 1.00 64.19 703 GLY A N 1
ATOM 5554 C CA . GLY A 1 703 ? -25.548 -0.058 15.564 1.00 64.19 703 GLY A CA 1
ATOM 5555 C C . GLY A 1 703 ? -24.180 0.394 15.022 1.00 64.19 703 GLY A C 1
ATOM 5556 O O . GLY A 1 703 ? -23.951 0.323 13.819 1.00 64.19 703 GLY A O 1
ATOM 5557 N N . ARG A 1 704 ? -23.248 0.823 15.900 1.00 64.31 704 ARG A N 1
ATOM 5558 C CA . ARG A 1 704 ? -21.928 1.407 15.522 1.00 64.31 704 ARG A CA 1
ATOM 5559 C C . ARG A 1 704 ? -21.157 0.548 14.529 1.00 64.31 704 ARG A C 1
ATOM 5561 O O . ARG A 1 704 ? -20.456 1.060 13.671 1.00 64.31 704 ARG A O 1
ATOM 5568 N N . VAL A 1 705 ? -21.253 -0.765 14.681 1.00 62.06 705 VAL A N 1
ATOM 5569 C CA . VAL A 1 705 ? -20.502 -1.688 13.837 1.00 62.06 705 VAL A CA 1
ATOM 5570 C C . VAL A 1 705 ? -21.125 -1.799 12.448 1.00 62.06 705 VAL A C 1
ATOM 5572 O O . VAL A 1 705 ? -20.396 -1.856 11.469 1.00 62.06 705 VAL A O 1
ATOM 5575 N N . MET A 1 706 ? -22.455 -1.727 12.336 1.00 67.06 706 MET A N 1
ATOM 5576 C CA . MET A 1 706 ? -23.116 -1.674 11.031 1.00 67.06 706 MET A CA 1
ATOM 5577 C C . MET A 1 706 ? -22.760 -0.390 10.280 1.00 67.06 706 MET A C 1
ATOM 5579 O O . MET A 1 706 ? -22.395 -0.465 9.115 1.00 67.06 706 MET A O 1
ATOM 5583 N N . THR A 1 707 ? -22.786 0.774 10.942 1.00 68.19 707 THR A N 1
ATOM 5584 C CA . THR A 1 707 ? -22.455 2.060 10.293 1.00 68.19 707 THR A CA 1
ATOM 5585 C C . THR A 1 707 ? -21.037 2.068 9.730 1.00 68.19 707 THR A C 1
ATOM 5587 O O . THR A 1 707 ? -20.782 2.557 8.636 1.00 68.19 707 THR A O 1
ATOM 5590 N N . ILE A 1 708 ? -20.117 1.480 10.486 1.00 66.25 708 ILE A N 1
ATOM 5591 C CA . ILE A 1 708 ? -18.716 1.348 10.126 1.00 66.25 708 ILE A CA 1
ATOM 5592 C C . ILE A 1 708 ? -18.509 0.269 9.034 1.00 66.25 708 ILE A C 1
ATOM 5594 O O . ILE A 1 708 ? -17.703 0.457 8.129 1.00 66.25 708 ILE A O 1
ATOM 5598 N N . GLY A 1 709 ? -19.244 -0.847 9.073 1.00 69.12 709 GLY A N 1
ATOM 5599 C CA . GLY A 1 709 ? -19.193 -1.879 8.032 1.00 69.12 709 GLY A CA 1
ATOM 5600 C C . GLY A 1 709 ? -19.686 -1.371 6.675 1.00 69.12 709 GLY A C 1
ATOM 5601 O O . GLY A 1 709 ? -19.040 -1.612 5.657 1.00 69.12 709 GLY A O 1
ATOM 5602 N N . TYR A 1 710 ? -20.772 -0.590 6.662 1.00 75.75 710 TYR A N 1
ATOM 5603 C CA . TYR A 1 710 ? -21.270 0.046 5.441 1.00 75.75 710 TYR A CA 1
ATOM 5604 C C . TYR A 1 710 ? -20.263 1.016 4.823 1.00 75.75 710 TYR A C 1
ATOM 5606 O O . TYR A 1 710 ? -20.146 1.080 3.604 1.00 75.75 710 TYR A O 1
ATOM 5614 N N . ALA A 1 711 ? -19.512 1.740 5.653 1.00 72.31 711 ALA A N 1
ATOM 5615 C CA . ALA A 1 711 ? -18.467 2.639 5.189 1.00 72.31 711 ALA A CA 1
ATOM 5616 C C . ALA A 1 711 ? -17.402 1.926 4.359 1.00 72.31 711 ALA A C 1
ATOM 5618 O O . ALA A 1 711 ? -17.067 2.377 3.265 1.00 72.31 711 ALA A O 1
ATOM 5619 N N . ILE A 1 712 ? -16.890 0.798 4.863 1.00 72.62 712 ILE A N 1
ATOM 5620 C CA . ILE A 1 712 ? -15.885 0.045 4.116 1.00 72.62 712 ILE A CA 1
ATOM 5621 C C . ILE A 1 712 ? -16.499 -0.584 2.878 1.00 72.62 712 ILE A C 1
ATOM 5623 O O . ILE A 1 712 ? -15.869 -0.556 1.832 1.00 72.62 712 ILE A O 1
ATOM 5627 N N . ALA A 1 713 ? -17.711 -1.138 2.973 1.00 79.69 713 ALA A N 1
ATOM 5628 C CA . ALA A 1 713 ? -18.377 -1.714 1.810 1.00 79.69 713 ALA A CA 1
ATOM 5629 C C . ALA A 1 713 ? -18.496 -0.677 0.682 1.00 79.69 713 ALA A C 1
ATOM 5631 O O . ALA A 1 713 ? -18.125 -0.961 -0.451 1.00 79.69 713 ALA A O 1
ATOM 5632 N N . LEU A 1 714 ? -18.906 0.553 1.003 1.00 80.25 714 LEU A N 1
ATOM 5633 C CA . LEU A 1 714 ? -18.956 1.652 0.038 1.00 80.25 714 LEU A CA 1
ATOM 5634 C C . LEU A 1 714 ? -17.572 2.032 -0.494 1.00 80.25 714 LEU A C 1
ATOM 5636 O O . LEU A 1 714 ? -17.421 2.211 -1.698 1.00 80.25 714 LEU A O 1
ATOM 5640 N N . MET A 1 715 ? -16.559 2.117 0.370 1.00 81.62 715 MET A N 1
ATOM 5641 C CA . MET A 1 715 ? -15.180 2.390 -0.048 1.00 81.62 715 MET A CA 1
ATOM 5642 C C . MET A 1 715 ? -14.633 1.296 -0.979 1.00 81.62 715 MET A C 1
ATOM 5644 O O . MET A 1 715 ? -13.966 1.595 -1.963 1.00 81.62 715 MET A O 1
ATOM 5648 N N . LEU A 1 716 ? -14.932 0.032 -0.691 1.00 83.06 716 LEU A N 1
ATOM 5649 C CA . LEU A 1 716 ? -14.552 -1.113 -1.508 1.00 83.06 716 LEU A CA 1
ATOM 5650 C C . LEU A 1 716 ? -15.239 -1.097 -2.864 1.00 83.06 716 LEU A C 1
ATOM 5652 O O . LEU A 1 716 ? -14.585 -1.323 -3.876 1.00 83.06 716 LEU A O 1
ATOM 5656 N N . ILE A 1 717 ? -16.537 -0.800 -2.885 1.00 86.50 717 ILE A N 1
ATOM 5657 C CA . ILE A 1 717 ? -17.291 -0.634 -4.127 1.00 86.50 717 ILE A CA 1
ATOM 5658 C C . ILE A 1 717 ? -16.700 0.528 -4.934 1.00 86.50 717 ILE A C 1
ATOM 5660 O O . ILE A 1 717 ? -16.531 0.393 -6.141 1.00 86.50 717 ILE A O 1
ATOM 5664 N N . PHE A 1 718 ? -16.323 1.630 -4.276 1.00 86.56 718 PHE A N 1
ATOM 5665 C CA . PHE A 1 718 ? -15.693 2.779 -4.926 1.00 86.56 718 PHE A CA 1
ATOM 5666 C C . PHE A 1 718 ? -14.366 2.403 -5.591 1.00 86.56 718 PHE A C 1
ATOM 5668 O O . PHE A 1 718 ? -14.179 2.647 -6.781 1.00 86.56 718 PHE A O 1
ATOM 5675 N N . ILE A 1 719 ? -13.461 1.767 -4.839 1.00 82.31 719 ILE A N 1
ATOM 5676 C CA . ILE A 1 719 ? -12.153 1.338 -5.350 1.00 82.31 719 ILE A CA 1
ATOM 5677 C C . ILE A 1 719 ? -12.324 0.290 -6.453 1.00 82.31 719 ILE A C 1
ATOM 5679 O O . ILE A 1 719 ? -11.708 0.413 -7.506 1.00 82.31 719 ILE A O 1
ATOM 5683 N N . GLY A 1 720 ? -13.184 -0.709 -6.241 1.00 81.25 720 GLY A N 1
ATOM 5684 C CA . GLY A 1 720 ? -13.426 -1.788 -7.197 1.00 81.25 720 GLY A CA 1
ATOM 5685 C C . GLY A 1 720 ? -13.989 -1.283 -8.523 1.00 81.25 720 GLY A C 1
ATOM 5686 O O . GLY A 1 720 ? -13.463 -1.634 -9.576 1.00 81.25 720 GLY A O 1
ATOM 5687 N N . LEU A 1 721 ? -15.004 -0.410 -8.486 1.00 87.06 721 LEU A N 1
ATOM 5688 C CA . LEU A 1 721 ? -15.523 0.239 -9.694 1.00 87.06 721 LEU A CA 1
ATOM 5689 C C . LEU A 1 721 ? -14.445 1.091 -10.369 1.00 87.06 721 LEU A C 1
ATOM 5691 O O . LEU A 1 721 ? -14.274 0.989 -11.578 1.00 87.06 721 LEU A O 1
ATOM 5695 N N . GLY A 1 722 ? -13.676 1.866 -9.599 1.00 86.44 722 GLY A N 1
ATOM 5696 C CA . GLY A 1 722 ? -12.539 2.627 -10.120 1.00 86.44 722 GLY A CA 1
ATOM 5697 C C . GLY A 1 722 ? -11.559 1.761 -10.912 1.00 86.44 722 GLY A C 1
ATOM 5698 O O . GLY A 1 722 ? -11.245 2.076 -12.056 1.00 86.44 722 GLY A O 1
ATOM 5699 N N . SER A 1 723 ? -11.136 0.634 -10.338 1.00 81.62 723 SER A N 1
ATOM 5700 C CA . SER A 1 723 ? -10.203 -0.291 -10.986 1.00 81.62 723 SER A CA 1
ATOM 5701 C C . SER A 1 723 ? -10.783 -0.954 -12.236 1.00 81.62 723 SER A C 1
ATOM 5703 O O . SER A 1 723 ? -10.070 -1.090 -13.225 1.00 81.62 723 SER A O 1
ATOM 5705 N N . VAL A 1 724 ? -12.060 -1.352 -12.227 1.00 82.25 724 VAL A N 1
ATOM 5706 C CA . VAL A 1 724 ? -12.703 -1.961 -13.406 1.00 82.25 724 VAL A CA 1
ATOM 5707 C C . VAL A 1 724 ? -12.757 -0.969 -14.567 1.00 82.25 724 VAL A C 1
ATOM 5709 O O . VAL A 1 724 ? -12.349 -1.307 -15.677 1.00 82.25 724 VAL A O 1
ATOM 5712 N N . PHE A 1 725 ? -13.207 0.262 -14.320 1.00 87.62 725 PHE A N 1
ATOM 5713 C CA . PHE A 1 725 ? -13.289 1.273 -15.372 1.00 87.62 725 PHE A CA 1
ATOM 5714 C C . PHE A 1 725 ? -11.905 1.709 -15.871 1.00 87.62 725 PHE A C 1
ATOM 5716 O O . PHE A 1 725 ? -11.730 1.897 -17.072 1.00 87.62 725 PHE A O 1
ATOM 5723 N N . GLU A 1 726 ? -10.909 1.811 -14.986 1.00 84.44 726 GLU A N 1
ATOM 5724 C CA . GLU A 1 726 ? -9.520 2.088 -15.374 1.00 84.44 726 GLU A CA 1
ATOM 5725 C C . GLU A 1 726 ? -8.983 1.021 -16.340 1.00 84.44 726 GLU A C 1
ATOM 5727 O O . GLU A 1 726 ? -8.408 1.362 -17.372 1.00 84.44 726 GLU A O 1
ATOM 5732 N N . GLN A 1 727 ? -9.248 -0.261 -16.073 1.00 81.50 727 GLN A N 1
ATOM 5733 C CA . GLN A 1 727 ? -8.855 -1.361 -16.963 1.00 81.50 727 GLN A CA 1
ATOM 5734 C C . GLN A 1 727 ? -9.607 -1.343 -18.303 1.00 81.50 727 GLN A C 1
ATOM 5736 O O . GLN A 1 727 ? -9.031 -1.629 -19.354 1.00 81.50 727 GLN A O 1
ATOM 5741 N N . MET A 1 728 ? -10.884 -0.950 -18.306 1.00 81.94 728 MET A N 1
ATOM 5742 C CA . MET A 1 728 ? -11.627 -0.716 -19.551 1.00 81.94 728 MET A CA 1
ATOM 5743 C C . MET A 1 728 ? -11.031 0.445 -20.365 1.00 81.94 728 MET A C 1
ATOM 5745 O O . MET A 1 728 ? -11.016 0.393 -21.592 1.00 81.94 728 MET A O 1
ATOM 5749 N N . GLY A 1 729 ? -10.495 1.472 -19.699 1.00 83.25 729 GLY A N 1
ATOM 5750 C CA . GLY A 1 729 ? -9.744 2.543 -20.354 1.00 83.25 729 GLY A CA 1
ATOM 5751 C C . GLY A 1 729 ? -8.432 2.051 -20.966 1.00 83.25 729 GLY A C 1
ATOM 5752 O O . GLY A 1 729 ? -8.149 2.319 -22.131 1.00 83.25 729 GLY A O 1
ATOM 5753 N N . LEU A 1 730 ? -7.644 1.289 -20.200 1.00 79.25 730 LEU A N 1
ATOM 5754 C CA . LEU A 1 730 ? -6.343 0.767 -20.642 1.00 79.25 730 LEU A CA 1
ATOM 5755 C C . LEU A 1 730 ? -6.468 -0.205 -21.822 1.00 79.25 730 LEU A C 1
ATOM 5757 O O . LEU A 1 730 ? -5.658 -0.162 -22.745 1.00 79.25 730 LEU A O 1
ATOM 5761 N N . SER A 1 731 ? -7.519 -1.029 -21.830 1.00 76.50 731 SER A N 1
ATOM 5762 C CA . SER A 1 731 ? -7.849 -1.927 -22.948 1.00 76.50 731 SER A CA 1
ATOM 5763 C C . SER A 1 731 ? -8.414 -1.208 -24.181 1.00 76.50 731 SER A C 1
ATOM 5765 O O . SER A 1 731 ? -8.640 -1.843 -25.208 1.00 76.50 731 SER A O 1
ATOM 5767 N N . GLY A 1 732 ? -8.639 0.108 -24.109 1.00 81.31 732 GLY A N 1
ATOM 5768 C CA . GLY A 1 732 ? -9.181 0.907 -25.208 1.00 81.31 732 GLY A CA 1
ATOM 5769 C C . GLY A 1 732 ? -10.694 0.773 -25.414 1.00 81.31 732 GLY A C 1
ATOM 5770 O O . GLY A 1 732 ? -11.205 1.286 -26.406 1.00 81.31 732 GLY A O 1
ATOM 5771 N N . LEU A 1 733 ? -11.424 0.123 -24.496 1.00 85.69 733 LEU A N 1
ATOM 5772 C CA . LEU A 1 733 ? -12.891 0.017 -24.549 1.00 85.69 733 LEU A CA 1
ATOM 5773 C C . LEU A 1 733 ? -13.582 1.346 -24.220 1.00 85.69 733 LEU A C 1
ATOM 5775 O O . LEU A 1 733 ? -14.676 1.611 -24.715 1.00 85.69 733 LEU A O 1
ATOM 5779 N N . LEU A 1 734 ? -12.965 2.164 -23.364 1.00 90.06 734 LEU A N 1
ATOM 5780 C CA . LEU A 1 734 ? -13.481 3.469 -22.953 1.00 90.06 734 LEU A CA 1
ATOM 5781 C C . LEU A 1 734 ? -12.436 4.571 -23.174 1.00 90.06 734 LEU A C 1
ATOM 5783 O O . LEU A 1 734 ? -11.252 4.345 -22.920 1.00 90.06 734 LEU A O 1
ATOM 5787 N N . PRO A 1 735 ? -12.852 5.794 -23.552 1.00 92.88 735 PRO A N 1
ATOM 5788 C CA . PRO A 1 735 ? -11.976 6.959 -23.505 1.00 92.88 735 PRO A CA 1
ATOM 5789 C C . PRO A 1 735 ? -11.463 7.215 -22.080 1.00 92.88 735 PRO A C 1
ATOM 5791 O O . PRO A 1 735 ? -12.202 7.028 -21.109 1.00 92.88 735 PRO A O 1
ATOM 5794 N N . ALA A 1 736 ? -10.234 7.720 -21.949 1.00 90.44 736 ALA A N 1
ATOM 5795 C CA . ALA A 1 736 ? -9.582 7.951 -20.655 1.00 90.44 736 ALA A CA 1
ATOM 5796 C C . ALA A 1 736 ? -10.407 8.826 -19.689 1.00 90.44 736 ALA A C 1
ATOM 5798 O O . ALA A 1 736 ? -10.503 8.536 -18.494 1.00 90.44 736 ALA A O 1
ATOM 5799 N N . SER A 1 737 ? -11.061 9.869 -20.209 1.00 91.62 737 SER A N 1
ATOM 5800 C CA . SER A 1 737 ? -11.920 10.766 -19.425 1.00 91.62 737 SER A CA 1
ATOM 5801 C C . SER A 1 737 ? -13.141 10.055 -18.837 1.00 91.62 737 SER A C 1
ATOM 5803 O O . SER A 1 737 ? -13.508 10.312 -17.692 1.00 91.62 737 SER A O 1
ATOM 5805 N N . VAL A 1 738 ? -13.748 9.129 -19.586 1.00 93.81 738 VAL A N 1
ATOM 5806 C CA . VAL A 1 738 ? -14.910 8.344 -19.143 1.00 93.81 738 VAL A CA 1
ATOM 5807 C C . VAL A 1 738 ? -14.477 7.254 -18.169 1.00 93.81 738 VAL A C 1
ATOM 5809 O O . VAL A 1 738 ? -15.109 7.088 -17.129 1.00 93.81 738 VAL A O 1
ATOM 5812 N N . ALA A 1 739 ? -13.377 6.558 -18.466 1.00 91.62 739 ALA A N 1
ATOM 5813 C CA . ALA A 1 739 ? -12.817 5.519 -17.607 1.00 91.62 739 ALA A CA 1
ATOM 5814 C C . ALA A 1 739 ? -12.544 6.040 -16.185 1.00 91.62 739 ALA A C 1
ATOM 5816 O O . ALA A 1 739 ? -12.934 5.428 -15.196 1.00 91.62 739 ALA A O 1
ATOM 5817 N N . VAL A 1 740 ? -11.932 7.217 -16.061 1.00 93.06 740 VAL A N 1
ATOM 5818 C CA . VAL A 1 740 ? -11.610 7.783 -14.744 1.00 93.06 740 VAL A CA 1
ATOM 5819 C C . VAL A 1 740 ? -12.770 8.594 -14.154 1.00 93.06 740 VAL A C 1
ATOM 5821 O O . VAL A 1 740 ? -12.961 8.604 -12.938 1.00 93.06 740 VAL A O 1
ATOM 5824 N N . GLY A 1 741 ? -13.556 9.277 -14.991 1.00 93.56 741 GLY A N 1
ATOM 5825 C CA . GLY A 1 741 ? -14.628 10.172 -14.551 1.00 93.56 741 GLY A CA 1
ATOM 5826 C C . GLY A 1 741 ? -15.931 9.471 -14.160 1.00 93.56 741 GLY A C 1
ATOM 5827 O O . GLY A 1 741 ? -16.657 9.977 -13.302 1.00 93.56 741 GLY A O 1
ATOM 5828 N N . ALA A 1 742 ? -16.235 8.301 -14.730 1.00 93.75 742 ALA A N 1
ATOM 5829 C CA . ALA A 1 742 ? -17.500 7.613 -14.476 1.00 93.75 742 ALA A CA 1
ATOM 5830 C C . ALA A 1 742 ? -17.693 7.192 -13.004 1.00 93.75 742 ALA A C 1
ATOM 5832 O O . ALA A 1 742 ? -18.758 7.495 -12.459 1.00 93.75 742 ALA A O 1
ATOM 5833 N N . PRO A 1 743 ? -16.715 6.574 -12.303 1.00 93.06 743 PRO A N 1
ATOM 5834 C CA . PRO A 1 743 ? -16.908 6.193 -10.903 1.00 93.06 743 PRO A CA 1
ATOM 5835 C C . PRO A 1 743 ? -17.215 7.391 -9.979 1.00 93.06 743 PRO A C 1
ATOM 5837 O O . PRO A 1 743 ? -18.219 7.330 -9.266 1.00 93.06 743 PRO A O 1
ATOM 5840 N N . PRO A 1 744 ? -16.465 8.516 -10.001 1.00 93.19 744 PRO A N 1
ATOM 5841 C CA . PRO A 1 744 ? -16.834 9.706 -9.233 1.00 93.19 744 PRO A CA 1
ATOM 5842 C C . PRO A 1 744 ? -18.229 10.252 -9.565 1.00 93.19 744 PRO A C 1
ATOM 5844 O O . PRO A 1 744 ? -18.963 10.628 -8.654 1.00 93.19 744 PRO A O 1
ATOM 5847 N N . VAL A 1 745 ? -18.626 10.260 -10.842 1.00 94.31 745 VAL A N 1
ATOM 5848 C CA . VAL A 1 745 ? -19.959 10.727 -11.263 1.00 94.31 745 VAL A CA 1
ATOM 5849 C C . VAL A 1 745 ? -21.067 9.831 -10.705 1.00 94.31 745 VAL A C 1
ATOM 5851 O O . VAL A 1 745 ? -22.033 10.343 -10.140 1.00 94.31 745 VAL A O 1
ATOM 5854 N N . ILE A 1 746 ? -20.913 8.505 -10.780 1.00 93.25 746 ILE A N 1
ATOM 5855 C CA . ILE A 1 746 ? -21.873 7.541 -10.215 1.00 93.25 746 ILE A CA 1
ATOM 5856 C C . ILE A 1 746 ? -22.035 7.776 -8.708 1.00 93.25 746 ILE A C 1
ATOM 5858 O O . ILE A 1 746 ? -23.154 7.862 -8.201 1.00 93.25 746 ILE A O 1
ATOM 5862 N N . PHE A 1 747 ? -20.929 7.937 -7.981 1.00 91.50 747 PHE A N 1
ATOM 5863 C CA . PHE A 1 747 ? -20.978 8.187 -6.540 1.00 91.50 747 PHE A CA 1
ATOM 5864 C C . PHE A 1 747 ? -21.537 9.567 -6.190 1.00 91.50 747 PHE A C 1
ATOM 5866 O O . PHE A 1 747 ? -22.246 9.694 -5.192 1.00 91.50 747 PHE A O 1
ATOM 5873 N N . ALA A 1 748 ? -21.289 10.584 -7.015 1.00 92.56 748 ALA A N 1
ATOM 5874 C CA . ALA A 1 748 ? -21.909 11.893 -6.858 1.00 92.56 748 ALA A CA 1
ATOM 5875 C C . ALA A 1 748 ? -23.435 11.814 -7.037 1.00 92.56 748 ALA A C 1
ATOM 5877 O O . ALA A 1 748 ? -24.167 12.357 -6.211 1.00 92.56 748 ALA A O 1
ATOM 5878 N N . MET A 1 749 ? -23.926 11.075 -8.042 1.00 93.25 749 MET A N 1
ATOM 5879 C CA . MET A 1 749 ? -25.363 10.837 -8.247 1.00 93.25 749 MET A CA 1
ATOM 5880 C C . MET A 1 749 ? -25.998 10.120 -7.049 1.00 93.25 749 MET A C 1
ATOM 5882 O O . MET A 1 749 ? -27.036 10.549 -6.545 1.00 93.25 749 MET A O 1
ATOM 5886 N N . VAL A 1 750 ? -25.347 9.068 -6.539 1.00 89.81 750 VAL A N 1
ATOM 5887 C CA . VAL A 1 750 ? -25.787 8.358 -5.325 1.00 89.81 750 VAL A CA 1
ATOM 5888 C C . VAL A 1 750 ? -25.781 9.287 -4.106 1.00 89.81 750 VAL A C 1
ATOM 5890 O O . VAL A 1 750 ? -26.701 9.246 -3.288 1.00 89.81 750 VAL A O 1
ATOM 5893 N N . GLY A 1 751 ? -24.780 10.160 -3.987 1.00 88.81 751 GLY A N 1
ATOM 5894 C CA . GLY A 1 751 ? -24.698 11.143 -2.910 1.00 88.81 751 GLY A CA 1
ATOM 5895 C C . GLY A 1 751 ? -25.824 12.172 -2.948 1.00 88.81 751 GLY A C 1
ATOM 5896 O O . GLY A 1 751 ? -26.465 12.408 -1.924 1.00 88.81 751 GLY A O 1
ATOM 5897 N N . ILE A 1 752 ? -26.138 12.710 -4.128 1.00 90.19 752 ILE A N 1
ATOM 5898 C CA . ILE A 1 752 ? -27.278 13.618 -4.336 1.00 90.19 752 ILE A CA 1
ATOM 5899 C C . ILE A 1 752 ? -28.596 12.910 -3.998 1.00 90.19 752 ILE A C 1
ATOM 5901 O O . ILE A 1 752 ? -29.444 13.475 -3.305 1.00 90.19 752 ILE A O 1
ATOM 5905 N N . PHE A 1 753 ? -28.753 11.649 -4.410 1.00 89.06 753 PHE A N 1
ATOM 5906 C CA . PHE A 1 753 ? -29.915 10.843 -4.043 1.00 89.06 753 PHE A CA 1
ATOM 5907 C C . PHE A 1 753 ? -30.052 10.698 -2.520 1.00 89.06 753 PHE A C 1
ATOM 5909 O O . PHE A 1 753 ? -31.133 10.939 -1.978 1.00 89.06 753 PHE A O 1
ATOM 5916 N N . PHE A 1 754 ? -28.971 10.376 -1.801 1.00 85.62 754 PHE A N 1
ATOM 5917 C CA . PHE A 1 754 ? -29.017 10.316 -0.338 1.00 85.62 754 PHE A CA 1
ATOM 5918 C C . PHE A 1 754 ? -29.339 11.669 0.288 1.00 85.62 754 PHE A C 1
ATOM 5920 O O . PHE A 1 754 ? -30.152 11.718 1.207 1.00 85.62 754 PHE A O 1
ATOM 5927 N N . LEU A 1 755 ? -28.766 12.754 -0.235 1.00 85.06 755 LEU A N 1
ATOM 5928 C CA . LEU A 1 755 ? -29.010 14.123 0.215 1.00 85.06 755 LEU A CA 1
ATOM 5929 C C . LEU A 1 755 ? -30.488 14.528 0.069 1.00 85.06 755 LEU A C 1
ATOM 5931 O O . LEU A 1 755 ? -31.029 15.182 0.959 1.00 85.06 755 LEU A O 1
ATOM 5935 N N . SER A 1 756 ? -31.171 14.063 -0.984 1.00 84.69 756 SER A N 1
ATOM 5936 C CA . SER A 1 756 ? -32.617 14.271 -1.174 1.00 84.69 756 SER A CA 1
ATOM 5937 C C . SER A 1 756 ? -33.496 13.500 -0.177 1.00 84.69 756 SER A C 1
ATOM 5939 O O . SER A 1 756 ? -34.630 13.891 0.086 1.00 84.69 756 SER A O 1
ATOM 5941 N N . ARG A 1 757 ? -32.985 12.404 0.402 1.00 81.12 757 ARG A N 1
ATOM 5942 C CA . ARG A 1 757 ? -33.711 11.559 1.367 1.00 81.12 757 ARG A CA 1
ATOM 5943 C C . ARG A 1 757 ? -33.427 11.889 2.829 1.00 81.12 757 ARG A C 1
ATOM 5945 O O . ARG A 1 757 ? -34.027 11.271 3.715 1.00 81.12 757 ARG A O 1
ATOM 5952 N N . VAL A 1 758 ? -32.517 12.821 3.103 1.00 75.75 758 VAL A N 1
ATOM 5953 C CA . VAL A 1 758 ? -32.256 13.281 4.468 1.00 75.75 758 VAL A CA 1
ATOM 5954 C C . VAL A 1 758 ? -33.514 13.987 4.979 1.00 75.75 758 VAL A C 1
ATOM 5956 O O . VAL A 1 758 ? -33.899 15.028 4.461 1.00 75.75 758 VAL A O 1
ATOM 5959 N N . ARG A 1 759 ? -34.182 13.392 5.976 1.00 63.22 759 ARG A N 1
ATOM 5960 C CA . ARG A 1 759 ? -35.393 13.964 6.582 1.00 63.22 759 ARG A CA 1
ATOM 5961 C C . ARG A 1 759 ? -35.026 15.243 7.331 1.00 63.22 759 ARG A C 1
ATOM 5963 O O . ARG A 1 759 ? -34.304 15.139 8.319 1.00 63.22 759 ARG A O 1
ATOM 5970 N N . THR A 1 760 ? -35.511 16.382 6.844 1.00 58.06 760 THR A N 1
ATOM 5971 C CA . THR A 1 760 ? -35.443 17.704 7.489 1.00 58.06 760 THR A CA 1
ATOM 5972 C C . THR A 1 760 ? -36.352 17.797 8.697 1.00 58.06 760 THR A C 1
ATOM 5974 O O . THR A 1 760 ? -37.491 17.281 8.588 1.00 58.06 760 THR A O 1
#

Solvent-accessible surface area (backbone atoms only — not comparable to full-atom values): 39250 Å² total; per-residue (Å²): 117,66,70,62,51,55,49,35,52,49,53,40,67,54,21,49,55,36,23,54,46,37,26,53,56,44,30,54,53,46,42,54,56,55,50,58,76,43,37,78,62,76,68,42,90,84,61,56,70,69,57,53,52,51,44,57,57,32,47,45,33,59,26,45,42,58,22,48,32,53,9,29,18,45,4,40,18,48,23,52,30,49,37,49,69,70,43,49,56,56,54,43,44,76,72,68,54,50,73,67,71,66,43,51,42,46,48,54,53,11,48,54,48,14,51,54,26,32,52,26,40,57,51,34,31,15,53,17,41,47,47,48,49,50,50,53,51,51,49,55,52,49,60,70,71,47,78,84,54,37,55,42,78,41,67,83,48,73,67,35,40,36,34,30,64,41,60,43,84,86,79,57,37,35,30,45,35,40,35,40,28,68,43,87,88,67,58,32,38,39,36,36,22,14,54,32,30,35,75,43,66,89,56,100,51,46,25,40,39,27,36,59,20,38,42,35,39,37,36,58,62,81,96,52,74,48,70,49,72,44,84,36,68,67,44,76,44,73,49,66,63,52,54,68,62,46,52,47,50,58,68,63,43,73,82,54,79,65,44,44,40,65,69,54,25,57,47,41,34,71,74,40,74,69,70,60,14,50,50,28,37,37,53,50,33,41,36,55,36,48,11,51,38,9,32,52,30,19,48,31,25,47,23,55,50,73,58,55,83,80,60,58,70,65,46,39,52,53,50,36,50,54,50,50,53,51,44,53,52,42,36,53,52,30,47,49,35,21,75,73,66,76,36,60,35,79,51,16,46,50,48,36,55,51,52,47,46,52,52,25,51,47,47,69,70,48,74,92,55,68,61,68,56,51,52,48,52,50,49,49,48,51,52,45,49,51,50,54,72,49,60,78,82,56,98,67,94,81,81,78,95,76,91,87,52,76,66,50,55,53,51,39,52,46,33,52,52,37,23,54,51,44,36,51,55,52,43,50,52,54,50,51,54,52,50,62,71,48,36,77,36,18,72,78,32,92,66,17,65,59,51,50,53,52,27,56,57,34,39,43,55,56,50,46,64,73,40,44,63,61,14,48,51,52,8,47,36,53,44,43,39,50,36,39,68,70,42,52,49,57,53,39,46,73,70,74,42,61,66,70,65,73,46,49,42,52,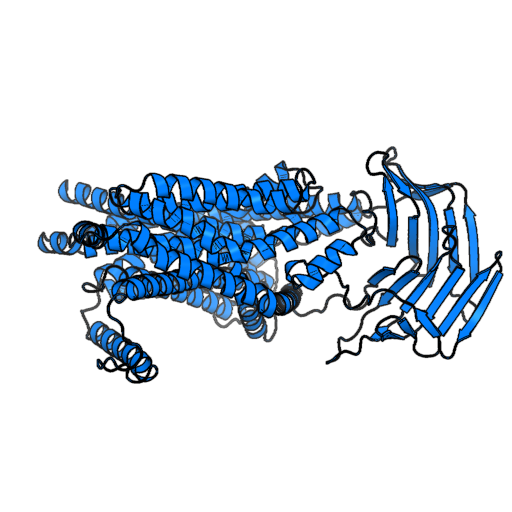45,53,52,18,46,52,49,4,53,50,46,37,50,43,49,50,68,47,22,15,61,25,44,48,53,23,51,54,43,48,50,30,33,70,48,65,66,46,74,73,74,64,75,56,70,49,75,47,76,54,98,57,35,41,39,35,31,26,54,64,71,91,56,87,74,91,61,54,50,37,30,57,32,36,40,39,32,46,45,99,86,46,75,48,68,37,37,38,41,39,25,60,32,32,39,66,52,97,51,28,39,40,45,40,72,66,28,44,35,40,36,49,53,96,86,42,76,52,76,48,76,38,83,66,56,71,49,79,32,96,71,59,66,83,82,57,58,86,67,53,73,67,44,37,37,63,68,58,30,49,50,47,30,69,69,43,75,22,73,67,61,18,39,53,28,43,35,47,42,36,47,59,57,42,47,36,50,46,40,32,35,47,41,45,29,43,47,39,46,28,61,73,36,53,84,55,57,74,59,56,51,52,48,52,51,51,53,51,51,49,50,50,53,51,46,38,53,53,32,41,50,36,19,67,74,64,79,34,58,33,62,54,18,55,46,44,48,56,50,56,43,34,53,54,8,53,54,40,50,72,66,58,85,122

pLDDT: mean 77.98, std 14.24, range [33.62, 97.25]

Sequence (760 aa):
MQFSRTLNRYILKTVLPYLAFAWLLLSVILFVQQAWRFADIFFSIHIPGSAIWQLAIALMPNVIAFTAPMSALVGVVLGLSKMQGDREVIAMRSAGVGNSQFLIPVIVIGLFLSLITFIVNIYGVPYASRIVRRVAMQTAVMKLESPIEPGVFNTEVAGYTIYVKDADLKAGTWRRIFLVSEDGVNGTLRLITADAGRIDTTGQFSELVLESGVSTLIATAGEKEKVVSEKIGEIRLAIRTRRDEIIEKLNRAEVTLDELGIAELAQAATSRGGNEAIEALILLQRRLTLGLTPIVLCLFGSALVLRFRRGGRGFGVLLSFVGLITFYLAAFLSEQLARTGKISPLFSGFLPLGLSLIVTIWLLYGKQTHFSRVIRERISSVIESIKIRLGDFGQHSYLIDVTAGLRDFEIILNLVRYYIFSLSFLASIYLIFTAFDLWRFAGNIDGGTYLLLLYLLFLLPFVYISLAPASVLLSILATYVLKSRNNEIVTWTAAGQSIYRLLIPCFMFAVGLGIINFTIQELAAPYANQKQDQLREQIRNYGRPINSDERFWVADGNLIISFKSKEFGSDNDYSARSVVVYEFSNKTPELQTVYRCEAAKWNSGYIEFSTPVKVTKLKDGRTENFQLYSASVPTSSNPFKETLKKPSHLNIFETMERARVSESDVERRIFEIAVAKKWATLILPFVIALFTAPFSLSLGRHGRVMTIGYAIALMLIFIGLGSVFEQMGLSGLLPASVAVGAPPVIFAMVGIFFLSRVRT

Mean predicted aligned error: 13.04 Å

Radius of gyration: 31.52 Å; Cα contacts (8 Å, |Δi|>4): 1105; chains: 1; bounding box: 77×68×96 Å